Protein 4Z2D (pdb70)

Radius of gyration: 37.4 Å; Cα contacts (8 Å, |Δi|>4): 2654; chains: 4; bounding box: 86×103×108 Å

Organism: Streptococcus pneumoniae (strain ATCC BAA-255 / R6) (NCBI:txid171101)

InterPro domains:
  IPR002205 DNA topoisomerase, type IIA, domain A [PF00521] (30-470)
  IPR002205 DNA topoisomerase, type IIA, domain A [PS52040] (32-497)
  IPR002205 DNA topoisomerase, type IIA, domain A [SM00434] (9-462)
  IPR002205 DNA topoisomerase, type IIA, domain A [cd00187] (28-472)
  IPR005743 DNA gyrase, subunit A [MF_01897] (3-806)
  IPR006691 DNA gyrase/topoisomerase IV, subunit A, C-terminal repeat [PF03989] (502-543)
  IPR006691 DNA gyrase/topoisomerase IV, subunit A, C-terminal repeat [PF03989] (552-601)
  IPR006691 DNA gyrase/topoisomerase IV, subunit A, C-terminal repeat [PF03989] (610-652)
  IPR006691 DNA gyrase/topoisomerase IV, subunit A, C-terminal repeat [PF03989] (658-703)
  IPR006691 DNA gyrase/topoisomerase IV, subunit A, C-terminal repeat [PF03989] (707-754)
  IPR006691 DNA gyrase/topoisomerase IV, subunit A, C-terminal repeat [PF03989] (758-803)
  IPR013757 DNA topoisomerase, type IIA, alpha-helical domain superfamily [G3DSA:1.10.268.10] (367-455)
  IPR013758 DNA topoisomerase, type IIA, domain A, alpha-beta [G3DSA:3.90.199.10] (30-483)
  IPR013760 DNA topoisomerase, type IIA-like domain superfamily [SSF56719] (29-484)
  IPR035516 DNA gyrase/topoisomerase IV, subunit A, C-terminal [G3DSA:2.120.10.90] (493-805)
  IPR035516 DNA gyrase/topoisomerase IV, subunit A, C-terminal [SSF101904] (497-817)
  IPR050220 Type II DNA Topoisomerases [PTHR43493] (2-812)

Nearest PDB structures (foldseek):
  4z3o-assembly1_A  TM=9.849E-01  e=9.330E-54  Streptococcus pneumoniae
  4z3o-assembly1_B  TM=9.817E-01  e=1.195E-53  Streptococcus pneumoniae
  4kpf-assembly1_B  TM=9.805E-01  e=1.319E-53  Streptococcus pneumoniae TIGR4
  4i3h-assembly1_B  TM=9.882E-01  e=3.548E-53  Streptococcus pneumoniae TIGR4
  4i3h-assembly1_A  TM=9.859E-01  e=7.828E-53  Streptococcus pneumoniae TIGR4

Solvent-accessible surface area: 56540 Å² total; per-residue (Å²): 127,42,83,70,69,63,86,25,45,22,35,59,40,7,38,64,18,13,26,50,15,5,52,21,7,18,56,56,85,16,6,8,23,8,77,0,6,5,9,21,21,34,25,52,0,0,18,1,0,27,81,47,34,5,26,35,126,24,105,45,21,24,0,1,63,1,0,1,4,0,7,12,28,5,14,58,62,36,38,75,55,0,22,59,15,0,10,98,0,21,26,104,57,26,16,1,9,58,0,3,56,32,40,11,8,21,14,18,44,39,53,50,86,24,3,42,23,68,72,0,57,0,51,0,8,54,10,0,52,12,0,2,115,29,13,115,69,86,0,3,72,55,48,94,6,92,65,73,99,68,126,17,7,91,5,0,0,0,11,0,5,2,4,4,0,16,10,15,95,8,149,20,28,17,36,38,5,39,6,0,16,8,6,0,2,27,4,0,42,3,0,50,37,11,35,105,50,95,94,27,73,36,65,85,16,35,82,56,6,47,0,3,0,17,7,23,1,4,14,10,69,30,41,86,8,2,84,120,0,2,47,76,0,99,14,74,11,26,18,4,4,70,35,60,72,41,87,12,114,112,65,70,58,61,0,27,1,47,44,7,2,38,116,21,46,5,58,58,4,38,63,67,7,34,59,28,35,80,82,91,52,20,93,23,43,52,15,8,44,16,61,22,66,79,104,45,35,29,0,18,5,34,1,39,79,118,33,47,0,91,105,15,22,98,32,7,33,88,72,8,40,0,68,53,124,31,42,5,36,0,11,4,18,60,130,36,82,56,36,80,8,16,5,78,96,4,4,57,11,6,10,102,7,2,70,82,0,0,50,53,32,4,145,81,32,38,66,53,8,76,59,97,6,71,39,1,69,0,4,14,56,6,42,63,86,27,86,34,4,36,158,35,5,52,92,12,78,84,59,71,55,0,38,56,38,2,61,87,69,31,88,10,40,52,81,11,0,55,23,3,8,73,15,104,20,50,75,36,17,48,63,30,90,104,74,4,50,54,59,41,81,101,21,80,64,76,22,62,62,13,42,39,11,63,70,102,112,76,70,8,31,90,35,3,18,71,57,4,51,70,7,64,171,76,47,43,53,82,75,86,2,81,46,68,173,162,80,65,44,37,24,61,89,97,87,90,42,26,90,42,12,29,59,17,36,27,90,43,65,91,57,2,6,0,1,5,2,23,23,71,21,6,2,11,0,0,21,23,16,14,88,61,46,29,7,0,1,6,17,23,124,52,76,19,42,40,14,52,71,30,70,80,88,54,9,69,68,37,64,59,15,128,25,19,20,65,0,0,37,9,23,84,53,118,66,36,43,38,112,55,10,81,2,28,28,6,0,12,2,5,24,93,73,49,51,2,12,42,23,53,0,8,13,6,1,7,14,43,50,67,5,45,60,2,28,94,48,54,61,5,12,8,4,65,41,128,28,3,70,44,50,56,53,33,1,57,110,46,4,0,26,34,65,144,5,49,12,9,47,11,45,64,105,52,65,82,59,4,84,58,22,12,60,32,6,8,9,86,42,79,76,60,28,28,62,58,5,83,90,54,27,111,114,119,44,87,67,76,59,102,28,39,11,40,62,20,0,36,65,7,10,24,47,35,0,33,25,7,0,40,57,85,10,4,3,18,3,75,0,7,8,25,24,20,19,32,46,0,0,21,1,0,32,97,50,39,3,31,24,130,21,106,57,21,22,0,2,53,0,0,2,15,0,2,13,11,20,14,46,52,18,36,79,56,0,18,55,11,0,11,87,0,19,20,135,50,11,26,4,10,79,2,5,39,32,42,13,7,18,18,21,50,60,57,41,84,28,8,47,31,40,85,1,56,0,57,1,12,76,14,0,55,12,0,3,108,29,18,118,62,93,1,8,68,64,45,80,7,94,65,72,95,75,120,19,6,80,7,0,0,0,7,0,5,3,4,4,0,10,14,12,62,10,155,15,18,14,48,43,1,39,3,0,0,11,6,0,2,27,5,0,30,4,0,51,42,27,42,113,50,118,95,41,86,39,72,39,15,37,84,50,10,44,0,4,0,6,6,28,1,7,16,2,58,31,45,90,18,1,84,46,0,5,46,86,0,51,21,66,15,43,6,27,20,36,84,112,80,66,33,47,63,24,2,27,131,29,42,14,62,56,24,49,62,88,32,38,104,23,41,84,58,115,83,48,88,40,62,96,52,29,49,17,80,28,64,53,104,42,66,29,36,64,149,108,40,84,51,78,67,36,55,64,43,41,36,93,77,34,37,28,37,46,85,14,34,7,50,1,10,1,20,57,148,36,83,28,27,106,6,11,12,68,88,3,8,62,12,6,34,64,7,1,35,75,0,0,50,54,30,4,142,84,36,42,62,53,6,72,48,95,5,48,37,0,72,0,5,14,59,10,33,83,89,33,115,26,12,27,146,48,4,74,90,12,65,78,54,76,52,0,40,62,37,3,64,88,68,34,88,12,31,51,136,12,0,62,23,6,0,53,13,33,27,47,101,25,16,47,69,15,81,66,86,8,54,65,65,40,78,96,22,75,66,72,22,66,61,14,42,70,12,60,77,28,110,77,74,11,42,106,35,3,20,75,57,2,47,80,5,72,166,75,48,42,60,84,71,88,2,48,56,96,170,114,64,67,45,69,92,156,93,97,61,29,37,66,19,37,31,76,78,61,80,49,4,10,16,2,22,2,27,23,81,23,4,6,16,3,3,34,30,6,17,73,58,43,39,2,4,5,26,40,18,62,56,103,11,31,43,8,43,68,32,67,73,78,105,3,105,60,36,70,52,8,118,39,44,18,76,12,6,34,9,30,60,48,108,124,118,63,38,102,46,11,95,7,20,18,15,3,12,15,18,16,94,67,49,25,0,22,29,9,17,1,7,13,26,2,4,14,39,59,70,11,74,46,2,24,87,60,13,67,5,39,35,8,86,56,135,51,1,64,48,49,49,64,34,6,72,77,41,4,2,35,25,74,122,29,47,11,7,100,19,48,60,106,83,64,68,47,3,54,61,26,16,61,42,8,4,8,83,109,80,119,51,30,62,50,57,24,82,82,58,46,106,68,126

B-factor: mean 108.11, std 26.92, range [34.67, 285.2]

Sequence (1348 aa):
QDKNLVNVNLTKEMKASFIDYAMSVIVARALPDVRDGLKPVHRRILYGMNELGVTPDKPHKKSARITGDVMGKYHPHGDSSIYEAMVRMAQWWSYRYMLVDGHGNFGSMDGDSAAAQRYTEARMSKIALEMLRDINKNTVDFVDNYDANEREPLVLPARFPNLLVNGATGIAVGMATNIPPHNLGETIDAVKLVMDNPEVTTKDLMEVLPGPDFPTGALVMGKSGIHKAYETGKGSIVLRSRTEIETTKTGRERIVVTEFPYMVNKTKVHEHIVRLVQEKRIEGITAVRDESNREGVRFVIEVKRDASANVILNNLFKMTQMQTNFGFNMLAIQNGIPKILSLRQILDAYIEHQKEVVVRRTRFDKEKAEARAHILEGLLIALDHIDEVIRIIRASETDAEAQAELMSKFKLSERQSQAILDMRLRRLTGLERDKIQSEYDDLLALIADLADILAKPERVSQIIKDELDEVKRKFSDKRRTELMVKHMKSGLEISNLPGKLADCSSNNPAETELFIVEGDSAGGSAKSGRNREFQAILPIRGKILNVEKASMDKILANEEIRSLFTAMGTGFGAEFDVSKARYQKLVLMTDADVDGAHIRTLLLTLIYRYMKPILEAGYVYIAQPPLGEMDDHQLWETTMDPEHRLMARVSVDDAAEADKIFDMLMGDRVEPRREFIEENAVYQDKNLVNVNLTKEMKASFIDYAMSVIVARALPDVRDGLKPVHRRILYGMNELGVTPDKPHKKSARITGDVMGKYHPHGDSSIYEAMVRMAQWWSYRYMLVDGHGNFGSMDGDSAAAQRYTEARMSKIALEMLRDINKNTVDFVDNYDANEREPLVLPARFPNLLVNGATGIAVGMATNIPPHNLGETIDAVKLVMDNPEVTTKDLMEVLPGPDFPTGALVMGKSGIHKAYETGKGSIVLRSRTEIVVTEFPYMVNKTKVHEHIVRLVQEKRIEGITAVRDESNREGVFVIRDASANVILNNLFKMTQMQTNFGFNMLAIQNGIPKILSLRQILDAYIEHQKEVVVRRTRFDKEKAEARAHILEGLLIALDHIDEVIRIIRASETDAEAQAELMSKFKLSERQSQAILDMRLRRLTGLERDKIQSEYDDLLALIADLADILAKPERVSQIIKDELDEVKRKFSDKRRTELMVMKSGLEIPGKLADCSSNNPAETELFIVEGDSAGGSAKSGRNREFQAILPIRGKILNVEKASMDKILANEEIRSLFTAMGTGFGAEFDVSKARYQKLVLMTDADVDGAHIRTLLLTLIYRYMKPILEAGYVYIAQPPLGEMDDHQLWETTMDPEHRLMARVSVDDAAEADKIFDMLMGDRVEPRREFIEENAVYS

Secondary structure (DSSP, 8-state):
--SSEEEEEHHHHHHHHHHHHHHHHIIIIIS-BTTT---HHHHHHHHHHHHHT--TTSPPEEHHHHHHHHHHHT--S-HHHHHHHHHHTT-TTT-SS-SEEEES----TTSPPPPPTTT-EEEE-TTGGGGTTTTTSS-S-EEE-TTSSSEEESS---SS-HHHHH-EEEE-SS-EEEE----HHHHHHHHHHHHH-TT--HHHHHTT--S---SS--EEE-SHHHHHHHHHSEEEEEEE-EEEEEE-TTS-EEEEEEE--TT--HHHHHHHHHHHHTTTSS--EEEEEE--BTTB--EEEEEPTT--HHHHHHHHHHHSTTEEEEEEE-EEEETTEEEE--HHHHHHHHHHHHHHHHHHHHHHHHHHHHHHHHHHHHHHHHHHSHHHHHHHHHT-SSHHHHHHHHHHHHT--HHHHHHHHT-BGGGGSHHHHHHHHHHHHHHHHHHHHHHHHTT-HHHHHHHHHHHHHHHHHHH-----SEEE-/--SEEEEEEHHHHHHHHHHHHHHHHIIIIIS-BTTT---HHHHHHHHHHHHHT--TTSPPEEHHHHHHHHHHHT--S-HHHHHHHHHHTT-TTT-SS-SEEEES-B--TTSPPB--TTT-EEEE-HHHHTTTTTTTTT-S-EEE-TTSSSEEESS---SS-HHHHH-EEEE-SS-EEEE----HHHHHHHHHHHHH-TT--HHHHHHH--S---TT--EEE-SHHHHHHHHHSEEEEEEE-EE--BEEE--TT--HHHHHHHHHHHHTTTS-S---------BTTB--B-----SHHHHHHHHHHSSSSEEEEEE-EEEETTEEEE--HHHHHHHHHHHHHHHHHHHHHHHHHHHHHHHHHHHHHHHHHHTHHHHHHHHHH-SSHHHHHHHHHHHTT--HHHHHHHHT-BGGGSSHHHHHHHHHHHHHHHHHHHHHHHHHH-HHHHHHHHHHHHHHHHHHH-----SEEE-/--B--S-------SS-B--SB--TTT-EEEEEEHHHHHHHHHSSS-TTTEEEEEEPSPPP-TTSS-HHHHTT-HHHHHHHHHHT---STT--GGG-S-S-EEEE--SSHHHHHHHHHHHHHHHHS-HHHHHTT-EEEE----TT--HHHHIIIII-TTT-EEEEEE-S-HHHHHHHHHHHTSS-SHHHHHHHHHS---/---------S-B--S---TTT-EEEEESHHHHHHHHHTSS-TTTEEE----SPPP-GGGS-HHHHTT-HHHHHHHHHHT--SGGG--GGG-S-S-EEEE--SSHHHHHHHHHHHHHHHHH-HHHHHTT-EEE------SS-HHHHIIIII-TTS--EEEEE-S-HHHHHHHHHHHTSS-HHHHHHHHHHS----

CATH classification: 3.40.50.670

Structure (mmCIF, N/CA/C/O backbone):
data_4Z2D
#
_entry.id   4Z2D
#
_cell.length_a   94.130
_cell.length_b   95.880
_cell.length_c   275.440
_cell.angle_alpha   90.00
_cell.angle_beta   90.00
_cell.angle_gamma   90.00
#
_symmetry.space_group_name_H-M   'P 21 21 21'
#
loop_
_entity.id
_entity.type
_entity.pdbx_description
1 polymer 'DNA gyrase subunit A'
2 polymer 'DNA gyrase subunit B'
3 polymer 'Symmetrized E-site DNA'
4 polymer 'Symmetrized E-site DNA'
5 non-polymer 'MAGNESIUM ION'
6 non-polymer '(3S)-9-fluoro-3-methyl-10-(4-methylpiperazin-1-yl)-7-oxo-2,3-dihydro-7H-[1,4]oxazino[2,3,4-ij]quinoline-6-carboxylic acid'
7 water water
#
loop_
_atom_site.group_PDB
_atom_site.id
_atom_site.type_symbol
_atom_site.label_atom_id
_atom_site.label_alt_id
_atom_site.label_comp_id
_atom_site.label_asym_id
_atom_site.label_entity_id
_atom_site.label_seq_id
_atom_site.pdbx_PDB_ins_code
_atom_site.Cartn_x
_atom_site.Cartn_y
_atom_site.Cartn_z
_atom_site.occupancy
_atom_site.B_iso_or_equiv
_atom_site.auth_seq_id
_atom_site.auth_comp_id
_atom_site.auth_asym_id
_atom_site.auth_atom_id
_atom_site.pdbx_PDB_model_num
ATOM 1 N N . GLN A 1 2 ? 74.286 34.327 24.228 1.00 137.43 2 GLN A N 1
ATOM 2 C CA . GLN A 1 2 ? 73.651 33.113 24.726 1.00 137.27 2 GLN A CA 1
ATOM 3 C C . GLN A 1 2 ? 73.571 32.043 23.643 1.00 143.03 2 GLN A C 1
ATOM 4 O O . GLN A 1 2 ? 74.318 32.074 22.666 1.00 144.71 2 GLN A O 1
ATOM 6 N N . ASP A 1 3 ? 72.655 31.098 23.826 1.00 148.22 3 ASP A N 1
ATOM 7 C CA . ASP A 1 3 ? 72.490 29.995 22.889 1.00 152.89 3 ASP A CA 1
ATOM 8 C C . ASP A 1 3 ? 71.315 30.240 21.949 1.00 156.64 3 ASP A C 1
ATOM 9 O O . ASP A 1 3 ? 70.635 31.261 22.043 1.00 160.56 3 ASP A O 1
ATOM 11 N N . LYS A 1 4 ? 71.083 29.298 21.041 1.00 154.31 4 LYS A N 1
ATOM 12 C CA . LYS A 1 4 ? 69.960 29.385 20.118 1.00 154.76 4 LYS A CA 1
ATOM 13 C C . LYS A 1 4 ? 68.913 28.328 20.455 1.00 155.30 4 LYS A C 1
ATOM 14 O O . LYS A 1 4 ? 67.837 28.643 20.971 1.00 155.41 4 LYS A O 1
ATOM 16 N N . ASN A 1 5 ? 69.238 27.072 20.163 1.00 154.27 5 ASN A N 1
ATOM 17 C CA . ASN A 1 5 ? 68.340 25.959 20.447 1.00 149.45 5 ASN A CA 1
ATOM 18 C C . ASN A 1 5 ? 68.537 25.406 21.855 1.00 146.55 5 ASN A C 1
ATOM 19 O O . ASN A 1 5 ? 69.456 24.622 22.097 1.00 148.62 5 ASN A O 1
ATOM 21 N N . LEU A 1 6 ? 67.673 25.816 22.778 1.00 138.73 6 LEU A N 1
ATOM 22 C CA . LEU A 1 6 ? 67.754 25.351 24.159 1.00 134.25 6 LEU A CA 1
ATOM 23 C C . LEU A 1 6 ? 66.539 24.510 24.533 1.00 127.26 6 LEU A C 1
ATOM 24 O O . LEU A 1 6 ? 65.406 24.872 24.225 1.00 132.92 6 LEU A O 1
ATOM 26 N N . VAL A 1 7 ? 66.780 23.385 25.198 1.00 120.02 7 VAL A N 1
ATOM 27 C CA . VAL A 1 7 ? 65.697 22.520 25.653 1.00 118.95 7 VAL A CA 1
ATOM 28 C C . VAL A 1 7 ? 65.486 22.662 27.159 1.00 120.71 7 VAL A C 1
ATOM 29 O O . VAL A 1 7 ? 66.278 23.305 27.845 1.00 121.77 7 VAL A O 1
ATOM 31 N N . ASN A 1 8 ? 64.412 22.064 27.668 1.00 117.33 8 ASN A N 1
ATOM 32 C CA . ASN A 1 8 ? 64.119 22.111 29.097 1.00 117.54 8 ASN A CA 1
ATOM 33 C C . ASN A 1 8 ? 63.988 20.718 29.703 1.00 127.51 8 ASN A C 1
ATOM 34 O O . ASN A 1 8 ? 63.147 19.921 29.283 1.00 136.00 8 ASN A O 1
ATOM 36 N N . VAL A 1 9 ? 64.827 20.435 30.696 1.00 120.84 9 VAL A N 1
ATOM 37 C CA . VAL A 1 9 ? 64.845 19.130 31.344 1.00 106.67 9 VAL A CA 1
ATOM 38 C C . VAL A 1 9 ? 64.292 19.206 32.762 1.00 103.14 9 VAL A C 1
ATOM 39 O O . VAL A 1 9 ? 64.679 20.081 33.538 1.00 101.05 9 VAL A O 1
ATOM 41 N N . ASN A 1 10 ? 63.386 18.290 33.095 1.00 98.91 10 ASN A N 1
ATOM 42 C CA . ASN A 1 10 ? 62.835 18.224 34.445 1.00 93.96 10 ASN A CA 1
ATOM 43 C C . ASN A 1 10 ? 63.817 17.564 35.403 1.00 109.85 10 ASN A C 1
ATOM 44 O O . ASN A 1 10 ? 64.312 16.470 35.133 1.00 125.40 10 ASN A O 1
ATOM 46 N N . LEU A 1 11 ? 64.101 18.232 36.517 1.00 149.22 11 LEU A N 1
ATOM 47 C CA . LEU A 1 11 ? 65.045 17.708 37.500 1.00 134.06 11 LEU A CA 1
ATOM 48 C C . LEU A 1 11 ? 64.725 16.261 37.860 1.00 121.11 11 LEU A C 1
ATOM 49 O O . LEU A 1 11 ? 65.566 15.376 37.704 1.00 122.53 11 LEU A O 1
ATOM 51 N N . THR A 1 12 ? 63.509 16.020 38.339 1.00 121.49 12 THR A N 1
ATOM 52 C CA . THR A 1 12 ? 63.096 14.668 38.693 1.00 100.81 12 THR A CA 1
ATOM 53 C C . THR A 1 12 ? 63.174 13.741 37.481 1.00 103.08 12 THR A C 1
ATOM 54 O O . THR A 1 12 ? 63.504 12.560 37.610 1.00 97.97 12 THR A O 1
ATOM 56 N N . LYS A 1 13 ? 62.880 14.286 36.304 1.00 110.80 13 LYS A N 1
ATOM 57 C CA . LYS A 1 13 ? 62.908 13.505 35.071 1.00 109.96 13 LYS A CA 1
ATOM 58 C C . LYS A 1 13 ? 64.319 13.032 34.726 1.00 112.52 13 LYS A C 1
ATOM 59 O O . LYS A 1 13 ? 64.556 11.836 34.572 1.00 111.08 13 LYS A O 1
ATOM 61 N N . GLU A 1 14 ? 65.252 13.972 34.605 1.00 119.56 14 GLU A N 1
ATOM 62 C CA . GLU A 1 14 ? 66.641 13.636 34.302 1.00 120.68 14 GLU A CA 1
ATOM 63 C C . GLU A 1 14 ? 67.249 12.751 35.389 1.00 107.47 14 GLU A C 1
ATOM 64 O O . GLU A 1 14 ? 67.903 11.752 35.093 1.00 105.25 14 GLU A O 1
ATOM 67 N N . MET A 1 15 ? 67.029 13.129 36.645 1.00 94.94 15 MET A N 1
ATOM 68 C CA . MET A 1 15 ? 67.542 12.376 37.784 1.00 95.22 15 MET A CA 1
ATOM 69 C C . MET A 1 15 ? 67.230 10.889 37.690 1.00 102.40 15 MET A C 1
ATOM 70 O O . MET A 1 15 ? 68.126 10.051 37.789 1.00 100.88 15 MET A O 1
ATOM 75 N N . LYS A 1 16 ? 65.954 10.566 37.514 1.00 103.98 16 LYS A N 1
ATOM 76 C CA . LYS A 1 16 ? 65.531 9.173 37.464 1.00 99.49 16 LYS A CA 1
ATOM 77 C C . LYS A 1 16 ? 66.153 8.455 36.264 1.00 97.68 16 LYS A C 1
ATOM 78 O O . LYS A 1 16 ? 66.470 7.265 36.333 1.00 86.61 16 LYS A O 1
ATOM 80 N N . ALA A 1 17 ? 66.340 9.191 35.172 1.00 99.80 17 ALA A N 1
ATOM 81 C CA . ALA A 1 17 ? 66.947 8.637 33.967 1.00 97.48 17 ALA A CA 1
ATOM 82 C C . ALA A 1 17 ? 68.435 8.357 34.163 1.00 95.29 17 ALA A C 1
ATOM 83 O O . ALA A 1 17 ? 68.898 7.243 33.927 1.00 94.98 17 ALA A O 1
ATOM 85 N N . SER A 1 18 ? 69.179 9.373 34.590 1.00 99.06 18 SER A N 1
ATOM 86 C CA . SER A 1 18 ? 70.615 9.235 34.819 1.00 97.51 18 SER A CA 1
ATOM 87 C C . SER A 1 18 ? 70.922 8.137 35.832 1.00 99.55 18 SER A C 1
ATOM 88 O O . SER A 1 18 ? 71.860 7.358 35.650 1.00 100.80 18 SER A O 1
ATOM 91 N N . PHE A 1 19 ? 70.132 8.080 36.900 1.00 97.69 19 PHE A N 1
ATOM 92 C CA . PHE A 1 19 ? 70.355 7.095 37.952 1.00 92.33 19 PHE A CA 1
ATOM 93 C C . PHE A 1 19 ? 70.042 5.678 37.479 1.00 99.00 19 PHE A C 1
ATOM 94 O O . PHE A 1 19 ? 70.818 4.751 37.728 1.00 99.26 19 PHE A O 1
ATOM 102 N N . ILE A 1 20 ? 68.910 5.516 36.798 1.00 103.07 20 ILE A N 1
ATOM 103 C CA . ILE A 1 20 ? 68.511 4.210 36.284 1.00 101.78 20 ILE A CA 1
ATOM 104 C C . ILE A 1 20 ? 69.561 3.657 35.324 1.00 99.01 20 ILE A C 1
ATOM 105 O O . ILE A 1 20 ? 69.804 2.452 35.284 1.00 95.55 20 ILE A O 1
ATOM 107 N N . ASP A 1 21 ? 70.183 4.543 34.552 1.00 96.08 21 ASP A N 1
ATOM 108 C CA . ASP A 1 21 ? 71.235 4.135 33.629 1.00 90.57 21 ASP A CA 1
ATOM 109 C C . ASP A 1 21 ? 72.431 3.578 34.392 1.00 90.67 21 ASP A C 1
ATOM 110 O O . ASP A 1 21 ? 72.849 2.446 34.161 1.00 81.97 21 ASP A O 1
ATOM 112 N N . TYR A 1 22 ? 72.975 4.380 35.303 1.00 95.03 22 TYR A N 1
ATOM 113 C CA . TYR A 1 22 ? 74.111 3.956 36.117 1.00 91.14 22 TYR A CA 1
ATOM 114 C C . TYR A 1 22 ? 73.759 2.742 36.976 1.00 87.87 22 TYR A C 1
ATOM 115 O O . TYR A 1 22 ? 74.583 1.848 37.173 1.00 78.15 22 TYR A O 1
ATOM 124 N N . ALA A 1 23 ? 72.527 2.712 37.476 1.00 91.84 23 ALA A N 1
ATOM 125 C CA . ALA A 1 23 ? 72.066 1.616 38.322 1.00 100.23 23 ALA A CA 1
ATOM 126 C C . ALA A 1 23 ? 72.205 0.266 37.627 1.00 98.81 23 ALA A C 1
ATOM 127 O O . ALA A 1 23 ? 72.900 -0.621 38.121 1.00 105.62 23 ALA A O 1
ATOM 129 N N . MET A 1 24 ? 71.538 0.113 36.486 1.00 92.61 24 MET A N 1
ATOM 130 C CA . MET A 1 24 ? 71.603 -1.128 35.714 1.00 84.76 24 MET A CA 1
ATOM 131 C C . MET A 1 24 ? 73.014 -1.392 35.203 1.00 83.88 24 MET A C 1
ATOM 132 O O . MET A 1 24 ? 73.463 -2.537 35.156 1.00 72.88 24 MET A O 1
ATOM 135 N N . SER A 1 25 ? 73.702 -0.325 34.810 1.00 90.93 25 SER A N 1
ATOM 136 C CA . SER A 1 25 ? 75.054 -0.437 34.276 1.00 84.94 25 SER A CA 1
ATOM 137 C C . SER A 1 25 ? 75.930 -1.230 35.228 1.00 79.76 25 SER A C 1
ATOM 138 O O . SER A 1 25 ? 76.662 -2.133 34.812 1.00 72.75 25 SER A O 1
ATOM 140 N N . VAL A 1 26 ? 75.841 -0.884 36.508 1.00 67.85 26 VAL A N 1
ATOM 141 C CA . VAL A 1 26 ? 76.682 -1.482 37.534 1.00 70.25 26 VAL A CA 1
ATOM 142 C C . VAL A 1 26 ? 76.214 -2.885 37.885 1.00 82.67 26 VAL A C 1
ATOM 143 O O . VAL A 1 26 ? 77.024 -3.786 38.103 1.00 86.82 26 VAL A O 1
ATOM 147 N N . ILE A 1 27 ? 74.898 -3.062 37.938 1.00 77.69 27 ILE A N 1
ATOM 148 C CA . ILE A 1 27 ? 74.310 -4.334 38.336 1.00 82.49 27 ILE A CA 1
ATOM 149 C C . ILE A 1 27 ? 74.675 -5.453 37.370 1.00 91.31 27 ILE A C 1
ATOM 150 O O . ILE A 1 27 ? 75.289 -6.451 37.757 1.00 88.99 27 ILE A O 1
ATOM 155 N N . VAL A 1 28 ? 74.302 -5.274 36.107 1.00 101.49 28 VAL A N 1
ATOM 156 C CA . VAL A 1 28 ? 74.464 -6.318 35.106 1.00 95.63 28 VAL A CA 1
ATOM 157 C C . VAL A 1 28 ? 75.800 -6.246 34.366 1.00 83.11 28 VAL A C 1
ATOM 158 O O . VAL A 1 28 ? 76.120 -7.137 33.576 1.00 81.38 28 VAL A O 1
ATOM 160 N N . ALA A 1 29 ? 76.586 -5.204 34.628 1.00 70.10 29 ALA A N 1
ATOM 161 C CA . ALA A 1 29 ? 77.818 -4.996 33.871 1.00 71.38 29 ALA A CA 1
ATOM 162 C C . ALA A 1 29 ? 78.999 -4.469 34.683 1.00 80.79 29 ALA A C 1
ATOM 163 O O . ALA A 1 29 ? 79.774 -3.651 34.185 1.00 76.52 29 ALA A O 1
ATOM 165 N N . ARG A 1 30 ? 79.152 -4.935 35.919 1.00 91.08 30 ARG A N 1
ATOM 166 C CA . ARG A 1 30 ? 80.292 -4.515 36.735 1.00 92.99 30 ARG A CA 1
ATOM 167 C C . ARG A 1 30 ? 80.377 -5.219 38.086 1.00 92.31 30 ARG A C 1
ATOM 168 O O . ARG A 1 30 ? 81.353 -5.909 38.374 1.00 77.53 30 ARG A O 1
ATOM 176 N N . ALA A 1 31 ? 79.347 -5.034 38.904 1.00 90.92 31 ALA A N 1
ATOM 177 C CA . ALA A 1 31 ? 79.359 -5.469 40.298 1.00 81.65 31 ALA A CA 1
ATOM 178 C C . ALA A 1 31 ? 79.104 -6.965 40.471 1.00 118.75 31 ALA A C 1
ATOM 179 O O . ALA A 1 31 ? 80.003 -7.713 40.850 1.00 121.87 31 ALA A O 1
ATOM 181 N N . LEU A 1 32 ? 77.872 -7.389 40.206 1.00 114.73 32 LEU A N 1
ATOM 182 C CA . LEU A 1 32 ? 77.489 -8.793 40.331 1.00 102.88 32 LEU A CA 1
ATOM 183 C C . LEU A 1 32 ? 77.971 -9.599 39.125 1.00 92.16 32 LEU A C 1
ATOM 184 O O . LEU A 1 32 ? 78.116 -9.053 38.034 1.00 77.44 32 LEU A O 1
ATOM 186 N N . PRO A 1 33 ? 78.230 -10.901 39.328 1.00 63.27 33 PRO A N 1
ATOM 187 C CA . PRO A 1 33 ? 78.753 -11.829 38.321 1.00 66.94 33 PRO A CA 1
ATOM 188 C C . PRO A 1 33 ? 77.658 -12.655 37.640 1.00 80.49 33 PRO A C 1
ATOM 189 O O . PRO A 1 33 ? 76.480 -12.535 37.978 1.00 87.60 33 PRO A O 1
ATOM 193 N N . ASP A 1 34 ? 78.055 -13.491 36.686 1.00 81.34 34 ASP A N 1
ATOM 194 C CA . ASP A 1 34 ? 77.111 -14.334 35.962 1.00 83.88 34 ASP A CA 1
ATOM 195 C C . ASP A 1 34 ? 77.018 -15.697 36.627 1.00 74.98 34 ASP A C 1
ATOM 196 O O . ASP A 1 34 ? 78.035 -16.322 36.924 1.00 80.80 34 ASP A O 1
ATOM 201 N N . VAL A 1 35 ? 75.795 -16.163 36.853 1.00 63.54 35 VAL A N 1
ATOM 202 C CA . VAL A 1 35 ? 75.589 -17.416 37.570 1.00 77.59 35 VAL A CA 1
ATOM 203 C C . VAL A 1 35 ? 76.270 -18.611 36.900 1.00 79.55 35 VAL A C 1
ATOM 204 O O . VAL A 1 35 ? 76.597 -19.595 37.561 1.00 93.02 35 VAL A O 1
ATOM 208 N N . ARG A 1 36 ? 76.502 -18.516 35.595 1.00 69.01 36 ARG A N 1
ATOM 209 C CA . ARG A 1 36 ? 77.027 -19.647 34.829 1.00 71.05 36 ARG A CA 1
ATOM 210 C C . ARG A 1 36 ? 78.539 -19.824 34.962 1.00 74.72 36 ARG A C 1
ATOM 211 O O . ARG A 1 36 ? 79.009 -20.903 35.306 1.00 79.73 36 ARG A O 1
ATOM 219 N N . ASP A 1 37 ? 79.299 -18.770 34.687 1.00 54.84 37 ASP A N 1
ATOM 220 C CA . ASP A 1 37 ? 80.754 -18.851 34.766 1.00 80.14 37 ASP A CA 1
ATOM 221 C C . ASP A 1 37 ? 81.250 -18.160 36.028 1.00 85.86 37 ASP A C 1
ATOM 222 O O . ASP A 1 37 ? 82.450 -18.164 36.326 1.00 52.32 37 ASP A O 1
ATOM 227 N N . GLY A 1 38 ? 80.311 -17.569 36.765 1.00 78.63 38 GLY A N 1
ATOM 228 C CA . GLY A 1 38 ? 80.621 -16.892 38.011 1.00 73.28 38 GLY A CA 1
ATOM 229 C C . GLY A 1 38 ? 81.690 -15.834 37.842 1.00 70.80 38 GLY A C 1
ATOM 230 O O . GLY A 1 38 ? 82.541 -15.654 38.711 1.00 89.09 38 GLY A O 1
ATOM 231 N N . LEU A 1 39 ? 81.653 -15.134 36.716 1.00 58.25 39 LEU A N 1
ATOM 232 C CA . LEU A 1 39 ? 82.642 -14.105 36.442 1.00 64.66 39 LEU A CA 1
ATOM 233 C C . LEU A 1 39 ? 81.993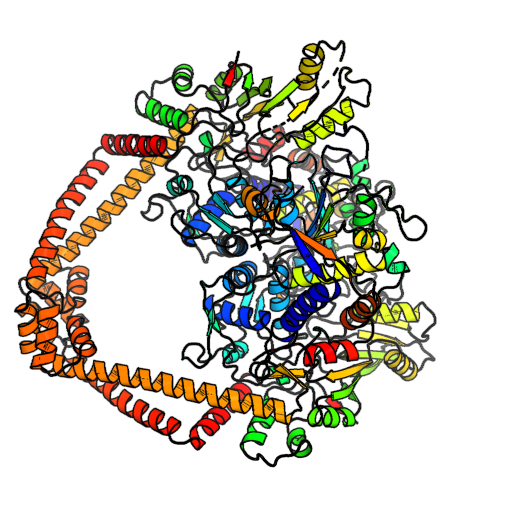 -12.744 36.260 1.00 74.53 39 LEU A C 1
ATOM 234 O O . LEU A 1 39 ? 80.814 -12.639 35.946 1.00 87.70 39 LEU A O 1
ATOM 239 N N . LYS A 1 40 ? 82.778 -11.700 36.478 1.00 75.37 40 LYS A N 1
ATOM 240 C CA . LYS A 1 40 ? 82.325 -10.342 36.234 1.00 73.18 40 LYS A CA 1
ATOM 241 C C . LYS A 1 40 ? 83.098 -9.799 35.037 1.00 70.24 40 LYS A C 1
ATOM 242 O O . LYS A 1 40 ? 84.216 -10.239 34.767 1.00 53.54 40 LYS A O 1
ATOM 244 N N . PRO A 1 41 ? 82.500 -8.846 34.309 1.00 64.98 41 PRO A N 1
ATOM 245 C CA . PRO A 1 41 ? 83.069 -8.332 33.063 1.00 70.44 41 PRO A CA 1
ATOM 246 C C . PRO A 1 41 ? 84.596 -8.291 33.055 1.00 75.07 41 PRO A C 1
ATOM 247 O O . PRO A 1 41 ? 85.211 -8.904 32.177 1.00 76.79 41 PRO A O 1
ATOM 251 N N . VAL A 1 42 ? 85.199 -7.598 34.015 1.00 67.49 42 VAL A N 1
ATOM 252 C CA . VAL A 1 42 ? 86.644 -7.410 33.993 1.00 71.75 42 VAL A CA 1
ATOM 253 C C . VAL A 1 42 ? 87.422 -8.710 34.166 1.00 77.29 42 VAL A C 1
ATOM 254 O O . VAL A 1 42 ? 88.503 -8.867 33.607 1.00 89.80 42 VAL A O 1
ATOM 258 N N . HIS A 1 43 ? 86.884 -9.639 34.945 1.00 52.64 43 HIS A N 1
ATOM 259 C CA . HIS A 1 43 ? 87.567 -10.912 35.144 1.00 81.16 43 HIS A CA 1
ATOM 260 C C . HIS A 1 43 ? 87.450 -11.760 33.893 1.00 87.85 43 HIS A C 1
ATOM 261 O O . HIS A 1 43 ? 88.382 -12.472 33.522 1.00 88.45 43 HIS A O 1
ATOM 268 N N . ARG A 1 44 ? 86.299 -11.668 33.238 1.00 84.48 44 ARG A N 1
ATOM 269 C CA . ARG A 1 44 ? 86.064 -12.434 32.027 1.00 74.44 44 ARG A CA 1
ATOM 270 C C . ARG A 1 44 ? 86.890 -11.870 30.875 1.00 71.78 44 ARG A C 1
ATOM 271 O O . ARG A 1 44 ? 87.417 -12.620 30.053 1.00 68.52 44 ARG A O 1
ATOM 279 N N . ARG A 1 45 ? 87.010 -10.547 30.825 1.00 68.30 45 ARG A N 1
ATOM 280 C CA . ARG A 1 45 ? 87.798 -9.894 29.785 1.00 67.22 45 ARG A CA 1
ATOM 281 C C . ARG A 1 45 ? 89.289 -10.157 29.949 1.00 72.10 45 ARG A C 1
ATOM 282 O O . ARG A 1 45 ? 90.022 -10.239 28.969 1.00 82.90 45 ARG A O 1
ATOM 290 N N . ILE A 1 46 ? 89.732 -10.301 31.192 1.00 66.08 46 ILE A N 1
ATOM 291 C CA . ILE A 1 46 ? 91.128 -10.604 31.465 1.00 62.99 46 ILE A CA 1
ATOM 292 C C . ILE A 1 46 ? 91.462 -12.032 31.055 1.00 68.47 46 ILE A C 1
ATOM 293 O O . ILE A 1 46 ? 92.503 -12.281 30.449 1.00 73.06 46 ILE A O 1
ATOM 298 N N . LEU A 1 47 ? 90.569 -12.963 31.378 1.00 72.56 47 LEU A N 1
ATOM 299 C CA . LEU A 1 47 ? 90.759 -14.370 31.027 1.00 70.14 47 LEU A CA 1
ATOM 300 C C . LEU A 1 47 ? 90.783 -14.574 29.518 1.00 74.28 47 LEU A C 1
ATOM 301 O O . LEU A 1 47 ? 91.722 -15.156 28.975 1.00 68.99 47 LEU A O 1
ATOM 306 N N . TYR A 1 48 ? 89.741 -14.092 28.849 1.00 78.75 48 TYR A N 1
ATOM 307 C CA . TYR A 1 48 ? 89.643 -14.193 27.399 1.00 67.40 48 TYR A CA 1
ATOM 308 C C . TYR A 1 48 ? 90.815 -13.480 26.735 1.00 68.91 48 TYR A C 1
ATOM 309 O O . TYR A 1 48 ? 91.462 -14.028 25.842 1.00 68.80 48 TYR A O 1
ATOM 318 N N . GLY A 1 49 ? 91.085 -12.257 27.182 1.00 67.26 49 GLY A N 1
ATOM 319 C CA . GLY A 1 49 ? 92.217 -11.495 26.691 1.00 65.83 49 GLY A CA 1
ATOM 320 C C . GLY A 1 49 ? 93.518 -12.263 26.819 1.00 64.51 49 GLY A C 1
ATOM 321 O O . GLY A 1 49 ? 94.329 -12.291 25.897 1.00 73.87 49 GLY A O 1
ATOM 322 N N . MET A 1 50 ? 93.722 -12.892 27.969 1.00 59.47 50 MET A N 1
ATOM 323 C CA . MET A 1 50 ? 94.915 -13.697 28.182 1.00 68.04 50 MET A CA 1
ATOM 324 C C . MET A 1 50 ? 94.954 -14.864 27.209 1.00 73.74 50 MET A C 1
ATOM 325 O O . MET A 1 50 ? 96.023 -15.272 26.760 1.00 77.67 50 MET A O 1
ATOM 330 N N . ASN A 1 51 ? 93.781 -15.403 26.895 1.00 74.32 51 ASN A N 1
ATOM 331 C CA . ASN A 1 51 ? 93.683 -16.527 25.976 1.00 68.31 51 ASN A CA 1
ATOM 332 C C . ASN A 1 51 ? 94.158 -16.130 24.590 1.00 68.05 51 ASN A C 1
ATOM 333 O O . ASN A 1 51 ? 94.866 -16.884 23.922 1.00 69.02 51 ASN A O 1
ATOM 338 N N . GLU A 1 52 ? 93.758 -14.937 24.166 1.00 69.52 52 GLU A N 1
ATOM 339 C CA . GLU A 1 52 ? 94.133 -14.425 22.858 1.00 75.05 52 GLU A CA 1
ATOM 340 C C . GLU A 1 52 ? 95.619 -14.089 22.806 1.00 78.61 52 GLU A C 1
ATOM 341 O O . GLU A 1 52 ? 96.302 -14.412 21.836 1.00 85.48 52 GLU A O 1
ATOM 347 N N . LEU A 1 53 ? 96.120 -13.450 23.857 1.00 83.35 53 LEU A N 1
ATOM 348 C CA . LEU A 1 53 ? 97.542 -13.137 23.945 1.00 83.09 53 LEU A CA 1
ATOM 349 C C . LEU A 1 53 ? 98.389 -14.403 23.894 1.00 80.99 53 LEU A C 1
ATOM 350 O O . LEU A 1 53 ? 99.591 -14.344 23.657 1.00 84.65 53 LEU A O 1
ATOM 355 N N . GLY A 1 54 ? 97.753 -15.546 24.123 1.00 82.22 54 GLY A N 1
ATOM 356 C CA . GLY A 1 54 ? 98.428 -16.827 24.044 1.00 87.48 54 GLY A CA 1
ATOM 357 C C . GLY A 1 54 ? 99.262 -17.158 25.266 1.00 84.97 54 GLY A C 1
ATOM 358 O O . GLY A 1 54 ? 100.153 -18.006 25.210 1.00 93.99 54 GLY A O 1
ATOM 359 N N . VAL A 1 55 ? 98.975 -16.488 26.376 1.00 74.77 55 VAL A N 1
ATOM 360 C CA . VAL A 1 55 ? 99.700 -16.720 27.620 1.00 68.88 55 VAL A CA 1
ATOM 361 C C . VAL A 1 55 ? 99.114 -17.904 28.375 1.00 74.32 55 VAL A C 1
ATOM 362 O O . VAL A 1 55 ? 98.683 -17.774 29.519 1.00 62.35 55 VAL A O 1
ATOM 366 N N . THR A 1 56 ? 99.100 -19.062 27.726 1.00 86.92 56 THR A N 1
ATOM 367 C CA . THR A 1 56 ? 98.565 -20.270 28.339 1.00 90.14 56 THR A CA 1
ATOM 368 C C . THR A 1 56 ? 99.583 -20.916 29.280 1.00 86.88 56 THR A C 1
ATOM 369 O O . THR A 1 56 ? 100.763 -20.565 29.263 1.00 78.39 56 THR A O 1
ATOM 373 N N . PRO A 1 57 ? 99.121 -21.860 30.113 1.00 89.78 57 PRO A N 1
ATOM 374 C CA . PRO A 1 57 ? 99.963 -22.544 31.099 1.00 87.70 57 PRO A CA 1
ATOM 375 C C . PRO A 1 57 ? 101.231 -23.098 30.468 1.00 96.27 57 PRO A C 1
ATOM 376 O O . PRO A 1 57 ? 102.271 -23.161 31.128 1.00 101.00 57 PRO A O 1
ATOM 380 N N . ASP A 1 58 ? 101.140 -23.492 29.202 1.00 100.69 58 ASP A N 1
ATOM 381 C CA . ASP A 1 58 ? 102.273 -24.081 28.498 1.00 111.43 58 ASP A CA 1
ATOM 382 C C . ASP A 1 58 ? 103.262 -23.016 28.033 1.00 108.94 58 ASP A C 1
ATOM 383 O O . ASP A 1 58 ? 104.474 -23.233 28.052 1.00 116.20 58 ASP A O 1
ATOM 388 N N . LYS A 1 59 ? 102.740 -21.865 27.623 1.00 98.22 59 LYS A N 1
ATOM 389 C CA . LYS A 1 59 ? 103.582 -20.770 27.158 1.00 94.56 59 LYS A CA 1
ATOM 390 C C . LYS A 1 59 ? 10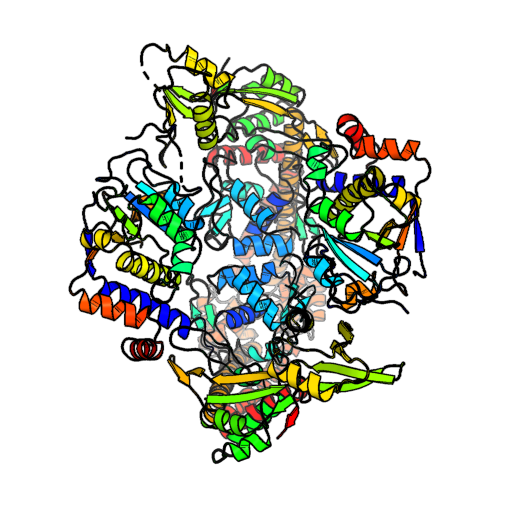4.091 -19.932 28.326 1.00 95.95 59 LYS A C 1
ATOM 391 O O . LYS A 1 59 ? 103.498 -19.938 29.406 1.00 96.55 59 LYS A O 1
ATOM 393 N N . PRO A 1 60 ? 105.194 -19.203 28.106 1.00 94.50 60 PRO A N 1
ATOM 394 C CA . PRO A 1 60 ? 105.853 -18.386 29.129 1.00 95.45 60 PRO A CA 1
ATOM 395 C C . PRO A 1 60 ? 105.045 -17.145 29.489 1.00 100.65 60 PRO A C 1
ATOM 396 O O . PRO A 1 60 ? 104.144 -16.753 28.747 1.00 100.42 60 PRO A O 1
ATOM 400 N N . HIS A 1 61 ? 105.379 -16.535 30.622 1.00 105.09 61 HIS A N 1
ATOM 401 C CA . HIS A 1 61 ? 104.681 -15.349 31.104 1.00 100.52 61 HIS A CA 1
ATOM 402 C C . HIS A 1 61 ? 104.916 -14.146 30.198 1.00 99.74 61 HIS A C 1
ATOM 403 O O . HIS A 1 61 ? 105.873 -14.118 29.423 1.00 109.05 61 HIS A O 1
ATOM 410 N N . LYS A 1 62 ? 104.039 -13.154 30.305 1.00 86.86 62 LYS A N 1
ATOM 411 C CA . LYS A 1 62 ? 104.150 -11.941 29.503 1.00 88.16 62 LYS A CA 1
ATOM 412 C C . LYS A 1 62 ? 103.925 -10.713 30.382 1.00 77.49 62 LYS A C 1
ATOM 413 O O . LYS A 1 62 ? 103.050 -10.723 31.248 1.00 64.91 62 LYS A O 1
ATOM 415 N N . LYS A 1 63 ? 104.716 -9.665 30.158 1.00 64.52 63 LYS A N 1
ATOM 416 C CA . LYS A 1 63 ? 104.676 -8.475 31.004 1.00 64.09 63 LYS A CA 1
ATOM 417 C C . LYS A 1 63 ? 103.247 -8.086 31.357 1.00 76.31 63 LYS A C 1
ATOM 418 O O . LYS A 1 63 ? 102.355 -8.151 30.521 1.00 72.12 63 LYS A O 1
ATOM 422 N N . SER A 1 64 ? 103.028 -7.685 32.603 1.00 84.38 64 SER A N 1
ATOM 423 C CA . SER A 1 64 ? 101.687 -7.336 33.056 1.00 86.11 64 SER A CA 1
ATOM 424 C C . SER A 1 64 ? 101.115 -6.182 32.236 1.00 92.66 64 SER A C 1
ATOM 425 O O . SER A 1 64 ? 99.974 -6.244 31.780 1.00 91.63 64 SER A O 1
ATOM 427 N N . ALA A 1 65 ? 101.915 -5.137 32.040 1.00 92.77 65 ALA A N 1
ATOM 428 C CA . ALA A 1 65 ? 101.479 -3.981 31.262 1.00 84.78 65 ALA A CA 1
ATOM 429 C C . ALA A 1 65 ? 100.949 -4.403 29.893 1.00 88.20 65 ALA A C 1
ATOM 430 O O . ALA A 1 65 ? 99.982 -3.830 29.390 1.00 94.94 65 ALA A O 1
ATOM 432 N N . ARG A 1 66 ? 101.583 -5.407 29.295 1.00 82.53 66 ARG A N 1
ATOM 433 C CA . ARG A 1 66 ? 101.119 -5.958 28.027 1.00 80.88 66 ARG A CA 1
ATOM 434 C C . ARG A 1 66 ? 99.707 -6.516 28.143 1.00 91.36 66 ARG A C 1
ATOM 435 O O . ARG A 1 66 ? 98.838 -6.213 27.325 1.00 97.70 66 ARG A O 1
ATOM 443 N N . ILE A 1 67 ? 99.487 -7.339 29.163 1.00 90.13 67 ILE A N 1
ATOM 444 C CA . ILE A 1 67 ? 98.205 -8.003 29.347 1.00 85.40 67 ILE A CA 1
ATOM 445 C C . ILE A 1 67 ? 97.088 -6.982 29.506 1.00 83.15 67 ILE A C 1
ATOM 446 O O . ILE A 1 67 ? 96.097 -7.009 28.776 1.00 83.66 67 ILE A O 1
ATOM 451 N N . THR A 1 68 ? 97.263 -6.077 30.461 1.00 83.82 68 THR A N 1
ATOM 452 C CA . THR A 1 68 ? 96.291 -5.022 30.707 1.00 86.85 68 THR A CA 1
ATOM 453 C C . THR A 1 68 ? 96.177 -4.095 29.503 1.00 88.90 68 THR A C 1
ATOM 454 O O . THR A 1 68 ? 95.125 -3.512 29.254 1.00 94.74 68 THR A O 1
ATOM 458 N N . GLY A 1 69 ? 97.269 -3.965 28.757 1.00 96.11 69 GLY A N 1
ATOM 459 C CA . GLY A 1 69 ? 97.317 -3.083 27.603 1.00 95.46 69 GLY A CA 1
ATOM 460 C C . GLY A 1 69 ? 96.365 -3.477 26.490 1.00 83.59 69 GLY A C 1
ATOM 461 O O . GLY A 1 69 ? 95.727 -2.623 25.878 1.00 76.80 69 GLY A O 1
ATOM 462 N N . ASP A 1 70 ? 96.272 -4.776 26.225 1.00 78.33 70 ASP A N 1
ATOM 463 C CA . ASP A 1 70 ? 95.375 -5.278 25.191 1.00 78.13 70 ASP A CA 1
ATOM 464 C C . ASP A 1 70 ? 93.958 -5.449 25.727 1.00 75.59 70 ASP A C 1
ATOM 465 O O . ASP A 1 70 ? 92.987 -5.245 24.999 1.00 85.78 70 ASP A O 1
ATOM 467 N N . VAL A 1 71 ? 93.840 -5.816 27.001 1.00 73.77 71 VAL A N 1
ATOM 468 C CA . VAL A 1 71 ? 92.531 -5.989 27.626 1.00 58.84 71 VAL A CA 1
ATOM 469 C C . VAL A 1 71 ? 91.795 -4.660 27.758 1.00 93.40 71 VAL A C 1
ATOM 470 O O . VAL A 1 71 ? 90.579 -4.599 27.604 1.00 92.53 71 VAL A O 1
ATOM 474 N N . MET A 1 72 ? 92.537 -3.598 28.049 1.00 60.60 72 MET A N 1
ATOM 475 C CA . MET A 1 72 ? 91.956 -2.264 28.151 1.00 87.96 72 MET A CA 1
ATOM 476 C C . MET A 1 72 ? 91.738 -1.649 26.774 1.00 92.84 72 MET A C 1
ATOM 477 O O . MET A 1 72 ? 90.874 -0.789 26.594 1.00 93.73 72 MET A O 1
ATOM 482 N N . GLY A 1 73 ? 92.528 -2.098 25.805 1.00 92.63 73 GLY A N 1
ATOM 483 C CA . GLY A 1 73 ? 92.468 -1.550 24.465 1.00 82.80 73 GLY A CA 1
ATOM 484 C C . GLY A 1 73 ? 91.545 -2.312 23.541 1.00 80.71 73 GLY A C 1
ATOM 485 O O . GLY A 1 73 ? 91.227 -1.838 22.456 1.00 98.73 73 GLY A O 1
ATOM 486 N N . LYS A 1 74 ? 91.107 -3.491 23.967 1.00 76.75 74 LYS A N 1
ATOM 487 C CA . LYS A 1 74 ? 90.291 -4.347 23.112 1.00 76.77 74 LYS A CA 1
ATOM 488 C C . LYS A 1 74 ? 88.958 -4.754 23.734 1.00 77.81 74 LYS A C 1
ATOM 489 O O . LYS A 1 74 ? 88.021 -5.101 23.014 1.00 70.95 74 LYS A O 1
ATOM 495 N N . TYR A 1 75 ? 88.870 -4.711 25.063 1.00 86.12 75 TYR A N 1
ATOM 496 C CA . TYR A 1 75 ? 87.685 -5.216 25.755 1.00 84.67 75 TYR A CA 1
ATOM 497 C C . TYR A 1 75 ? 87.187 -4.329 26.898 1.00 84.01 75 TYR A C 1
ATOM 498 O O . TYR A 1 75 ? 86.040 -3.889 26.890 1.00 94.02 75 TYR A O 1
ATOM 507 N N . HIS A 1 76 ? 88.050 -4.079 27.880 1.00 75.04 76 HIS A N 1
ATOM 508 C CA . HIS A 1 76 ? 87.665 -3.367 29.102 1.00 62.68 76 HIS A CA 1
ATOM 509 C C . HIS A 1 76 ? 87.943 -1.868 29.009 1.00 71.24 76 HIS A C 1
ATOM 510 O O . HIS A 1 76 ? 89.062 -1.425 29.255 1.00 77.69 76 HIS A O 1
ATOM 517 N N . PRO A 1 77 ? 86.911 -1.080 28.675 1.00 82.17 77 PRO A N 1
ATOM 518 C CA . PRO A 1 77 ? 87.042 0.355 28.412 1.00 81.07 77 PRO A CA 1
ATOM 519 C C . PRO A 1 77 ? 87.147 1.174 29.694 1.00 83.27 77 PRO A C 1
ATOM 520 O O . PRO A 1 77 ? 86.373 2.115 29.887 1.00 84.18 77 PRO A O 1
ATOM 524 N N . HIS A 1 78 ? 88.094 0.823 30.558 1.00 83.07 78 HIS A N 1
ATOM 525 C CA . HIS A 1 78 ? 88.280 1.549 31.808 1.00 91.35 78 HIS A CA 1
ATOM 526 C C . HIS A 1 78 ? 89.753 1.800 32.092 1.00 96.42 78 HIS A C 1
ATOM 527 O O . HIS A 1 78 ? 90.602 1.605 31.226 1.00 95.26 78 HIS A O 1
ATOM 534 N N . GLY A 1 79 ? 90.048 2.238 33.310 1.00 105.32 79 GLY A N 1
ATOM 535 C CA . GLY A 1 79 ? 91.409 2.552 33.697 1.00 110.66 79 GLY A CA 1
ATOM 536 C C . GLY A 1 79 ? 92.320 1.342 33.669 1.00 109.18 79 GLY A C 1
ATOM 537 O O . GLY A 1 79 ? 91.869 0.206 33.814 1.00 104.41 79 GLY A O 1
ATOM 538 N N . ASP A 1 80 ? 93.611 1.593 33.479 1.00 115.13 80 ASP A N 1
ATOM 539 C CA . ASP A 1 80 ? 94.607 0.530 33.449 1.00 118.99 80 ASP A CA 1
ATOM 540 C C . ASP A 1 80 ? 94.704 -0.124 34.818 1.00 107.19 80 ASP A C 1
ATOM 541 O O . ASP A 1 80 ? 94.713 -1.351 34.937 1.00 97.98 80 ASP A O 1
ATOM 546 N N . SER A 1 81 ? 94.774 0.711 35.849 1.00 101.46 81 SER A N 1
ATOM 547 C CA . SER A 1 81 ? 94.891 0.240 37.221 1.00 88.02 81 SER A CA 1
ATOM 548 C C . SER A 1 81 ? 93.784 -0.746 37.575 1.00 82.72 81 SER A C 1
ATOM 549 O O . SER A 1 81 ? 94.043 -1.789 38.174 1.00 85.23 81 SER A O 1
ATOM 551 N N . SER A 1 82 ? 92.552 -0.417 37.204 1.00 79.77 82 SER A N 1
ATOM 552 C CA . SER A 1 82 ? 91.410 -1.260 37.546 1.00 78.58 82 SER A CA 1
ATOM 553 C C . SER A 1 82 ? 91.558 -2.684 37.002 1.00 77.62 82 SER A C 1
ATOM 554 O O . SER A 1 82 ? 91.110 -3.646 37.628 1.00 74.98 82 SER A O 1
ATOM 556 N N . ILE A 1 83 ? 92.193 -2.819 35.842 1.00 77.33 83 ILE A N 1
ATOM 557 C CA . ILE A 1 83 ? 92.398 -4.136 35.241 1.00 79.64 83 ILE A CA 1
ATOM 558 C C . ILE A 1 83 ? 93.549 -4.881 35.918 1.00 81.62 83 ILE A C 1
ATOM 559 O O . ILE A 1 83 ? 93.397 -6.028 36.338 1.00 86.11 83 ILE A O 1
ATOM 564 N N . TYR A 1 84 ? 94.698 -4.220 36.026 1.00 81.12 84 TYR A N 1
ATOM 565 C CA . TYR A 1 84 ? 95.865 -4.810 36.675 1.00 83.71 84 TYR A CA 1
ATOM 566 C C . TYR A 1 84 ? 95.573 -5.202 38.115 1.00 84.14 84 TYR A C 1
ATOM 567 O O . TYR A 1 84 ? 96.070 -6.211 38.608 1.00 87.48 84 TYR A O 1
ATOM 576 N N . GLU A 1 85 ? 94.774 -4.384 38.790 1.00 81.78 85 GLU A N 1
ATOM 577 C CA . GLU A 1 85 ? 94.364 -4.676 40.154 1.00 72.83 85 GLU A CA 1
ATOM 578 C C . GLU A 1 85 ? 93.568 -5.974 40.180 1.00 68.23 85 GLU A C 1
ATOM 579 O O . GLU A 1 85 ? 93.876 -6.888 40.943 1.00 67.16 85 GLU A O 1
ATOM 581 N N . ALA A 1 86 ? 92.551 -6.051 39.328 1.00 67.95 86 ALA A N 1
ATOM 582 C CA . ALA A 1 86 ? 91.697 -7.230 39.256 1.00 69.28 86 ALA A CA 1
ATOM 583 C C . ALA A 1 86 ? 92.475 -8.479 38.845 1.00 71.24 86 ALA A C 1
ATOM 584 O O . ALA A 1 86 ? 92.125 -9.589 39.241 1.00 73.41 86 ALA A O 1
ATOM 586 N N . MET A 1 87 ? 93.525 -8.295 38.048 1.00 72.31 87 MET A N 1
ATOM 587 C CA . MET A 1 87 ? 94.339 -9.417 37.588 1.00 72.15 87 MET A CA 1
ATOM 588 C C . MET A 1 87 ? 95.183 -9.982 38.713 1.00 80.49 87 MET A C 1
ATOM 589 O O . MET A 1 87 ? 95.258 -11.197 38.901 1.00 88.25 87 MET A O 1
ATOM 594 N N . VAL A 1 88 ? 95.834 -9.084 39.445 1.00 80.77 88 VAL A N 1
ATOM 595 C CA . VAL A 1 88 ? 96.696 -9.462 40.554 1.00 78.24 88 VAL A CA 1
ATOM 596 C C . VAL A 1 88 ? 95.913 -10.249 41.594 1.00 81.93 88 VAL A C 1
ATOM 597 O O . VAL A 1 88 ? 96.369 -11.284 42.082 1.00 89.06 88 VAL A O 1
ATOM 601 N N . ARG A 1 89 ? 94.724 -9.757 41.918 1.00 79.79 89 ARG A N 1
ATOM 602 C CA . ARG A 1 89 ? 93.877 -10.406 42.908 1.00 75.53 89 ARG A CA 1
ATOM 603 C C . ARG A 1 89 ? 93.646 -11.884 42.593 1.00 73.04 89 ARG A C 1
ATOM 604 O O . ARG A 1 89 ? 93.805 -12.737 43.464 1.00 83.19 89 ARG A O 1
ATOM 612 N N . MET A 1 90 ? 93.275 -12.191 41.354 1.00 69.64 90 MET A N 1
ATOM 613 C CA . MET A 1 90 ? 93.008 -13.580 40.988 1.00 80.86 90 MET A CA 1
ATOM 614 C C . MET A 1 90 ? 94.298 -14.366 40.769 1.00 88.16 90 MET A C 1
ATOM 615 O O . MET A 1 90 ? 94.331 -15.341 40.020 1.00 95.53 90 MET A O 1
ATOM 620 N N . ALA A 1 91 ? 95.355 -13.931 41.447 1.00 86.36 91 ALA A N 1
ATOM 621 C CA . ALA A 1 91 ? 96.638 -14.622 41.423 1.00 87.66 91 ALA A CA 1
ATOM 622 C C . ALA A 1 91 ? 97.129 -14.855 42.850 1.00 80.75 91 ALA A C 1
ATOM 623 O O . ALA A 1 91 ? 98.192 -15.432 43.073 1.00 78.84 91 ALA A O 1
ATOM 625 N N . GLN A 1 92 ? 96.334 -14.405 43.815 1.00 78.92 92 GLN A N 1
ATOM 626 C CA . GLN A 1 92 ? 96.692 -14.504 45.226 1.00 72.73 92 GLN A CA 1
ATOM 627 C C . GLN A 1 92 ? 96.022 -15.706 45.892 1.00 76.43 92 GLN A C 1
ATOM 628 O O . GLN A 1 92 ? 94.798 -15.847 45.860 1.00 54.65 92 GLN A O 1
ATOM 634 N N . TRP A 1 93 ? 96.833 -16.571 46.495 1.00 74.66 93 TRP A N 1
ATOM 635 C CA . TRP A 1 93 ? 96.330 -17.808 47.090 1.00 79.53 93 TRP A CA 1
ATOM 636 C C . TRP A 1 93 ? 95.319 -17.545 48.202 1.00 77.28 93 TRP A C 1
ATOM 637 O O . TRP A 1 93 ? 94.518 -18.417 48.543 1.00 79.23 93 TRP A O 1
ATOM 648 N N . TRP A 1 94 ? 95.360 -16.341 48.762 1.00 70.83 94 TRP A N 1
ATOM 649 C CA . TRP A 1 94 ? 94.483 -15.984 49.871 1.00 72.37 94 TRP A CA 1
ATOM 650 C C . TRP A 1 94 ? 93.236 -15.232 49.423 1.00 78.09 94 TRP A C 1
ATOM 651 O O . TRP A 1 94 ? 92.238 -15.195 50.138 1.00 81.41 94 TRP A O 1
ATOM 662 N N . SER A 1 95 ? 93.296 -14.631 48.239 1.00 86.64 95 SER A N 1
ATOM 663 C CA . SER A 1 95 ? 92.156 -13.899 47.700 1.00 77.34 95 SER A CA 1
ATOM 664 C C . SER A 1 95 ? 91.281 -14.805 46.834 1.00 83.73 95 SER A C 1
ATOM 665 O O . SER A 1 95 ? 90.054 -14.699 46.856 1.00 89.19 95 SER A O 1
ATOM 667 N N . TYR A 1 96 ? 91.916 -15.700 46.081 1.00 81.07 96 TYR A N 1
ATOM 668 C CA . TYR A 1 96 ? 91.189 -16.644 45.235 1.00 81.72 96 TYR A CA 1
ATOM 669 C C . TYR A 1 96 ? 91.368 -18.086 45.701 1.00 72.98 96 TYR A C 1
ATOM 670 O O . TYR A 1 96 ? 92.490 -18.596 45.745 1.00 69.31 96 TYR A O 1
ATOM 679 N N . ARG A 1 97 ? 90.259 -18.741 46.037 1.00 63.41 97 ARG A N 1
ATOM 680 C CA . ARG A 1 97 ? 90.306 -20.117 46.526 1.00 67.19 97 ARG A CA 1
ATOM 681 C C . ARG A 1 97 ? 91.044 -21.032 45.553 1.00 68.21 97 ARG A C 1
ATOM 682 O O . ARG A 1 97 ? 91.745 -21.959 45.960 1.00 64.28 97 ARG A O 1
ATOM 690 N N . TYR A 1 98 ? 90.873 -20.764 44.264 1.00 71.50 98 TYR A N 1
ATOM 691 C CA . TYR A 1 98 ? 91.628 -21.437 43.217 1.00 68.31 98 TYR A CA 1
ATOM 692 C C . TYR A 1 98 ? 92.055 -20.377 42.216 1.00 64.22 98 TYR A C 1
ATOM 693 O O . TYR A 1 98 ? 91.235 -19.880 41.443 1.00 73.25 98 TYR A O 1
ATOM 702 N N . MET A 1 99 ? 93.333 -20.014 42.246 1.00 57.76 99 MET A N 1
ATOM 703 C CA . MET A 1 99 ? 93.807 -18.894 41.444 1.00 67.77 99 MET A CA 1
ATOM 704 C C . MET A 1 99 ? 93.586 -19.135 39.959 1.00 72.66 99 MET A C 1
ATOM 705 O O . MET A 1 99 ? 93.622 -20.269 39.489 1.00 82.23 99 MET A O 1
ATOM 710 N N . LEU A 1 100 ? 93.350 -18.052 39.228 1.00 69.05 100 LEU A N 1
ATOM 711 C CA . LEU A 1 100 ? 93.111 -18.130 37.796 1.00 64.76 100 LEU A CA 1
ATOM 712 C C . LEU A 1 100 ? 94.279 -17.519 37.033 1.00 70.52 100 LEU A C 1
ATOM 713 O O . LEU A 1 100 ? 94.295 -17.521 35.806 1.00 83.17 100 LEU A O 1
ATOM 718 N N . VAL A 1 101 ? 95.260 -17.006 37.769 1.00 66.52 101 VAL A N 1
ATOM 719 C CA . VAL A 1 101 ? 96.426 -16.375 37.156 1.00 62.52 101 VAL A CA 1
ATOM 720 C C . VAL A 1 101 ? 97.735 -16.781 37.832 1.00 68.99 101 VAL A C 1
ATOM 721 O O . VAL A 1 101 ? 97.802 -16.888 39.055 1.00 81.95 101 VAL A O 1
ATOM 725 N N . ASP A 1 102 ? 98.770 -17.004 37.026 1.00 66.92 102 ASP A N 1
ATOM 726 C CA . ASP A 1 102 ? 100.113 -17.263 37.534 1.00 76.45 102 ASP A CA 1
ATOM 727 C C . ASP A 1 102 ? 101.008 -16.060 37.276 1.00 91.30 102 ASP A C 1
ATOM 728 O O . ASP A 1 102 ? 101.329 -15.751 36.130 1.00 101.17 102 ASP A O 1
ATOM 733 N N . GLY A 1 103 ? 101.406 -15.380 38.345 1.00 92.59 103 GLY A N 1
ATOM 734 C CA . GLY A 1 103 ? 102.265 -14.218 38.222 1.00 87.54 103 GLY A CA 1
ATOM 735 C C . GLY A 1 103 ? 103.719 -14.524 38.529 1.00 76.53 103 GLY A C 1
ATOM 736 O O . GLY A 1 103 ? 104.040 -15.593 39.053 1.00 77.14 103 GLY A O 1
ATOM 737 N N . HIS A 1 104 ? 104.598 -13.582 38.194 1.00 68.24 104 HIS A N 1
ATOM 738 C CA . HIS A 1 104 ? 106.018 -13.703 38.503 1.00 72.43 104 HIS A CA 1
ATOM 739 C C . HIS A 1 104 ? 106.532 -12.387 39.072 1.00 81.82 104 HIS A C 1
ATOM 740 O O . HIS A 1 104 ? 106.735 -11.423 38.333 1.00 91.78 104 HIS A O 1
ATOM 743 N N . GLY A 1 105 ? 106.734 -12.348 40.387 1.00 83.96 105 GLY A N 1
ATOM 744 C CA . GLY A 1 105 ? 107.212 -11.146 41.053 1.00 85.83 105 GLY A CA 1
ATOM 745 C C . GLY A 1 105 ? 106.292 -10.687 42.170 1.00 72.43 105 GLY A C 1
ATOM 746 O O . GLY A 1 105 ? 105.327 -11.374 42.504 1.00 64.95 105 GLY A O 1
ATOM 747 N N . ASN A 1 106 ? 106.582 -9.520 42.742 1.00 67.75 106 ASN A N 1
ATOM 748 C CA . ASN A 1 106 ? 105.795 -8.998 43.860 1.00 71.17 106 ASN A CA 1
ATOM 749 C C . ASN A 1 106 ? 104.316 -8.800 43.521 1.00 69.07 106 ASN A C 1
ATOM 750 O O . ASN A 1 106 ? 103.924 -7.749 43.011 1.00 72.04 106 ASN A O 1
ATOM 755 N N . PHE A 1 107 ? 103.504 -9.814 43.809 1.00 65.23 107 PHE A N 1
ATOM 756 C CA . PHE A 1 107 ? 102.061 -9.734 43.599 1.00 70.90 107 PHE A CA 1
ATOM 757 C C . PHE A 1 107 ? 101.316 -9.459 44.907 1.00 78.96 107 PHE A C 1
ATOM 758 O O . PHE A 1 107 ? 100.164 -9.865 45.073 1.00 64.32 107 PHE A O 1
ATOM 766 N N . GLY A 1 108 ? 101.981 -8.771 45.831 1.00 97.16 108 GLY A N 1
ATOM 767 C CA . GLY A 1 108 ? 101.377 -8.411 47.102 1.00 98.70 108 GLY A CA 1
ATOM 768 C C . GLY A 1 108 ? 101.488 -9.498 48.155 1.00 98.71 108 GLY A C 1
ATOM 769 O O . GLY A 1 108 ? 101.799 -10.649 47.842 1.00 101.92 108 GLY A O 1
ATOM 770 N N . SER A 1 109 ? 101.232 -9.130 49.407 1.00 96.64 109 SER A N 1
ATOM 771 C CA . SER A 1 109 ? 101.275 -10.077 50.516 1.00 104.89 109 SER A CA 1
ATOM 772 C C . SER A 1 109 ? 99.986 -10.024 51.328 1.00 100.19 109 SER A C 1
ATOM 773 O O . SER A 1 109 ? 99.168 -9.124 51.145 1.00 91.66 109 SER A O 1
ATOM 775 N N . MET A 1 110 ? 99.812 -10.990 52.227 1.00 104.73 110 MET A N 1
ATOM 776 C CA . MET A 1 110 ? 98.623 -11.044 53.072 1.00 102.94 110 MET A CA 1
ATOM 777 C C . MET A 1 110 ? 98.514 -9.797 53.933 1.00 119.00 110 MET A C 1
ATOM 778 O O . MET A 1 110 ? 97.414 -9.325 54.223 1.00 123.02 110 MET A O 1
ATOM 783 N N . ASP A 1 111 ? 99.665 -9.275 54.345 1.00 125.16 111 ASP A N 1
ATOM 784 C CA . ASP A 1 111 ? 99.719 -8.134 55.251 1.00 125.58 111 ASP A CA 1
ATOM 785 C C . ASP A 1 111 ? 99.216 -6.857 54.587 1.00 121.05 111 ASP A C 1
ATOM 786 O O . ASP A 1 111 ? 99.360 -5.764 55.133 1.00 122.47 111 ASP A O 1
ATOM 791 N N . GLY A 1 112 ? 98.627 -7.001 53.405 1.00 118.09 112 GLY A N 1
ATOM 792 C CA . GLY A 1 112 ? 98.065 -5.870 52.694 1.00 122.55 112 GLY A CA 1
ATOM 793 C C . GLY A 1 112 ? 99.009 -5.262 51.673 1.00 132.97 112 GLY A C 1
ATOM 794 O O . GLY A 1 112 ? 98.643 -4.316 50.975 1.00 139.44 112 GLY A O 1
ATOM 795 N N . ASP A 1 113 ? 100.222 -5.801 51.584 1.00 134.14 113 ASP A N 1
ATOM 796 C CA . ASP A 1 113 ? 101.212 -5.304 50.633 1.00 131.00 113 ASP A CA 1
ATOM 797 C C . ASP A 1 113 ? 100.647 -5.254 49.216 1.00 121.69 113 ASP A C 1
ATOM 798 O O . ASP A 1 113 ? 100.006 -6.200 48.763 1.00 123.71 113 ASP A O 1
ATOM 803 N N . SER A 1 114 ? 100.891 -4.150 48.519 1.00 115.86 114 SER A N 1
ATOM 804 C CA . SER A 1 114 ? 100.433 -4.006 47.139 1.00 104.14 114 SER A CA 1
ATOM 805 C C . SER A 1 114 ? 101.454 -4.571 46.154 1.00 92.22 114 SER A C 1
ATOM 806 O O . SER A 1 114 ? 102.655 -4.327 46.279 1.00 92.24 114 SER A O 1
ATOM 808 N N . ALA A 1 115 ? 100.968 -5.330 45.177 1.00 86.60 115 ALA A N 1
ATOM 809 C CA . ALA A 1 115 ? 101.831 -5.924 44.160 1.00 85.55 115 ALA A CA 1
ATOM 810 C C . ALA A 1 115 ? 102.706 -4.861 43.508 1.00 81.80 115 ALA A C 1
ATOM 811 O O . ALA A 1 115 ? 102.367 -3.677 43.512 1.00 88.49 115 ALA A O 1
ATOM 813 N N . ALA A 1 116 ? 103.833 -5.285 42.949 1.00 69.36 116 ALA A N 1
ATOM 814 C CA . ALA A 1 116 ? 104.754 -4.348 42.325 1.00 74.26 116 ALA A CA 1
ATOM 815 C C . ALA A 1 116 ? 104.125 -3.718 41.086 1.00 88.48 116 ALA A C 1
ATOM 816 O O . ALA A 1 116 ? 103.067 -4.151 40.621 1.00 84.60 116 ALA A O 1
ATOM 818 N N . ALA A 1 117 ? 104.781 -2.688 40.561 1.00 96.40 117 ALA A N 1
ATOM 819 C CA . ALA A 1 117 ? 104.309 -2.014 39.362 1.00 95.27 117 ALA A CA 1
ATOM 820 C C . ALA A 1 117 ? 104.244 -2.988 38.189 1.00 100.34 117 ALA A C 1
ATOM 821 O O . ALA A 1 117 ? 104.985 -3.973 38.140 1.00 96.11 117 ALA A O 1
ATOM 823 N N . GLN A 1 118 ? 103.353 -2.702 37.245 1.00 104.03 118 GLN A N 1
ATOM 824 C CA . GLN A 1 118 ? 103.168 -3.553 36.077 1.00 98.08 118 GLN A CA 1
ATOM 825 C C . GLN A 1 118 ? 104.469 -3.743 35.309 1.00 97.80 118 GLN A C 1
ATOM 826 O O . GLN A 1 118 ? 104.654 -4.752 34.632 1.00 101.81 118 GLN A O 1
ATOM 832 N N . ARG A 1 119 ? 105.366 -2.768 35.412 1.00 96.80 119 ARG A N 1
ATOM 833 C CA . ARG A 1 119 ? 106.632 -2.833 34.692 1.00 98.99 119 ARG A CA 1
ATOM 834 C C . ARG A 1 119 ? 107.603 -3.827 35.318 1.00 99.15 119 ARG A C 1
ATOM 835 O O . ARG A 1 119 ? 108.745 -3.945 34.876 1.00 109.68 119 ARG A O 1
ATOM 843 N N . TYR A 1 120 ? 107.147 -4.545 36.340 1.00 84.30 120 TYR A N 1
ATOM 844 C CA . TYR A 1 120 ? 107.997 -5.526 37.008 1.00 83.73 120 TYR A CA 1
ATOM 845 C C . TYR A 1 120 ? 107.389 -6.922 36.983 1.00 90.13 120 TYR A C 1
ATOM 846 O O . TYR A 1 120 ? 108.094 -7.915 36.804 1.00 98.72 120 TYR A O 1
ATOM 855 N N . THR A 1 121 ? 106.077 -6.993 37.164 1.00 63.94 121 THR A N 1
ATOM 856 C CA . THR A 1 121 ? 105.394 -8.275 37.255 1.00 94.54 121 THR A CA 1
ATOM 857 C C . THR A 1 121 ? 104.938 -8.780 35.893 1.00 92.43 121 THR A C 1
ATOM 858 O O . THR A 1 121 ? 104.538 -8.003 35.032 1.00 94.43 121 THR A O 1
ATOM 862 N N . GLU A 1 122 ? 105.004 -10.093 35.709 1.00 91.34 122 GLU A N 1
ATOM 863 C CA . GLU A 1 122 ? 104.511 -10.733 34.497 1.00 90.69 122 GLU A CA 1
ATOM 864 C C . GLU A 1 122 ? 103.599 -11.888 34.890 1.00 86.70 122 GLU A C 1
ATOM 865 O O . GLU A 1 122 ? 103.817 -12.535 35.912 1.00 80.90 122 GLU A O 1
ATOM 871 N N . ALA A 1 123 ? 102.577 -12.144 34.081 1.00 59.12 123 ALA A N 1
ATOM 872 C CA . ALA A 1 123 ? 101.567 -13.133 34.437 1.00 78.37 123 ALA A CA 1
ATOM 873 C C . ALA A 1 123 ? 101.139 -14.020 33.270 1.00 57.92 123 ALA A C 1
ATOM 874 O O . ALA A 1 123 ? 101.579 -13.838 32.142 1.00 73.65 123 ALA A O 1
ATOM 876 N N . ARG A 1 124 ? 100.281 -14.987 33.570 1.00 80.18 124 ARG A N 1
ATOM 877 C CA . ARG A 1 124 ? 99.688 -15.858 32.564 1.00 76.15 124 ARG A CA 1
ATOM 878 C C . ARG A 1 124 ? 98.526 -16.632 33.182 1.00 72.87 124 ARG A C 1
ATOM 879 O O . ARG A 1 124 ? 98.229 -16.478 34.364 1.00 79.97 124 ARG A O 1
ATOM 887 N N . MET A 1 125 ? 97.861 -17.458 32.386 1.00 74.09 125 MET A N 1
ATOM 888 C CA . MET A 1 125 ? 96.739 -18.237 32.889 1.00 74.29 125 MET A CA 1
ATOM 889 C C . MET A 1 125 ? 97.218 -19.320 33.846 1.00 77.83 125 MET A C 1
ATOM 890 O O . MET A 1 125 ? 98.353 -19.794 33.753 1.00 80.22 125 MET A O 1
ATOM 895 N N . SER A 1 126 ? 96.345 -19.707 34.767 1.00 74.83 126 SER A N 1
ATOM 896 C CA . SER A 1 126 ? 96.621 -20.830 35.647 1.00 72.47 126 SER A CA 1
ATOM 897 C C . SER A 1 126 ? 96.068 -22.098 35.009 1.00 70.12 126 SER A C 1
ATOM 898 O O . SER A 1 126 ? 95.040 -22.061 34.332 1.00 68.16 126 SER A O 1
ATOM 901 N N . LYS A 1 127 ? 96.751 -23.217 35.218 1.00 71.41 127 LYS A N 1
ATOM 902 C CA . LYS A 1 127 ? 96.337 -24.477 34.615 1.00 73.08 127 LYS A CA 1
ATOM 903 C C . LYS A 1 127 ? 94.832 -24.704 34.753 1.00 71.96 127 LYS A C 1
ATOM 904 O O . LYS A 1 127 ? 94.192 -25.239 33.849 1.00 71.37 127 LYS A O 1
ATOM 906 N N . ILE A 1 128 ? 94.266 -24.286 35.879 1.00 56.24 128 ILE A N 1
ATOM 907 C CA . ILE A 1 128 ? 92.850 -24.519 36.129 1.00 70.25 128 ILE A CA 1
ATOM 908 C C . ILE A 1 128 ? 91.986 -23.549 35.341 1.00 72.38 128 ILE A C 1
ATOM 909 O O . ILE A 1 128 ? 90.897 -23.902 34.891 1.00 77.43 128 ILE A O 1
ATOM 914 N N . ALA A 1 129 ? 92.472 -22.323 35.184 1.00 71.63 129 ALA A N 1
ATOM 915 C CA . ALA A 1 129 ? 91.738 -21.309 34.439 1.00 69.13 129 ALA A CA 1
ATOM 916 C C . ALA A 1 129 ? 91.509 -21.781 33.006 1.00 78.87 129 ALA A C 1
ATOM 917 O O . ALA A 1 129 ? 90.528 -21.408 32.357 1.00 81.52 129 ALA A O 1
ATOM 919 N N . LEU A 1 130 ? 92.419 -22.617 32.520 1.00 80.39 130 LEU A N 1
ATOM 920 C CA . LEU A 1 130 ? 92.303 -23.164 31.177 1.00 80.63 130 LEU A CA 1
ATOM 921 C C . LEU A 1 130 ? 91.000 -23.940 31.010 1.00 84.43 130 LEU A C 1
ATOM 922 O O . LEU A 1 130 ? 90.524 -24.125 29.897 1.00 94.38 130 LEU A O 1
ATOM 927 N N . GLU A 1 131 ? 90.429 -24.392 32.122 1.00 85.40 131 GLU A N 1
ATOM 928 C CA . GLU A 1 131 ? 89.151 -25.097 32.098 1.00 83.53 131 GLU A CA 1
ATOM 929 C C . GLU A 1 131 ? 88.013 -24.113 31.857 1.00 82.77 131 GLU A C 1
ATOM 930 O O . GLU A 1 131 ? 86.956 -24.482 31.347 1.00 80.28 131 GLU A O 1
ATOM 936 N N . MET A 1 132 ? 88.239 -22.860 32.235 1.00 83.04 132 MET A N 1
ATOM 937 C CA . MET A 1 132 ? 87.237 -21.815 32.077 1.00 84.87 132 MET A CA 1
ATOM 938 C C . MET A 1 132 ? 87.074 -21.425 30.615 1.00 90.66 132 MET A C 1
ATOM 939 O O . MET A 1 132 ? 86.125 -20.725 30.251 1.00 97.27 132 MET A O 1
ATOM 944 N N . LEU A 1 133 ? 88.001 -21.887 29.781 1.00 86.53 133 LEU A N 1
ATOM 945 C CA . LEU A 1 133 ? 88.020 -21.508 28.372 1.00 73.23 133 LEU A CA 1
ATOM 946 C C . LEU A 1 133 ? 87.933 -22.703 27.420 1.00 64.99 133 LEU A C 1
ATOM 947 O O . LEU A 1 133 ? 87.645 -22.539 26.244 1.00 78.17 133 LEU A O 1
ATOM 952 N N . ARG A 1 134 ? 88.169 -23.904 27.933 1.00 68.74 134 ARG A N 1
ATOM 953 C CA . ARG A 1 134 ? 88.149 -25.112 27.110 1.00 59.61 134 ARG A CA 1
ATOM 954 C C . ARG A 1 134 ? 87.000 -25.124 26.110 1.00 88.60 134 ARG A C 1
ATOM 955 O O . ARG A 1 134 ? 85.836 -24.976 26.488 1.00 82.21 134 ARG A O 1
ATOM 963 N N . ASP A 1 135 ? 87.341 -25.306 24.834 1.00 93.73 135 ASP A N 1
ATOM 964 C CA . ASP A 1 135 ? 86.357 -25.354 23.760 1.00 86.62 135 ASP A CA 1
ATOM 965 C C . ASP A 1 135 ? 85.716 -23.988 23.553 1.00 78.39 135 ASP A C 1
ATOM 966 O O . ASP A 1 135 ? 84.558 -23.883 23.157 1.00 76.09 135 ASP A O 1
ATOM 971 N N . ILE A 1 136 ? 86.483 -22.944 23.841 1.00 72.87 136 ILE A N 1
ATOM 972 C CA . ILE A 1 136 ? 86.035 -21.579 23.634 1.00 60.93 136 ILE A CA 1
ATOM 973 C C . ILE A 1 136 ? 85.887 -21.332 22.140 1.00 83.23 136 ILE A C 1
ATOM 974 O O . ILE A 1 136 ? 85.034 -20.552 21.705 1.00 63.22 136 ILE A O 1
ATOM 979 N N . ASN A 1 137 ? 86.711 -22.031 21.362 1.00 64.38 137 ASN A N 1
ATOM 980 C CA . ASN A 1 137 ? 86.767 -21.847 19.917 1.00 94.49 137 ASN A CA 1
ATOM 981 C C . ASN A 1 137 ? 85.918 -22.840 19.119 1.00 87.94 137 ASN A C 1
ATOM 982 O O . ASN A 1 137 ? 86.059 -22.953 17.900 1.00 99.67 137 ASN A O 1
ATOM 987 N N . LYS A 1 138 ? 85.031 -23.548 19.809 1.00 70.93 138 LYS A N 1
ATOM 988 C CA . LYS A 1 138 ? 84.135 -24.494 19.156 1.00 77.31 138 LYS A CA 1
ATOM 989 C C . LYS A 1 138 ? 82.680 -24.042 19.251 1.00 82.68 138 LYS A C 1
ATOM 990 O O . LYS A 1 138 ? 81.765 -24.860 19.355 1.00 75.93 138 LYS A O 1
ATOM 996 N N . ASN A 1 139 ? 82.476 -22.730 19.207 1.00 92.58 139 ASN A N 1
ATOM 997 C CA . ASN A 1 139 ? 81.138 -22.156 19.276 1.00 96.22 139 ASN A CA 1
ATOM 998 C C . ASN A 1 139 ? 80.280 -22.786 20.367 1.00 95.90 139 ASN A C 1
ATOM 999 O O . ASN A 1 139 ? 79.235 -23.382 20.090 1.00 95.22 139 ASN A O 1
ATOM 1004 N N . THR A 1 140 ? 80.739 -22.651 21.606 1.00 92.46 140 THR A N 1
ATOM 1005 C CA . THR A 1 140 ? 79.994 -23.118 22.766 1.00 83.41 140 THR A CA 1
ATOM 1006 C C . THR A 1 140 ? 79.511 -21.909 23.551 1.00 63.57 140 THR A C 1
ATOM 1007 O O . THR A 1 140 ? 78.742 -22.034 24.501 1.00 76.53 140 THR A O 1
ATOM 1011 N N . VAL A 1 141 ? 79.972 -20.733 23.137 1.00 84.97 141 VAL A N 1
ATOM 1012 C CA . VAL A 1 141 ? 79.640 -19.485 23.811 1.00 76.22 141 VAL A CA 1
ATOM 1013 C C . VAL A 1 141 ? 79.380 -18.354 22.820 1.00 85.81 141 VAL A C 1
ATOM 1014 O O . VAL A 1 141 ? 80.163 -18.141 21.893 1.00 92.72 141 VAL A O 1
ATOM 1018 N N . ASP A 1 142 ? 78.284 -17.627 23.025 1.00 64.34 142 ASP A N 1
ATOM 1019 C CA . ASP A 1 142 ? 77.943 -16.501 22.164 1.00 77.55 142 ASP A CA 1
ATOM 1020 C C . ASP A 1 142 ? 78.939 -15.354 22.323 1.00 72.11 142 ASP A C 1
ATOM 1021 O O . ASP A 1 142 ? 79.478 -15.136 23.404 1.00 77.24 142 ASP A O 1
ATOM 1026 N N . PHE A 1 143 ? 79.192 -14.633 21.234 1.00 71.07 143 PHE A N 1
ATOM 1027 C CA . PHE A 1 143 ? 80.054 -13.454 21.271 1.00 68.30 143 PHE A CA 1
ATOM 1028 C C . PHE A 1 143 ? 79.277 -12.206 20.909 1.00 79.64 143 PHE A C 1
ATOM 1029 O O . PHE A 1 143 ? 78.173 -12.279 20.377 1.00 90.55 143 PHE A O 1
ATOM 1037 N N . VAL A 1 144 ? 79.886 -11.059 21.177 1.00 82.35 144 VAL A N 1
ATOM 1038 C CA . VAL A 1 144 ? 79.272 -9.776 20.885 1.00 83.80 144 VAL A CA 1
ATOM 1039 C C . VAL A 1 144 ? 80.335 -8.730 20.587 1.00 81.67 144 VAL A C 1
ATOM 1040 O O . VAL A 1 144 ? 81.504 -8.900 20.937 1.00 86.14 144 VAL A O 1
ATOM 1044 N N . ASP A 1 145 ? 79.927 -7.648 19.936 1.00 77.73 145 ASP A N 1
ATOM 1045 C CA . ASP A 1 145 ? 80.852 -6.569 19.623 1.00 88.74 145 ASP A CA 1
ATOM 1046 C C . ASP A 1 145 ? 81.366 -5.898 20.894 1.00 84.71 145 ASP A C 1
ATOM 1047 O O . ASP A 1 145 ? 80.623 -5.725 21.866 1.00 77.41 145 ASP A O 1
ATOM 1052 N N . ASN A 1 146 ? 82.644 -5.533 20.882 1.00 80.99 146 ASN A N 1
ATOM 1053 C CA . ASN A 1 146 ? 83.241 -4.827 22.003 1.00 81.65 146 ASN A CA 1
ATOM 1054 C C . ASN A 1 146 ? 82.805 -3.366 22.007 1.00 93.04 146 ASN A C 1
ATOM 1055 O O . ASN A 1 146 ? 82.101 -2.917 21.104 1.00 90.87 146 ASN A O 1
ATOM 1060 N N . TYR A 1 147 ? 83.227 -2.629 23.026 1.00 90.28 147 TYR A N 1
ATOM 1061 C CA . TYR A 1 147 ? 82.818 -1.240 23.184 1.00 78.91 147 TYR A CA 1
ATOM 1062 C C . TYR A 1 147 ? 83.131 -0.413 21.940 1.00 76.06 147 TYR A C 1
ATOM 1063 O O . TYR A 1 147 ? 82.419 0.537 21.618 1.00 77.29 147 TYR A O 1
ATOM 1072 N N . ASP A 1 148 ? 84.198 -0.794 21.245 1.00 81.10 148 ASP A N 1
ATOM 1073 C CA . ASP A 1 148 ? 84.679 -0.065 20.077 1.00 80.70 148 ASP A CA 1
ATOM 1074 C C . ASP A 1 148 ? 84.006 -0.548 18.807 1.00 78.66 148 ASP A C 1
ATOM 1075 O O . ASP A 1 148 ? 84.079 0.110 17.771 1.00 91.42 148 ASP A O 1
ATOM 1080 N N . ALA A 1 149 ? 83.354 -1.703 18.891 1.00 77.35 149 ALA A N 1
ATOM 1081 C CA . ALA A 1 149 ? 82.672 -2.288 17.740 1.00 79.05 149 ALA A CA 1
ATOM 1082 C C . ALA A 1 149 ? 83.667 -2.641 16.642 1.00 82.74 149 ALA A C 1
ATOM 1083 O O . ALA A 1 149 ? 83.391 -2.458 15.459 1.00 82.59 149 ALA A O 1
ATOM 1085 N N . ASN A 1 150 ? 84.833 -3.128 17.047 1.00 77.82 150 ASN A N 1
ATOM 1086 C CA . ASN A 1 150 ? 85.846 -3.589 16.107 1.00 104.68 150 ASN A CA 1
ATOM 1087 C C . ASN A 1 150 ? 86.650 -4.734 16.704 1.00 94.15 150 ASN A C 1
ATOM 1088 O O . ASN A 1 150 ? 87.790 -4.990 16.313 1.00 76.08 150 ASN A O 1
ATOM 1093 N N . GLU A 1 151 ? 86.030 -5.411 17.664 1.00 81.72 151 GLU A N 1
ATOM 1094 C CA . GLU A 1 151 ? 86.589 -6.596 18.295 1.00 79.05 151 GLU A CA 1
ATOM 1095 C C . GLU A 1 151 ? 85.424 -7.414 18.826 1.00 90.68 151 GLU A C 1
ATOM 1096 O O . GLU A 1 151 ? 84.414 -6.858 19.257 1.00 97.50 151 GLU A O 1
ATOM 1102 N N . ARG A 1 152 ? 85.559 -8.732 18.792 1.00 94.90 152 ARG A N 1
ATOM 1103 C CA . ARG A 1 152 ? 84.469 -9.600 19.207 1.00 97.84 152 ARG A CA 1
ATOM 1104 C C . ARG A 1 152 ? 84.823 -10.368 20.486 1.00 94.27 152 ARG A C 1
ATOM 1105 O O . ARG A 1 152 ? 85.889 -10.979 20.576 1.00 100.16 152 ARG A O 1
ATOM 1113 N N . GLU A 1 153 ? 83.933 -10.318 21.475 1.00 85.11 153 GLU A N 1
ATOM 1114 C CA . GLU A 1 153 ? 84.173 -10.957 22.770 1.00 86.20 153 GLU A CA 1
ATOM 1115 C C . GLU A 1 153 ? 83.018 -11.867 23.187 1.00 86.91 153 GLU A C 1
ATOM 1116 O O . GLU A 1 153 ? 81.898 -11.711 22.706 1.00 95.72 153 GLU A O 1
ATOM 1122 N N . PRO A 1 154 ? 83.292 -12.819 24.097 1.00 82.47 154 PRO A N 1
ATOM 1123 C CA . PRO A 1 154 ? 82.309 -13.803 24.568 1.00 73.16 154 PRO A CA 1
ATOM 1124 C C . PRO A 1 154 ? 81.450 -13.296 25.722 1.00 73.46 154 PRO A C 1
ATOM 1125 O O . PRO A 1 154 ? 81.986 -12.786 26.703 1.00 83.97 154 PRO A O 1
ATOM 1129 N N . LEU A 1 155 ? 80.134 -13.448 25.610 1.00 69.96 155 LEU A N 1
ATOM 1130 C CA . LEU A 1 155 ? 79.221 -13.047 26.680 1.00 70.46 155 LEU A CA 1
ATOM 1131 C C . LEU A 1 155 ? 79.483 -13.816 27.972 1.00 75.42 155 LEU A C 1
ATOM 1132 O O . LEU A 1 155 ? 79.416 -13.258 29.070 1.00 79.38 155 LEU A O 1
ATOM 1137 N N . VAL A 1 156 ? 79.767 -15.105 27.827 1.00 72.09 156 VAL A N 1
ATOM 1138 C CA . VAL A 1 156 ? 80.072 -15.964 28.960 1.00 75.26 156 VAL A CA 1
ATOM 1139 C C . VAL A 1 156 ? 81.209 -16.886 28.544 1.00 74.61 156 VAL A C 1
ATOM 1140 O O . VAL A 1 156 ? 81.577 -16.928 27.377 1.00 76.92 156 VAL A O 1
ATOM 1144 N N . LEU A 1 157 ? 81.772 -17.619 29.494 1.00 65.31 157 LEU A N 1
ATOM 1145 C CA . LEU A 1 157 ? 82.806 -18.593 29.171 1.00 67.24 157 LEU A CA 1
ATOM 1146 C C . LEU A 1 157 ? 82.266 -20.011 29.311 1.00 74.53 157 LEU A C 1
ATOM 1147 O O . LEU A 1 157 ? 81.191 -20.218 29.877 1.00 77.20 157 LEU A O 1
ATOM 1152 N N . PRO A 1 158 ? 83.004 -20.996 28.781 1.00 71.72 158 PRO A N 1
ATOM 1153 C CA . PRO A 1 158 ? 82.594 -22.396 28.908 1.00 70.65 158 PRO A CA 1
ATOM 1154 C C . PRO A 1 158 ? 82.566 -22.816 30.375 1.00 78.28 158 PRO A C 1
ATOM 1155 O O . PRO A 1 158 ? 81.616 -23.472 30.809 1.00 82.31 158 PRO A O 1
ATOM 1159 N N . ALA A 1 159 ? 83.595 -22.431 31.126 1.00 78.42 159 ALA A N 1
ATOM 1160 C CA . ALA A 1 159 ? 83.645 -22.698 32.562 1.00 85.93 159 ALA A CA 1
ATOM 1161 C C . ALA A 1 159 ? 83.365 -24.163 32.876 1.00 92.41 159 ALA A C 1
ATOM 1162 O O . ALA A 1 159 ? 82.236 -24.538 33.185 1.00 92.06 159 ALA A O 1
ATOM 1164 N N . ARG A 1 160 ? 84.403 -24.988 32.804 1.00 93.52 160 ARG A N 1
ATOM 1165 C CA . ARG A 1 160 ? 84.253 -26.418 33.036 1.00 87.28 160 ARG A CA 1
ATOM 1166 C C . ARG A 1 160 ? 84.409 -26.774 34.511 1.00 83.76 160 ARG A C 1
ATOM 1167 O O . ARG A 1 160 ? 84.744 -27.904 34.856 1.00 90.99 160 ARG A O 1
ATOM 1175 N N . PHE A 1 161 ? 84.168 -25.794 35.376 1.00 76.86 161 PHE A N 1
ATOM 1176 C CA . PHE A 1 161 ? 84.088 -26.035 36.812 1.00 74.45 161 PHE A CA 1
ATOM 1177 C C . PHE A 1 161 ? 83.342 -24.886 37.491 1.00 78.26 161 PHE A C 1
ATOM 1178 O O . PHE A 1 161 ? 83.561 -23.721 37.165 1.00 80.85 161 PHE A O 1
ATOM 1186 N N . PRO A 1 162 ? 82.447 -25.217 38.435 1.00 78.73 162 PRO A N 1
ATOM 1187 C CA . PRO A 1 162 ? 81.558 -24.239 39.076 1.00 80.84 162 PRO A CA 1
ATOM 1188 C C . PRO A 1 162 ? 82.339 -23.131 39.770 1.00 91.58 162 PRO A C 1
ATOM 1189 O O . PRO A 1 162 ? 82.571 -23.202 40.976 1.00 106.44 162 PRO A O 1
ATOM 1193 N N . ASN A 1 163 ? 82.730 -22.113 39.010 1.00 85.76 163 ASN A N 1
ATOM 1194 C CA . ASN A 1 163 ? 83.605 -21.064 39.524 1.00 83.35 163 ASN A CA 1
ATOM 1195 C C . ASN A 1 163 ? 82.908 -20.073 40.450 1.00 88.85 163 ASN A C 1
ATOM 1196 O O . ASN A 1 163 ? 83.567 -19.292 41.141 1.00 90.83 163 ASN A O 1
ATOM 1201 N N . LEU A 1 164 ? 81.579 -20.100 40.461 1.00 84.51 164 LEU A N 1
ATOM 1202 C CA . LEU A 1 164 ? 80.823 -19.232 41.352 1.00 78.05 164 LEU A CA 1
ATOM 1203 C C . LEU A 1 164 ? 80.953 -19.730 42.787 1.00 83.14 164 LEU A C 1
ATOM 1204 O O . LEU A 1 164 ? 81.448 -19.018 43.659 1.00 84.17 164 LEU A O 1
ATOM 1209 N N . LEU A 1 165 ? 80.507 -20.960 43.025 1.00 87.87 165 LEU A N 1
ATOM 1210 C CA . LEU A 1 165 ? 80.588 -21.557 44.353 1.00 88.57 165 LEU A CA 1
ATOM 1211 C C . LEU A 1 165 ? 82.033 -21.744 44.788 1.00 91.15 165 LEU A C 1
ATOM 1212 O O . LEU A 1 165 ? 82.386 -21.458 45.933 1.00 104.84 165 LEU A O 1
ATOM 1217 N N . VAL A 1 166 ? 82.867 -22.223 43.872 1.00 72.58 166 VAL A N 1
ATOM 1218 C CA . VAL A 1 166 ? 84.246 -22.546 44.209 1.00 70.51 166 VAL A CA 1
ATOM 1219 C C . VAL A 1 166 ? 85.069 -21.327 44.617 1.00 74.95 166 VAL A C 1
ATOM 1220 O O . VAL A 1 166 ? 85.823 -21.384 45.590 1.00 86.87 166 VAL A O 1
ATOM 1224 N N . ASN A 1 167 ? 84.921 -20.226 43.886 1.00 61.46 167 ASN A N 1
ATOM 1225 C CA . ASN A 1 167 ? 85.687 -19.019 44.191 1.00 66.31 167 ASN A CA 1
ATOM 1226 C C . ASN A 1 167 ? 84.872 -17.904 44.851 1.00 70.50 167 ASN A C 1
ATOM 1227 O O . ASN A 1 167 ? 85.434 -16.910 45.319 1.00 72.70 167 ASN A O 1
ATOM 1232 N N . GLY A 1 168 ? 83.553 -18.075 44.894 1.00 71.98 168 GLY A N 1
ATOM 1233 C CA . GLY A 1 168 ? 82.679 -17.102 45.530 1.00 78.23 168 GLY A CA 1
ATOM 1234 C C . GLY A 1 168 ? 82.546 -15.805 44.751 1.00 88.43 168 GLY A C 1
ATOM 1235 O O . GLY A 1 168 ? 82.977 -15.716 43.599 1.00 99.21 168 GLY A O 1
ATOM 1236 N N . ALA A 1 169 ? 81.951 -14.795 45.383 1.00 80.95 169 ALA A N 1
ATOM 1237 C CA . ALA A 1 169 ? 81.736 -13.507 44.731 1.00 83.23 169 ALA A CA 1
ATOM 1238 C C . ALA A 1 169 ? 81.550 -12.360 45.726 1.00 87.78 169 ALA A C 1
ATOM 1239 O O . ALA A 1 169 ? 81.239 -12.579 46.895 1.00 91.15 169 ALA A O 1
ATOM 1241 N N . THR A 1 170 ? 81.739 -11.136 45.241 1.00 90.02 170 THR A N 1
ATOM 1242 C CA . THR A 1 170 ? 81.570 -9.930 46.047 1.00 84.09 170 THR A CA 1
ATOM 1243 C C . THR A 1 170 ? 81.971 -8.690 45.252 1.00 85.96 170 THR A C 1
ATOM 1244 O O . THR A 1 170 ? 83.095 -8.605 44.757 1.00 99.43 170 THR A O 1
ATOM 1248 N N . GLY A 1 171 ? 81.049 -7.741 45.111 1.00 75.16 171 GLY A N 1
ATOM 1249 C CA . GLY A 1 171 ? 79.702 -7.906 45.619 1.00 79.25 171 GLY A CA 1
ATOM 1250 C C . GLY A 1 171 ? 78.894 -6.623 45.695 1.00 90.07 171 GLY A C 1
ATOM 1251 O O . GLY A 1 171 ? 77.665 -6.667 45.701 1.00 97.90 171 GLY A O 1
ATOM 1252 N N . ILE A 1 172 ? 79.570 -5.478 45.756 1.00 84.83 172 ILE A N 1
ATOM 1253 C CA . ILE A 1 172 ? 78.867 -4.208 45.941 1.00 87.49 172 ILE A CA 1
ATOM 1254 C C . ILE A 1 172 ? 78.449 -3.577 44.622 1.00 94.62 172 ILE A C 1
ATOM 1255 O O . ILE A 1 172 ? 79.279 -3.328 43.751 1.00 96.47 172 ILE A O 1
ATOM 1260 N N . ALA A 1 173 ? 77.156 -3.304 44.497 1.00 70.82 173 ALA A N 1
ATOM 1261 C CA . ALA A 1 173 ? 76.598 -2.715 43.287 1.00 86.57 173 ALA A CA 1
ATOM 1262 C C . ALA A 1 173 ? 75.805 -1.470 43.637 1.00 94.08 173 ALA A C 1
ATOM 1263 O O . ALA A 1 173 ? 76.302 -0.590 44.338 1.00 90.55 173 ALA A O 1
ATOM 1265 N N . VAL A 1 174 ? 74.573 -1.399 43.142 1.00 77.01 174 VAL A N 1
ATOM 1266 C CA . VAL A 1 174 ? 73.644 -0.350 43.546 1.00 95.39 174 VAL A CA 1
ATOM 1267 C C . VAL A 1 174 ? 72.281 -0.962 43.874 1.00 90.59 174 VAL A C 1
ATOM 1268 O O . VAL A 1 174 ? 71.738 -1.742 43.092 1.00 81.79 174 VAL A O 1
ATOM 1272 N N . GLY A 1 175 ? 71.747 -0.615 45.044 1.00 88.69 175 GLY A N 1
ATOM 1273 C CA . GLY A 1 175 ? 70.492 -1.169 45.521 1.00 99.77 175 GLY A CA 1
ATOM 1274 C C . GLY A 1 175 ? 70.625 -2.623 45.944 1.00 103.81 175 GLY A C 1
ATOM 1275 O O . GLY A 1 175 ? 69.687 -3.217 46.485 1.00 86.65 175 GLY A O 1
ATOM 1276 N N . MET A 1 176 ? 71.801 -3.195 45.702 1.00 81.43 176 MET A N 1
ATOM 1277 C CA . MET A 1 176 ? 72.026 -4.620 45.907 1.00 90.50 176 MET A CA 1
ATOM 1278 C C . MET A 1 176 ? 73.497 -4.885 46.181 1.00 94.13 176 MET A C 1
ATOM 1279 O O . MET A 1 176 ? 74.336 -4.004 46.003 1.00 93.82 176 MET A O 1
ATOM 1281 N N . ALA A 1 177 ? 73.805 -6.103 46.616 1.00 93.02 177 ALA A N 1
ATOM 1282 C CA . ALA A 1 177 ? 75.189 -6.516 46.825 1.00 87.04 177 ALA A CA 1
ATOM 1283 C C . ALA A 1 177 ? 75.273 -8.013 47.098 1.00 89.81 177 ALA A C 1
ATOM 1284 O O . ALA A 1 177 ? 74.505 -8.548 47.895 1.00 105.40 177 ALA A O 1
ATOM 1286 N N . THR A 1 178 ? 76.205 -8.683 46.429 1.00 85.60 178 THR A N 1
ATOM 1287 C CA . THR A 1 178 ? 76.357 -10.128 46.565 1.00 87.51 178 THR A CA 1
ATOM 1288 C C . THR A 1 178 ? 77.515 -10.493 47.476 1.00 92.45 178 THR A C 1
ATOM 1289 O O . THR A 1 178 ? 78.479 -9.739 47.616 1.00 95.42 178 THR A O 1
ATOM 1293 N N . ASN A 1 179 ? 77.415 -11.669 48.080 1.00 89.95 179 ASN A N 1
ATOM 1294 C CA . ASN A 1 179 ? 78.470 -12.181 48.935 1.00 85.42 179 ASN A CA 1
ATOM 1295 C C . ASN A 1 179 ? 78.402 -13.697 48.994 1.00 78.59 179 ASN A C 1
ATOM 1296 O O . ASN A 1 179 ? 77.523 -14.266 49.639 1.00 65.25 179 ASN A O 1
ATOM 1301 N N . ILE A 1 180 ? 79.330 -14.348 48.306 1.00 80.71 180 ILE A N 1
ATOM 1302 C CA . ILE A 1 180 ? 79.355 -15.801 48.249 1.00 82.27 180 ILE A CA 1
ATOM 1303 C C . ILE A 1 180 ? 80.719 -16.325 48.679 1.00 83.82 180 ILE A C 1
ATOM 1304 O O . ILE A 1 180 ? 81.751 -15.812 48.250 1.00 93.74 180 ILE A O 1
ATOM 1309 N N . PRO A 1 181 ? 80.725 -17.342 49.550 1.00 78.67 181 PRO A N 1
ATOM 1310 C CA . PRO A 1 181 ? 81.966 -17.903 50.085 1.00 84.80 181 PRO A CA 1
ATOM 1311 C C . PRO A 1 181 ? 82.540 -18.954 49.148 1.00 86.00 181 PRO A C 1
ATOM 1312 O O . PRO A 1 181 ? 81.784 -19.644 48.465 1.00 90.86 181 PRO A O 1
ATOM 1316 N N . PRO A 1 182 ? 83.873 -19.069 49.111 1.00 77.61 182 PRO A N 1
ATOM 1317 C CA . PRO A 1 182 ? 84.572 -20.089 48.324 1.00 78.57 182 PRO A CA 1
ATOM 1318 C C . PRO A 1 182 ? 84.301 -21.475 48.896 1.00 80.87 182 PRO A C 1
ATOM 1319 O O . PRO A 1 182 ? 84.098 -21.600 50.103 1.00 94.89 182 PRO A O 1
ATOM 1323 N N . HIS A 1 183 ? 84.295 -22.496 48.046 1.00 71.77 183 HIS A N 1
ATOM 1324 C CA . HIS A 1 183 ? 84.098 -23.867 48.505 1.00 79.50 183 HIS A CA 1
ATOM 1325 C C . HIS A 1 183 ? 85.224 -24.762 48.005 1.00 95.79 183 HIS A C 1
ATOM 1326 O O . HIS A 1 183 ? 86.117 -24.309 47.288 1.00 103.67 183 HIS A O 1
ATOM 1333 N N . ASN A 1 184 ? 85.177 -26.035 48.381 1.00 97.93 184 ASN A N 1
ATOM 1334 C CA . ASN A 1 184 ? 86.161 -26.996 47.901 1.00 96.80 184 ASN A CA 1
ATOM 1335 C C . ASN A 1 184 ? 85.802 -27.508 46.509 1.00 93.52 184 ASN A C 1
ATOM 1336 O O . ASN A 1 184 ? 84.652 -27.862 46.246 1.00 90.84 184 ASN A O 1
ATOM 1341 N N . LEU A 1 185 ? 86.789 -27.538 45.618 1.00 86.83 185 LEU A N 1
ATOM 1342 C CA . LEU A 1 185 ? 86.558 -27.965 44.243 1.00 81.47 185 LEU A CA 1
ATOM 1343 C C . LEU A 1 185 ? 85.853 -29.313 44.220 1.00 74.61 185 LEU A C 1
ATOM 1344 O O . LEU A 1 185 ? 84.670 -29.394 43.898 1.00 76.57 185 LEU A O 1
ATOM 1349 N N . GLY A 1 186 ? 86.586 -30.365 44.566 1.00 78.34 186 GLY A N 1
ATOM 1350 C CA . GLY A 1 186 ? 86.033 -31.707 44.622 1.00 90.67 186 GLY A CA 1
ATOM 1351 C C . GLY A 1 186 ? 84.629 -31.779 45.200 1.00 90.74 186 GLY A C 1
ATOM 1352 O O . GLY A 1 186 ? 83.750 -32.428 44.632 1.00 97.67 186 GLY A O 1
ATOM 1353 N N . GLU A 1 187 ? 84.413 -31.115 46.331 1.00 77.69 187 GLU A N 1
ATOM 1354 C CA . GLU A 1 187 ? 83.095 -31.105 46.954 1.00 83.26 187 GLU A CA 1
ATOM 1355 C C . GLU A 1 187 ? 82.046 -30.502 46.021 1.00 83.67 187 GLU A C 1
ATOM 1356 O O . GLU A 1 187 ? 81.038 -31.140 45.712 1.00 81.93 187 GLU A O 1
ATOM 1362 N N . THR A 1 188 ? 82.287 -29.273 45.574 1.00 81.74 188 THR A N 1
ATOM 1363 C CA . THR A 1 188 ? 81.358 -28.592 44.677 1.00 82.02 188 THR A CA 1
ATOM 1364 C C . THR A 1 188 ? 80.974 -29.496 43.512 1.00 89.74 188 THR A C 1
ATOM 1365 O O . THR A 1 188 ? 79.806 -29.579 43.136 1.00 93.09 188 THR A O 1
ATOM 1369 N N . ILE A 1 189 ? 81.966 -30.171 42.943 1.00 91.51 189 ILE A N 1
ATOM 1370 C CA . ILE A 1 189 ? 81.728 -31.100 41.845 1.00 88.67 189 ILE A CA 1
ATOM 1371 C C . ILE A 1 189 ? 80.827 -32.251 42.285 1.00 83.21 189 ILE A C 1
ATOM 1372 O O . ILE A 1 189 ? 79.877 -32.607 41.587 1.00 75.83 189 ILE A O 1
ATOM 1377 N N . ASP A 1 190 ? 81.124 -32.824 43.447 1.00 85.27 190 ASP A N 1
ATOM 1378 C CA . ASP A 1 190 ? 80.307 -33.901 43.998 1.00 93.27 190 ASP A CA 1
ATOM 1379 C C . ASP A 1 190 ? 78.858 -33.460 44.166 1.00 89.28 190 ASP A C 1
ATOM 1380 O O . ASP A 1 190 ? 77.933 -34.263 44.037 1.00 84.47 190 ASP A O 1
ATOM 1385 N N . ALA A 1 191 ? 78.671 -32.176 44.457 1.00 81.96 191 ALA A N 1
ATOM 1386 C CA . ALA A 1 191 ? 77.339 -31.604 44.581 1.00 79.93 191 ALA A CA 1
ATOM 1387 C C . ALA A 1 191 ? 76.678 -31.512 43.212 1.00 88.99 191 ALA A C 1
ATOM 1388 O O . ALA A 1 191 ? 75.520 -31.892 43.041 1.00 90.83 191 ALA A O 1
ATOM 1390 N N . VAL A 1 192 ? 77.422 -31.004 42.235 1.00 93.49 192 VAL A N 1
ATOM 1391 C CA . VAL A 1 192 ? 76.904 -30.878 40.878 1.00 89.66 192 VAL A CA 1
ATOM 1392 C C . VAL A 1 192 ? 76.496 -32.243 40.339 1.00 91.00 192 VAL A C 1
ATOM 1393 O O . VAL A 1 192 ? 75.415 -32.398 39.776 1.00 99.42 192 VAL A O 1
ATOM 1395 N N . LYS A 1 193 ? 77.363 -33.234 40.521 1.00 81.76 193 LYS A N 1
ATOM 1396 C CA . LYS A 1 193 ? 77.081 -34.582 40.045 1.00 83.15 193 LYS A CA 1
ATOM 1397 C C . LYS A 1 193 ? 75.872 -35.171 40.758 1.00 88.79 193 LYS A C 1
ATOM 1398 O O . LYS A 1 193 ? 75.060 -35.864 40.148 1.00 95.40 193 LYS A O 1
ATOM 1404 N N . LEU A 1 194 ? 75.756 -34.894 42.051 1.00 89.78 194 LEU A N 1
ATOM 1405 C CA . LEU A 1 194 ? 74.654 -35.431 42.838 1.00 96.82 194 LEU A CA 1
ATOM 1406 C C . LEU A 1 194 ? 73.315 -34.931 42.305 1.00 92.77 194 LEU A C 1
ATOM 1407 O O . LEU A 1 194 ? 72.415 -35.725 42.028 1.00 94.02 194 LEU A O 1
ATOM 1409 N N . VAL A 1 195 ? 73.188 -33.616 42.151 1.00 90.66 195 VAL A N 1
ATOM 1410 C CA . VAL A 1 195 ? 71.938 -33.035 41.672 1.00 104.14 195 VAL A CA 1
ATOM 1411 C C . VAL A 1 195 ? 71.576 -33.532 40.267 1.00 109.43 195 VAL A C 1
ATOM 1412 O O . VAL A 1 195 ? 70.403 -33.541 39.891 1.00 111.39 195 VAL A O 1
ATOM 1414 N N . MET A 1 196 ? 72.580 -33.954 39.501 1.00 105.35 196 MET A N 1
ATOM 1415 C CA . MET A 1 196 ? 72.343 -34.518 38.174 1.00 97.84 196 MET A CA 1
ATOM 1416 C C . MET A 1 196 ? 71.725 -35.914 38.251 1.00 97.99 196 MET A C 1
ATOM 1417 O O . MET A 1 196 ? 70.785 -36.224 37.519 1.00 100.61 196 MET A O 1
ATOM 1422 N N . ASP A 1 197 ? 72.257 -36.751 39.137 1.00 98.18 197 ASP A N 1
ATOM 1423 C CA . ASP A 1 197 ? 71.801 -38.135 39.252 1.00 109.34 197 ASP A CA 1
ATOM 1424 C C . ASP A 1 197 ? 70.510 -38.281 40.061 1.00 115.34 197 ASP A C 1
ATOM 1425 O O . ASP A 1 197 ? 69.710 -39.181 39.804 1.00 120.38 197 ASP A O 1
ATOM 1430 N N . ASN A 1 198 ? 70.314 -37.402 41.039 1.00 116.86 198 ASN A N 1
ATOM 1431 C CA . ASN A 1 198 ? 69.095 -37.422 41.844 1.00 123.73 198 ASN A CA 1
ATOM 1432 C C . ASN A 1 198 ? 68.480 -36.034 41.998 1.00 131.10 198 ASN A C 1
ATOM 1433 O O . ASN A 1 198 ? 68.835 -35.289 42.910 1.00 137.38 198 ASN A O 1
ATOM 1435 N N . PRO A 1 199 ? 67.550 -35.686 41.097 1.00 128.39 199 PRO A N 1
ATOM 1436 C CA . PRO A 1 199 ? 66.877 -34.383 41.076 1.00 126.72 199 PRO A CA 1
ATOM 1437 C C . PRO A 1 199 ? 66.040 -34.146 42.329 1.00 130.41 199 PRO A C 1
ATOM 1438 O O . PRO A 1 199 ? 65.733 -32.997 42.654 1.00 129.13 199 PRO A O 1
ATOM 1442 N N . GLU A 1 200 ? 65.672 -35.222 43.017 1.00 134.12 200 GLU A N 1
ATOM 1443 C CA . GLU A 1 200 ? 64.839 -35.117 44.210 1.00 135.40 200 GLU A CA 1
ATOM 1444 C C . GLU A 1 200 ? 65.679 -34.868 45.462 1.00 136.68 200 GLU A C 1
ATOM 1445 O O . GLU A 1 200 ? 65.179 -34.956 46.585 1.00 145.23 200 GLU A O 1
ATOM 1447 N N . VAL A 1 201 ? 66.955 -34.553 45.259 1.00 123.75 201 VAL A N 1
ATOM 1448 C CA . VAL A 1 201 ? 67.867 -34.272 46.361 1.00 114.23 201 VAL A CA 1
ATOM 1449 C C . VAL A 1 201 ? 67.435 -33.033 47.144 1.00 107.88 201 VAL A C 1
ATOM 1450 O O . VAL A 1 201 ? 66.910 -32.079 46.570 1.00 100.28 201 VAL A O 1
ATOM 1452 N N . THR A 1 202 ? 67.659 -33.058 48.456 1.00 108.75 202 THR A N 1
ATOM 1453 C CA . THR A 1 202 ? 67.327 -31.932 49.329 1.00 101.10 202 THR A CA 1
ATOM 1454 C C . THR A 1 202 ? 68.586 -31.292 49.895 1.00 97.22 202 THR A C 1
ATOM 1455 O O . THR A 1 202 ? 69.623 -31.948 50.008 1.00 98.11 202 THR A O 1
ATOM 1459 N N . THR A 1 203 ? 68.487 -30.017 50.265 1.00 96.64 203 THR A N 1
ATOM 1460 C CA . THR A 1 203 ? 69.620 -29.284 50.828 1.00 102.86 203 THR A CA 1
ATOM 1461 C C . THR A 1 203 ? 70.435 -30.162 51.776 1.00 107.87 203 THR A C 1
ATOM 1462 O O . THR A 1 203 ? 71.668 -30.149 51.745 1.00 79.78 203 THR A O 1
ATOM 1466 N N . LYS A 1 204 ? 69.741 -30.922 52.618 1.00 111.01 204 LYS A N 1
ATOM 1467 C CA . LYS A 1 204 ? 70.402 -31.840 53.535 1.00 108.39 204 LYS A CA 1
ATOM 1468 C C . LYS A 1 204 ? 71.244 -32.850 52.765 1.00 106.51 204 LYS A C 1
ATOM 1469 O O . LYS A 1 204 ? 72.438 -33.006 53.030 1.00 106.92 204 LYS A O 1
ATOM 1471 N N . ASP A 1 205 ? 70.617 -33.530 51.809 1.00 103.24 205 ASP A N 1
ATOM 1472 C CA . ASP A 1 205 ? 71.314 -34.524 51.003 1.00 103.06 205 ASP A CA 1
ATOM 1473 C C . ASP A 1 205 ? 72.542 -33.918 50.343 1.00 93.86 205 ASP A C 1
ATOM 1474 O O . ASP A 1 205 ? 73.604 -34.539 50.296 1.00 86.62 205 ASP A O 1
ATOM 1479 N N . LEU A 1 206 ? 72.393 -32.700 49.837 1.00 91.32 206 LEU A N 1
ATOM 1480 C CA . LEU A 1 206 ? 73.499 -32.016 49.186 1.00 93.49 206 LEU A CA 1
ATOM 1481 C C . LEU A 1 206 ? 74.607 -31.687 50.183 1.00 93.43 206 LEU A C 1
ATOM 1482 O O . LEU A 1 206 ? 75.786 -31.899 49.899 1.00 86.25 206 LEU A O 1
ATOM 1484 N N . MET A 1 207 ? 74.228 -31.180 51.354 1.00 98.59 207 MET A N 1
ATOM 1485 C CA . MET A 1 207 ? 75.214 -30.791 52.360 1.00 99.19 207 MET A CA 1
ATOM 1486 C C . MET A 1 207 ? 76.027 -31.985 52.850 1.00 97.54 207 MET A C 1
ATOM 1487 O O . MET A 1 207 ? 77.052 -31.816 53.512 1.00 92.20 207 MET A O 1
ATOM 1492 N N . GLU A 1 208 ? 75.569 -33.188 52.516 1.00 96.77 208 GLU A N 1
ATOM 1493 C CA . GLU A 1 208 ? 76.280 -34.408 52.882 1.00 98.63 208 GLU A CA 1
ATOM 1494 C C . GLU A 1 208 ? 77.603 -34.522 52.126 1.00 97.65 208 GLU A C 1
ATOM 1495 O O . GLU A 1 208 ? 78.554 -35.140 52.605 1.00 96.26 208 GLU A O 1
ATOM 1497 N N . VAL A 1 209 ? 77.656 -33.921 50.941 1.00 96.95 209 VAL A N 1
ATOM 1498 C CA . VAL A 1 209 ? 78.876 -33.901 50.141 1.00 92.36 209 VAL A CA 1
ATOM 1499 C C . VAL A 1 209 ? 79.453 -32.495 50.087 1.00 91.64 209 VAL A C 1
ATOM 1500 O O . VAL A 1 209 ? 80.654 -32.315 49.894 1.00 98.09 209 VAL A O 1
ATOM 1504 N N . LEU A 1 210 ? 78.588 -31.499 50.250 1.00 80.89 210 LEU A N 1
ATOM 1505 C CA . LEU A 1 210 ? 79.032 -30.116 50.361 1.00 85.44 210 LEU A CA 1
ATOM 1506 C C . LEU A 1 210 ? 78.712 -29.584 51.756 1.00 102.55 210 LEU A C 1
ATOM 1507 O O . LEU A 1 210 ? 77.712 -28.894 51.952 1.00 108.46 210 LEU A O 1
ATOM 1509 N N . PRO A 1 211 ? 79.567 -29.918 52.733 1.00 99.80 211 PRO A N 1
ATOM 1510 C CA . PRO A 1 211 ? 79.423 -29.496 54.128 1.00 97.69 211 PRO A CA 1
ATOM 1511 C C . PRO A 1 211 ? 79.214 -27.993 54.240 1.00 96.19 211 PRO A C 1
ATOM 1512 O O . PRO A 1 211 ? 78.265 -27.549 54.885 1.00 109.32 211 PRO A O 1
ATOM 1516 N N . GLY A 1 212 ? 80.094 -27.220 53.616 1.00 83.00 212 GLY A N 1
ATOM 1517 C CA . GLY A 1 212 ? 79.972 -25.774 53.626 1.00 80.86 212 GLY A CA 1
ATOM 1518 C C . GLY A 1 212 ? 81.187 -25.067 53.054 1.00 80.05 212 GLY A C 1
ATOM 1519 O O . GLY A 1 212 ? 82.008 -25.678 52.369 1.00 74.36 212 GLY A O 1
ATOM 1520 N N . PRO A 1 213 ? 81.306 -23.762 53.335 1.00 81.82 213 PRO A N 1
ATOM 1521 C CA . PRO A 1 213 ? 82.417 -22.921 52.881 1.00 77.61 213 PRO A CA 1
ATOM 1522 C C . PRO A 1 213 ? 83.778 -23.572 53.112 1.00 78.92 213 PRO A C 1
ATOM 1523 O O . PRO A 1 213 ? 83.970 -24.278 54.100 1.00 85.20 213 PRO A O 1
ATOM 1527 N N . ASP A 1 214 ? 84.709 -23.330 52.195 1.00 76.96 214 ASP A N 1
ATOM 1528 C CA . ASP A 1 214 ? 86.082 -23.793 52.342 1.00 76.70 214 ASP A CA 1
ATOM 1529 C C . ASP A 1 214 ? 87.031 -22.679 51.924 1.00 80.49 214 ASP A C 1
ATOM 1530 O O . ASP A 1 214 ? 87.552 -22.678 50.812 1.00 87.56 214 ASP A O 1
ATOM 1535 N N . PHE A 1 215 ? 87.245 -21.730 52.828 1.00 84.18 215 PHE A N 1
ATOM 1536 C CA . PHE A 1 215 ? 88.043 -20.545 52.536 1.00 83.12 215 PHE A CA 1
ATOM 1537 C C . PHE A 1 215 ? 89.522 -20.869 52.339 1.00 84.64 215 PHE A C 1
ATOM 1538 O O . PHE A 1 215 ? 90.034 -21.837 52.899 1.00 88.34 215 PHE A O 1
ATOM 1546 N N . PRO A 1 216 ? 90.211 -20.056 51.528 1.00 79.20 216 PRO A N 1
ATOM 1547 C CA . PRO A 1 216 ? 91.614 -20.312 51.183 1.00 84.08 216 PRO A CA 1
ATOM 1548 C C . PRO A 1 216 ? 92.547 -20.355 52.393 1.00 79.20 216 PRO A C 1
ATOM 1549 O O . PRO A 1 216 ? 93.494 -21.142 52.391 1.00 71.07 216 PRO A O 1
ATOM 1553 N N . THR A 1 217 ? 92.288 -19.530 53.403 1.00 85.60 217 THR A N 1
ATOM 1554 C CA . THR A 1 217 ? 93.168 -19.460 54.569 1.00 95.95 217 THR A CA 1
ATOM 1555 C C . THR A 1 217 ? 92.898 -20.573 55.580 1.00 95.13 217 THR A C 1
ATOM 1556 O O . THR A 1 217 ? 93.784 -20.961 56.338 1.00 91.15 217 THR A O 1
ATOM 1560 N N . GLY A 1 218 ? 91.672 -21.082 55.585 1.00 92.60 218 GLY A N 1
ATOM 1561 C CA . GLY A 1 218 ? 91.296 -22.156 56.484 1.00 95.34 218 GLY A CA 1
ATOM 1562 C C . GLY A 1 218 ? 90.398 -21.676 57.606 1.00 105.46 218 GLY A C 1
ATOM 1563 O O . GLY A 1 218 ? 89.214 -21.406 57.395 1.00 109.10 218 GLY A O 1
ATOM 1564 N N . ALA A 1 219 ? 90.963 -21.571 58.806 1.00 103.87 219 ALA A N 1
ATOM 1565 C CA . ALA A 1 219 ? 90.213 -21.118 59.971 1.00 97.84 219 ALA A CA 1
ATOM 1566 C C . ALA A 1 219 ? 89.051 -22.049 60.306 1.00 102.09 219 ALA A C 1
ATOM 1567 O O . ALA A 1 219 ? 88.940 -23.147 59.764 1.00 100.58 219 ALA A O 1
ATOM 1569 N N . LEU A 1 220 ? 88.188 -21.592 61.207 1.00 110.35 220 LEU A N 1
ATOM 1570 C CA . LEU A 1 220 ? 87.098 -22.407 61.728 1.00 115.24 220 LEU A CA 1
ATOM 1571 C C . LEU A 1 220 ? 85.751 -21.752 61.449 1.00 103.75 220 LEU A C 1
ATOM 1572 O O . LEU A 1 220 ? 85.665 -20.534 61.314 1.00 90.99 220 LEU A O 1
ATOM 1575 N N . VAL A 1 221 ? 84.704 -22.564 61.356 1.00 109.66 221 VAL A N 1
ATOM 1576 C CA . VAL A 1 221 ? 83.349 -22.040 61.248 1.00 115.98 221 VAL A CA 1
ATOM 1577 C C . VAL A 1 221 ? 82.541 -22.433 62.483 1.00 114.12 221 VAL A C 1
ATOM 1578 O O . VAL A 1 221 ? 82.589 -23.580 62.928 1.00 106.91 221 VAL A O 1
ATOM 1580 N N . MET A 1 222 ? 81.807 -21.474 63.037 1.00 112.74 222 MET A N 1
ATOM 1581 C CA . MET A 1 222 ? 81.024 -21.708 64.245 1.00 110.56 222 MET A CA 1
ATOM 1582 C C . MET A 1 222 ? 79.531 -21.675 63.950 1.00 120.86 222 MET A C 1
ATOM 1583 O O . MET A 1 222 ? 78.985 -20.635 63.576 1.00 124.32 222 MET A O 1
ATOM 1588 N N . GLY A 1 223 ? 78.876 -22.820 64.117 1.00 125.92 223 GLY A N 1
ATOM 1589 C CA . GLY A 1 223 ? 77.447 -22.926 63.886 1.00 124.64 223 GLY A CA 1
ATOM 1590 C C . GLY A 1 223 ? 77.093 -23.173 62.434 1.00 110.67 223 GLY A C 1
ATOM 1591 O O . GLY A 1 223 ? 77.242 -22.291 61.591 1.00 103.95 223 GLY A O 1
ATOM 1592 N N . LYS A 1 224 ? 76.616 -24.379 62.145 1.00 110.43 224 LYS A N 1
ATOM 1593 C CA . LYS A 1 224 ? 76.224 -24.749 60.789 1.00 103.94 224 LYS A CA 1
ATOM 1594 C C . LYS A 1 224 ? 74.779 -24.360 60.483 1.00 109.61 224 LYS A C 1
ATOM 1595 O O . LYS A 1 224 ? 74.331 -24.463 59.342 1.00 112.97 224 LYS A O 1
ATOM 1597 N N . SER A 1 225 ? 74.055 -23.914 61.505 1.00 119.09 225 SER A N 1
ATOM 1598 C CA . SER A 1 225 ? 72.662 -23.510 61.341 1.00 124.28 225 SER A CA 1
ATOM 1599 C C . SER A 1 225 ? 72.501 -22.522 60.190 1.00 128.61 225 SER A C 1
ATOM 1600 O O . SER A 1 225 ? 71.598 -22.655 59.365 1.00 132.24 225 SER A O 1
ATOM 1602 N N . GLY A 1 226 ? 73.383 -21.531 60.144 1.00 127.83 226 GLY A N 1
ATOM 1603 C CA . GLY A 1 226 ? 73.346 -20.525 59.099 1.00 118.24 226 GLY A CA 1
ATOM 1604 C C . GLY A 1 226 ? 73.702 -21.094 57.741 1.00 106.70 226 GLY A C 1
ATOM 1605 O O . GLY A 1 226 ? 73.186 -20.647 56.716 1.00 109.53 226 GLY A O 1
ATOM 1606 N N . ILE A 1 227 ? 74.587 -22.085 57.733 1.00 92.89 227 ILE A N 1
ATOM 1607 C CA . ILE A 1 227 ? 75.027 -22.702 56.487 1.00 94.94 227 ILE A CA 1
ATOM 1608 C C . ILE A 1 227 ? 73.869 -23.337 55.728 1.00 97.84 227 ILE A C 1
ATOM 1609 O O . ILE A 1 227 ? 73.775 -23.217 54.508 1.00 102.92 227 ILE A O 1
ATOM 1614 N N . HIS A 1 228 ? 72.992 -24.017 56.455 1.00 94.27 228 HIS A N 1
ATOM 1615 C CA . HIS A 1 228 ? 71.828 -24.639 55.842 1.00 96.91 228 HIS A CA 1
ATOM 1616 C C . HIS A 1 228 ? 70.806 -23.578 55.452 1.00 102.69 228 HIS A C 1
ATOM 1617 O O . HIS A 1 228 ? 70.062 -23.746 54.486 1.00 107.93 228 HIS A O 1
ATOM 1624 N N . LYS A 1 229 ? 70.780 -22.482 56.204 1.00 104.02 229 LYS A N 1
ATOM 1625 C CA . LYS A 1 229 ? 69.869 -21.379 55.919 1.00 107.58 229 LYS A CA 1
ATOM 1626 C C . LYS A 1 229 ? 70.281 -20.661 54.636 1.00 109.65 229 LYS A C 1
ATOM 1627 O O . LYS A 1 229 ? 69.433 -20.243 53.846 1.00 113.09 229 LYS A O 1
ATOM 1633 N N . ALA A 1 230 ? 71.589 -20.527 54.432 1.00 104.73 230 ALA A N 1
ATOM 1634 C CA . ALA A 1 230 ? 72.118 -19.882 53.234 1.00 99.92 230 ALA A CA 1
ATOM 1635 C C . ALA A 1 230 ? 71.862 -20.726 51.989 1.00 91.54 230 ALA A C 1
ATOM 1636 O O . ALA A 1 230 ? 71.417 -20.214 50.962 1.00 90.59 230 ALA A O 1
ATOM 1638 N N . TYR A 1 231 ? 72.144 -22.021 52.088 1.00 89.41 231 TYR A N 1
ATOM 1639 C CA . TYR A 1 231 ? 71.953 -22.929 50.964 1.00 100.57 231 TYR A CA 1
ATOM 1640 C C . TYR A 1 231 ? 70.492 -23.066 50.544 1.00 108.10 231 TYR A C 1
ATOM 1641 O O . TYR A 1 231 ? 70.201 -23.332 49.378 1.00 115.53 231 TYR A O 1
ATOM 1650 N N . GLU A 1 232 ? 69.574 -22.883 51.486 1.00 102.51 232 GLU A N 1
ATOM 1651 C CA . GLU A 1 232 ? 68.159 -23.076 51.192 1.00 101.58 232 GLU A CA 1
ATOM 1652 C C . GLU A 1 232 ? 67.447 -21.778 50.816 1.00 103.99 232 GLU A C 1
ATOM 1653 O O . GLU A 1 232 ? 66.387 -21.806 50.188 1.00 108.36 232 GLU A O 1
ATOM 1655 N N . THR A 1 233 ? 68.032 -20.645 51.193 1.00 100.10 233 THR A N 1
ATOM 1656 C CA . THR A 1 233 ? 67.395 -19.351 50.963 1.00 98.64 233 THR A CA 1
ATOM 1657 C C . THR A 1 233 ? 68.321 -18.357 50.268 1.00 85.97 233 THR A C 1
ATOM 1658 O O . THR A 1 233 ? 67.872 -17.324 49.773 1.00 81.26 233 THR A O 1
ATOM 1662 N N . GLY A 1 234 ? 69.613 -18.669 50.237 1.00 81.60 234 GLY A N 1
ATOM 1663 C CA . GLY A 1 234 ? 70.589 -17.787 49.623 1.00 85.31 234 GLY A CA 1
ATOM 1664 C C . GLY A 1 234 ? 71.028 -16.681 50.562 1.00 88.08 234 GLY A C 1
ATOM 1665 O O . GLY A 1 234 ? 71.976 -15.947 50.275 1.00 90.60 234 GLY A O 1
ATOM 1666 N N . LYS A 1 235 ? 70.326 -16.560 51.685 1.00 86.42 235 LYS A N 1
ATOM 1667 C CA . LYS A 1 235 ? 70.671 -15.596 52.724 1.00 87.82 235 LYS A CA 1
ATOM 1668 C C . LYS A 1 235 ? 70.934 -16.324 54.037 1.00 101.30 235 LYS A C 1
ATOM 1669 O O . LYS A 1 235 ? 70.202 -17.243 54.400 1.00 106.86 235 LYS A O 1
ATOM 1675 N N . GLY A 1 236 ? 71.985 -15.916 54.743 1.00 80.55 236 GLY A N 1
ATOM 1676 C CA . GLY A 1 236 ? 72.365 -16.571 55.982 1.00 99.88 236 GLY A CA 1
ATOM 1677 C C . GLY A 1 236 ? 73.543 -15.924 56.688 1.00 104.11 236 GLY A C 1
ATOM 1678 O O . GLY A 1 236 ? 74.320 -15.189 56.081 1.00 96.64 236 GLY A O 1
ATOM 1679 N N . SER A 1 237 ? 73.671 -16.199 57.983 1.00 112.62 237 SER A N 1
ATOM 1680 C CA . SER A 1 237 ? 74.778 -15.677 58.778 1.00 106.42 237 SER A CA 1
ATOM 1681 C C . SER A 1 237 ? 75.651 -16.810 59.307 1.00 102.66 237 SER A C 1
ATOM 1682 O O . SER A 1 237 ? 75.147 -17.806 59.821 1.00 98.77 237 SER A O 1
ATOM 1684 N N . ILE A 1 238 ? 76.963 -16.649 59.170 1.00 110.04 238 ILE A N 1
ATOM 1685 C CA . ILE A 1 238 ? 77.920 -17.652 59.621 1.00 114.52 238 ILE A CA 1
ATOM 1686 C C . ILE A 1 238 ? 78.979 -16.995 60.502 1.00 109.20 238 ILE A C 1
ATOM 1687 O O . ILE A 1 238 ? 79.356 -15.846 60.267 1.00 114.31 238 ILE A O 1
ATOM 1689 N N . VAL A 1 239 ? 79.451 -17.715 61.518 1.00 96.67 239 VAL A N 1
ATOM 1690 C CA . VAL A 1 239 ? 80.477 -17.183 62.410 1.00 103.23 239 VAL A CA 1
ATOM 1691 C C . VAL A 1 239 ? 81.849 -17.774 62.098 1.00 104.22 239 VAL A C 1
ATOM 1692 O O . VAL A 1 239 ? 82.033 -18.988 62.132 1.00 107.06 239 VAL A O 1
ATOM 1694 N N . LEU A 1 240 ? 82.809 -16.906 61.798 1.00 107.75 240 LEU A N 1
ATOM 1695 C CA . LEU A 1 240 ? 84.161 -17.337 61.451 1.00 102.55 240 LEU A CA 1
ATOM 1696 C C . LEU A 1 240 ? 85.155 -16.993 62.560 1.00 102.51 240 LEU A C 1
ATOM 1697 O O . LEU A 1 240 ? 85.139 -15.889 63.101 1.00 100.80 240 LEU A O 1
ATOM 1699 N N . ARG A 1 241 ? 86.021 -17.944 62.895 1.00 99.59 241 ARG A N 1
ATOM 1700 C CA . ARG A 1 241 ? 86.979 -17.751 63.979 1.00 103.01 241 ARG A CA 1
ATOM 1701 C C . ARG A 1 241 ? 88.374 -18.232 63.602 1.00 105.30 241 ARG A C 1
ATOM 1702 O O . ARG A 1 241 ? 88.526 -19.261 62.946 1.00 118.44 241 ARG A O 1
ATOM 1704 N N . SER A 1 242 ? 89.390 -17.488 64.025 1.00 92.95 242 SER A N 1
ATOM 1705 C CA . SER A 1 242 ? 90.764 -17.845 63.712 1.00 76.60 242 SER A CA 1
ATOM 1706 C C . SER A 1 242 ? 91.145 -19.151 64.389 1.00 95.83 242 SER A C 1
ATOM 1707 O O . SER A 1 242 ? 90.892 -19.343 65.574 1.00 104.48 242 SER A O 1
ATOM 1710 N N . ARG A 1 243 ? 91.741 -20.059 63.629 1.00 97.96 243 ARG A N 1
ATOM 1711 C CA . ARG A 1 243 ? 92.306 -21.257 64.223 1.00 77.86 243 ARG A CA 1
ATOM 1712 C C . ARG A 1 243 ? 93.466 -20.850 65.115 1.00 109.39 243 ARG A C 1
ATOM 1713 O O . ARG A 1 243 ? 94.403 -20.184 64.670 1.00 105.01 243 ARG A O 1
ATOM 1721 N N . THR A 1 244 ? 93.385 -21.245 66.381 1.00 109.22 244 THR A N 1
ATOM 1722 C CA . THR A 1 244 ? 94.377 -20.869 67.375 1.00 101.06 244 THR A CA 1
ATOM 1723 C C . THR A 1 244 ? 94.836 -22.094 68.155 1.00 102.85 244 THR A C 1
ATOM 1724 O O . THR A 1 244 ? 94.432 -23.217 67.855 1.00 101.91 244 THR A O 1
ATOM 1728 N N . GLU A 1 245 ? 95.684 -21.866 69.154 1.00 113.60 245 GLU A N 1
ATOM 1729 C CA . GLU A 1 245 ? 96.192 -22.927 70.020 1.00 114.16 245 GLU A CA 1
ATOM 1730 C C . GLU A 1 245 ? 97.082 -22.311 71.089 1.00 113.26 245 GLU A C 1
ATOM 1731 O O . GLU A 1 245 ? 97.891 -21.433 70.794 1.00 109.12 245 GLU A O 1
ATOM 1733 N N . ILE A 1 246 ? 96.935 -22.762 72.331 1.00 117.94 246 ILE A N 1
ATOM 1734 C CA . ILE A 1 246 ? 97.763 -22.238 73.416 1.00 121.02 246 ILE A CA 1
ATOM 1735 C C . ILE A 1 246 ? 99.067 -23.023 73.558 1.00 130.83 246 ILE A C 1
ATOM 1736 O O . ILE A 1 246 ? 99.080 -24.255 73.473 1.00 94.07 246 ILE A O 1
ATOM 1741 N N . GLU A 1 247 ? 100.159 -22.294 73.763 1.00 91.73 247 GLU A N 1
ATOM 1742 C CA . GLU A 1 247 ? 101.473 -22.898 73.928 1.00 94.29 247 GLU A CA 1
ATOM 1743 C C . GLU A 1 247 ? 102.114 -22.402 75.221 1.00 99.89 247 GLU A C 1
ATOM 1744 O O . GLU A 1 247 ? 101.755 -21.338 75.732 1.00 96.03 247 GLU A O 1
ATOM 1746 N N . THR A 1 248 ? 103.057 -23.177 75.749 1.00 105.42 248 THR A N 1
ATOM 1747 C CA . THR A 1 248 ? 103.771 -22.789 76.960 1.00 125.16 248 THR A CA 1
ATOM 1748 C C . THR A 1 248 ? 105.188 -22.333 76.629 1.00 132.59 248 THR A C 1
ATOM 1749 O O . THR A 1 248 ? 105.990 -23.108 76.104 1.00 105.68 248 THR A O 1
ATOM 1751 N N . THR A 1 249 ? 105.488 -21.073 76.935 1.00 103.25 249 THR A N 1
ATOM 1752 C CA . THR A 1 249 ? 106.800 -20.510 76.645 1.00 103.66 249 THR A CA 1
ATOM 1753 C C . THR A 1 249 ? 107.885 -21.291 77.375 1.00 108.84 249 THR A C 1
ATOM 1754 O O . THR A 1 249 ? 107.588 -22.116 78.236 1.00 140.49 249 THR A O 1
ATOM 1758 N N . LYS A 1 250 ? 109.142 -21.031 77.034 1.00 109.96 250 LYS A N 1
ATOM 1759 C CA . LYS A 1 250 ? 110.248 -21.759 77.644 1.00 115.76 250 LYS A CA 1
ATOM 1760 C C . LYS A 1 250 ? 110.457 -21.367 79.111 1.00 120.52 250 LYS A C 1
ATOM 1761 O O . LYS A 1 250 ? 111.251 -21.987 79.821 1.00 124.54 250 LYS A O 1
ATOM 1763 N N . THR A 1 251 ? 109.737 -20.341 79.558 1.00 122.00 251 THR A N 1
ATOM 1764 C CA . THR A 1 251 ? 109.830 -19.885 80.939 1.00 125.28 251 THR A CA 1
ATOM 1765 C C . THR A 1 251 ? 108.685 -20.447 81.770 1.00 131.81 251 THR A C 1
ATOM 1766 O O . THR A 1 251 ? 108.778 -20.528 82.990 1.00 137.55 251 THR A O 1
ATOM 1770 N N . GLY A 1 252 ? 107.600 -20.827 81.104 1.00 132.90 252 GLY A N 1
ATOM 1771 C CA . GLY A 1 252 ? 106.498 -21.491 81.774 1.00 121.28 252 GLY A CA 1
ATOM 1772 C C . GLY A 1 252 ? 105.204 -20.700 81.863 1.00 134.32 252 GLY A C 1
ATOM 1773 O O . GLY A 1 252 ? 104.419 -20.903 82.792 1.00 121.31 252 GLY A O 1
ATOM 1774 N N . ARG A 1 253 ? 104.970 -19.802 80.909 1.00 112.65 253 ARG A N 1
ATOM 1775 C CA . ARG A 1 253 ? 103.698 -19.080 80.860 1.00 109.73 253 ARG A CA 1
ATOM 1776 C C . ARG A 1 253 ? 102.992 -19.214 79.515 1.00 113.70 253 ARG A C 1
ATOM 1777 O O . ARG A 1 253 ? 103.622 -19.478 78.493 1.00 112.22 253 ARG A O 1
ATOM 1785 N N . GLU A 1 254 ? 101.676 -19.026 79.534 1.00 103.22 254 GLU A N 1
ATOM 1786 C CA . GLU A 1 254 ? 100.839 -19.249 78.360 1.00 113.61 254 GLU A CA 1
ATOM 1787 C C . GLU A 1 254 ? 101.215 -18.369 77.174 1.00 110.62 254 GLU A C 1
ATOM 1788 O O . GLU A 1 254 ? 101.699 -17.251 77.340 1.00 112.96 254 GLU A O 1
ATOM 1794 N N . ARG A 1 255 ? 100.979 -18.893 75.976 1.00 111.75 255 ARG A N 1
ATOM 1795 C CA . ARG A 1 255 ? 101.291 -18.188 74.737 1.00 105.51 255 ARG A CA 1
ATOM 1796 C C . ARG A 1 255 ? 100.214 -18.461 73.696 1.00 94.32 255 ARG A C 1
ATOM 1797 O O . ARG A 1 255 ? 100.094 -19.581 73.196 1.00 86.59 255 ARG A O 1
ATOM 1805 N N . ILE A 1 256 ? 99.426 -17.440 73.376 1.00 86.86 256 ILE A N 1
ATOM 1806 C CA . ILE A 1 256 ? 98.356 -17.591 72.396 1.00 91.10 256 ILE A CA 1
ATOM 1807 C C . ILE A 1 256 ? 98.908 -17.532 70.973 1.00 94.60 256 ILE A C 1
ATOM 1808 O O . ILE A 1 256 ? 99.553 -16.554 70.590 1.00 99.40 256 ILE A O 1
ATOM 1813 N N . VAL A 1 257 ? 98.655 -18.577 70.191 1.00 89.29 257 VAL A N 1
ATOM 1814 C CA . VAL A 1 257 ? 99.172 -18.645 68.826 1.00 89.66 257 VAL A CA 1
ATOM 1815 C C . VAL A 1 257 ? 98.064 -18.717 67.780 1.00 94.95 257 VAL A C 1
ATOM 1816 O O . VAL A 1 257 ? 97.211 -19.605 67.822 1.00 99.98 257 VAL A O 1
ATOM 1820 N N . VAL A 1 258 ? 98.089 -17.775 66.841 1.00 91.57 258 VAL A N 1
ATOM 1821 C CA . VAL A 1 258 ? 97.133 -17.749 65.744 1.00 89.28 258 VAL A CA 1
ATOM 1822 C C . VAL A 1 258 ? 97.792 -18.288 64.483 1.00 87.62 258 VAL A C 1
ATOM 1823 O O . VAL A 1 258 ? 98.888 -17.868 64.121 1.00 89.11 258 VAL A O 1
ATOM 1827 N N . THR A 1 259 ? 97.123 -19.220 63.817 1.00 90.10 259 THR A N 1
ATOM 1828 C CA . THR A 1 259 ? 97.701 -19.869 62.647 1.00 95.36 259 THR A CA 1
ATOM 1829 C C . THR A 1 259 ? 96.862 -19.666 61.387 1.00 92.20 259 THR A C 1
ATOM 1830 O O . THR A 1 259 ? 97.353 -19.848 60.274 1.00 85.10 259 THR A O 1
ATOM 1834 N N . GLU A 1 260 ? 95.601 -19.282 61.568 1.00 78.09 260 GLU A N 1
ATOM 1835 C CA . GLU A 1 260 ? 94.687 -19.122 60.446 1.00 78.83 260 GLU A CA 1
ATOM 1836 C C . GLU A 1 260 ? 93.591 -18.102 60.722 1.00 78.18 260 GLU A C 1
ATOM 1837 O O . GLU A 1 260 ? 92.530 -18.451 61.229 1.00 77.71 260 GLU A O 1
ATOM 1843 N N . PHE A 1 261 ? 93.840 -16.846 60.370 1.00 78.70 261 PHE A N 1
ATOM 1844 C CA . PHE A 1 261 ? 92.829 -15.803 60.501 1.00 78.77 261 PHE A CA 1
ATOM 1845 C C . PHE A 1 261 ? 91.655 -16.044 59.555 1.00 132.54 261 PHE A C 1
ATOM 1846 O O . PHE A 1 261 ? 91.765 -16.810 58.600 1.00 81.23 261 PHE A O 1
ATOM 1854 N N . PRO A 1 262 ? 90.524 -15.378 59.820 1.00 80.30 262 PRO A N 1
ATOM 1855 C CA . PRO A 1 262 ? 89.311 -15.526 59.013 1.00 93.70 262 PRO A CA 1
ATOM 1856 C C . PRO A 1 262 ? 89.552 -15.107 57.569 1.00 87.78 262 PRO A C 1
ATOM 1857 O O . PRO A 1 262 ? 90.644 -14.651 57.238 1.00 85.18 262 PRO A O 1
ATOM 1861 N N . TYR A 1 263 ? 88.541 -15.260 56.722 1.00 88.81 263 TYR A N 1
ATOM 1862 C CA . TYR A 1 263 ? 88.641 -14.817 55.338 1.00 100.64 263 TYR A CA 1
ATOM 1863 C C . TYR A 1 263 ? 88.585 -13.296 55.259 1.00 110.49 263 TYR A C 1
ATOM 1864 O O . TYR A 1 263 ? 87.796 -12.658 55.957 1.00 91.47 263 TYR A O 1
ATOM 1866 N N . MET A 1 264 ? 89.429 -12.727 54.404 1.00 117.23 264 MET A N 1
ATOM 1867 C CA . MET A 1 264 ? 89.492 -11.281 54.209 1.00 119.01 264 MET A CA 1
ATOM 1868 C C . MET A 1 264 ? 89.869 -10.547 55.495 1.00 119.31 264 MET A C 1
ATOM 1869 O O . MET A 1 264 ? 89.397 -9.438 55.749 1.00 121.80 264 MET A O 1
ATOM 1871 N N . VAL A 1 265 ? 90.721 -11.174 56.302 1.00 117.50 265 VAL A N 1
ATOM 1872 C CA . VAL A 1 265 ? 91.215 -10.555 57.529 1.00 120.36 265 VAL A CA 1
ATOM 1873 C C . VAL A 1 265 ? 92.720 -10.320 57.436 1.00 116.57 265 VAL A C 1
ATOM 1874 O O . VAL A 1 265 ? 93.493 -11.249 57.190 1.00 113.11 265 VAL A O 1
ATOM 1876 N N . ASN A 1 266 ? 93.126 -9.069 57.624 1.00 106.85 266 ASN A N 1
ATOM 1877 C CA . ASN A 1 266 ? 94.530 -8.693 57.528 1.00 102.67 266 ASN A CA 1
ATOM 1878 C C . ASN A 1 266 ? 95.257 -8.891 58.853 1.00 110.77 266 ASN A C 1
ATOM 1879 O O . ASN A 1 266 ? 94.890 -8.299 59.866 1.00 119.41 266 ASN A O 1
ATOM 1884 N N . LYS A 1 267 ? 96.286 -9.731 58.842 1.00 110.74 267 LYS A N 1
ATOM 1885 C CA . LYS A 1 267 ? 97.067 -9.993 60.046 1.00 103.16 267 LYS A CA 1
ATOM 1886 C C . LYS A 1 267 ? 97.545 -8.693 60.674 1.00 105.35 267 LYS A C 1
ATOM 1887 O O . LYS A 1 267 ? 97.263 -8.412 61.840 1.00 107.81 267 LYS A O 1
ATOM 1893 N N . THR A 1 268 ? 98.266 -7.900 59.886 1.00 107.27 268 THR A N 1
ATOM 1894 C CA . THR A 1 268 ? 98.835 -6.648 60.364 1.00 104.79 268 THR A CA 1
ATOM 1895 C C . THR A 1 268 ? 97.767 -5.709 60.912 1.00 103.55 268 THR A C 1
ATOM 1896 O O . THR A 1 268 ? 97.968 -5.065 61.939 1.00 103.15 268 THR A O 1
ATOM 1900 N N . LYS A 1 269 ? 96.633 -5.633 60.225 1.00 108.95 269 LYS A N 1
ATOM 1901 C CA . LYS A 1 269 ? 95.534 -4.789 60.677 1.00 114.34 269 LYS A CA 1
ATOM 1902 C C . LYS A 1 269 ? 95.075 -5.210 62.070 1.00 111.44 269 LYS A C 1
ATOM 1903 O O . LYS A 1 269 ? 94.715 -4.370 62.895 1.00 114.98 269 LYS A O 1
ATOM 1905 N N . VAL A 1 270 ? 95.094 -6.514 62.328 1.00 105.42 270 VAL A N 1
ATOM 1906 C CA . VAL A 1 270 ? 94.705 -7.040 63.631 1.00 104.67 270 VAL A CA 1
ATOM 1907 C C . VAL A 1 270 ? 95.827 -6.852 64.645 1.00 111.62 270 VAL A C 1
ATOM 1908 O O . VAL A 1 270 ? 95.578 -6.675 65.838 1.00 118.65 270 VAL A O 1
ATOM 1912 N N . HIS A 1 271 ? 97.065 -6.891 64.162 1.00 106.24 271 HIS A N 1
ATOM 1913 C CA . HIS A 1 271 ? 98.222 -6.668 65.018 1.00 103.27 271 HIS A CA 1
ATOM 1914 C C . HIS A 1 271 ? 98.219 -5.240 65.556 1.00 104.07 271 HIS A C 1
ATOM 1915 O O . HIS A 1 271 ? 98.511 -5.005 66.728 1.00 101.34 271 HIS A O 1
ATOM 1922 N N . GLU A 1 272 ? 97.884 -4.291 64.690 1.00 109.42 272 GLU A N 1
ATOM 1923 C CA . GLU A 1 272 ? 97.799 -2.890 65.084 1.00 110.88 272 GLU A CA 1
ATOM 1924 C C . GLU A 1 272 ? 96.588 -2.660 65.978 1.00 109.88 272 GLU A C 1
ATOM 1925 O O . GLU A 1 272 ? 96.595 -1.777 66.833 1.00 118.50 272 GLU A O 1
ATOM 1927 N N . HIS A 1 273 ? 95.550 -3.462 65.771 1.00 101.31 273 HIS A N 1
ATOM 1928 C CA . HIS A 1 273 ? 94.323 -3.347 66.549 1.00 99.31 273 HIS A CA 1
ATOM 1929 C C . HIS A 1 273 ? 94.560 -3.807 67.978 1.00 101.59 273 HIS A C 1
ATOM 1930 O O . HIS A 1 273 ? 94.098 -3.176 68.929 1.00 102.74 273 HIS A O 1
ATOM 1937 N N . ILE A 1 274 ? 95.285 -4.910 68.126 1.00 102.86 274 ILE A N 1
ATOM 1938 C CA . ILE A 1 274 ? 95.600 -5.437 69.449 1.00 103.53 274 ILE A CA 1
ATOM 1939 C C . ILE A 1 274 ? 96.440 -4.455 70.260 1.00 96.24 274 ILE A C 1
ATOM 1940 O O . ILE A 1 274 ? 96.200 -4.259 71.450 1.00 98.71 274 ILE A O 1
ATOM 1945 N N . VAL A 1 275 ? 97.421 -3.833 69.613 1.00 91.20 275 VAL A N 1
ATOM 1946 C CA . VAL A 1 275 ? 98.278 -2.868 70.294 1.00 99.40 275 VAL A CA 1
ATOM 1947 C C . VAL A 1 275 ? 97.490 -1.647 70.760 1.00 108.88 275 VAL A C 1
ATOM 1948 O O . VAL A 1 275 ? 97.735 -1.117 71.843 1.00 118.29 275 VAL A O 1
ATOM 1952 N N . ARG A 1 276 ? 96.541 -1.206 69.941 1.00 105.61 276 ARG A N 1
ATOM 1953 C CA . ARG A 1 276 ? 95.710 -0.061 70.295 1.00 104.97 276 ARG A CA 1
ATOM 1954 C C . ARG A 1 276 ? 94.826 -0.387 71.494 1.00 107.55 276 ARG A C 1
ATOM 1955 O O . ARG A 1 276 ? 94.431 0.502 72.247 1.00 115.86 276 ARG A O 1
ATOM 1957 N N . LEU A 1 277 ? 94.522 -1.668 71.670 1.00 103.23 277 LEU A N 1
ATOM 1958 C CA . LEU A 1 277 ? 93.686 -2.103 72.781 1.00 111.70 277 LEU A CA 1
ATOM 1959 C C . LEU A 1 277 ? 94.517 -2.415 74.021 1.00 118.20 277 LEU A C 1
ATOM 1960 O O . LEU A 1 277 ? 94.066 -2.200 75.145 1.00 124.52 277 LEU A O 1
ATOM 1965 N N . VAL A 1 278 ? 95.727 -2.922 73.815 1.00 124.64 278 VAL A N 1
ATOM 1966 C CA . VAL A 1 278 ? 96.611 -3.241 74.930 1.00 131.52 278 VAL A CA 1
ATOM 1967 C C . VAL A 1 278 ? 97.191 -1.971 75.550 1.00 137.16 278 VAL A C 1
ATOM 1968 O O . VAL A 1 278 ? 97.369 -1.891 76.765 1.00 140.35 278 VAL A O 1
ATOM 1970 N N . GLN A 1 279 ? 97.477 -0.978 74.712 1.00 133.89 279 GLN A N 1
ATOM 1971 C CA . GLN A 1 279 ? 98.007 0.292 75.195 1.00 134.56 279 GLN A CA 1
ATOM 1972 C C . GLN A 1 279 ? 96.883 1.218 75.649 1.00 136.27 279 GLN A C 1
ATOM 1973 O O . GLN A 1 279 ? 97.129 2.337 76.100 1.00 141.99 279 GLN A O 1
ATOM 1975 N N . GLU A 1 280 ? 95.649 0.739 75.530 1.00 131.67 280 GLU A N 1
ATOM 1976 C CA . GLU A 1 280 ? 94.475 1.535 75.869 1.00 132.77 280 GLU A CA 1
ATOM 1977 C C . GLU A 1 280 ? 93.772 0.981 77.104 1.00 133.24 280 GLU A C 1
ATOM 1978 O O . GLU A 1 280 ? 92.712 1.467 77.499 1.00 135.41 280 GLU A O 1
ATOM 1981 N N . LYS A 1 281 ? 94.369 -0.042 77.706 1.00 132.45 281 LYS A N 1
ATOM 1982 C CA . LYS A 1 281 ? 93.819 -0.661 78.909 1.00 137.21 281 LYS A CA 1
ATOM 1983 C C . LYS A 1 281 ? 92.465 -1.318 78.650 1.00 131.37 281 LYS A C 1
ATOM 1984 O O . LYS A 1 281 ? 91.779 -1.732 79.585 1.00 137.51 281 LYS A O 1
ATOM 1986 N N . ARG A 1 282 ? 92.084 -1.410 77.379 1.00 123.99 282 ARG A N 1
ATOM 1987 C CA . ARG A 1 282 ? 90.832 -2.057 77.004 1.00 124.79 282 ARG A CA 1
ATOM 1988 C C . ARG A 1 282 ? 90.977 -3.571 77.084 1.00 123.04 282 ARG A C 1
ATOM 1989 O O . ARG A 1 282 ? 90.001 -4.310 76.963 1.00 123.15 282 ARG A O 1
ATOM 1991 N N . ILE A 1 283 ? 92.208 -4.023 77.291 1.00 123.36 283 ILE A N 1
ATOM 1992 C CA . ILE A 1 283 ? 92.506 -5.446 77.371 1.00 121.65 283 ILE A CA 1
ATOM 1993 C C . ILE A 1 283 ? 93.857 -5.650 78.041 1.00 127.28 283 ILE A C 1
ATOM 1994 O O . ILE A 1 283 ? 94.900 -5.365 77.455 1.00 139.78 283 ILE A O 1
ATOM 1996 N N . GLU A 1 284 ? 93.834 -6.140 79.274 1.00 121.22 284 GLU A N 1
ATOM 1997 C CA . GLU A 1 284 ? 95.060 -6.342 80.035 1.00 121.47 284 GLU A CA 1
ATOM 1998 C C . GLU A 1 284 ? 95.417 -7.819 80.135 1.00 112.60 284 GLU A C 1
ATOM 1999 O O . GLU A 1 284 ? 94.544 -8.686 80.063 1.00 105.74 284 GLU A O 1
ATOM 2001 N N . GLY A 1 285 ? 96.705 -8.098 80.302 1.00 109.07 285 GLY A N 1
ATOM 2002 C CA . GLY A 1 285 ? 97.176 -9.459 80.469 1.00 106.93 285 GLY A CA 1
ATOM 2003 C C . GLY A 1 285 ? 98.138 -9.880 79.378 1.00 112.68 285 GLY A C 1
ATOM 2004 O O . GLY A 1 285 ? 98.685 -10.981 79.413 1.00 120.10 285 GLY A O 1
ATOM 2005 N N . ILE A 1 286 ? 98.347 -9.001 78.403 1.00 109.76 286 ILE A N 1
ATOM 2006 C CA . ILE A 1 286 ? 99.226 -9.313 77.282 1.00 107.00 286 ILE A CA 1
ATOM 2007 C C . ILE A 1 286 ? 100.665 -8.890 77.565 1.00 107.06 286 ILE A C 1
ATOM 2008 O O . ILE A 1 286 ? 100.936 -7.725 77.867 1.00 93.06 286 ILE A O 1
ATOM 2010 N N . THR A 1 287 ? 101.576 -9.855 77.476 1.00 102.68 287 THR A N 1
ATOM 2011 C CA . THR A 1 287 ? 102.999 -9.617 77.692 1.00 100.19 287 THR A CA 1
ATOM 2012 C C . THR A 1 287 ? 103.645 -9.017 76.451 1.00 103.31 287 THR A C 1
ATOM 2013 O O . THR A 1 287 ? 104.500 -8.135 76.544 1.00 97.61 287 THR A O 1
ATOM 2017 N N . ALA A 1 288 ? 103.235 -9.512 75.288 1.00 108.42 288 ALA A N 1
ATOM 2018 C CA . ALA A 1 288 ? 103.782 -9.048 74.022 1.00 110.66 288 ALA A CA 1
ATOM 2019 C C . ALA A 1 288 ? 102.981 -9.592 72.847 1.00 113.97 288 ALA A C 1
ATOM 2020 O O . ALA A 1 288 ? 102.264 -10.584 72.979 1.00 115.88 288 ALA A O 1
ATOM 2022 N N . VAL A 1 289 ? 103.110 -8.931 71.702 1.00 117.34 289 VAL A N 1
ATOM 2023 C CA . VAL A 1 289 ? 102.462 -9.367 70.475 1.00 84.00 289 VAL A CA 1
ATOM 2024 C C . VAL A 1 289 ? 103.496 -9.412 69.359 1.00 104.23 289 VAL A C 1
ATOM 2025 O O . VAL A 1 289 ? 103.822 -8.385 68.770 1.00 113.27 289 VAL A O 1
ATOM 2029 N N . ARG A 1 290 ? 104.024 -10.597 69.075 1.00 100.38 290 ARG A N 1
ATOM 2030 C CA . ARG A 1 290 ? 105.027 -10.735 68.022 1.00 110.19 290 ARG A CA 1
ATOM 2031 C C . ARG A 1 290 ? 104.494 -11.512 66.821 1.00 110.05 290 ARG A C 1
ATOM 2032 O O . ARG A 1 290 ? 103.804 -12.521 66.973 1.00 100.90 290 ARG A O 1
ATOM 2034 N N . ASP A 1 291 ? 104.814 -11.026 65.627 1.00 111.85 291 ASP A N 1
ATOM 2035 C CA . ASP A 1 291 ? 104.437 -11.702 64.395 1.00 106.32 291 ASP A CA 1
ATOM 2036 C C . ASP A 1 291 ? 105.622 -12.512 63.885 1.00 109.06 291 ASP A C 1
ATOM 2037 O O . ASP A 1 291 ? 106.613 -11.951 63.418 1.00 109.43 291 ASP A O 1
ATOM 2042 N N . GLU A 1 292 ? 105.521 -13.832 63.984 1.00 87.58 292 GLU A N 1
ATOM 2043 C CA . GLU A 1 292 ? 106.619 -14.706 63.591 1.00 89.79 292 GLU A CA 1
ATOM 2044 C C . GLU A 1 292 ? 106.286 -15.498 62.328 1.00 111.60 292 GLU A C 1
ATOM 2045 O O . GLU A 1 292 ? 106.830 -16.583 62.103 1.00 91.52 292 GLU A O 1
ATOM 2047 N N . SER A 1 293 ? 105.394 -14.944 61.508 1.00 105.03 293 SER A N 1
ATOM 2048 C CA . SER A 1 293 ? 105.015 -15.558 60.239 1.00 90.84 293 SER A CA 1
ATOM 2049 C C . SER A 1 293 ? 106.197 -15.635 59.284 1.00 94.97 293 SER A C 1
ATOM 2050 O O . SER A 1 293 ? 106.923 -14.660 59.103 1.00 97.47 293 SER A O 1
ATOM 2053 N N . ASN A 1 294 ? 106.377 -16.805 58.677 1.00 188.65 294 ASN A N 1
ATOM 2054 C CA . ASN A 1 294 ? 107.453 -17.043 57.721 1.00 100.61 294 ASN A CA 1
ATOM 2055 C C . ASN A 1 294 ? 106.904 -17.357 56.336 1.00 115.44 294 ASN A C 1
ATOM 2056 O O . ASN A 1 294 ? 105.768 -17.808 56.200 1.00 123.80 294 ASN A O 1
ATOM 2058 N N . ARG A 1 295 ? 107.716 -17.122 55.310 1.00 124.33 295 ARG A N 1
ATOM 2059 C CA . ARG A 1 295 ? 107.337 -17.452 53.938 1.00 123.65 295 ARG A CA 1
ATOM 2060 C C . ARG A 1 295 ? 107.060 -18.943 53.799 1.00 126.03 295 ARG A C 1
ATOM 2061 O O . ARG A 1 295 ? 107.453 -19.568 52.817 1.00 132.48 295 ARG A O 1
ATOM 2063 N N . GLU A 1 296 ? 106.385 -19.508 54.792 1.00 105.10 296 GLU A N 1
ATOM 2064 C CA . GLU A 1 296 ? 106.075 -20.929 54.797 1.00 104.47 296 GLU A CA 1
ATOM 2065 C C . GLU A 1 296 ? 105.048 -21.234 55.880 1.00 152.57 296 GLU A C 1
ATOM 2066 O O . GLU A 1 296 ? 104.835 -22.391 56.238 1.00 150.99 296 GLU A O 1
ATOM 2068 N N . GLY A 1 297 ? 104.415 -20.186 56.402 1.00 96.82 297 GLY A N 1
ATOM 2069 C CA . GLY A 1 297 ? 103.361 -20.354 57.387 1.00 104.46 297 GLY A CA 1
ATOM 2070 C C . GLY A 1 297 ? 103.022 -19.109 58.191 1.00 104.29 297 GLY A C 1
ATOM 2071 O O . GLY A 1 297 ? 103.817 -18.173 58.279 1.00 102.68 297 GLY A O 1
ATOM 2072 N N . VAL A 1 298 ? 101.832 -19.105 58.784 1.00 87.45 298 VAL A N 1
ATOM 2073 C CA . VAL A 1 298 ? 101.393 -17.998 59.623 1.00 105.20 298 VAL A CA 1
ATOM 2074 C C . VAL A 1 298 ? 101.608 -18.303 61.107 1.00 111.34 298 VAL A C 1
ATOM 2075 O O . VAL A 1 298 ? 101.179 -19.345 61.608 1.00 109.94 298 VAL A O 1
ATOM 2079 N N . ARG A 1 299 ? 102.277 -17.388 61.802 1.00 116.85 299 ARG A N 1
ATOM 2080 C CA . ARG A 1 299 ? 102.493 -17.508 63.240 1.00 110.38 299 ARG A CA 1
ATOM 2081 C C . ARG A 1 299 ? 102.384 -16.146 63.917 1.00 103.67 299 ARG A C 1
ATOM 2082 O O . ARG A 1 299 ? 103.341 -15.375 63.946 1.00 83.37 299 ARG A O 1
ATOM 2084 N N . PHE A 1 300 ? 101.204 -15.859 64.456 1.00 100.00 300 PHE A N 1
ATOM 2085 C CA . PHE A 1 300 ? 100.945 -14.606 65.153 1.00 97.90 300 PHE A CA 1
ATOM 2086 C C . PHE A 1 300 ? 100.803 -14.885 66.645 1.00 100.00 300 PHE A C 1
ATOM 2087 O O . PHE A 1 300 ? 99.767 -15.368 67.093 1.00 103.32 300 PHE A O 1
ATOM 2095 N N . VAL A 1 301 ? 101.847 -14.578 67.409 1.00 101.91 301 VAL A N 1
ATOM 2096 C CA . VAL A 1 301 ? 101.914 -14.970 68.815 1.00 104.31 301 VAL A CA 1
ATOM 2097 C C . VAL A 1 301 ? 101.573 -13.854 69.796 1.00 105.49 301 VAL A C 1
ATOM 2098 O O . VAL A 1 301 ? 102.192 -12.793 69.788 1.00 81.51 301 VAL A O 1
ATOM 2102 N N . ILE A 1 302 ? 100.593 -14.116 70.655 1.00 102.07 302 ILE A N 1
ATOM 2103 C CA . ILE A 1 302 ? 100.225 -13.186 71.716 1.00 102.40 302 ILE A CA 1
ATOM 2104 C C . ILE A 1 302 ? 100.509 -13.801 73.088 1.00 99.88 302 ILE A C 1
ATOM 2105 O O . ILE A 1 302 ? 99.643 -14.442 73.688 1.00 91.29 302 ILE A O 1
ATOM 2107 N N . GLU A 1 303 ? 101.731 -13.604 73.573 1.00 101.90 303 GLU A N 1
ATOM 2108 C CA . GLU A 1 303 ? 102.157 -14.164 74.851 1.00 108.11 303 GLU A CA 1
ATOM 2109 C C . GLU A 1 303 ? 101.490 -13.472 76.039 1.00 116.01 303 GLU A C 1
ATOM 2110 O O . GLU A 1 303 ? 101.443 -12.243 76.110 1.00 88.60 303 GLU A O 1
ATOM 2116 N N . VAL A 1 304 ? 100.983 -14.274 76.971 1.00 90.67 304 VAL A N 1
ATOM 2117 C CA . VAL A 1 304 ? 100.298 -13.754 78.146 1.00 107.57 304 VAL A CA 1
ATOM 2118 C C . VAL A 1 304 ? 101.239 -13.681 79.346 1.00 123.94 304 VAL A C 1
ATOM 2119 O O . VAL A 1 304 ? 102.224 -14.418 79.425 1.00 129.98 304 VAL A O 1
ATOM 2123 N N . LYS A 1 305 ? 100.928 -12.789 80.280 1.00 129.10 305 LYS A N 1
ATOM 2124 C CA . LYS A 1 305 ? 101.730 -12.625 81.485 1.00 130.23 305 LYS A CA 1
ATOM 2125 C C . LYS A 1 305 ? 101.313 -13.619 82.562 1.00 137.27 305 LYS A C 1
ATOM 2126 O O . LYS A 1 305 ? 100.209 -14.165 82.524 1.00 132.48 305 LYS A O 1
ATOM 2128 N N . ARG A 1 306 ? 102.204 -13.853 83.520 1.00 147.47 306 ARG A N 1
ATOM 2129 C CA . ARG A 1 306 ? 101.906 -14.735 84.641 1.00 146.81 306 ARG A CA 1
ATOM 2130 C C . ARG A 1 306 ? 100.739 -14.172 85.442 1.00 150.81 306 ARG A C 1
ATOM 2131 O O . ARG A 1 306 ? 100.584 -12.956 85.553 1.00 153.40 306 ARG A O 1
ATOM 2133 N N . ASP A 1 307 ? 99.919 -15.059 85.995 1.00 153.05 307 ASP A N 1
ATOM 2134 C CA . ASP A 1 307 ? 98.734 -14.639 86.732 1.00 158.02 307 ASP A CA 1
ATOM 2135 C C . ASP A 1 307 ? 97.701 -14.053 85.777 1.00 149.27 307 ASP A C 1
ATOM 2136 O O . ASP A 1 307 ? 97.003 -13.095 86.114 1.00 155.63 307 ASP A O 1
ATOM 2138 N N . ALA A 1 308 ? 97.616 -14.633 84.583 1.00 132.94 308 ALA A N 1
ATOM 2139 C CA . ALA A 1 308 ? 96.661 -14.194 83.572 1.00 121.24 308 ALA A CA 1
ATOM 2140 C C . ALA A 1 308 ? 96.175 -15.383 82.754 1.00 118.83 308 ALA A C 1
ATOM 2141 O O . ALA A 1 308 ? 96.977 -16.193 82.287 1.00 120.32 308 ALA A O 1
ATOM 2143 N N . SER A 1 309 ? 94.861 -15.486 82.583 1.00 120.62 309 SER A N 1
ATOM 2144 C CA . SER A 1 309 ? 94.278 -16.589 81.823 1.00 123.92 309 SER A CA 1
ATOM 2145 C C . SER A 1 309 ? 94.295 -16.303 80.325 1.00 127.33 309 SER A C 1
ATOM 2146 O O . SER A 1 309 ? 93.596 -15.411 79.844 1.00 130.79 309 SER A O 1
ATOM 2148 N N . ALA A 1 310 ? 95.102 -17.062 79.592 1.00 121.72 310 ALA A N 1
ATOM 2149 C CA . ALA A 1 310 ? 95.148 -16.938 78.144 1.00 110.86 310 ALA A CA 1
ATOM 2150 C C . ALA A 1 310 ? 93.736 -16.989 77.574 1.00 115.42 310 ALA A C 1
ATOM 2151 O O . ALA A 1 310 ? 93.369 -16.170 76.730 1.00 123.24 310 ALA A O 1
ATOM 2153 N N . ASN A 1 311 ? 92.947 -17.952 78.043 1.00 115.33 311 ASN A N 1
ATOM 2154 C CA . ASN A 1 311 ? 91.580 -18.115 77.565 1.00 117.59 311 ASN A CA 1
ATOM 2155 C C . ASN A 1 311 ? 90.776 -16.825 77.683 1.00 127.74 311 ASN A C 1
ATOM 2156 O O . ASN A 1 311 ? 90.119 -16.399 76.732 1.00 136.48 311 ASN A O 1
ATOM 2161 N N . VAL A 1 312 ? 90.842 -16.208 78.857 1.00 125.48 312 VAL A N 1
ATOM 2162 C CA . VAL A 1 312 ? 90.166 -14.943 79.113 1.00 118.91 312 VAL A CA 1
ATOM 2163 C C . VAL A 1 312 ? 90.560 -13.886 78.083 1.00 111.03 312 VAL A C 1
ATOM 2164 O O . VAL A 1 312 ? 89.703 -13.179 77.544 1.00 107.79 312 VAL A O 1
ATOM 2168 N N . ILE A 1 313 ? 91.858 -13.780 77.813 1.00 103.59 313 ILE A N 1
ATOM 2169 C CA . ILE A 1 313 ? 92.357 -12.837 76.819 1.00 102.75 313 ILE A CA 1
ATOM 2170 C C . ILE A 1 313 ? 91.940 -13.267 75.423 1.00 105.11 313 ILE A C 1
ATOM 2171 O O . ILE A 1 313 ? 91.598 -12.434 74.583 1.00 104.14 313 ILE A O 1
ATOM 2176 N N . LEU A 1 314 ? 91.975 -14.572 75.176 1.00 105.56 314 LEU A N 1
ATOM 2177 C CA . LEU A 1 314 ? 91.613 -15.099 73.868 1.00 97.72 314 LEU A CA 1
ATOM 2178 C C . LEU A 1 314 ? 90.200 -14.672 73.488 1.00 100.98 314 LEU A C 1
ATOM 2179 O O . LEU A 1 314 ? 89.998 -14.043 72.449 1.00 111.03 314 LEU A O 1
ATOM 2184 N N . ASN A 1 315 ? 89.225 -15.003 74.331 1.00 93.74 315 ASN A N 1
ATOM 2185 C CA . ASN A 1 315 ? 87.840 -14.636 74.054 1.00 104.73 315 ASN A CA 1
ATOM 2186 C C . ASN A 1 315 ? 87.660 -13.133 73.890 1.00 113.22 315 ASN A C 1
ATOM 2187 O O . ASN A 1 315 ? 86.844 -12.679 73.089 1.00 114.11 315 ASN A O 1
ATOM 2192 N N . ASN A 1 316 ? 88.428 -12.362 74.653 1.00 118.27 316 ASN A N 1
ATOM 2193 C CA . ASN A 1 316 ? 88.381 -10.911 74.546 1.00 112.43 316 ASN A CA 1
ATOM 2194 C C . ASN A 1 316 ? 88.837 -10.463 73.164 1.00 110.27 316 ASN A C 1
ATOM 2195 O O . ASN A 1 316 ? 88.305 -9.507 72.601 1.00 119.49 316 ASN A O 1
ATOM 2197 N N . LEU A 1 317 ? 89.823 -11.168 72.622 1.00 98.50 317 LEU A N 1
ATOM 2198 C CA . LEU A 1 317 ? 90.325 -10.878 71.287 1.00 90.98 317 LEU A CA 1
ATOM 2199 C C . LEU A 1 317 ? 89.304 -11.297 70.237 1.00 96.32 317 LEU A C 1
ATOM 2200 O O . LEU A 1 317 ? 89.093 -10.599 69.244 1.00 106.79 317 LEU A O 1
ATOM 2205 N N . PHE A 1 318 ? 88.669 -12.442 70.465 1.00 90.75 318 PHE A N 1
ATOM 2206 C CA . PHE A 1 318 ? 87.640 -12.942 69.566 1.00 98.42 318 PHE A CA 1
ATOM 2207 C C . PHE A 1 318 ? 86.431 -12.013 69.520 1.00 108.90 318 PHE A C 1
ATOM 2208 O O . PHE A 1 318 ? 85.703 -11.979 68.530 1.00 121.05 318 PHE A O 1
ATOM 2216 N N . LYS A 1 319 ? 86.222 -11.259 70.593 1.00 104.91 319 LYS A N 1
ATOM 2217 C CA . LYS A 1 319 ? 85.045 -10.407 70.701 1.00 111.81 319 LYS A CA 1
ATOM 2218 C C . LYS A 1 319 ? 85.312 -8.966 70.274 1.00 112.81 319 LYS A C 1
ATOM 2219 O O . LYS A 1 319 ? 84.383 -8.235 69.923 1.00 114.73 319 LYS A O 1
ATOM 2221 N N . MET A 1 320 ? 86.578 -8.562 70.302 1.00 110.99 320 MET A N 1
ATOM 2222 C CA . MET A 1 320 ? 86.931 -7.162 70.085 1.00 117.75 320 MET A CA 1
ATOM 2223 C C . MET A 1 320 ? 87.697 -6.925 68.790 1.00 129.31 320 MET A C 1
ATOM 2224 O O . MET A 1 320 ? 87.523 -5.896 68.139 1.00 142.83 320 MET A O 1
ATOM 2229 N N . THR A 1 321 ? 88.550 -7.873 68.419 1.00 122.93 321 THR A N 1
ATOM 2230 C CA . THR A 1 321 ? 89.302 -7.754 67.177 1.00 117.20 321 THR A CA 1
ATOM 2231 C C . THR A 1 321 ? 88.605 -8.514 66.055 1.00 116.42 321 THR A C 1
ATOM 2232 O O . THR A 1 321 ? 87.605 -9.197 66.281 1.00 116.93 321 THR A O 1
ATOM 2236 N N . GLN A 1 322 ? 89.136 -8.383 64.844 1.00 112.37 322 GLN A N 1
ATOM 2237 C CA . GLN A 1 322 ? 88.581 -9.068 63.686 1.00 105.44 322 GLN A CA 1
ATOM 2238 C C . GLN A 1 322 ? 89.038 -10.520 63.665 1.00 102.39 322 GLN A C 1
ATOM 2239 O O . GLN A 1 322 ? 88.841 -11.230 62.682 1.00 113.65 322 GLN A O 1
ATOM 2241 N N . MET A 1 323 ? 89.653 -10.955 64.758 1.00 92.05 323 MET A N 1
ATOM 2242 C CA . MET A 1 323 ? 90.130 -12.326 64.876 1.00 87.11 323 MET A CA 1
ATOM 2243 C C . MET A 1 323 ? 88.948 -13.295 64.876 1.00 93.25 323 MET A C 1
ATOM 2244 O O . MET A 1 323 ? 89.120 -14.511 64.764 1.00 77.50 323 MET A O 1
ATOM 2249 N N . GLN A 1 324 ? 87.746 -12.741 65.011 1.00 96.22 324 GLN A N 1
ATOM 2250 C CA . GLN A 1 324 ? 86.511 -13.505 64.870 1.00 80.38 324 GLN A CA 1
ATOM 2251 C C . GLN A 1 324 ? 85.435 -12.617 64.257 1.00 106.20 324 GLN A C 1
ATOM 2252 O O . GLN A 1 324 ? 85.110 -11.561 64.800 1.00 108.24 324 GLN A O 1
ATOM 2258 N N . THR A 1 325 ? 84.884 -13.052 63.127 1.00 101.31 325 THR A N 1
ATOM 2259 C CA . THR A 1 325 ? 83.941 -12.236 62.365 1.00 92.78 325 THR A CA 1
ATOM 2260 C C . THR A 1 325 ? 82.786 -13.054 61.789 1.00 89.01 325 THR A C 1
ATOM 2261 O O . THR A 1 325 ? 82.800 -14.282 61.826 1.00 89.49 325 THR A O 1
ATOM 2265 N N . ASN A 1 326 ? 81.788 -12.362 61.251 1.00 92.22 326 ASN A N 1
ATOM 2266 C CA . ASN A 1 326 ? 80.629 -13.022 60.654 1.00 100.68 326 ASN A CA 1
ATOM 2267 C C . ASN A 1 326 ? 80.606 -12.898 59.137 1.00 108.21 326 ASN A C 1
ATOM 2268 O O . ASN A 1 326 ? 81.025 -11.884 58.581 1.00 111.53 326 ASN A O 1
ATOM 2273 N N . PHE A 1 327 ? 80.103 -13.933 58.472 1.00 109.83 327 PHE A N 1
ATOM 2274 C CA . PHE A 1 327 ? 80.042 -13.944 57.017 1.00 105.25 327 PHE A CA 1
ATOM 2275 C C . PHE A 1 327 ? 78.601 -13.875 56.521 1.00 109.88 327 PHE A C 1
ATOM 2276 O O . PHE A 1 327 ? 77.821 -14.811 56.707 1.00 109.64 327 PHE A O 1
ATOM 2284 N N . GLY A 1 328 ? 78.257 -12.762 55.883 1.00 111.68 328 GLY A N 1
ATOM 2285 C CA . GLY A 1 328 ? 76.894 -12.518 55.453 1.00 108.33 328 GLY A CA 1
ATOM 2286 C C . GLY A 1 328 ? 76.540 -13.156 54.128 1.00 95.21 328 GLY A C 1
ATOM 2287 O O . GLY A 1 328 ? 76.678 -12.535 53.078 1.00 85.11 328 GLY A O 1
ATOM 2288 N N . PHE A 1 329 ? 76.080 -14.401 54.177 1.00 95.30 329 PHE A N 1
ATOM 2289 C CA . PHE A 1 329 ? 75.621 -15.090 52.978 1.00 95.94 329 PHE A CA 1
ATOM 2290 C C . PHE A 1 329 ? 74.577 -14.269 52.243 1.00 98.67 329 PHE A C 1
ATOM 2291 O O . PHE A 1 329 ? 73.454 -14.105 52.720 1.00 106.90 329 PHE A O 1
ATOM 2299 N N . ASN A 1 330 ? 74.955 -13.750 51.083 1.00 91.18 330 ASN A N 1
ATOM 2300 C CA . ASN A 1 330 ? 74.012 -13.067 50.214 1.00 83.68 330 ASN A CA 1
ATOM 2301 C C . ASN A 1 330 ? 74.218 -13.529 48.785 1.00 81.54 330 ASN A C 1
ATOM 2302 O O . ASN A 1 330 ? 74.691 -12.767 47.941 1.00 89.58 330 ASN A O 1
ATOM 2307 N N . MET A 1 331 ? 73.870 -14.785 48.523 1.00 78.31 331 MET A N 1
ATOM 2308 C CA . MET A 1 331 ? 74.142 -15.398 47.226 1.00 88.88 331 MET A CA 1
ATOM 2309 C C . MET A 1 331 ? 73.303 -14.792 46.103 1.00 95.88 331 MET A C 1
ATOM 2310 O O . MET A 1 331 ? 72.263 -15.334 45.722 1.00 97.00 331 MET A O 1
ATOM 2315 N N . LEU A 1 332 ? 73.778 -13.667 45.576 1.00 94.93 332 LEU A N 1
ATOM 2316 C CA . LEU A 1 332 ? 73.084 -12.939 44.523 1.00 84.47 332 LEU A CA 1
ATOM 2317 C C . LEU A 1 332 ? 73.900 -12.920 43.236 1.00 81.73 332 LEU A C 1
ATOM 2318 O O . LEU A 1 332 ? 75.049 -12.483 43.223 1.00 80.48 332 LEU A O 1
ATOM 2323 N N . ALA A 1 333 ? 73.299 -13.391 42.150 1.00 80.83 333 ALA A N 1
ATOM 2324 C CA . ALA A 1 333 ? 73.989 -13.455 40.867 1.00 79.09 333 ALA A CA 1
ATOM 2325 C C . ALA A 1 333 ? 73.061 -13.090 39.712 1.00 91.18 333 ALA A C 1
ATOM 2326 O O . ALA A 1 333 ? 71.837 -13.103 39.855 1.00 102.07 333 ALA A O 1
ATOM 2328 N N . ILE A 1 334 ? 73.648 -12.753 38.569 1.00 86.92 334 ILE A N 1
ATOM 2329 C CA . ILE A 1 334 ? 72.862 -12.441 37.385 1.00 85.61 334 ILE A CA 1
ATOM 2330 C C . ILE A 1 334 ? 72.416 -13.728 36.692 1.00 90.47 334 ILE A C 1
ATOM 2331 O O . ILE A 1 334 ? 73.230 -14.613 36.414 1.00 84.61 334 ILE A O 1
ATOM 2336 N N . GLN A 1 335 ? 71.117 -13.829 36.432 1.00 94.76 335 GLN A N 1
ATOM 2337 C CA . GLN A 1 335 ? 70.554 -14.985 35.749 1.00 91.56 335 GLN A CA 1
ATOM 2338 C C . GLN A 1 335 ? 69.459 -14.531 34.795 1.00 104.64 335 GLN A C 1
ATOM 2339 O O . GLN A 1 335 ? 68.537 -13.818 35.191 1.00 119.51 335 GLN A O 1
ATOM 2345 N N . ASN A 1 336 ? 69.562 -14.945 33.537 1.00 98.30 336 ASN A N 1
ATOM 2346 C CA . ASN A 1 336 ? 68.599 -14.532 32.522 1.00 97.52 336 ASN A CA 1
ATOM 2347 C C . ASN A 1 336 ? 68.545 -13.019 32.372 1.00 100.31 336 ASN A C 1
ATOM 2348 O O . ASN A 1 336 ? 67.481 -12.446 32.146 1.00 111.92 336 ASN A O 1
ATOM 2353 N N . GLY A 1 337 ? 69.698 -12.376 32.510 1.00 94.48 337 GLY A N 1
ATOM 2354 C CA . GLY A 1 337 ? 69.801 -10.944 32.302 1.00 91.50 337 GLY A CA 1
ATOM 2355 C C . GLY A 1 337 ? 69.469 -10.121 33.527 1.00 87.14 337 GLY A C 1
ATOM 2356 O O . GLY A 1 337 ? 69.814 -8.944 33.595 1.00 88.53 337 GLY A O 1
ATOM 2357 N N . ILE A 1 338 ? 68.801 -10.739 34.496 1.00 88.82 338 ILE A N 1
ATOM 2358 C CA . ILE A 1 338 ? 68.397 -10.041 35.715 1.00 89.82 338 ILE A CA 1
ATOM 2359 C C . ILE A 1 338 ? 69.073 -10.612 36.955 1.00 91.81 338 ILE A C 1
ATOM 2360 O O . ILE A 1 338 ? 69.383 -11.801 37.008 1.00 92.35 338 ILE A O 1
ATOM 2365 N N . PRO A 1 339 ? 69.299 -9.755 37.963 1.00 96.82 339 PRO A N 1
ATOM 2366 C CA . PRO A 1 339 ? 69.908 -10.143 39.239 1.00 92.69 339 PRO A CA 1
ATOM 2367 C C . PRO A 1 339 ? 68.918 -10.909 40.113 1.00 93.87 339 PRO A C 1
ATOM 2368 O O . PRO A 1 339 ? 67.754 -10.514 40.223 1.00 76.78 339 PRO A O 1
ATOM 2372 N N . LYS A 1 340 ? 69.380 -11.993 40.725 1.00 82.48 340 LYS A N 1
ATOM 2373 C CA . LYS A 1 340 ? 68.501 -12.858 41.499 1.00 84.42 340 LYS A CA 1
ATOM 2374 C C . LYS A 1 340 ? 69.199 -13.408 42.741 1.00 91.76 340 LYS A C 1
ATOM 2375 O O . LYS A 1 340 ? 70.396 -13.692 42.722 1.00 87.26 340 LYS A O 1
ATOM 2378 N N . ILE A 1 341 ? 68.441 -13.550 43.823 1.00 99.34 341 ILE A N 1
ATOM 2379 C CA . ILE A 1 341 ? 68.952 -14.180 45.033 1.00 101.22 341 ILE A CA 1
ATOM 2380 C C . ILE A 1 341 ? 68.648 -15.670 44.965 1.00 103.24 341 ILE A C 1
ATOM 2381 O O . ILE A 1 341 ? 67.527 -16.099 45.224 1.00 107.45 341 ILE A O 1
ATOM 2386 N N . LEU A 1 342 ? 69.655 -16.453 44.601 1.00 101.55 342 LEU A N 1
ATOM 2387 C CA . LEU A 1 342 ? 69.460 -17.875 44.359 1.00 102.33 342 LEU A CA 1
ATOM 2388 C C . LEU A 1 342 ? 69.905 -18.728 45.538 1.00 93.22 342 LEU A C 1
ATOM 2389 O O . LEU A 1 342 ? 70.772 -18.330 46.316 1.00 77.21 342 LEU A O 1
ATOM 2391 N N . SER A 1 343 ? 69.294 -19.901 45.661 1.00 72.35 343 SER A N 1
ATOM 2392 C CA . SER A 1 343 ? 69.694 -20.880 46.657 1.00 72.53 343 SER A CA 1
ATOM 2393 C C . SER A 1 343 ? 70.841 -21.702 46.099 1.00 81.80 343 SER A C 1
ATOM 2394 O O . SER A 1 343 ? 71.309 -21.450 44.991 1.00 68.26 343 SER A O 1
ATOM 2397 N N . LEU A 1 344 ? 71.283 -22.694 46.864 1.00 105.68 344 LEU A N 1
ATOM 2398 C CA . LEU A 1 344 ? 72.362 -23.566 46.426 1.00 112.26 344 LEU A CA 1
ATOM 2399 C C . LEU A 1 344 ? 71.936 -24.390 45.217 1.00 110.81 344 LEU A C 1
ATOM 2400 O O . LEU A 1 344 ? 72.643 -24.451 44.209 1.00 100.00 344 LEU A O 1
ATOM 2405 N N . ARG A 1 345 ? 70.770 -25.019 45.324 1.00 111.69 345 ARG A N 1
ATOM 2406 C CA . ARG A 1 345 ? 70.249 -25.846 44.246 1.00 106.99 345 ARG A CA 1
ATOM 2407 C C . ARG A 1 345 ? 70.098 -25.038 42.969 1.00 110.78 345 ARG A C 1
ATOM 2408 O O . ARG A 1 345 ? 70.449 -25.502 41.886 1.00 113.48 345 ARG A O 1
ATOM 2416 N N . GLN A 1 346 ? 69.573 -23.826 43.098 1.00 84.46 346 GLN A N 1
ATOM 2417 C CA . GLN A 1 346 ? 69.338 -22.983 41.935 1.00 87.43 346 GLN A CA 1
ATOM 2418 C C . GLN A 1 346 ? 70.641 -22.626 41.224 1.00 80.33 346 GLN A C 1
ATOM 2419 O O . GLN A 1 346 ? 70.682 -22.527 40.000 1.00 86.11 346 GLN A O 1
ATOM 2425 N N . ILE A 1 347 ? 71.706 -22.444 41.994 1.00 79.77 347 ILE A N 1
ATOM 2426 C CA . ILE A 1 347 ? 73.003 -22.114 41.418 1.00 85.22 347 ILE A CA 1
ATOM 2427 C C . ILE A 1 347 ? 73.622 -23.328 40.737 1.00 85.67 347 ILE A C 1
ATOM 2428 O O . ILE A 1 347 ? 74.368 -23.193 39.768 1.00 80.02 347 ILE A O 1
ATOM 2433 N N . LEU A 1 348 ? 73.309 -24.513 41.251 1.00 90.22 348 LEU A N 1
ATOM 2434 C CA . LEU A 1 348 ? 73.787 -25.756 40.658 1.00 87.68 348 LEU A CA 1
ATOM 2435 C C . LEU A 1 348 ? 73.028 -26.049 39.375 1.00 76.06 348 LEU A C 1
ATOM 2436 O O . LEU A 1 348 ? 73.628 -26.258 38.321 1.00 74.11 348 LEU A O 1
ATOM 2441 N N . ASP A 1 349 ? 71.702 -26.063 39.474 1.00 77.96 349 ASP A N 1
ATOM 2442 C CA . ASP A 1 349 ? 70.847 -26.229 38.306 1.00 82.79 349 ASP A CA 1
ATOM 2443 C C . ASP A 1 349 ? 71.289 -25.289 37.189 1.00 83.35 349 ASP A C 1
ATOM 2444 O O . ASP A 1 349 ? 71.293 -25.660 36.018 1.00 82.82 349 ASP A O 1
ATOM 2449 N N . ALA A 1 350 ? 71.669 -24.073 37.560 1.00 75.17 350 ALA A N 1
ATOM 2450 C CA . ALA A 1 350 ? 72.169 -23.107 36.594 1.00 96.25 350 ALA A CA 1
ATOM 2451 C C . ALA A 1 350 ? 73.457 -23.594 35.939 1.00 71.21 350 ALA A C 1
ATOM 2452 O O . ALA A 1 350 ? 73.632 -23.471 34.728 1.00 104.47 350 ALA A O 1
ATOM 2454 N N . TYR A 1 351 ? 74.358 -24.154 36.736 1.00 70.81 351 TYR A N 1
ATOM 2455 C CA . TYR A 1 351 ? 75.630 -24.622 36.200 1.00 100.91 351 TYR A CA 1
ATOM 2456 C C . TYR A 1 351 ? 75.445 -25.849 35.312 1.00 95.13 351 TYR A C 1
ATOM 2457 O O . TYR A 1 351 ? 75.950 -25.894 34.191 1.00 98.17 351 TYR A O 1
ATOM 2466 N N . ILE A 1 352 ? 74.718 -26.840 35.814 1.00 91.36 352 ILE A N 1
ATOM 2467 C CA . ILE A 1 352 ? 74.457 -28.057 35.052 1.00 91.26 352 ILE A CA 1
ATOM 2468 C C . ILE A 1 352 ? 73.888 -27.737 33.669 1.00 96.62 352 ILE A C 1
ATOM 2469 O O . ILE A 1 352 ? 74.274 -28.351 32.673 1.00 92.11 352 ILE A O 1
ATOM 2474 N N . GLU A 1 353 ? 72.975 -26.772 33.612 1.00 99.35 353 GLU A N 1
ATOM 2475 C CA . GLU A 1 353 ? 72.372 -26.377 32.345 1.00 101.18 353 GLU A CA 1
ATOM 2476 C C . GLU A 1 353 ? 73.408 -25.792 31.398 1.00 105.11 353 GLU A C 1
ATOM 2477 O O . GLU A 1 353 ? 73.644 -26.325 30.313 1.00 113.16 353 GLU A O 1
ATOM 2483 N N . HIS A 1 354 ? 74.025 -24.691 31.814 1.00 99.00 354 HIS A N 1
ATOM 2484 C CA . HIS A 1 354 ? 75.095 -24.072 31.039 1.00 91.76 354 HIS A CA 1
ATOM 2485 C C . HIS A 1 354 ? 76.119 -25.117 30.622 1.00 88.88 354 HIS A C 1
ATOM 2486 O O . HIS A 1 354 ? 76.795 -24.970 29.609 1.00 94.10 354 HIS A O 1
ATOM 2493 N N . GLN A 1 355 ? 76.226 -26.175 31.417 1.00 91.35 355 GLN A N 1
ATOM 2494 C CA . GLN A 1 355 ? 77.162 -27.253 31.137 1.00 87.15 355 GLN A CA 1
ATOM 2495 C C . GLN A 1 355 ? 76.649 -28.124 29.994 1.00 87.25 355 GLN A C 1
ATOM 2496 O O . GLN A 1 355 ? 77.405 -28.502 29.101 1.00 87.15 355 GLN A O 1
ATOM 2502 N N . LYS A 1 356 ? 75.358 -28.432 30.023 1.00 89.58 356 LYS A N 1
ATOM 2503 C CA . LYS A 1 356 ? 74.743 -29.213 28.958 1.00 92.51 356 LYS A CA 1
ATOM 2504 C C . LYS A 1 356 ? 74.824 -28.474 27.620 1.00 87.96 356 LYS A C 1
ATOM 2505 O O . LYS A 1 356 ? 75.164 -29.066 26.594 1.00 80.37 356 LYS A O 1
ATOM 2511 N N . GLU A 1 357 ? 74.512 -27.181 27.638 1.00 81.99 357 GLU A N 1
ATOM 2512 C CA . GLU A 1 357 ? 74.547 -26.374 26.425 1.00 76.52 357 GLU A CA 1
ATOM 2513 C C . GLU A 1 357 ? 75.929 -26.403 25.786 1.00 79.19 357 GLU A C 1
ATOM 2514 O O . GLU A 1 357 ? 76.070 -26.707 24.603 1.00 90.77 357 GLU A O 1
ATOM 2520 N N . VAL A 1 358 ? 76.947 -26.083 26.574 1.00 72.31 358 VAL A N 1
ATOM 2521 C CA . VAL A 1 358 ? 78.313 -26.045 26.069 1.00 73.79 358 VAL A CA 1
ATOM 2522 C C . VAL A 1 358 ? 78.721 -27.356 25.408 1.00 75.56 358 VAL A C 1
ATOM 2523 O O . VAL A 1 358 ? 79.316 -27.356 24.335 1.00 78.86 358 VAL A O 1
ATOM 2527 N N . VAL A 1 359 ? 78.404 -28.475 26.047 1.00 75.72 359 VAL A N 1
ATOM 2528 C CA . VAL A 1 359 ? 78.777 -29.772 25.500 1.00 81.57 359 VAL A CA 1
ATOM 2529 C C . VAL A 1 359 ? 78.122 -30.008 24.145 1.00 88.34 359 VAL A C 1
ATOM 2530 O O . VAL A 1 359 ? 78.801 -30.320 23.167 1.00 98.79 359 VAL A O 1
ATOM 2534 N N . VAL A 1 360 ? 76.802 -29.856 24.091 1.00 86.52 360 VAL A N 1
ATOM 2535 C CA . VAL A 1 360 ? 76.064 -30.062 22.848 1.00 80.81 360 VAL A CA 1
ATOM 2536 C C . VAL A 1 360 ? 76.634 -29.226 21.710 1.00 80.99 360 VAL A C 1
ATOM 2537 O O . VAL A 1 360 ? 77.012 -29.765 20.671 1.00 88.61 360 VAL A O 1
ATOM 2541 N N . ARG A 1 361 ? 76.695 -27.912 21.911 1.00 75.99 361 ARG A N 1
ATOM 2542 C CA . ARG A 1 361 ? 77.278 -27.008 20.922 1.00 84.21 361 ARG A CA 1
ATOM 2543 C C . ARG A 1 361 ? 78.610 -27.532 20.398 1.00 89.78 361 ARG A C 1
ATOM 2544 O O . ARG A 1 361 ? 78.833 -27.599 19.189 1.00 97.08 361 ARG A O 1
ATOM 2552 N N . ARG A 1 362 ? 79.501 -27.890 21.314 1.00 58.99 362 ARG A N 1
ATOM 2553 C CA . ARG A 1 362 ? 80.781 -28.462 20.931 1.00 80.27 362 ARG A CA 1
ATOM 2554 C C . ARG A 1 362 ? 80.551 -29.684 20.045 1.00 85.61 362 ARG A C 1
ATOM 2555 O O . ARG A 1 362 ? 81.036 -29.733 18.916 1.00 90.20 362 ARG A O 1
ATOM 2563 N N . THR A 1 363 ? 79.804 -30.660 20.556 1.00 81.72 363 THR A N 1
ATOM 2564 C CA . THR A 1 363 ? 79.500 -31.871 19.797 1.00 81.97 363 THR A CA 1
ATOM 2565 C C . THR A 1 363 ? 79.034 -31.537 18.384 1.00 89.52 363 THR A C 1
ATOM 2566 O O . THR A 1 363 ? 79.550 -32.080 17.406 1.00 99.43 363 THR A O 1
ATOM 2570 N N . ARG A 1 364 ? 78.055 -30.643 18.286 1.00 80.90 364 ARG A N 1
ATOM 2571 C CA . ARG A 1 364 ? 77.565 -30.170 16.998 1.00 80.38 364 ARG A CA 1
ATOM 2572 C C . ARG A 1 364 ? 78.706 -29.591 16.173 1.00 77.97 364 ARG A C 1
ATOM 2573 O O . ARG A 1 364 ? 78.979 -30.036 15.055 1.00 78.45 364 ARG A O 1
ATOM 2581 N N . PHE A 1 365 ? 79.366 -28.586 16.737 1.00 72.78 365 PHE A N 1
ATOM 2582 C CA . PHE A 1 365 ? 80.512 -27.965 16.094 1.00 75.96 365 PHE A CA 1
ATOM 2583 C C . PHE A 1 365 ? 81.513 -29.014 15.611 1.00 80.80 365 PHE A C 1
ATOM 2584 O O . PHE A 1 365 ? 82.026 -28.922 14.497 1.00 78.23 365 PHE A O 1
ATOM 2592 N N . ASP A 1 366 ? 81.787 -30.006 16.453 1.00 77.80 366 ASP A N 1
ATOM 2593 C CA . ASP A 1 366 ? 82.706 -31.079 16.094 1.00 80.63 366 ASP A CA 1
ATOM 2594 C C . ASP A 1 366 ? 82.161 -31.896 14.936 1.00 87.04 366 ASP A C 1
ATOM 2595 O O . ASP A 1 366 ? 82.906 -32.292 14.040 1.00 93.35 366 ASP A O 1
ATOM 2600 N N . LYS A 1 367 ? 80.858 -32.155 14.960 1.00 87.76 367 LYS A N 1
ATOM 2601 C CA . LYS A 1 367 ? 80.233 -32.928 13.894 1.00 90.43 367 LYS A CA 1
ATOM 2602 C C . LYS A 1 367 ? 80.285 -32.168 12.574 1.00 92.64 367 LYS A C 1
ATOM 2603 O O . LYS A 1 367 ? 80.837 -32.658 11.590 1.00 99.20 367 LYS A O 1
ATOM 2608 N N . GLU A 1 368 ? 79.724 -30.963 12.561 1.00 94.30 368 GLU A N 1
ATOM 2609 C CA . GLU A 1 368 ? 79.681 -30.160 11.344 1.00 105.04 368 GLU A CA 1
ATOM 2610 C C . GLU A 1 368 ? 81.053 -30.074 10.682 1.00 118.48 368 GLU A C 1
ATOM 2611 O O . GLU A 1 368 ? 81.156 -30.064 9.458 1.00 115.14 368 GLU A O 1
ATOM 2613 N N . LYS A 1 369 ? 82.105 -30.022 11.492 1.00 62.23 369 LYS A N 1
ATOM 2614 C CA . LYS A 1 369 ? 83.463 -29.977 10.965 1.00 63.13 369 LYS A CA 1
ATOM 2615 C C . LYS A 1 369 ? 83.874 -31.332 10.406 1.00 78.35 369 LYS A C 1
ATOM 2616 O O . LYS A 1 369 ? 84.358 -31.430 9.279 1.00 85.48 369 LYS A O 1
ATOM 2618 N N . ALA A 1 370 ? 83.679 -32.376 11.205 1.00 75.08 370 ALA A N 1
ATOM 2619 C CA . ALA A 1 370 ? 84.083 -33.722 10.818 1.00 86.77 370 ALA A CA 1
ATOM 2620 C C . ALA A 1 370 ? 83.463 -34.089 9.481 1.00 90.68 370 ALA A C 1
ATOM 2621 O O . ALA A 1 370 ? 84.131 -34.614 8.592 1.00 89.59 370 ALA A O 1
ATOM 2623 N N . GLU A 1 371 ? 82.174 -33.805 9.351 1.00 92.69 371 GLU A N 1
ATOM 2624 C CA . GLU A 1 371 ? 81.447 -34.077 8.124 1.00 93.29 371 GLU A CA 1
ATOM 2625 C C . GLU A 1 371 ? 81.979 -33.242 6.970 1.00 95.12 371 GLU A C 1
ATOM 2626 O O . GLU A 1 371 ? 82.299 -33.774 5.906 1.00 99.37 371 GLU A O 1
ATOM 2632 N N . ALA A 1 372 ? 82.070 -31.934 7.181 1.00 92.26 372 ALA A N 1
ATOM 2633 C CA . ALA A 1 372 ? 82.566 -31.038 6.145 1.00 95.65 372 ALA A CA 1
ATOM 2634 C C . ALA A 1 372 ? 83.884 -31.552 5.569 1.00 89.94 372 ALA A C 1
ATOM 2635 O O . ALA A 1 372 ? 84.122 -31.470 4.365 1.00 87.88 372 ALA A O 1
ATOM 2637 N N . ARG A 1 373 ? 84.734 -32.086 6.436 1.00 85.71 373 ARG A N 1
ATOM 2638 C CA . ARG A 1 373 ? 86.013 -32.635 6.010 1.00 82.22 373 ARG A CA 1
ATOM 2639 C C . ARG A 1 373 ? 85.835 -33.875 5.143 1.00 87.62 373 ARG A C 1
ATOM 2640 O O . ARG A 1 373 ? 86.324 -33.929 4.015 1.00 91.70 373 ARG A O 1
ATOM 2648 N N . ALA A 1 374 ? 85.142 -34.875 5.681 1.00 90.52 374 ALA A N 1
ATOM 2649 C CA . ALA A 1 374 ? 84.933 -36.133 4.970 1.00 88.42 374 ALA A CA 1
ATOM 2650 C C . ALA A 1 374 ? 84.377 -35.889 3.567 1.00 89.23 374 ALA A C 1
ATOM 2651 O O . ALA A 1 374 ? 84.720 -36.599 2.620 1.00 93.94 374 ALA A O 1
ATOM 2653 N N . HIS A 1 375 ? 83.522 -34.878 3.447 1.00 85.80 375 HIS A N 1
ATOM 2654 C CA . HIS A 1 375 ? 82.981 -34.458 2.162 1.00 86.22 375 HIS A CA 1
ATOM 2655 C C . HIS A 1 375 ? 84.104 -34.126 1.192 1.00 85.76 375 HIS A C 1
ATOM 2656 O O . HIS A 1 375 ? 84.088 -34.552 0.040 1.00 103.04 375 HIS A O 1
ATOM 2663 N N . ILE A 1 376 ? 85.073 -33.349 1.663 1.00 77.43 376 ILE A N 1
ATOM 2664 C CA . ILE A 1 376 ? 86.229 -32.995 0.857 1.00 80.97 376 ILE A CA 1
ATOM 2665 C C . ILE A 1 376 ? 87.081 -34.230 0.600 1.00 86.33 376 ILE A C 1
ATOM 2666 O O . ILE A 1 376 ? 87.596 -34.421 -0.502 1.00 99.46 376 ILE A O 1
ATOM 2671 N N . LEU A 1 377 ? 87.213 -35.073 1.617 1.00 76.18 377 LEU A N 1
ATOM 2672 C CA . LEU A 1 377 ? 87.947 -36.324 1.471 1.00 84.13 377 LEU A CA 1
ATOM 2673 C C . LEU A 1 377 ? 87.333 -37.230 0.400 1.00 88.13 377 LEU A C 1
ATOM 2674 O O . LEU A 1 377 ? 88.053 -37.896 -0.341 1.00 67.77 377 LEU A O 1
ATOM 2679 N N . GLU A 1 378 ? 86.005 -37.251 0.319 1.00 82.66 378 GLU A N 1
ATOM 2680 C CA . GLU A 1 378 ? 85.321 -38.036 -0.704 1.00 81.32 378 GLU A CA 1
ATOM 2681 C C . GLU A 1 378 ? 85.679 -37.520 -2.088 1.00 84.81 378 GLU A C 1
ATOM 2682 O O . GLU A 1 378 ? 85.868 -38.300 -3.022 1.00 79.80 378 GLU A O 1
ATOM 2688 N N . GLY A 1 379 ? 85.763 -36.199 -2.211 1.00 84.54 379 GLY A N 1
ATOM 2689 C CA . GLY A 1 379 ? 86.140 -35.571 -3.461 1.00 94.68 379 GLY A CA 1
ATOM 2690 C C . GLY A 1 379 ? 87.565 -35.906 -3.852 1.00 92.85 379 GLY A C 1
ATOM 2691 O O . GLY A 1 379 ? 87.822 -36.350 -4.972 1.00 90.35 379 GLY A O 1
ATOM 2692 N N . LEU A 1 380 ? 88.492 -35.698 -2.922 1.00 88.73 380 LEU A N 1
ATOM 2693 C CA . LEU A 1 380 ? 89.905 -35.961 -3.175 1.00 88.30 380 LEU A CA 1
ATOM 2694 C C . LEU A 1 380 ? 90.140 -37.403 -3.604 1.00 93.76 380 LEU A C 1
ATOM 2695 O O . LEU A 1 380 ? 90.961 -37.670 -4.481 1.00 96.20 380 LEU A O 1
ATOM 2700 N N . LEU A 1 381 ? 89.417 -38.328 -2.981 1.00 70.25 381 LEU A N 1
ATOM 2701 C CA . LEU A 1 381 ? 89.518 -39.736 -3.334 1.00 70.85 381 LEU A CA 1
ATOM 2702 C C . LEU A 1 381 ? 89.138 -39.958 -4.796 1.00 105.83 381 LEU A C 1
ATOM 2703 O O . LEU A 1 381 ? 89.941 -40.454 -5.586 1.00 98.08 381 LEU A O 1
ATOM 2708 N N . ILE A 1 382 ? 87.912 -39.585 -5.151 1.00 105.90 382 ILE A N 1
ATOM 2709 C CA . ILE A 1 382 ? 87.455 -39.696 -6.530 1.00 96.31 382 ILE A CA 1
ATOM 2710 C C . ILE A 1 382 ? 88.505 -39.122 -7.464 1.00 89.33 382 ILE A C 1
ATOM 2711 O O . ILE A 1 382 ? 88.811 -39.701 -8.505 1.00 95.13 382 ILE A O 1
ATOM 2716 N N . ALA A 1 383 ? 89.053 -37.975 -7.080 1.00 88.58 383 ALA A N 1
ATOM 2717 C CA . ALA A 1 383 ? 90.067 -37.297 -7.875 1.00 89.48 383 ALA A CA 1
ATOM 2718 C C . ALA A 1 383 ? 91.346 -38.119 -7.980 1.00 86.56 383 ALA A C 1
ATOM 2719 O O . ALA A 1 383 ? 91.949 -38.205 -9.046 1.00 91.85 383 ALA A O 1
ATOM 2721 N N . LEU A 1 384 ? 91.758 -38.725 -6.872 1.00 85.95 384 LEU A N 1
ATOM 2722 C CA . LEU A 1 384 ? 92.973 -39.530 -6.868 1.00 87.44 384 LEU A CA 1
ATOM 2723 C C . LEU A 1 384 ? 92.737 -40.876 -7.553 1.00 92.02 384 LEU A C 1
ATOM 2724 O O . LEU A 1 384 ? 93.679 -41.596 -7.878 1.00 90.93 384 LEU A O 1
ATOM 2726 N N . ASP A 1 385 ? 91.470 -41.205 -7.775 1.00 96.61 385 ASP A N 1
ATOM 2727 C CA . ASP A 1 385 ? 91.117 -42.429 -8.482 1.00 106.57 385 ASP A CA 1
ATOM 2728 C C . ASP A 1 385 ? 91.051 -42.173 -9.982 1.00 108.40 385 ASP A C 1
ATOM 2729 O O . ASP A 1 385 ? 91.228 -43.085 -10.789 1.00 112.89 385 ASP A O 1
ATOM 2734 N N . HIS A 1 386 ? 90.795 -40.920 -10.343 1.00 104.26 386 HIS A N 1
ATOM 2735 C CA . HIS A 1 386 ? 90.626 -40.532 -11.735 1.00 108.62 386 HIS A CA 1
ATOM 2736 C C . HIS A 1 386 ? 91.573 -39.391 -12.078 1.00 107.91 386 HIS A C 1
ATOM 2737 O O . HIS A 1 386 ? 91.184 -38.429 -12.744 1.00 101.51 386 HIS A O 1
ATOM 2744 N N . ILE A 1 387 ? 92.816 -39.502 -11.618 1.00 99.87 387 ILE A N 1
ATOM 2745 C CA . ILE A 1 387 ? 93.788 -38.422 -11.774 1.00 100.37 387 ILE A CA 1
ATOM 2746 C C . ILE A 1 387 ? 94.026 -38.072 -13.239 1.00 108.57 387 ILE A C 1
ATOM 2747 O O . ILE A 1 387 ? 94.036 -36.899 -13.614 1.00 112.11 387 ILE A O 1
ATOM 2749 N N . ASP A 1 388 ? 94.217 -39.094 -14.065 1.00 107.99 388 ASP A N 1
ATOM 2750 C CA . ASP A 1 388 ? 94.434 -38.885 -15.487 1.00 111.24 388 ASP A CA 1
ATOM 2751 C C . ASP A 1 388 ? 93.336 -38.002 -16.083 1.00 115.40 388 ASP A C 1
ATOM 2752 O O . ASP A 1 388 ? 93.607 -36.884 -16.523 1.00 118.72 388 ASP A O 1
ATOM 2755 N N . GLU A 1 389 ? 92.100 -38.496 -16.086 1.00 113.12 389 GLU A N 1
ATOM 2756 C CA . GLU A 1 389 ? 90.983 -37.725 -16.628 1.00 106.98 389 GLU A CA 1
ATOM 2757 C C . GLU A 1 389 ? 90.880 -36.360 -15.953 1.00 105.29 389 GLU A C 1
ATOM 2758 O O . GLU A 1 389 ? 90.574 -35.358 -16.602 1.00 99.81 389 GLU A O 1
ATOM 2760 N N . VAL A 1 390 ? 91.137 -36.322 -14.649 1.00 102.17 390 VAL A N 1
ATOM 2761 C CA . VAL A 1 390 ? 91.071 -35.069 -13.912 1.00 93.94 390 VAL A CA 1
ATOM 2762 C C . VAL A 1 390 ? 92.091 -34.075 -14.467 1.00 98.34 390 VAL A C 1
ATOM 2763 O O . VAL A 1 390 ? 91.727 -32.983 -14.905 1.00 105.65 390 VAL A O 1
ATOM 2765 N N . ILE A 1 391 ? 93.364 -34.461 -14.457 1.00 89.49 391 ILE A N 1
ATOM 2766 C CA . ILE A 1 391 ? 94.422 -33.616 -15.003 1.00 85.04 391 ILE A CA 1
ATOM 2767 C C . ILE A 1 391 ? 94.136 -33.228 -16.450 1.00 89.20 391 ILE A C 1
ATOM 2768 O O . ILE A 1 391 ? 94.473 -32.125 -16.890 1.00 85.01 391 ILE A O 1
ATOM 2773 N N . ARG A 1 392 ? 93.524 -34.148 -17.188 1.00 95.40 392 ARG A N 1
ATOM 2774 C CA . ARG A 1 392 ? 93.150 -33.891 -18.571 1.00 100.87 392 ARG A CA 1
ATOM 2775 C C . ARG A 1 392 ? 92.177 -32.718 -18.628 1.00 100.72 392 ARG A C 1
ATOM 2776 O O . ARG A 1 392 ? 92.371 -31.773 -19.393 1.00 103.54 392 ARG A O 1
ATOM 2784 N N . ILE A 1 393 ? 91.137 -32.785 -17.802 1.00 96.75 393 ILE A N 1
ATOM 2785 C CA . ILE A 1 393 ? 90.122 -31.741 -17.750 1.00 93.53 393 ILE A CA 1
ATOM 2786 C C . ILE A 1 393 ? 90.741 -30.400 -17.382 1.00 98.68 393 ILE A C 1
ATOM 2787 O O . ILE A 1 393 ? 90.434 -29.374 -17.988 1.00 98.14 393 ILE A O 1
ATOM 2792 N N . ILE A 1 394 ? 91.611 -30.415 -16.379 1.00 104.51 394 ILE A N 1
ATOM 2793 C CA . ILE A 1 394 ? 92.269 -29.194 -15.932 1.00 101.31 394 ILE A CA 1
ATOM 2794 C C . ILE A 1 394 ? 93.107 -28.583 -17.053 1.00 107.70 394 ILE A C 1
ATOM 2795 O O . ILE A 1 394 ? 92.883 -27.440 -17.449 1.00 114.93 394 ILE A O 1
ATOM 2797 N N . ARG A 1 395 ? 94.060 -29.350 -17.573 1.00 100.15 395 ARG A N 1
ATOM 2798 C CA . ARG A 1 395 ? 94.975 -28.832 -18.587 1.00 95.46 395 ARG A CA 1
ATOM 2799 C C . ARG A 1 395 ? 94.241 -28.363 -19.848 1.00 101.13 395 ARG A C 1
ATOM 2800 O O . ARG A 1 395 ? 94.629 -27.370 -20.467 1.00 90.99 395 ARG A O 1
ATOM 2802 N N . ALA A 1 396 ? 93.179 -29.075 -20.214 1.00 110.15 396 ALA A N 1
ATOM 2803 C CA . ALA A 1 396 ? 92.391 -28.736 -21.395 1.00 114.48 396 ALA A CA 1
ATOM 2804 C C . ALA A 1 396 ? 91.436 -27.574 -21.128 1.00 116.76 396 ALA A C 1
ATOM 2805 O O . ALA A 1 396 ? 90.629 -27.211 -21.985 1.00 124.57 396 ALA A O 1
ATOM 2807 N N . SER A 1 397 ? 91.525 -26.998 -19.936 1.00 111.60 397 SER A N 1
ATOM 2808 C CA . SER A 1 397 ? 90.678 -25.869 -19.579 1.00 114.07 397 SER A CA 1
ATOM 2809 C C . SER A 1 397 ? 91.493 -24.583 -19.571 1.00 118.29 397 SER A C 1
ATOM 2810 O O . SER A 1 397 ? 92.640 -24.568 -19.126 1.00 115.85 397 SER A O 1
ATOM 2812 N N . GLU A 1 398 ? 90.901 -23.505 -20.074 1.00 122.11 398 GLU A N 1
ATOM 2813 C CA . GLU A 1 398 ? 91.568 -22.209 -20.069 1.00 122.31 398 GLU A CA 1
ATOM 2814 C C . GLU A 1 398 ? 91.404 -21.531 -18.711 1.00 123.76 398 GLU A C 1
ATOM 2815 O O . GLU A 1 398 ? 92.385 -21.255 -18.023 1.00 122.54 398 GLU A O 1
ATOM 2817 N N . THR A 1 399 ? 90.158 -21.274 -18.329 1.00 126.31 399 THR A N 1
ATOM 2818 C CA . THR A 1 399 ? 89.859 -20.644 -17.048 1.00 128.29 399 THR A CA 1
ATOM 2819 C C . THR A 1 399 ? 89.541 -21.696 -15.989 1.00 133.07 399 THR A C 1
ATOM 2820 O O . THR A 1 399 ? 89.005 -22.759 -16.302 1.00 138.33 399 THR A O 1
ATOM 2824 N N . ASP A 1 400 ? 89.875 -21.400 -14.737 1.00 127.31 400 ASP A N 1
ATOM 2825 C CA . ASP A 1 400 ? 89.579 -22.314 -13.640 1.00 115.12 400 ASP A CA 1
ATOM 2826 C C . ASP A 1 400 ? 88.075 -22.504 -13.489 1.00 108.86 400 ASP A C 1
ATOM 2827 O O . ASP A 1 400 ? 87.607 -23.589 -13.144 1.00 108.03 400 ASP A O 1
ATOM 2832 N N . ALA A 1 401 ? 87.321 -21.442 -13.752 1.00 103.36 401 ALA A N 1
ATOM 2833 C CA . ALA A 1 401 ? 85.868 -21.503 -13.681 1.00 106.87 401 ALA A CA 1
ATOM 2834 C C . ALA A 1 401 ? 85.334 -22.607 -14.587 1.00 111.54 401 ALA A C 1
ATOM 2835 O O . ALA A 1 401 ? 84.357 -23.277 -14.255 1.00 114.83 401 ALA A O 1
ATOM 2837 N N . GLU A 1 402 ? 85.984 -22.790 -15.731 1.00 113.25 402 GLU A N 1
ATOM 2838 C CA . GLU A 1 402 ? 85.580 -23.812 -16.688 1.00 114.26 402 GLU A CA 1
ATOM 2839 C C . GLU A 1 402 ? 86.118 -25.171 -16.266 1.00 108.46 402 GLU A C 1
ATOM 2840 O O . GLU A 1 402 ? 85.460 -26.195 -16.448 1.00 108.37 402 GLU A O 1
ATOM 2842 N N . ALA A 1 403 ? 87.321 -25.170 -15.701 1.00 107.88 403 ALA A N 1
ATOM 2843 C CA . ALA A 1 403 ? 87.935 -26.395 -15.202 1.00 111.61 403 ALA A CA 1
ATOM 2844 C C . ALA A 1 403 ? 87.113 -26.974 -14.055 1.00 112.83 403 ALA A C 1
ATOM 2845 O O . ALA A 1 403 ? 86.770 -28.157 -14.056 1.00 117.29 403 ALA A O 1
ATOM 2847 N N . GLN A 1 404 ? 86.797 -26.131 -13.077 1.00 105.15 404 GLN A N 1
ATOM 2848 C CA . GLN A 1 404 ? 85.971 -26.547 -11.953 1.00 102.48 404 GLN A CA 1
ATOM 2849 C C . GLN A 1 404 ? 84.605 -27.016 -12.443 1.00 97.24 404 GLN A C 1
ATOM 2850 O O . GLN A 1 404 ? 84.125 -28.075 -12.042 1.00 97.94 404 GLN A O 1
ATOM 2856 N N . ALA A 1 405 ? 83.991 -26.226 -13.318 1.00 90.76 405 ALA A N 1
ATOM 2857 C CA . ALA A 1 405 ? 82.662 -26.536 -13.833 1.00 102.54 405 ALA A CA 1
ATOM 2858 C C . ALA A 1 405 ? 82.604 -27.915 -14.491 1.00 110.49 405 ALA A C 1
ATOM 2859 O O . ALA A 1 405 ? 81.588 -28.609 -14.406 1.00 91.99 405 ALA A O 1
ATOM 2861 N N . GLU A 1 406 ? 83.695 -28.308 -15.144 1.00 107.39 406 GLU A N 1
ATOM 2862 C CA . GLU A 1 406 ? 83.758 -29.609 -15.801 1.00 108.47 406 GLU A CA 1
ATOM 2863 C C . GLU A 1 406 ? 83.910 -30.733 -14.780 1.00 109.89 406 GLU A C 1
ATOM 2864 O O . GLU A 1 406 ? 83.186 -31.731 -14.833 1.00 110.94 406 GLU A O 1
ATOM 2866 N N . LEU A 1 407 ? 84.849 -30.565 -13.851 1.00 108.52 407 LEU A N 1
ATOM 2867 C CA . LEU A 1 407 ? 85.070 -31.547 -12.792 1.00 78.03 407 LEU A CA 1
ATOM 2868 C C . LEU A 1 407 ? 83.790 -31.833 -12.023 1.00 107.19 407 LEU A C 1
ATOM 2869 O O . LEU A 1 407 ? 83.457 -32.985 -11.755 1.00 110.55 407 LEU A O 1
ATOM 2874 N N . MET A 1 408 ? 83.077 -30.773 -11.664 1.00 109.06 408 MET A N 1
ATOM 2875 C CA . MET A 1 408 ? 81.818 -30.912 -10.955 1.00 87.54 408 MET A CA 1
ATOM 2876 C C . MET A 1 408 ? 80.838 -31.699 -11.807 1.00 101.79 408 MET A C 1
ATOM 2877 O O . MET A 1 408 ? 80.097 -32.537 -11.296 1.00 105.12 408 MET A O 1
ATOM 2882 N N . SER A 1 409 ? 80.842 -31.425 -13.109 1.00 106.86 409 SER A N 1
ATOM 2883 C CA . SER A 1 409 ? 79.873 -32.025 -14.021 1.00 110.74 409 SER A CA 1
ATOM 2884 C C . SER A 1 409 ? 80.249 -33.453 -14.405 1.00 110.16 409 SER A C 1
ATOM 2885 O O . SER A 1 409 ? 79.376 -34.312 -14.565 1.00 113.28 409 SER A O 1
ATOM 2887 N N . LYS A 1 410 ? 81.547 -33.702 -14.549 1.00 102.35 410 LYS A N 1
ATOM 2888 C CA . LYS A 1 410 ? 82.038 -35.025 -14.923 1.00 102.59 410 LYS A CA 1
ATOM 2889 C C . LYS A 1 410 ? 82.006 -36.009 -13.752 1.00 94.33 410 LYS A C 1
ATOM 2890 O O . LYS A 1 410 ? 81.487 -37.118 -13.880 1.00 98.53 410 LYS A O 1
ATOM 2892 N N . PHE A 1 411 ? 82.554 -35.597 -12.613 1.00 89.99 411 PHE A N 1
ATOM 2893 C CA . PHE A 1 411 ? 82.656 -36.476 -11.451 1.00 117.56 411 PHE A CA 1
ATOM 2894 C C . PHE A 1 411 ? 81.526 -36.272 -10.445 1.00 118.67 411 PHE A C 1
ATOM 2895 O O . PHE A 1 411 ? 81.512 -36.902 -9.389 1.00 112.63 411 PHE A O 1
ATOM 2903 N N . LYS A 1 412 ? 80.581 -35.398 -10.780 1.00 126.80 412 LYS A N 1
ATOM 2904 C CA . LYS A 1 412 ? 79.474 -35.077 -9.883 1.00 134.91 412 LYS A CA 1
ATOM 2905 C C . LYS A 1 412 ? 79.995 -34.600 -8.526 1.00 130.44 412 LYS A C 1
ATOM 2906 O O . LYS A 1 412 ? 79.772 -35.240 -7.493 1.00 97.83 412 LYS A O 1
ATOM 2908 N N . LEU A 1 413 ? 80.690 -33.466 -8.544 1.00 118.70 413 LEU A N 1
ATOM 2909 C CA . LEU A 1 413 ? 81.283 -32.896 -7.342 1.00 89.27 413 LEU A CA 1
ATOM 2910 C C . LEU A 1 413 ? 80.744 -31.500 -7.057 1.00 113.83 413 LEU A C 1
ATOM 2911 O O . LEU A 1 413 ? 80.350 -30.774 -7.967 1.00 113.66 413 LEU A O 1
ATOM 2916 N N . SER A 1 414 ? 80.744 -31.133 -5.782 1.00 118.18 414 SER A N 1
ATOM 2917 C CA . SER A 1 414 ? 80.277 -29.826 -5.339 1.00 118.93 414 SER A CA 1
ATOM 2918 C C . SER A 1 414 ? 81.338 -28.768 -5.605 1.00 88.82 414 SER A C 1
ATOM 2919 O O . SER A 1 414 ? 82.477 -29.092 -5.939 1.00 108.63 414 SER A O 1
ATOM 2922 N N . GLU A 1 415 ? 80.965 -27.502 -5.457 1.00 90.79 415 GLU A N 1
ATOM 2923 C CA . GLU A 1 415 ? 81.917 -26.416 -5.652 1.00 102.41 415 GLU A CA 1
ATOM 2924 C C . GLU A 1 415 ? 83.075 -26.565 -4.673 1.00 94.21 415 GLU A C 1
ATOM 2925 O O . GLU A 1 415 ? 84.232 -26.364 -5.030 1.00 81.66 415 GLU A O 1
ATOM 2927 N N . ARG A 1 416 ? 82.753 -26.927 -3.436 1.00 91.83 416 ARG A N 1
ATOM 2928 C CA . ARG A 1 416 ? 83.767 -27.146 -2.412 1.00 94.81 416 ARG A CA 1
ATOM 2929 C C . ARG A 1 416 ? 84.710 -28.265 -2.826 1.00 98.65 416 ARG A C 1
ATOM 2930 O O . ARG A 1 416 ? 85.929 -28.122 -2.755 1.00 103.79 416 ARG A O 1
ATOM 2933 N N . GLN A 1 417 ? 84.134 -29.380 -3.258 1.00 81.57 417 GLN A N 1
ATOM 2934 C CA . GLN A 1 417 ? 84.918 -30.541 -3.646 1.00 97.12 417 GLN A CA 1
ATOM 2935 C C . GLN A 1 417 ? 85.817 -30.245 -4.839 1.00 84.43 417 GLN A C 1
ATOM 2936 O O . GLN A 1 417 ? 86.984 -30.640 -4.863 1.00 72.18 417 GLN A O 1
ATOM 2942 N N . SER A 1 418 ? 85.268 -29.546 -5.826 1.00 90.01 418 SER A N 1
ATOM 2943 C CA . SER A 1 418 ? 86.015 -29.222 -7.032 1.00 96.20 418 SER A CA 1
ATOM 2944 C C . SER A 1 418 ? 87.239 -28.370 -6.716 1.00 93.16 418 SER A C 1
ATOM 2945 O O . SER A 1 418 ? 88.339 -28.660 -7.182 1.00 96.82 418 SER A O 1
ATOM 2948 N N . GLN A 1 419 ? 87.048 -27.320 -5.923 1.00 83.29 419 GLN A N 1
ATOM 2949 C CA . GLN A 1 419 ? 88.155 -26.441 -5.567 1.00 83.49 419 GLN A CA 1
ATOM 2950 C C . GLN A 1 419 ? 89.250 -27.232 -4.863 1.00 82.39 419 GLN A C 1
ATOM 2951 O O . GLN A 1 419 ? 90.437 -27.030 -5.119 1.00 83.71 419 GLN A O 1
ATOM 2954 N N . ALA A 1 420 ? 88.837 -28.135 -3.979 1.00 76.03 420 ALA A N 1
ATOM 2955 C CA . ALA A 1 420 ? 89.770 -28.973 -3.235 1.00 74.77 420 ALA A CA 1
ATOM 2956 C C . ALA A 1 420 ? 90.683 -29.741 -4.181 1.00 82.59 420 ALA A C 1
ATOM 2957 O O . ALA A 1 420 ? 91.896 -29.824 -3.967 1.00 89.22 420 ALA A O 1
ATOM 2959 N N . ILE A 1 421 ? 90.092 -30.308 -5.227 1.00 77.17 421 ILE A N 1
ATOM 2960 C CA . ILE A 1 421 ? 90.853 -31.060 -6.214 1.00 73.87 421 ILE A CA 1
ATOM 2961 C C . ILE A 1 421 ? 91.809 -30.143 -6.972 1.00 76.07 421 ILE A C 1
ATOM 2962 O O . ILE A 1 421 ? 92.944 -30.520 -7.265 1.00 72.88 421 ILE A O 1
ATOM 2967 N N . LEU A 1 422 ? 91.349 -28.933 -7.275 1.00 79.36 422 LEU A N 1
ATOM 2968 C CA . LEU A 1 422 ? 92.162 -27.969 -8.008 1.00 81.86 422 LEU A CA 1
ATOM 2969 C C . LEU A 1 422 ? 93.356 -27.482 -7.197 1.00 84.16 422 LEU A C 1
ATOM 2970 O O . LEU A 1 422 ? 94.363 -27.054 -7.765 1.00 86.26 422 LEU A O 1
ATOM 2975 N N . ASP A 1 423 ? 93.241 -27.547 -5.872 1.00 75.67 423 ASP A N 1
ATOM 2976 C CA . ASP A 1 423 ? 94.289 -27.036 -4.993 1.00 78.42 423 ASP A CA 1
ATOM 2977 C C . ASP A 1 423 ? 95.258 -28.118 -4.532 1.00 81.36 423 ASP A C 1
ATOM 2978 O O . ASP A 1 423 ? 96.235 -27.829 -3.839 1.00 81.25 423 ASP A O 1
ATOM 2983 N N . MET A 1 424 ? 94.995 -29.360 -4.929 1.00 82.33 424 MET A N 1
ATOM 2984 C CA . MET A 1 424 ? 95.863 -30.475 -4.557 1.00 85.33 424 MET A CA 1
ATOM 2985 C C . MET A 1 424 ? 97.290 -30.289 -5.050 1.00 90.40 424 MET A C 1
ATOM 2986 O O . MET A 1 424 ? 97.520 -30.016 -6.229 1.00 98.59 424 MET A O 1
ATOM 2991 N N . ARG A 1 425 ? 98.244 -30.443 -4.139 1.00 85.24 425 ARG A N 1
ATOM 2992 C CA . ARG A 1 425 ? 99.655 -30.387 -4.488 1.00 85.91 425 ARG A CA 1
ATOM 2993 C C . ARG A 1 425 ? 100.060 -31.655 -5.234 1.00 89.26 425 ARG A C 1
ATOM 2994 O O . ARG A 1 425 ? 99.554 -32.738 -4.942 1.00 90.94 425 ARG A O 1
ATOM 3002 N N . LEU A 1 426 ? 100.967 -31.517 -6.199 1.00 87.62 426 LEU A N 1
ATOM 3003 C CA . LEU A 1 426 ? 101.457 -32.662 -6.962 1.00 97.60 426 LEU A CA 1
ATOM 3004 C C . LEU A 1 426 ? 101.984 -33.757 -6.036 1.00 96.94 426 LEU A C 1
ATOM 3005 O O . LEU A 1 426 ? 101.898 -34.943 -6.353 1.00 93.05 426 LEU A O 1
ATOM 3008 N N . ARG A 1 427 ? 102.532 -33.353 -4.894 1.00 97.42 427 ARG A N 1
ATOM 3009 C CA . ARG A 1 427 ? 103.064 -34.310 -3.928 1.00 93.16 427 ARG A CA 1
ATOM 3010 C C . ARG A 1 427 ? 101.968 -35.221 -3.377 1.00 92.83 427 ARG A C 1
ATOM 3011 O O . ARG A 1 427 ? 102.246 -36.334 -2.927 1.00 104.44 427 ARG A O 1
ATOM 3019 N N . ARG A 1 428 ? 100.725 -34.745 -3.419 1.00 81.05 428 ARG A N 1
ATOM 3020 C CA . ARG A 1 428 ? 99.584 -35.514 -2.923 1.00 80.75 428 ARG A CA 1
ATOM 3021 C C . ARG A 1 428 ? 99.199 -36.620 -3.895 1.00 83.56 428 ARG A C 1
ATOM 3022 O O . ARG A 1 428 ? 98.303 -37.415 -3.622 1.00 91.43 428 ARG A O 1
ATOM 3030 N N . LEU A 1 429 ? 99.880 -36.667 -5.034 1.00 84.34 429 LEU A N 1
ATOM 3031 C CA . LEU A 1 429 ? 99.552 -37.632 -6.075 1.00 85.97 429 LEU A CA 1
ATOM 3032 C C . LEU A 1 429 ? 100.535 -38.800 -6.079 1.00 98.56 429 LEU A C 1
ATOM 3033 O O . LEU A 1 429 ? 100.878 -39.332 -7.137 1.00 100.52 429 LEU A O 1
ATOM 3035 N N . THR A 1 430 ? 100.989 -39.192 -4.891 1.00 100.58 430 THR A N 1
ATOM 3036 C CA . THR A 1 430 ? 101.863 -40.355 -4.758 1.00 106.36 430 THR A CA 1
ATOM 3037 C C . THR A 1 430 ? 101.054 -41.598 -4.409 1.00 118.06 430 THR A C 1
ATOM 3038 O O . THR A 1 430 ? 99.846 -41.518 -4.158 1.00 117.89 430 THR A O 1
ATOM 3042 N N . GLY A 1 431 ? 101.725 -42.745 -4.394 1.00 122.22 431 GLY A N 1
ATOM 3043 C CA . GLY A 1 431 ? 101.064 -44.005 -4.118 1.00 123.67 431 GLY A CA 1
ATOM 3044 C C . GLY A 1 431 ? 100.533 -44.084 -2.701 1.00 120.16 431 GLY A C 1
ATOM 3045 O O . GLY A 1 431 ? 99.370 -44.433 -2.485 1.00 124.40 431 GLY A O 1
ATOM 3046 N N . LEU A 1 432 ? 101.385 -43.751 -1.736 1.00 109.53 432 LEU A N 1
ATOM 3047 C CA . LEU A 1 432 ? 101.028 -43.871 -0.326 1.00 103.24 432 LEU A CA 1
ATOM 3048 C C . LEU A 1 432 ? 99.994 -42.837 0.112 1.00 94.27 432 LEU A C 1
ATOM 3049 O O . LEU A 1 432 ? 99.395 -42.963 1.180 1.00 95.52 432 LEU A O 1
ATOM 3051 N N . GLU A 1 433 ? 99.778 -41.823 -0.720 1.00 137.10 433 GLU A N 1
ATOM 3052 C CA . GLU A 1 433 ? 98.882 -40.726 -0.366 1.00 135.60 433 GLU A CA 1
ATOM 3053 C C . GLU A 1 433 ? 97.428 -41.151 -0.181 1.00 134.68 433 GLU A C 1
ATOM 3054 O O . GLU A 1 433 ? 96.770 -40.714 0.759 1.00 134.45 433 GLU A O 1
ATOM 3060 N N . ARG A 1 434 ? 96.919 -41.984 -1.082 1.00 135.63 434 ARG A N 1
ATOM 3061 C CA . ARG A 1 434 ? 95.526 -42.407 -0.989 1.00 131.10 434 ARG A CA 1
ATOM 3062 C C . ARG A 1 434 ? 95.246 -43.178 0.291 1.00 135.21 434 ARG A C 1
ATOM 3063 O O . ARG A 1 434 ? 94.388 -42.792 1.082 1.00 137.03 434 ARG A O 1
ATOM 3071 N N . ASP A 1 435 ? 95.964 -44.279 0.481 1.00 137.46 435 ASP A N 1
ATOM 3072 C CA . ASP A 1 435 ? 95.774 -45.123 1.655 1.00 136.92 435 ASP A CA 1
ATOM 3073 C C . ASP A 1 435 ? 95.754 -44.285 2.931 1.00 124.90 435 ASP A C 1
ATOM 3074 O O . ASP A 1 435 ? 95.169 -44.681 3.941 1.00 126.06 435 ASP A O 1
ATOM 3079 N N . LYS A 1 436 ? 96.395 -43.122 2.874 1.00 117.28 436 LYS A N 1
ATOM 3080 C CA . LYS A 1 436 ? 96.387 -42.188 3.992 1.00 120.01 436 LYS A CA 1
ATOM 3081 C C . LYS A 1 436 ? 95.038 -41.479 4.079 1.00 111.80 436 LYS A C 1
ATOM 3082 O O . LYS A 1 436 ? 94.372 -41.515 5.110 1.00 112.00 436 LYS A O 1
ATOM 3085 N N . ILE A 1 437 ? 94.642 -40.839 2.984 1.00 95.09 437 ILE A N 1
ATOM 3086 C CA . ILE A 1 437 ? 93.359 -40.148 2.907 1.00 89.38 437 ILE A CA 1
ATOM 3087 C C . ILE A 1 437 ? 92.198 -41.088 3.216 1.00 94.48 437 ILE A C 1
ATOM 3088 O O . ILE A 1 437 ? 91.160 -40.662 3.717 1.00 84.72 437 ILE A O 1
ATOM 3093 N N . GLN A 1 438 ? 92.374 -42.369 2.909 1.00 104.79 438 GLN A N 1
ATOM 3094 C CA . GLN A 1 438 ? 91.358 -43.367 3.217 1.00 105.80 438 GLN A CA 1
ATOM 3095 C C . GLN A 1 438 ? 91.235 -43.557 4.720 1.00 110.20 438 GLN A C 1
ATOM 3096 O O . GLN A 1 438 ? 90.141 -43.450 5.275 1.00 114.35 438 GLN A O 1
ATOM 3102 N N . SER A 1 439 ? 92.360 -43.841 5.373 1.00 111.01 439 SER A N 1
ATOM 3103 C CA . SER A 1 439 ? 92.380 -44.033 6.821 1.00 109.18 439 SER A CA 1
ATOM 3104 C C . SER A 1 439 ? 91.675 -42.880 7.526 1.00 104.63 439 SER A C 1
ATOM 3105 O O . SER A 1 439 ? 90.772 -43.091 8.338 1.00 102.78 439 SER A O 1
ATOM 3107 N N . GLU A 1 440 ? 92.091 -41.661 7.202 1.00 104.44 440 GLU A N 1
ATOM 3108 C CA . GLU A 1 440 ? 91.475 -40.465 7.757 1.00 85.83 440 GLU A CA 1
ATOM 3109 C C . GLU A 1 440 ? 89.965 -40.476 7.556 1.00 97.12 440 GLU A C 1
ATOM 3110 O O . GLU A 1 440 ? 89.204 -40.319 8.508 1.00 93.61 440 GLU A O 1
ATOM 3116 N N . TYR A 1 441 ? 89.540 -40.660 6.310 1.00 100.64 441 TYR A N 1
ATOM 3117 C CA . TYR A 1 441 ? 88.120 -40.695 5.974 1.00 98.70 441 TYR A CA 1
ATOM 3118 C C . TYR A 1 441 ? 87.378 -41.720 6.818 1.00 93.57 441 TYR A C 1
ATOM 3119 O O . TYR A 1 441 ? 86.350 -41.416 7.418 1.00 93.21 441 TYR A O 1
ATOM 3128 N N . ASP A 1 442 ? 87.902 -42.939 6.858 1.00 96.11 442 ASP A N 1
ATOM 3129 C CA . ASP A 1 442 ? 87.297 -43.990 7.660 1.00 102.48 442 ASP A CA 1
ATOM 3130 C C . ASP A 1 442 ? 87.131 -43.524 9.104 1.00 103.02 442 ASP A C 1
ATOM 3131 O O . ASP A 1 442 ? 86.050 -43.649 9.684 1.00 100.72 442 ASP A O 1
ATOM 3136 N N . ASP A 1 443 ? 88.201 -42.969 9.669 1.00 99.01 443 ASP A N 1
ATOM 3137 C CA . ASP A 1 443 ? 88.176 -42.465 11.041 1.00 95.36 443 ASP A CA 1
ATOM 3138 C C . ASP A 1 443 ? 87.088 -41.416 11.258 1.00 90.09 443 ASP A C 1
ATOM 3139 O O . ASP A 1 443 ? 86.488 -41.345 12.330 1.00 97.68 443 ASP A O 1
ATOM 3144 N N . LEU A 1 444 ? 86.844 -40.601 10.238 1.00 81.15 444 LEU A N 1
ATOM 3145 C CA . LEU A 1 444 ? 85.822 -39.562 10.305 1.00 76.31 444 LEU A CA 1
ATOM 3146 C C . LEU A 1 444 ? 84.419 -40.153 10.384 1.00 81.81 444 LEU A C 1
ATOM 3147 O O . LEU A 1 444 ? 83.563 -39.643 11.102 1.00 87.99 444 LEU A O 1
ATOM 3152 N N . LEU A 1 445 ? 84.183 -41.224 9.637 1.00 84.04 445 LEU A N 1
ATOM 3153 C CA . LEU A 1 445 ? 82.874 -41.863 9.636 1.00 89.88 445 LEU A CA 1
ATOM 3154 C C . LEU A 1 445 ? 82.503 -42.338 11.035 1.00 91.16 445 LEU A C 1
ATOM 3155 O O . LEU A 1 445 ? 81.339 -42.286 11.429 1.00 98.32 445 LEU A O 1
ATOM 3160 N N . ALA A 1 446 ? 83.505 -42.797 11.778 1.00 86.26 446 ALA A N 1
ATOM 3161 C CA . ALA A 1 446 ? 83.305 -43.261 13.146 1.00 86.47 446 ALA A CA 1
ATOM 3162 C C . ALA A 1 446 ? 82.960 -42.096 14.066 1.00 84.54 446 ALA A C 1
ATOM 3163 O O . ALA A 1 446 ? 81.934 -42.108 14.748 1.00 85.65 446 ALA A O 1
ATOM 3165 N N . LEU A 1 447 ? 83.833 -41.094 14.077 1.00 78.83 447 LEU A N 1
ATOM 3166 C CA . LEU A 1 447 ? 83.620 -39.880 14.851 1.00 74.81 447 LEU A CA 1
ATOM 3167 C C . LEU A 1 447 ? 82.249 -39.282 14.573 1.00 77.77 447 LEU A C 1
ATOM 3168 O O . LEU A 1 447 ? 81.518 -38.920 15.492 1.00 86.82 447 LEU A O 1
ATOM 3173 N N . ILE A 1 448 ? 81.901 -39.177 13.297 1.00 83.72 448 ILE A N 1
ATOM 3174 C CA . ILE A 1 448 ? 80.603 -38.636 12.917 1.00 90.29 448 ILE A CA 1
ATOM 3175 C C . ILE A 1 448 ? 79.477 -39.524 13.429 1.00 89.42 448 ILE A C 1
ATOM 3176 O O . ILE A 1 448 ? 78.393 -39.045 13.751 1.00 93.90 448 ILE A O 1
ATOM 3181 N N . ALA A 1 449 ? 79.740 -40.823 13.501 1.00 85.09 449 ALA A N 1
ATOM 3182 C CA . ALA A 1 449 ? 78.771 -41.758 14.051 1.00 83.96 449 ALA A CA 1
ATOM 3183 C C . ALA A 1 449 ? 78.592 -41.490 15.536 1.00 90.12 449 ALA A C 1
ATOM 3184 O O . ALA A 1 449 ? 77.471 -41.320 16.015 1.00 94.23 449 ALA A O 1
ATOM 3186 N N . ASP A 1 450 ? 79.711 -41.446 16.254 1.00 88.75 450 ASP A N 1
ATOM 3187 C CA . ASP A 1 450 ? 79.707 -41.200 17.691 1.00 80.80 450 ASP A CA 1
ATOM 3188 C C . ASP A 1 450 ? 79.033 -39.868 17.994 1.00 78.00 450 ASP A C 1
ATOM 3189 O O . ASP A 1 450 ? 78.042 -39.815 18.722 1.00 74.60 450 ASP A O 1
ATOM 3194 N N . LEU A 1 451 ? 79.574 -38.799 17.417 1.00 81.65 451 LEU A N 1
ATOM 3195 C CA . LEU A 1 451 ? 79.036 -37.453 17.597 1.00 83.39 451 LEU A CA 1
ATOM 3196 C C . LEU A 1 451 ? 77.554 -37.361 17.245 1.00 86.25 451 LEU A C 1
ATOM 3197 O O . LEU A 1 451 ? 76.807 -36.596 17.854 1.00 91.94 451 LEU A O 1
ATOM 3202 N N . ALA A 1 452 ? 77.134 -38.134 16.251 1.00 79.50 452 ALA A N 1
ATOM 3203 C CA . ALA A 1 452 ? 75.735 -38.149 15.854 1.00 88.26 452 ALA A CA 1
ATOM 3204 C C . ALA A 1 452 ? 74.892 -38.763 16.961 1.00 95.82 452 ALA A C 1
ATOM 3205 O O . ALA A 1 452 ? 73.724 -38.415 17.130 1.00 103.06 452 ALA A O 1
ATOM 3207 N N . ASP A 1 453 ? 75.500 -39.675 17.716 1.00 93.49 453 ASP A N 1
ATOM 3208 C CA . ASP A 1 453 ? 74.811 -40.374 18.795 1.00 86.73 453 ASP A CA 1
ATOM 3209 C C . ASP A 1 453 ? 74.669 -39.490 20.031 1.00 87.08 453 ASP A C 1
ATOM 3210 O O . ASP A 1 453 ? 73.592 -39.382 20.614 1.00 92.78 453 ASP A O 1
ATOM 3215 N N . ILE A 1 454 ? 75.767 -38.863 20.429 1.00 74.39 454 ILE A N 1
ATOM 3216 C CA . ILE A 1 454 ? 75.762 -37.966 21.575 1.00 76.12 454 ILE A CA 1
ATOM 3217 C C . ILE A 1 454 ? 74.660 -36.919 21.444 1.00 82.57 454 ILE A C 1
ATOM 3218 O O . ILE A 1 454 ? 74.026 -36.548 22.430 1.00 98.27 454 ILE A O 1
ATOM 3223 N N . LEU A 1 455 ? 74.431 -36.447 20.225 1.00 83.43 455 LEU A N 1
ATOM 3224 C CA . LEU A 1 455 ? 73.395 -35.446 19.991 1.00 88.48 455 LEU A CA 1
ATOM 3225 C C . LEU A 1 455 ? 72.006 -36.087 19.912 1.00 94.70 455 LEU A C 1
ATOM 3226 O O . LEU A 1 455 ? 70.989 -35.395 19.892 1.00 103.97 455 LEU A O 1
ATOM 3231 N N . ALA A 1 456 ? 71.973 -37.414 19.880 1.00 87.52 456 ALA A N 1
ATOM 3232 C CA . ALA A 1 456 ? 70.717 -38.152 19.830 1.00 91.50 456 ALA A CA 1
ATOM 3233 C C . ALA A 1 456 ? 70.315 -38.644 21.214 1.00 106.66 456 ALA A C 1
ATOM 3234 O O . ALA A 1 456 ? 69.133 -38.843 21.491 1.00 115.53 456 ALA A O 1
ATOM 3236 N N . LYS A 1 457 ? 71.306 -38.843 22.078 1.00 109.13 457 LYS A N 1
ATOM 3237 C CA . LYS A 1 457 ? 71.065 -39.365 23.418 1.00 103.38 457 LYS A CA 1
ATOM 3238 C C . LYS A 1 457 ? 71.497 -38.367 24.490 1.00 106.71 457 LYS A C 1
ATOM 3239 O O . LYS A 1 457 ? 72.690 -38.173 24.719 1.00 110.97 457 LYS A O 1
ATOM 3245 N N . PRO A 1 458 ? 70.521 -37.723 25.145 1.00 84.59 458 PRO A N 1
ATOM 3246 C CA . PRO A 1 458 ? 70.794 -36.792 26.244 1.00 88.15 458 PRO A CA 1
ATOM 3247 C C . PRO A 1 458 ? 71.488 -37.499 27.406 1.00 86.16 458 PRO A C 1
ATOM 3248 O O . PRO A 1 458 ? 72.147 -36.858 28.227 1.00 81.44 458 PRO A O 1
ATOM 3252 N N . GLU A 1 459 ? 71.337 -38.818 27.464 1.00 84.73 459 GLU A N 1
ATOM 3253 C CA . GLU A 1 459 ? 71.974 -39.614 28.503 1.00 87.07 459 GLU A CA 1
ATOM 3254 C C . GLU A 1 459 ? 73.493 -39.571 28.375 1.00 90.38 459 GLU A C 1
ATOM 3255 O O . GLU A 1 459 ? 74.212 -39.729 29.357 1.00 91.36 459 GLU A O 1
ATOM 3257 N N . ARG A 1 460 ? 73.976 -39.359 27.156 1.00 98.18 460 ARG A N 1
ATOM 3258 C CA . ARG A 1 460 ? 75.410 -39.354 26.895 1.00 98.32 460 ARG A CA 1
ATOM 3259 C C . ARG A 1 460 ? 76.027 -37.997 27.189 1.00 98.32 460 ARG A C 1
ATOM 3260 O O . ARG A 1 460 ? 77.183 -37.909 27.602 1.00 104.93 460 ARG A O 1
ATOM 3268 N N . VAL A 1 461 ? 75.255 -36.939 26.973 1.00 91.36 461 VAL A N 1
ATOM 3269 C CA . VAL A 1 461 ? 75.738 -35.592 27.233 1.00 89.72 461 VAL A CA 1
ATOM 3270 C C . VAL A 1 461 ? 76.030 -35.401 28.719 1.00 92.40 461 VAL A C 1
ATOM 3271 O O . VAL A 1 461 ? 77.095 -34.905 29.092 1.00 90.91 461 VAL A O 1
ATOM 3275 N N . SER A 1 462 ? 75.086 -35.803 29.566 1.00 95.22 462 SER A N 1
ATOM 3276 C CA . SER A 1 462 ? 75.269 -35.686 31.009 1.00 97.29 462 SER A CA 1
ATOM 3277 C C . SER A 1 462 ? 76.432 -36.555 31.477 1.00 96.62 462 SER A C 1
ATOM 3278 O O . SER A 1 462 ? 77.223 -36.147 32.325 1.00 100.06 462 SER A O 1
ATOM 3281 N N . GLN A 1 463 ? 76.533 -37.753 30.911 1.00 94.59 463 GLN A N 1
ATOM 3282 C CA . GLN A 1 463 ? 77.615 -38.672 31.243 1.00 90.65 463 GLN A CA 1
ATOM 3283 C C . GLN A 1 463 ? 78.957 -38.105 30.815 1.00 90.60 463 GLN A C 1
ATOM 3284 O O . GLN A 1 463 ? 79.970 -38.321 31.471 1.00 89.90 463 GLN A O 1
ATOM 3290 N N . ILE A 1 464 ? 78.962 -37.393 29.696 1.00 93.73 464 ILE A N 1
ATOM 3291 C CA . ILE A 1 464 ? 80.174 -36.740 29.227 1.00 93.53 464 ILE A CA 1
ATOM 3292 C C . ILE A 1 464 ? 80.553 -35.635 30.198 1.00 91.96 464 ILE A C 1
ATOM 3293 O O . ILE A 1 464 ? 81.727 -35.439 30.511 1.00 94.82 464 ILE A O 1
ATOM 3298 N N . ILE A 1 465 ? 79.547 -34.919 30.684 1.00 86.37 465 ILE A N 1
ATOM 3299 C CA . ILE A 1 465 ? 79.777 -33.873 31.667 1.00 77.45 465 ILE A CA 1
ATOM 3300 C C . ILE A 1 465 ? 80.368 -34.458 32.947 1.00 71.28 465 ILE A C 1
ATOM 3301 O O . ILE A 1 465 ? 81.458 -34.077 33.368 1.00 73.96 465 ILE A O 1
ATOM 3306 N N . LYS A 1 466 ? 79.652 -35.396 33.555 1.00 71.17 466 LYS A N 1
ATOM 3307 C CA . LYS A 1 466 ? 80.116 -36.018 34.789 1.00 73.85 466 LYS A CA 1
ATOM 3308 C C . LYS A 1 466 ? 81.552 -36.498 34.658 1.00 77.80 466 LYS A C 1
ATOM 3309 O O . LYS A 1 466 ? 82.390 -36.203 35.504 1.00 96.07 466 LYS A O 1
ATOM 3313 N N . ASP A 1 467 ? 81.832 -37.236 33.591 1.00 73.84 467 ASP A N 1
ATOM 3314 C CA . ASP A 1 467 ? 83.165 -37.786 33.375 1.00 80.93 467 ASP A CA 1
ATOM 3315 C C . ASP A 1 467 ? 84.219 -36.687 33.337 1.00 76.19 467 ASP A C 1
ATOM 3316 O O . ASP A 1 467 ? 85.309 -36.845 33.884 1.00 85.09 467 ASP A O 1
ATOM 3321 N N . GLU A 1 468 ? 83.886 -35.573 32.693 1.00 78.18 468 GLU A N 1
ATOM 3322 C CA . GLU A 1 468 ? 84.833 -34.474 32.530 1.00 85.60 468 GLU A CA 1
ATOM 3323 C C . GLU A 1 468 ? 85.026 -33.688 33.825 1.00 93.76 468 GLU A C 1
ATOM 3324 O O . GLU A 1 468 ? 86.090 -33.111 34.055 1.00 101.71 468 GLU A O 1
ATOM 3330 N N . LEU A 1 469 ? 83.999 -33.670 34.669 1.00 90.50 469 LEU A N 1
ATOM 3331 C CA . LEU A 1 469 ? 84.117 -33.055 35.987 1.00 85.61 469 LEU A CA 1
ATOM 3332 C C . LEU A 1 469 ? 85.090 -33.854 36.846 1.00 91.81 469 LEU A C 1
ATOM 3333 O O . LEU A 1 469 ? 86.005 -33.294 37.448 1.00 98.57 469 LEU A O 1
ATOM 3338 N N . ASP A 1 470 ? 84.887 -35.167 36.894 1.00 88.54 470 ASP A N 1
ATOM 3339 C CA . ASP A 1 470 ? 85.746 -36.045 37.679 1.00 90.08 470 ASP A CA 1
ATOM 3340 C C . ASP A 1 470 ? 87.206 -35.789 37.343 1.00 97.42 470 ASP A C 1
ATOM 3341 O O . ASP A 1 470 ? 88.086 -35.926 38.196 1.00 104.64 470 ASP A O 1
ATOM 3346 N N . GLU A 1 471 ? 87.453 -35.411 36.092 1.00 89.11 471 GLU A N 1
ATOM 3347 C CA . GLU A 1 471 ? 88.806 -35.143 35.624 1.00 87.09 471 GLU A CA 1
ATOM 3348 C C . GLU A 1 471 ? 89.331 -33.811 36.151 1.00 82.09 471 GLU A C 1
ATOM 3349 O O . GLU A 1 471 ? 90.473 -33.713 36.593 1.00 73.49 471 GLU A O 1
ATOM 3355 N N . VAL A 1 472 ? 88.495 -32.781 36.086 1.00 87.00 472 VAL A N 1
ATOM 3356 C CA . VAL A 1 472 ? 88.848 -31.482 36.636 1.00 86.35 472 VAL A CA 1
ATOM 3357 C C . VAL A 1 472 ? 89.160 -31.662 38.111 1.00 93.34 472 VAL A C 1
ATOM 3358 O O . VAL A 1 472 ? 90.187 -31.201 38.609 1.00 96.31 472 VAL A O 1
ATOM 3362 N N . LYS A 1 473 ? 88.250 -32.345 38.797 1.00 92.71 473 LYS A N 1
ATOM 3363 C CA . LYS A 1 473 ? 88.411 -32.675 40.203 1.00 84.84 473 LYS A CA 1
ATOM 3364 C C . LYS A 1 473 ? 89.705 -33.449 40.412 1.00 83.87 473 LYS A C 1
ATOM 3365 O O . LYS A 1 473 ? 90.547 -33.073 41.228 1.00 84.53 473 LYS A O 1
ATOM 3371 N N . ARG A 1 474 ? 89.867 -34.523 39.648 1.00 88.19 474 ARG A N 1
ATOM 3372 C CA . ARG A 1 474 ? 91.033 -35.389 39.771 1.00 102.84 474 ARG A CA 1
ATOM 3373 C C . ARG A 1 474 ? 92.347 -34.640 39.557 1.00 69.80 474 ARG A C 1
ATOM 3374 O O . ARG A 1 474 ? 93.400 -35.089 39.995 1.00 99.84 474 ARG A O 1
ATOM 3382 N N . LYS A 1 475 ? 92.282 -33.491 38.895 1.00 97.19 475 LYS A N 1
ATOM 3383 C CA . LYS A 1 475 ? 93.493 -32.774 38.505 1.00 95.56 475 LYS A CA 1
ATOM 3384 C C . LYS A 1 475 ? 93.771 -31.520 39.329 1.00 62.47 475 LYS A C 1
ATOM 3385 O O . LYS A 1 475 ? 94.925 -31.133 39.492 1.00 105.24 475 LYS A O 1
ATOM 3389 N N . PHE A 1 476 ? 92.722 -30.889 39.846 1.00 76.24 476 PHE A N 1
ATOM 3390 C CA . PHE A 1 476 ? 92.885 -29.609 40.532 1.00 74.61 476 PHE A CA 1
ATOM 3391 C C . PHE A 1 476 ? 92.323 -29.585 41.955 1.00 85.43 476 PHE A C 1
ATOM 3392 O O . PHE A 1 476 ? 92.604 -28.661 42.722 1.00 84.75 476 PHE A O 1
ATOM 3400 N N . SER A 1 477 ? 91.539 -30.599 42.309 1.00 89.78 477 SER A N 1
ATOM 3401 C CA . SER A 1 477 ? 90.905 -30.643 43.625 1.00 94.40 477 SER A CA 1
ATOM 3402 C C . SER A 1 477 ? 91.912 -30.560 44.771 1.00 94.32 477 SER A C 1
ATOM 3403 O O . SER A 1 477 ? 93.036 -31.055 44.669 1.00 90.63 477 SER A O 1
ATOM 3406 N N . ASP A 1 478 ? 91.481 -29.927 45.861 1.00 96.57 478 ASP A N 1
ATOM 3407 C CA . ASP A 1 478 ? 92.299 -29.728 47.052 1.00 89.60 478 ASP A CA 1
ATOM 3408 C C . ASP A 1 478 ? 91.770 -30.548 48.217 1.00 105.05 478 ASP A C 1
ATOM 3409 O O . ASP A 1 478 ? 90.741 -31.221 48.100 1.00 105.67 478 ASP A O 1
ATOM 3414 N N . LYS A 1 479 ? 92.479 -30.476 49.342 1.00 111.57 479 LYS A N 1
ATOM 3415 C CA . LYS A 1 479 ? 91.982 -31.009 50.604 1.00 108.34 479 LYS A CA 1
ATOM 3416 C C . LYS A 1 479 ? 91.329 -29.872 51.383 1.00 96.70 479 LYS A C 1
ATOM 3417 O O . LYS A 1 479 ? 91.825 -28.742 51.372 1.00 92.06 479 LYS A O 1
ATOM 3419 N N . ARG A 1 480 ? 90.217 -30.163 52.050 1.00 91.52 480 ARG A N 1
ATOM 3420 C CA . ARG A 1 480 ? 89.483 -29.129 52.770 1.00 91.25 480 ARG A CA 1
ATOM 3421 C C . ARG A 1 480 ? 90.377 -28.372 53.751 1.00 101.28 480 ARG A C 1
ATOM 3422 O O . ARG A 1 480 ? 91.210 -28.966 54.435 1.00 104.77 480 ARG A O 1
ATOM 3430 N N . ARG A 1 481 ? 90.198 -27.057 53.814 1.00 97.63 481 ARG A N 1
ATOM 3431 C CA . ARG A 1 481 ? 91.056 -26.213 54.634 1.00 97.28 481 ARG A CA 1
ATOM 3432 C C . ARG A 1 481 ? 90.314 -25.614 55.819 1.00 107.93 481 ARG A C 1
ATOM 3433 O O . ARG A 1 481 ? 90.886 -25.434 56.895 1.00 118.50 481 ARG A O 1
ATOM 3441 N N . THR A 1 482 ? 89.041 -25.296 55.614 1.00 102.84 482 THR A N 1
ATOM 3442 C CA . THR A 1 482 ? 88.230 -24.701 56.666 1.00 97.29 482 THR A CA 1
ATOM 3443 C C . THR A 1 482 ? 87.438 -25.760 57.419 1.00 103.34 482 THR A C 1
ATOM 3444 O O . THR A 1 482 ? 86.575 -26.423 56.841 1.00 105.73 482 THR A O 1
ATOM 3448 N N . GLU A 1 483 ? 87.735 -25.910 58.709 1.00 107.70 483 GLU A N 1
ATOM 3449 C CA . GLU A 1 483 ? 87.060 -26.897 59.547 1.00 105.64 483 GLU A CA 1
ATOM 3450 C C . GLU A 1 483 ? 85.724 -26.384 60.081 1.00 98.03 483 GLU A C 1
ATOM 3451 O O . GLU A 1 483 ? 85.678 -25.396 60.811 1.00 101.06 483 GLU A O 1
ATOM 3457 N N . LEU A 1 484 ? 84.642 -27.067 59.720 1.00 87.75 484 LEU A N 1
ATOM 3458 C CA . LEU A 1 484 ? 83.312 -26.702 60.192 1.00 92.16 484 LEU A CA 1
ATOM 3459 C C . LEU A 1 484 ? 83.026 -27.382 61.524 1.00 111.27 484 LEU A C 1
ATOM 3460 O O . LEU A 1 484 ? 83.330 -28.560 61.700 1.00 123.01 484 LEU A O 1
ATOM 3465 N N . MET A 1 485 ? 82.437 -26.646 62.461 1.00 119.09 485 MET A N 1
ATOM 3466 C CA . MET A 1 485 ? 82.187 -27.194 63.793 1.00 124.70 485 MET A CA 1
ATOM 3467 C C . MET A 1 485 ? 80.998 -26.555 64.509 1.00 119.10 485 MET A C 1
ATOM 3468 O O . MET A 1 485 ? 80.670 -25.388 64.278 1.00 121.09 485 MET A O 1
ATOM 3473 N N . VAL A 1 486 ? 80.364 -27.333 65.382 1.00 113.02 486 VAL A N 1
ATOM 3474 C CA . VAL A 1 486 ? 79.215 -26.860 66.147 1.00 117.98 486 VAL A CA 1
ATOM 3475 C C . VAL A 1 486 ? 79.633 -26.276 67.493 1.00 101.13 486 VAL A C 1
ATOM 3476 O O . VAL A 1 486 ? 79.109 -25.249 67.922 1.00 129.51 486 VAL A O 1
ATOM 3480 N N . LYS B 2 22 ? 117.271 -14.288 75.433 1.00 152.13 401 LYS C N 1
ATOM 3481 C CA . LYS B 2 22 ? 117.700 -13.233 74.521 1.00 153.10 401 LYS C CA 1
ATOM 3482 C C . LYS B 2 22 ? 116.756 -12.034 74.559 1.00 153.66 401 LYS C C 1
ATOM 3483 O O . LYS B 2 22 ? 115.590 -12.158 74.941 1.00 148.35 401 LYS C O 1
ATOM 3485 N N . HIS B 2 23 ? 117.271 -10.875 74.158 1.00 156.96 402 HIS C N 1
ATOM 3486 C CA . HIS B 2 23 ? 116.499 -9.637 74.170 1.00 154.76 402 HIS C CA 1
ATOM 3487 C C . HIS B 2 23 ? 115.820 -9.381 72.826 1.00 150.14 402 HIS C C 1
ATOM 3488 O O . HIS B 2 23 ? 116.442 -9.499 71.770 1.00 151.87 402 HIS C O 1
ATOM 3490 N N . MET B 2 24 ? 114.540 -9.027 72.876 1.00 141.16 403 MET C N 1
ATOM 3491 C CA . MET B 2 24 ? 113.766 -8.763 71.670 1.00 131.91 403 MET C CA 1
ATOM 3492 C C . MET B 2 24 ? 112.607 -7.819 71.972 1.00 130.26 403 MET C C 1
ATOM 3493 O O . MET B 2 24 ? 112.250 -7.611 73.130 1.00 130.57 403 MET C O 1
ATOM 3495 N N . LYS B 2 25 ? 112.026 -7.246 70.924 1.00 124.31 404 LYS C N 1
ATOM 3496 C CA . LYS B 2 25 ? 110.905 -6.329 71.084 1.00 114.99 404 LYS C CA 1
ATOM 3497 C C . LYS B 2 25 ? 109.660 -7.083 71.538 1.00 109.58 404 LYS C C 1
ATOM 3498 O O . LYS B 2 25 ? 109.673 -8.309 71.648 1.00 109.18 404 LYS C O 1
ATOM 3500 N N . SER B 2 26 ? 108.585 -6.348 71.801 1.00 104.48 405 SER C N 1
ATOM 3501 C CA . SER B 2 26 ? 107.351 -6.962 72.271 1.00 105.99 405 SER C CA 1
ATOM 3502 C C . SER B 2 26 ? 106.133 -6.148 71.862 1.00 113.66 405 SER C C 1
ATOM 3503 O O . SER B 2 26 ? 105.162 -6.050 72.608 1.00 119.39 405 SER C O 1
ATOM 3505 N N . GLY B 2 27 ? 106.186 -5.565 70.671 1.00 121.14 406 GLY C N 1
ATOM 3506 C CA . GLY B 2 27 ? 105.112 -4.711 70.202 1.00 123.04 406 GLY C CA 1
ATOM 3507 C C . GLY B 2 27 ? 104.795 -3.644 71.229 1.00 118.42 406 GLY C C 1
ATOM 3508 O O . GLY B 2 27 ? 105.648 -3.281 72.039 1.00 121.77 406 GLY C O 1
ATOM 3509 N N . LEU B 2 28 ? 103.567 -3.138 71.196 1.00 110.33 407 LEU C N 1
ATOM 3510 C CA . LEU B 2 28 ? 103.124 -2.124 72.150 1.00 99.18 407 LEU C CA 1
ATOM 3511 C C . LEU B 2 28 ? 104.041 -0.900 72.182 1.00 84.07 407 LEU C C 1
ATOM 3512 O O . LEU B 2 28 ? 103.622 0.186 72.584 1.00 82.14 407 LEU C O 1
ATOM 3514 N N . GLU B 2 29 ? 105.288 -1.079 71.755 1.00 76.95 408 GLU C N 1
ATOM 3515 C CA . GLU B 2 29 ? 106.269 0.002 71.749 1.00 83.02 408 GLU C CA 1
ATOM 3516 C C . GLU B 2 29 ? 105.840 1.151 70.842 1.00 108.85 408 GLU C C 1
ATOM 3517 O O . GLU B 2 29 ? 105.194 0.935 69.816 1.00 115.56 408 GLU C O 1
ATOM 3520 N N . ILE B 2 30 ? 106.207 2.372 71.220 1.00 122.16 409 ILE C N 1
ATOM 3521 C CA . ILE B 2 30 ? 105.908 3.545 70.407 1.00 134.86 409 ILE C CA 1
ATOM 3522 C C . ILE B 2 30 ? 106.880 3.651 69.236 1.00 150.13 409 ILE C C 1
ATOM 3523 O O . ILE B 2 30 ? 106.470 3.844 68.089 1.00 148.17 409 ILE C O 1
ATOM 3525 N N . SER B 2 31 ? 108.171 3.526 69.534 1.00 161.13 410 SER C N 1
ATOM 3526 C CA . SER B 2 31 ? 109.210 3.578 68.511 1.00 169.90 410 SER C CA 1
ATOM 3527 C C . SER B 2 31 ? 109.289 4.948 67.837 1.00 174.83 410 SER C C 1
ATOM 3528 O O . SER B 2 31 ? 110.324 5.616 67.891 1.00 174.04 410 SER C O 1
ATOM 3530 N N . ASN B 2 32 ? 108.193 5.356 67.203 1.00 175.18 411 ASN C N 1
ATOM 3531 C CA . ASN B 2 32 ? 108.145 6.623 66.478 1.00 170.87 411 ASN C CA 1
ATOM 3532 C C . ASN B 2 32 ? 109.048 6.616 65.247 1.00 165.79 411 ASN C C 1
ATOM 3533 O O . ASN B 2 32 ? 109.475 7.669 64.770 1.00 163.14 411 ASN C O 1
ATOM 3535 N N . LEU B 2 33 ? 109.330 5.421 64.738 1.00 161.35 412 LEU C N 1
ATOM 3536 C CA . LEU B 2 33 ? 110.166 5.265 63.553 1.00 153.33 412 LEU C CA 1
ATOM 3537 C C . LEU B 2 33 ? 109.386 5.608 62.285 1.00 155.06 412 LEU C C 1
ATOM 3538 O O . LEU B 2 33 ? 108.167 5.784 62.330 1.00 157.13 412 LEU C O 1
ATOM 3540 N N . PRO B 2 34 ? 110.092 5.707 61.147 1.00 149.87 413 PRO C N 1
ATOM 3541 C CA . PRO B 2 34 ? 109.476 6.042 59.859 1.00 140.78 413 PRO C CA 1
ATOM 3542 C C . PRO B 2 34 ? 108.266 5.163 59.553 1.00 133.72 413 PRO C C 1
ATOM 3543 O O . PRO B 2 34 ? 108.219 4.014 59.991 1.00 129.32 413 PRO C O 1
ATOM 3547 N N . GLY B 2 35 ? 107.306 5.706 58.809 1.00 131.88 414 GLY C N 1
ATOM 3548 C CA . GLY B 2 35 ? 106.109 4.970 58.441 1.00 125.10 414 GLY C CA 1
ATOM 3549 C C . GLY B 2 35 ? 106.421 3.669 57.724 1.00 111.21 414 GLY C C 1
ATOM 3550 O O . GLY B 2 35 ? 105.810 2.633 57.999 1.00 113.40 414 GLY C O 1
ATOM 3551 N N . LYS B 2 36 ? 107.372 3.725 56.795 1.00 163.51 415 LYS C N 1
ATOM 3552 C CA . LYS B 2 36 ? 107.848 2.527 56.116 1.00 140.28 415 LYS C CA 1
ATOM 3553 C C . LYS B 2 36 ? 108.684 1.696 57.084 1.00 131.16 415 LYS C C 1
ATOM 3554 O O . LYS B 2 36 ? 108.312 1.524 58.243 1.00 142.13 415 LYS C O 1
ATOM 3556 N N . LEU B 2 37 ? 109.814 1.183 56.608 1.00 115.35 416 LEU C N 1
ATOM 3557 C CA . LEU B 2 37 ? 110.750 0.461 57.468 1.00 111.35 416 LEU C CA 1
ATOM 3558 C C . LEU B 2 37 ? 110.121 -0.746 58.168 1.00 105.91 416 LEU C C 1
ATOM 3559 O O . LEU B 2 37 ? 109.584 -0.625 59.269 1.00 115.66 416 LEU C O 1
ATOM 3564 N N . ALA B 2 38 ? 110.201 -1.909 57.529 1.00 92.05 417 ALA C N 1
ATOM 3565 C CA . ALA B 2 38 ? 109.707 -3.142 58.129 1.00 102.99 417 ALA C CA 1
ATOM 3566 C C . ALA B 2 38 ? 110.679 -3.619 59.196 1.00 122.90 417 ALA C C 1
ATOM 3567 O O . ALA B 2 38 ? 111.353 -4.636 59.027 1.00 135.73 417 ALA C O 1
ATOM 3569 N N . ASP B 2 39 ? 110.744 -2.874 60.294 1.00 122.83 418 ASP C N 1
ATOM 3570 C CA . ASP B 2 39 ? 111.681 -3.161 61.372 1.00 110.70 418 ASP C CA 1
ATOM 3571 C C . ASP B 2 39 ? 111.544 -4.602 61.845 1.00 100.52 418 ASP C C 1
ATOM 3572 O O . ASP B 2 39 ? 110.456 -5.176 61.804 1.00 97.18 418 ASP C O 1
ATOM 3577 N N . CYS B 2 40 ? 112.657 -5.181 62.288 1.00 103.55 419 CYS C N 1
ATOM 3578 C CA . CYS B 2 40 ? 112.680 -6.576 62.720 1.00 113.55 419 CYS C CA 1
ATOM 3579 C C . CYS B 2 40 ? 112.127 -6.760 64.130 1.00 98.11 419 CYS C C 1
ATOM 3580 O O . CYS B 2 40 ? 111.392 -5.913 64.634 1.00 98.35 419 CYS C O 1
ATOM 3583 N N . SER B 2 41 ? 112.482 -7.879 64.754 1.00 118.40 420 SER C N 1
ATOM 3584 C CA . SER B 2 41 ? 111.986 -8.211 66.086 1.00 103.04 420 SER C CA 1
ATOM 3585 C C . SER B 2 41 ? 113.076 -8.056 67.137 1.00 112.74 420 SER C C 1
ATOM 3586 O O . SER B 2 41 ? 112.804 -7.672 68.274 1.00 114.77 420 SER C O 1
ATOM 3588 N N . SER B 2 42 ? 114.311 -8.357 66.750 1.00 117.25 421 SER C N 1
ATOM 3589 C CA . SER B 2 42 ? 115.440 -8.299 67.671 1.00 116.43 421 SER C CA 1
ATOM 3590 C C . SER B 2 42 ? 115.839 -6.865 67.983 1.00 117.50 421 SER C C 1
ATOM 3591 O O . SER B 2 42 ? 115.499 -5.938 67.244 1.00 119.38 421 SER C O 1
ATOM 3593 N N . ASN B 2 43 ? 116.562 -6.691 69.083 1.00 115.06 422 ASN C N 1
ATOM 3594 C CA . ASN B 2 43 ? 117.068 -5.381 69.463 1.00 116.86 422 ASN C CA 1
ATOM 3595 C C . ASN B 2 43 ? 118.578 -5.396 69.672 1.00 125.87 422 ASN C C 1
ATOM 3596 O O . ASN B 2 43 ? 119.117 -4.575 70.413 1.00 139.84 422 ASN C O 1
ATOM 3601 N N . ASN B 2 44 ? 119.259 -6.333 69.018 1.00 119.91 423 ASN C N 1
ATOM 3602 C CA . ASN B 2 44 ? 120.712 -6.432 69.128 1.00 119.41 423 ASN C CA 1
ATOM 3603 C C . ASN B 2 44 ? 121.431 -5.832 67.921 1.00 127.21 423 ASN C C 1
ATOM 3604 O O . ASN B 2 44 ? 121.617 -6.503 66.905 1.00 134.02 423 ASN C O 1
ATOM 3606 N N . PRO B 2 45 ? 121.840 -4.560 68.032 1.00 125.25 424 PRO C N 1
ATOM 3607 C CA . PRO B 2 45 ? 122.543 -3.845 66.959 1.00 128.08 424 PRO C CA 1
ATOM 3608 C C . PRO B 2 45 ? 123.850 -4.528 66.560 1.00 129.08 424 PRO C C 1
ATOM 3609 O O . PRO B 2 45 ? 124.803 -3.850 66.171 1.00 127.32 424 PRO C O 1
ATOM 3613 N N . ALA B 2 46 ? 123.892 -5.852 66.661 1.00 129.87 425 ALA C N 1
ATOM 3614 C CA . ALA B 2 46 ? 125.103 -6.609 66.368 1.00 132.96 425 ALA C CA 1
ATOM 3615 C C . ALA B 2 46 ? 124.750 -7.884 65.620 1.00 138.56 425 ALA C C 1
ATOM 3616 O O . ALA B 2 46 ? 125.619 -8.702 65.313 1.00 138.80 425 ALA C O 1
ATOM 3618 N N . GLU B 2 47 ? 123.463 -8.044 65.339 1.00 140.60 426 GLU C N 1
ATOM 3619 C CA . GLU B 2 47 ? 122.968 -9.198 64.606 1.00 137.71 426 GLU C CA 1
ATOM 3620 C C . GLU B 2 47 ? 121.955 -8.755 63.551 1.00 130.24 426 GLU C C 1
ATOM 3621 O O . GLU B 2 47 ? 121.987 -9.223 62.411 1.00 125.08 426 GLU C O 1
ATOM 3623 N N . THR B 2 48 ? 121.067 -7.843 63.935 1.00 128.63 427 THR C N 1
ATOM 3624 C CA . THR B 2 48 ? 120.039 -7.343 63.027 1.00 126.42 427 THR C CA 1
ATOM 3625 C C . THR B 2 48 ? 120.644 -6.692 61.787 1.00 121.66 427 THR C C 1
ATOM 3626 O O . THR B 2 48 ? 121.820 -6.324 61.777 1.00 129.43 427 THR C O 1
ATOM 3630 N N . GLU B 2 49 ? 119.830 -6.551 60.746 1.00 107.07 428 GLU C N 1
ATOM 3631 C CA . GLU B 2 49 ? 120.288 -5.989 59.482 1.00 100.88 428 GLU C CA 1
ATOM 3632 C C . GLU B 2 49 ? 119.271 -5.002 58.913 1.00 97.40 428 GLU C C 1
ATOM 3633 O O . GLU B 2 49 ? 118.061 -5.222 59.002 1.00 90.78 428 GLU C O 1
ATOM 3639 N N . LEU B 2 50 ? 119.771 -3.916 58.328 1.00 97.17 429 LEU C N 1
ATOM 3640 C CA . LEU B 2 50 ? 118.915 -2.907 57.711 1.00 95.59 429 LEU C CA 1
ATOM 3641 C C . LEU B 2 50 ? 119.126 -2.889 56.201 1.00 100.55 429 LEU C C 1
ATOM 3642 O O . LEU B 2 50 ? 120.196 -2.510 55.723 1.00 108.15 429 LEU C O 1
ATOM 3647 N N . PHE B 2 51 ? 118.104 -3.304 55.456 1.00 93.42 430 PHE C N 1
ATOM 3648 C CA . PHE B 2 51 ? 118.181 -3.352 54.000 1.00 88.54 430 PHE C CA 1
ATOM 3649 C C . PHE B 2 51 ? 117.592 -2.105 53.350 1.00 88.79 430 PHE C C 1
ATOM 3650 O O . PHE B 2 51 ? 116.392 -1.848 53.456 1.00 85.66 430 PHE C O 1
ATOM 3658 N N . ILE B 2 52 ? 118.441 -1.336 52.675 1.00 90.04 431 ILE C N 1
ATOM 3659 C CA . ILE B 2 52 ? 117.989 -0.147 51.963 1.00 94.53 431 ILE C CA 1
ATOM 3660 C C . ILE B 2 52 ? 117.659 -0.490 50.511 1.00 96.65 431 ILE C C 1
ATOM 3661 O O . ILE B 2 52 ? 118.543 -0.552 49.657 1.00 93.94 431 ILE C O 1
ATOM 3663 N N . VAL B 2 53 ? 116.375 -0.711 50.243 1.00 96.42 432 VAL C N 1
ATOM 3664 C CA . VAL B 2 53 ? 115.908 -1.120 48.923 1.00 90.27 432 VAL C CA 1
ATOM 3665 C C . VAL B 2 53 ? 115.418 0.079 48.113 1.00 87.46 432 VAL C C 1
ATOM 3666 O O . VAL B 2 53 ? 115.182 1.154 48.662 1.00 85.56 432 VAL C O 1
ATOM 3670 N N . GLU B 2 54 ? 115.268 -0.110 46.805 1.00 89.33 433 GLU C N 1
ATOM 3671 C CA . GLU B 2 54 ? 114.693 0.919 45.943 1.00 88.15 433 GLU C CA 1
ATOM 3672 C C . GLU B 2 54 ? 113.240 0.596 45.608 1.00 82.72 433 GLU C C 1
ATOM 3673 O O . GLU B 2 54 ? 112.937 -0.475 45.087 1.00 83.90 433 GLU C O 1
ATOM 3675 N N . GLY B 2 55 ? 112.345 1.527 45.921 1.00 82.80 434 GLY C N 1
ATOM 3676 C CA . GLY B 2 55 ? 110.935 1.370 45.610 1.00 88.13 434 GLY C CA 1
ATOM 3677 C C . GLY B 2 55 ? 110.259 0.235 46.355 1.00 92.44 434 GLY C C 1
ATOM 3678 O O . GLY B 2 55 ? 110.899 -0.746 46.731 1.00 95.39 434 GLY C O 1
ATOM 3679 N N . ASP B 2 56 ? 108.955 0.370 46.561 1.00 98.65 435 ASP C N 1
ATOM 3680 C CA . ASP B 2 56 ? 108.179 -0.642 47.267 1.00 110.99 435 ASP C CA 1
ATOM 3681 C C . ASP B 2 56 ? 107.954 -1.893 46.426 1.00 115.70 435 ASP C C 1
ATOM 3682 O O . ASP B 2 56 ? 107.457 -2.902 46.919 1.00 119.28 435 ASP C O 1
ATOM 3687 N N . SER B 2 57 ? 108.319 -1.826 45.153 1.00 118.13 436 SER C N 1
ATOM 3688 C CA . SER B 2 57 ? 108.202 -2.988 44.286 1.00 114.21 436 SER C CA 1
ATOM 3689 C C . SER B 2 57 ? 109.145 -4.082 44.781 1.00 105.86 436 SER C C 1
ATOM 3690 O O . SER B 2 57 ? 108.808 -5.266 44.761 1.00 97.35 436 SER C O 1
ATOM 3693 N N . ALA B 2 58 ? 110.324 -3.668 45.238 1.00 104.63 437 ALA C N 1
ATOM 3694 C CA . ALA B 2 58 ? 111.303 -4.588 45.809 1.00 98.24 437 ALA C CA 1
ATOM 3695 C C . ALA B 2 58 ? 111.112 -4.685 47.318 1.00 100.42 437 ALA C C 1
ATOM 3696 O O . ALA B 2 58 ? 111.144 -5.776 47.893 1.00 99.99 437 ALA C O 1
ATOM 3698 N N . GLY B 2 59 ? 110.917 -3.534 47.953 1.00 97.20 438 GLY C N 1
ATOM 3699 C CA . GLY B 2 59 ? 110.646 -3.484 49.375 1.00 94.52 438 GLY C CA 1
ATOM 3700 C C . GLY B 2 59 ? 109.623 -4.526 49.780 1.00 94.23 438 GLY C C 1
ATOM 3701 O O . GLY B 2 59 ? 109.770 -5.187 50.802 1.00 110.53 438 GLY C O 1
ATOM 3702 N N . GLY B 2 60 ? 108.586 -4.678 48.966 1.00 82.27 439 GLY C N 1
ATOM 3703 C CA . GLY B 2 60 ? 107.538 -5.645 49.229 1.00 86.62 439 GLY C CA 1
ATOM 3704 C C . GLY B 2 60 ? 108.037 -7.075 49.163 1.00 93.02 439 GLY C C 1
ATOM 3705 O O . GLY B 2 60 ? 107.593 -7.937 49.921 1.00 76.10 439 GLY C O 1
ATOM 3706 N N . SER B 2 61 ? 108.959 -7.333 48.244 1.00 96.13 440 SER C N 1
ATOM 3707 C CA . SER B 2 61 ? 109.540 -8.661 48.111 1.00 107.15 440 SER C CA 1
ATOM 3708 C C . SER B 2 61 ? 110.447 -8.935 49.299 1.00 109.10 440 SER C C 1
ATOM 3709 O O . SER B 2 61 ? 110.472 -10.041 49.837 1.00 112.76 440 SER C O 1
ATOM 3712 N N . ALA B 2 62 ? 111.195 -7.916 49.703 1.00 108.96 441 ALA C N 1
ATOM 3713 C CA . ALA B 2 62 ? 112.062 -8.027 50.865 1.00 111.33 441 ALA C CA 1
ATOM 3714 C C . ALA B 2 62 ? 111.223 -8.110 52.134 1.00 110.24 441 ALA C C 1
ATOM 3715 O O . ALA B 2 62 ? 111.332 -9.071 52.893 1.00 116.44 441 ALA C O 1
ATOM 3717 N N . LYS B 2 63 ? 110.376 -7.109 52.353 1.00 105.48 442 LYS C N 1
ATOM 3718 C CA . LYS B 2 63 ? 109.522 -7.079 53.535 1.00 104.23 442 LYS C CA 1
ATOM 3719 C C . LYS B 2 63 ? 108.898 -8.450 53.816 1.00 100.44 442 LYS C C 1
ATOM 3720 O O . LYS B 2 63 ? 108.935 -8.930 54.944 1.00 102.53 442 LYS C O 1
ATOM 3722 N N . SER B 2 64 ? 108.339 -9.086 52.792 1.00 98.81 443 SER C N 1
ATOM 3723 C CA . SER B 2 64 ? 107.792 -10.433 52.951 1.00 102.32 443 SER C CA 1
ATOM 3724 C C . SER B 2 64 ? 108.782 -11.496 52.475 1.00 112.98 443 SER C C 1
ATOM 3725 O O . SER B 2 64 ? 108.959 -11.708 51.280 1.00 122.90 443 SER C O 1
ATOM 3727 N N . GLY B 2 65 ? 109.422 -12.167 53.424 1.00 118.06 444 GLY C N 1
ATOM 3728 C CA . GLY B 2 65 ? 110.463 -13.130 53.113 1.00 125.58 444 GLY C CA 1
ATOM 3729 C C . GLY B 2 65 ? 111.822 -12.565 53.478 1.00 130.81 444 GLY C C 1
ATOM 3730 O O . GLY B 2 65 ? 112.736 -12.535 52.653 1.00 129.55 444 GLY C O 1
ATOM 3731 N N . ARG B 2 66 ? 111.953 -12.118 54.724 1.00 130.29 445 ARG C N 1
ATOM 3732 C CA . ARG B 2 66 ? 113.153 -11.424 55.170 1.00 123.51 445 ARG C CA 1
ATOM 3733 C C . ARG B 2 66 ? 113.603 -11.902 56.544 1.00 130.69 445 ARG C C 1
ATOM 3734 O O . ARG B 2 66 ? 114.539 -11.350 57.125 1.00 137.53 445 ARG C O 1
ATOM 3742 N N . ASN B 2 67 ? 112.935 -12.922 57.071 1.00 124.90 446 ASN C N 1
ATOM 3743 C CA . ASN B 2 67 ? 113.229 -13.377 58.423 1.00 119.60 446 ASN C CA 1
ATOM 3744 C C . ASN B 2 67 ? 113.015 -12.223 59.395 1.00 114.37 446 ASN C C 1
ATOM 3745 O O . ASN B 2 67 ? 113.965 -11.706 59.982 1.00 115.30 446 ASN C O 1
ATOM 3750 N N . ARG B 2 68 ? 111.757 -11.822 59.551 1.00 109.44 447 ARG C N 1
ATOM 3751 C CA . ARG B 2 68 ? 111.401 -10.634 60.320 1.00 110.59 447 ARG C CA 1
ATOM 3752 C C . ARG B 2 68 ? 111.824 -10.729 61.781 1.00 118.03 447 ARG C C 1
ATOM 3753 O O . ARG B 2 68 ? 111.034 -10.461 62.686 1.00 125.72 447 ARG C O 1
ATOM 3761 N N . GLU B 2 69 ? 113.077 -11.106 62.006 1.00 114.36 448 GLU C N 1
ATOM 3762 C CA . GLU B 2 69 ? 113.599 -11.244 63.357 1.00 110.98 448 GLU C CA 1
ATOM 3763 C C . GLU B 2 69 ? 114.884 -10.445 63.516 1.00 106.34 448 GLU C C 1
ATOM 3764 O O . GLU B 2 69 ? 115.170 -9.922 64.590 1.00 107.70 448 GLU C O 1
ATOM 3766 N N . PHE B 2 70 ? 115.654 -10.348 62.438 1.00 108.80 449 PHE C N 1
ATOM 3767 C CA . PHE B 2 70 ? 116.925 -9.636 62.472 1.00 109.94 449 PHE C CA 1
ATOM 3768 C C . PHE B 2 70 ? 117.170 -8.836 61.194 1.00 106.18 449 PHE C C 1
ATOM 3769 O O . PHE B 2 70 ? 118.240 -8.256 61.015 1.00 105.39 449 PHE C O 1
ATOM 3771 N N . GLN B 2 71 ? 116.176 -8.806 60.310 1.00 104.10 450 GLN C N 1
ATOM 3772 C CA . GLN B 2 71 ? 116.297 -8.078 59.049 1.00 102.78 450 GLN C CA 1
ATOM 3773 C C . GLN B 2 71 ? 115.158 -7.086 58.844 1.00 101.73 450 GLN C C 1
ATOM 3774 O O . GLN B 2 71 ? 113.993 -7.471 58.756 1.00 103.28 450 GLN C O 1
ATOM 3780 N N . ALA B 2 72 ? 115.507 -5.805 58.775 1.00 100.10 451 ALA C N 1
ATOM 3781 C CA . ALA B 2 72 ? 114.521 -4.746 58.591 1.00 104.39 451 ALA C CA 1
ATOM 3782 C C . ALA B 2 72 ? 114.614 -4.162 57.184 1.00 108.57 451 ALA C C 1
ATOM 3783 O O . ALA B 2 72 ? 115.705 -4.068 56.618 1.00 117.37 451 ALA C O 1
ATOM 3785 N N . ILE B 2 73 ? 113.473 -3.775 56.622 1.00 98.93 452 ILE C N 1
ATOM 3786 C CA . ILE B 2 73 ? 113.446 -3.243 55.263 1.00 98.16 452 ILE C CA 1
ATOM 3787 C C . ILE B 2 73 ? 113.060 -1.767 55.233 1.00 96.14 452 ILE C C 1
ATOM 3788 O O . ILE B 2 73 ? 112.003 -1.382 55.727 1.00 102.57 452 ILE C O 1
ATOM 3793 N N . LEU B 2 74 ? 113.925 -0.945 54.650 1.00 90.70 453 LEU C N 1
ATOM 3794 C CA . LEU B 2 74 ? 113.689 0.492 54.587 1.00 93.36 453 LEU C CA 1
ATOM 3795 C C . LEU B 2 74 ? 113.735 0.969 53.144 1.00 101.61 453 LEU C C 1
ATOM 3796 O O . LEU B 2 74 ? 114.809 1.245 52.610 1.00 109.01 453 LEU C O 1
ATOM 3801 N N . PRO B 2 75 ? 112.559 1.058 52.507 1.00 104.49 454 PRO C N 1
ATOM 3802 C CA . PRO B 2 75 ? 112.411 1.459 51.104 1.00 100.40 454 PRO C CA 1
ATOM 3803 C C . PRO B 2 75 ? 112.809 2.910 50.877 1.00 102.44 454 PRO C C 1
ATOM 3804 O O . PRO B 2 75 ? 112.253 3.804 51.515 1.00 106.38 454 PRO C O 1
ATOM 3808 N N . ILE B 2 76 ? 113.765 3.133 49.980 1.00 101.45 455 ILE C N 1
ATOM 3809 C CA . ILE B 2 76 ? 114.131 4.482 49.565 1.00 95.47 455 ILE C CA 1
ATOM 3810 C C . ILE B 2 76 ? 113.488 4.777 48.217 1.00 107.27 455 ILE C C 1
ATOM 3811 O O . ILE B 2 76 ? 113.695 4.043 47.250 1.00 115.65 455 ILE C O 1
ATOM 3813 N N . ARG B 2 77 ? 112.703 5.847 48.155 1.00 106.99 456 ARG C N 1
ATOM 3814 C CA . ARG B 2 77 ? 111.957 6.167 46.941 1.00 106.20 456 ARG C CA 1
ATOM 3815 C C . ARG B 2 77 ? 112.665 7.158 46.017 1.00 105.21 456 ARG C C 1
ATOM 3816 O O . ARG B 2 77 ? 113.017 8.271 46.424 1.00 97.10 456 ARG C O 1
ATOM 3824 N N . GLY B 2 78 ? 112.870 6.735 44.772 1.00 105.72 457 GLY C N 1
ATOM 3825 C CA . GLY B 2 78 ? 113.463 7.586 43.757 1.00 107.72 457 GLY C CA 1
ATOM 3826 C C . GLY B 2 78 ? 114.973 7.684 43.843 1.00 104.91 457 GLY C C 1
ATOM 3827 O O . GLY B 2 78 ? 115.641 6.765 44.323 1.00 104.76 457 GLY C O 1
ATOM 3828 N N . LYS B 2 79 ? 115.510 8.804 43.370 1.00 101.63 458 LYS C N 1
ATOM 3829 C CA . LYS B 2 79 ? 116.944 9.056 43.427 1.00 103.60 458 LYS C CA 1
ATOM 3830 C C . LYS B 2 79 ? 117.294 9.947 44.618 1.00 119.72 458 LYS C C 1
ATOM 3831 O O . LYS B 2 79 ? 116.808 11.074 44.723 1.00 130.61 458 LYS C O 1
ATOM 3833 N N . ILE B 2 80 ? 118.139 9.433 45.509 1.00 117.77 459 ILE C N 1
ATOM 3834 C CA . ILE B 2 80 ? 118.551 10.162 46.706 1.00 110.11 459 ILE C CA 1
ATOM 3835 C C . ILE B 2 80 ? 119.352 11.416 46.354 1.00 112.41 459 ILE C C 1
ATOM 3836 O O . ILE B 2 80 ? 120.166 11.403 45.430 1.00 114.99 459 ILE C O 1
ATOM 3838 N N . LEU B 2 81 ? 119.122 12.495 47.097 1.00 110.43 460 LEU C N 1
ATOM 3839 C CA . LEU B 2 81 ? 119.782 13.769 46.823 1.00 108.30 460 LEU C CA 1
ATOM 3840 C C . LEU B 2 81 ? 121.304 13.641 46.826 1.00 104.41 460 LEU C C 1
ATOM 3841 O O . LEU B 2 81 ? 121.883 12.991 47.699 1.00 96.20 460 LEU C O 1
ATOM 3843 N N . ASN B 2 82 ? 121.948 14.259 45.840 1.00 106.49 461 ASN C N 1
ATOM 3844 C CA . ASN B 2 82 ? 123.403 14.278 45.782 1.00 108.07 461 ASN C CA 1
ATOM 3845 C C . ASN B 2 82 ? 123.966 15.296 46.765 1.00 119.05 461 ASN C C 1
ATOM 3846 O O . ASN B 2 82 ? 124.024 16.488 46.467 1.00 131.93 461 ASN C O 1
ATOM 3851 N N . VAL B 2 83 ? 124.379 14.820 47.936 1.00 112.38 462 VAL C N 1
ATOM 3852 C CA . VAL B 2 83 ? 124.857 15.708 48.994 1.00 103.61 462 VAL C CA 1
ATOM 3853 C C . VAL B 2 83 ? 126.033 16.585 48.564 1.00 107.41 462 VAL C C 1
ATOM 3854 O O . VAL B 2 83 ? 126.265 17.644 49.149 1.00 114.55 462 VAL C O 1
ATOM 3858 N N . GLU B 2 84 ? 126.771 16.147 47.548 1.00 103.90 463 GLU C N 1
ATOM 3859 C CA . GLU B 2 84 ? 127.941 16.889 47.086 1.00 103.93 463 GLU C CA 1
ATOM 3860 C C . GLU B 2 84 ? 127.552 18.168 46.355 1.00 104.12 463 GLU C C 1
ATOM 3861 O O . GLU B 2 84 ? 128.348 19.102 46.258 1.00 104.12 463 GLU C O 1
ATOM 3864 N N . LYS B 2 85 ? 126.324 18.205 45.848 1.00 108.89 464 LYS C N 1
ATOM 3865 C CA . LYS B 2 85 ? 125.846 19.346 45.077 1.00 118.23 464 LYS C CA 1
ATOM 3866 C C . LYS B 2 85 ? 124.606 19.959 45.716 1.00 122.54 464 LYS C C 1
ATOM 3867 O O . LYS B 2 85 ? 123.942 20.806 45.118 1.00 126.73 464 LYS C O 1
ATOM 3869 N N . ALA B 2 86 ? 124.300 19.528 46.935 1.00 123.02 465 ALA C N 1
ATOM 3870 C CA . ALA B 2 86 ? 123.108 19.995 47.634 1.00 122.52 465 ALA C CA 1
ATOM 3871 C C . ALA B 2 86 ? 123.461 20.858 48.840 1.00 121.72 465 ALA C C 1
ATOM 3872 O O . ALA B 2 86 ? 124.324 20.501 49.641 1.00 121.26 465 ALA C O 1
ATOM 3874 N N . SER B 2 87 ? 122.787 21.997 48.962 1.00 124.16 466 SER C N 1
ATOM 3875 C CA . SER B 2 87 ? 122.991 22.890 50.095 1.00 128.93 466 SER C CA 1
ATOM 3876 C C . SER B 2 87 ? 122.559 22.201 51.382 1.00 128.89 466 SER C C 1
ATOM 3877 O O . SER B 2 87 ? 121.552 21.494 51.404 1.00 128.22 466 SER C O 1
ATOM 3879 N N . MET B 2 88 ? 123.319 22.406 52.453 1.00 126.12 467 MET C N 1
ATOM 3880 C CA . MET B 2 88 ? 123.001 21.770 53.725 1.00 123.75 467 MET C CA 1
ATOM 3881 C C . MET B 2 88 ? 121.547 22.034 54.106 1.00 130.83 467 MET C C 1
ATOM 3882 O O . MET B 2 88 ? 120.869 21.156 54.635 1.00 136.56 467 MET C O 1
ATOM 3885 N N . ASP B 2 89 ? 121.069 23.242 53.824 1.00 132.55 468 ASP C N 1
ATOM 3886 C CA . ASP B 2 89 ? 119.680 23.589 54.103 1.00 133.71 468 ASP C CA 1
ATOM 3887 C C . ASP B 2 89 ? 118.716 22.671 53.350 1.00 133.17 468 ASP C C 1
ATOM 3888 O O . ASP B 2 89 ? 117.581 22.462 53.781 1.00 133.53 468 ASP C O 1
ATOM 3890 N N . LYS B 2 90 ? 119.174 22.125 52.228 1.00 130.41 469 LYS C N 1
ATOM 3891 C CA . LYS B 2 90 ? 118.361 21.209 51.433 1.00 129.55 469 LYS C CA 1
ATOM 3892 C C . LYS B 2 90 ? 118.482 19.777 51.949 1.00 122.84 469 LYS C C 1
ATOM 3893 O O . LYS B 2 90 ? 117.555 18.976 51.819 1.00 122.98 469 LYS C O 1
ATOM 3895 N N . ILE B 2 91 ? 119.634 19.465 52.532 1.00 109.58 470 ILE C N 1
ATOM 3896 C CA . ILE B 2 91 ? 119.878 18.147 53.102 1.00 96.03 470 ILE C CA 1
ATOM 3897 C C . ILE B 2 91 ? 119.039 17.930 54.356 1.00 97.66 470 ILE C C 1
ATOM 3898 O O . ILE B 2 91 ? 118.578 16.821 54.621 1.00 86.62 470 ILE C O 1
ATOM 3903 N N . LEU B 2 92 ? 118.846 18.999 55.123 1.00 111.25 471 LEU C N 1
ATOM 3904 C CA . LEU B 2 92 ? 118.077 18.926 56.361 1.00 120.82 471 LEU C CA 1
ATOM 3905 C C . LEU B 2 92 ? 116.580 18.961 56.080 1.00 119.79 471 LEU C C 1
ATOM 3906 O O . LEU B 2 92 ? 115.765 18.800 56.987 1.00 116.61 471 LEU C O 1
ATOM 3908 N N . ALA B 2 93 ? 116.227 19.171 54.817 1.00 121.28 472 ALA C N 1
ATOM 3909 C CA . ALA B 2 93 ? 114.828 19.231 54.415 1.00 124.65 472 ALA C CA 1
ATOM 3910 C C . ALA B 2 93 ? 114.390 17.953 53.708 1.00 115.15 472 ALA C C 1
ATOM 3911 O O . ALA B 2 93 ? 113.197 17.668 53.609 1.00 111.46 472 ALA C O 1
ATOM 3913 N N . ASN B 2 94 ? 115.359 17.187 53.216 1.00 110.21 473 ASN C N 1
ATOM 3914 C CA . ASN B 2 94 ? 115.067 15.945 52.506 1.00 106.97 473 ASN C CA 1
ATOM 3915 C C . ASN B 2 94 ? 114.533 14.861 53.440 1.00 105.00 473 ASN C C 1
ATOM 3916 O O . ASN B 2 94 ? 115.208 14.459 54.389 1.00 107.95 473 ASN C O 1
ATOM 3921 N N . GLU B 2 95 ? 113.319 14.393 53.163 1.00 102.11 474 GLU C N 1
ATOM 3922 C CA . GLU B 2 95 ? 112.666 13.399 54.009 1.00 104.71 474 GLU C CA 1
ATOM 3923 C C . GLU B 2 95 ? 113.209 11.995 53.759 1.00 109.91 474 GLU C C 1
ATOM 3924 O O . GLU B 2 95 ? 113.152 11.132 54.637 1.00 110.34 474 GLU C O 1
ATOM 3926 N N . GLU B 2 96 ? 113.738 11.772 52.561 1.00 112.71 475 GLU C N 1
ATOM 3927 C CA . GLU B 2 96 ? 114.322 10.482 52.213 1.00 109.78 475 GLU C CA 1
ATOM 3928 C C . GLU B 2 96 ? 115.572 10.196 53.037 1.00 102.31 475 GLU C C 1
ATOM 3929 O O . GLU B 2 96 ? 115.702 9.124 53.623 1.00 99.63 475 GLU C O 1
ATOM 3935 N N . ILE B 2 97 ? 116.492 11.155 53.081 1.00 102.93 476 ILE C N 1
ATOM 3936 C CA . ILE B 2 97 ? 117.685 11.018 53.909 1.00 94.04 476 ILE C CA 1
ATOM 3937 C C . ILE B 2 97 ? 117.300 11.100 55.380 1.00 92.23 476 ILE C C 1
ATOM 3938 O O . ILE B 2 97 ? 117.932 10.477 56.234 1.00 101.82 476 ILE C O 1
ATOM 3940 N N . ARG B 2 98 ? 116.249 11.862 55.668 1.00 84.79 477 ARG C N 1
ATOM 3941 C CA . ARG B 2 98 ? 115.779 12.019 57.039 1.00 97.51 477 ARG C CA 1
ATOM 3942 C C . ARG B 2 98 ? 115.327 10.687 57.629 1.00 97.90 477 ARG C C 1
ATOM 3943 O O . ARG B 2 98 ? 115.740 10.311 58.725 1.00 95.27 477 ARG C O 1
ATOM 3951 N N . SER B 2 99 ? 114.481 9.975 56.894 1.00 102.92 478 SER C N 1
ATOM 3952 C CA . SER B 2 99 ? 113.977 8.686 57.347 1.00 107.17 478 SER C CA 1
ATOM 3953 C C . SER B 2 99 ? 115.120 7.711 57.603 1.00 110.97 478 SER C C 1
ATOM 3954 O O . SER B 2 99 ? 115.038 6.868 58.497 1.00 118.55 478 SER C O 1
ATOM 3957 N N . LEU B 2 100 ? 116.184 7.829 56.815 1.00 105.61 479 LEU C N 1
ATOM 3958 C CA . LEU B 2 100 ? 117.338 6.947 56.947 1.00 106.52 479 LEU C CA 1
ATOM 3959 C C . LEU B 2 100 ? 118.034 7.153 58.286 1.00 110.70 479 LEU C C 1
ATOM 3960 O O . LEU B 2 100 ? 118.206 6.211 59.060 1.00 119.15 479 LEU C O 1
ATOM 3965 N N . PHE B 2 101 ? 118.434 8.391 58.556 1.00 104.93 480 PHE C N 1
ATOM 3966 C CA . PHE B 2 101 ? 119.062 8.722 59.829 1.00 108.64 480 PHE C CA 1
ATOM 3967 C C . PHE B 2 101 ? 118.153 8.383 61.009 1.00 112.62 480 PHE C C 1
ATOM 3968 O O . PHE B 2 101 ? 118.628 8.066 62.101 1.00 117.34 480 PHE C O 1
ATOM 3976 N N . THR B 2 102 ? 116.846 8.444 60.779 1.00 108.36 481 THR C N 1
ATOM 3977 C CA . THR B 2 102 ? 115.869 8.112 61.807 1.00 102.63 481 THR C CA 1
ATOM 3978 C C . THR B 2 102 ? 115.810 6.609 62.036 1.00 102.46 481 THR C C 1
ATOM 3979 O O . THR B 2 102 ? 115.479 6.149 63.129 1.00 107.02 481 THR C O 1
ATOM 3983 N N . ALA B 2 103 ? 116.127 5.847 60.994 1.00 99.35 482 ALA C N 1
ATOM 3984 C CA . ALA B 2 103 ? 116.091 4.392 61.072 1.00 98.09 482 ALA C CA 1
ATOM 3985 C C . ALA B 2 103 ? 117.318 3.858 61.800 1.00 101.68 482 ALA C C 1
ATOM 3986 O O . ALA B 2 103 ? 117.232 2.890 62.554 1.00 103.83 482 ALA C O 1
ATOM 3988 N N . MET B 2 104 ? 118.460 4.495 61.569 1.00 97.77 483 MET C N 1
ATOM 3989 C CA . MET B 2 104 ? 119.699 4.098 62.224 1.00 108.53 483 MET C CA 1
ATOM 3990 C C . MET B 2 104 ? 119.690 4.501 63.693 1.00 119.40 483 MET C C 1
ATOM 3991 O O . MET B 2 104 ? 120.172 3.762 64.553 1.00 115.78 483 MET C O 1
ATOM 3996 N N . GLY B 2 105 ? 119.144 5.680 63.973 1.00 127.72 484 GLY C N 1
ATOM 3997 C CA . GLY B 2 105 ? 119.147 6.220 65.319 1.00 125.03 484 GLY C CA 1
ATOM 3998 C C . GLY B 2 105 ? 120.541 6.656 65.729 1.00 126.55 484 GLY C C 1
ATOM 3999 O O . GLY B 2 105 ? 120.856 6.733 66.917 1.00 132.13 484 GLY C O 1
ATOM 4000 N N . THR B 2 106 ? 121.377 6.941 64.736 1.00 123.17 485 THR C N 1
ATOM 4001 C CA . THR B 2 106 ? 122.757 7.342 64.982 1.00 130.26 485 THR C CA 1
ATOM 4002 C C . THR B 2 106 ? 122.855 8.808 65.387 1.00 138.82 485 THR C C 1
ATOM 4003 O O . THR B 2 106 ? 123.423 9.137 66.431 1.00 147.94 485 THR C O 1
ATOM 4007 N N . GLY B 2 107 ? 122.297 9.684 64.558 1.00 132.51 486 GLY C N 1
ATOM 4008 C CA . GLY B 2 107 ? 122.376 11.112 64.797 1.00 136.10 486 GLY C CA 1
ATOM 4009 C C . GLY B 2 107 ? 123.017 11.815 63.621 1.00 138.90 486 GLY C C 1
ATOM 4010 O O . GLY B 2 107 ? 123.588 11.171 62.742 1.00 139.08 486 GLY C O 1
ATOM 4011 N N . PHE B 2 108 ? 122.933 13.141 63.604 1.00 143.49 487 PHE C N 1
ATOM 4012 C CA . PHE B 2 108 ? 123.414 13.912 62.465 1.00 146.29 487 PHE C CA 1
ATOM 4013 C C . PHE B 2 108 ? 124.525 14.883 62.852 1.00 146.13 487 PHE C C 1
ATOM 4014 O O . PHE B 2 108 ? 124.381 15.670 63.785 1.00 148.26 487 PHE C O 1
ATOM 4022 N N . GLY B 2 109 ? 125.635 14.818 62.125 1.00 146.62 488 GLY C N 1
ATOM 4023 C CA . GLY B 2 109 ? 126.735 15.744 62.319 1.00 150.06 488 GLY C CA 1
ATOM 4024 C C . GLY B 2 109 ? 127.271 15.787 63.736 1.00 153.70 488 GLY C C 1
ATOM 4025 O O . GLY B 2 109 ? 127.993 14.890 64.165 1.00 159.63 488 GLY C O 1
ATOM 4026 N N . ALA B 2 110 ? 126.917 16.841 64.464 1.00 151.63 489 ALA C N 1
ATOM 4027 C CA . ALA B 2 110 ? 127.414 17.037 65.821 1.00 150.80 489 ALA C CA 1
ATOM 4028 C C . ALA B 2 110 ? 126.672 16.169 66.833 1.00 153.01 489 ALA C C 1
ATOM 4029 O O . ALA B 2 110 ? 126.516 16.548 67.994 1.00 164.11 489 ALA C O 1
ATOM 4031 N N . GLU B 2 111 ? 126.219 15.003 66.390 1.00 142.24 490 GLU C N 1
ATOM 4032 C CA . GLU B 2 111 ? 125.492 14.091 67.262 1.00 133.27 490 GLU C CA 1
ATOM 4033 C C . GLU B 2 111 ? 125.661 12.649 66.804 1.00 131.10 490 GLU C C 1
ATOM 4034 O O . GLU B 2 111 ? 125.191 11.720 67.460 1.00 130.89 490 GLU C O 1
ATOM 4036 N N . PHE B 2 112 ? 126.334 12.465 65.673 1.00 129.68 491 PHE C N 1
ATOM 4037 C CA . PHE B 2 112 ? 126.512 11.132 65.110 1.00 124.36 491 PHE C CA 1
ATOM 4038 C C . PHE B 2 112 ? 127.267 10.231 66.079 1.00 120.38 491 PHE C C 1
ATOM 4039 O O . PHE B 2 112 ? 128.485 10.343 66.231 1.00 120.25 491 PHE C O 1
ATOM 4041 N N . ASP B 2 113 ? 126.528 9.346 66.740 1.00 117.81 492 ASP C N 1
ATOM 4042 C CA . ASP B 2 113 ? 127.117 8.390 67.666 1.00 124.98 492 ASP C CA 1
ATOM 4043 C C . ASP B 2 113 ? 127.063 6.986 67.076 1.00 128.26 492 ASP C C 1
ATOM 4044 O O . ASP B 2 113 ? 126.012 6.345 67.073 1.00 131.62 492 ASP C O 1
ATOM 4046 N N . VAL B 2 114 ? 128.199 6.519 66.570 1.00 123.76 493 VAL C N 1
ATOM 4047 C CA . VAL B 2 114 ? 128.286 5.183 65.994 1.00 116.43 493 VAL C CA 1
ATOM 4048 C C . VAL B 2 114 ? 128.005 4.122 67.052 1.00 121.34 493 VAL C C 1
ATOM 4049 O O . VAL B 2 114 ? 127.644 2.989 66.729 1.00 119.50 493 VAL C O 1
ATOM 4051 N N . SER B 2 115 ? 128.169 4.499 68.317 1.00 125.48 494 SER C N 1
ATOM 4052 C CA . SER B 2 115 ? 127.942 3.581 69.427 1.00 124.69 494 SER C CA 1
ATOM 4053 C C . SER B 2 115 ? 126.467 3.526 69.812 1.00 131.27 494 SER C C 1
ATOM 4054 O O . SER B 2 115 ? 126.102 2.908 70.813 1.00 129.95 494 SER C O 1
ATOM 4056 N N . LYS B 2 116 ? 125.623 4.170 69.011 1.00 134.72 495 LYS C N 1
ATOM 4057 C CA . LYS B 2 116 ? 124.190 4.218 69.283 1.00 137.00 495 LYS C CA 1
ATOM 4058 C C . LYS B 2 116 ? 123.360 3.847 68.055 1.00 126.55 495 LYS C C 1
ATOM 4059 O O . LYS B 2 116 ? 122.163 4.127 68.000 1.00 125.69 495 LYS C O 1
ATOM 4061 N N . ALA B 2 117 ? 124.000 3.213 67.075 1.00 120.20 496 ALA C N 1
ATOM 4062 C CA . ALA B 2 117 ? 123.320 2.787 65.854 1.00 99.45 496 ALA C CA 1
ATOM 4063 C C . ALA B 2 117 ? 122.450 1.557 66.102 1.00 99.69 496 ALA C C 1
ATOM 4064 O O . ALA B 2 117 ? 122.831 0.662 66.855 1.00 122.74 496 ALA C O 1
ATOM 4066 N N . ARG B 2 118 ? 121.286 1.512 65.458 1.00 121.54 497 ARG C N 1
ATOM 4067 C CA . ARG B 2 118 ? 120.340 0.417 65.659 1.00 98.28 497 ARG C CA 1
ATOM 4068 C C . ARG B 2 118 ? 120.711 -0.829 64.858 1.00 111.58 497 ARG C C 1
ATOM 4069 O O . ARG B 2 118 ? 120.146 -1.900 65.073 1.00 98.23 497 ARG C O 1
ATOM 4077 N N . TYR B 2 119 ? 121.668 -0.686 63.945 1.00 110.28 498 TYR C N 1
ATOM 4078 C CA . TYR B 2 119 ? 122.064 -1.786 63.070 1.00 111.59 498 TYR C CA 1
ATOM 4079 C C . TYR B 2 119 ? 123.571 -1.799 62.838 1.00 121.12 498 TYR C C 1
ATOM 4080 O O . TYR B 2 119 ? 124.174 -0.758 62.578 1.00 122.90 498 TYR C O 1
ATOM 4089 N N . GLN B 2 120 ? 124.171 -2.982 62.922 1.00 128.23 499 GLN C N 1
ATOM 4090 C CA . GLN B 2 120 ? 125.603 -3.134 62.689 1.00 132.31 499 GLN C CA 1
ATOM 4091 C C . GLN B 2 120 ? 125.860 -3.722 61.308 1.00 126.67 499 GLN C C 1
ATOM 4092 O O . GLN B 2 120 ? 126.973 -4.143 60.992 1.00 125.76 499 GLN C O 1
ATOM 4094 N N . LYS B 2 121 ? 124.813 -3.740 60.491 1.00 123.66 500 LYS C N 1
ATOM 4095 C CA . LYS B 2 121 ? 124.877 -4.295 59.145 1.00 121.43 500 LYS C CA 1
ATOM 4096 C C . LYS B 2 121 ? 123.924 -3.523 58.244 1.00 115.88 500 LYS C C 1
ATOM 4097 O O . LYS B 2 121 ? 122.724 -3.799 58.224 1.00 113.79 500 LYS C O 1
ATOM 4100 N N . LEU B 2 122 ? 124.456 -2.547 57.512 1.00 111.55 501 LEU C N 1
ATOM 4101 C CA . LEU B 2 122 ? 123.648 -1.761 56.583 1.00 105.89 501 LEU C CA 1
ATOM 4102 C C . LEU B 2 122 ? 123.848 -2.260 55.155 1.00 109.15 501 LEU C C 1
ATOM 4103 O O . LEU B 2 122 ? 124.833 -1.920 54.503 1.00 110.70 501 LEU C O 1
ATOM 4108 N N . VAL B 2 123 ? 122.910 -3.070 54.677 1.00 83.46 502 VAL C N 1
ATOM 4109 C CA . VAL B 2 123 ? 123.038 -3.699 53.367 1.00 86.04 502 VAL C CA 1
ATOM 4110 C C . VAL B 2 123 ? 122.348 -2.913 52.251 1.00 92.79 502 VAL C C 1
ATOM 4111 O O . VAL B 2 123 ? 121.119 -2.841 52.199 1.00 98.10 502 VAL C O 1
ATOM 4115 N N . LEU B 2 124 ? 123.147 -2.339 51.353 1.00 93.57 503 LEU C N 1
ATOM 4116 C CA . LEU B 2 124 ? 122.616 -1.628 50.196 1.00 91.31 503 LEU C CA 1
ATOM 4117 C C . LEU B 2 124 ? 122.173 -2.611 49.115 1.00 92.18 503 LEU C C 1
ATOM 4118 O O . LEU B 2 124 ? 122.993 -3.318 48.522 1.00 86.79 503 LEU C O 1
ATOM 4123 N N . MET B 2 125 ? 120.870 -2.644 48.860 1.00 94.80 504 MET C N 1
ATOM 4124 C CA . MET B 2 125 ? 120.309 -3.582 47.903 1.00 98.71 504 MET C CA 1
ATOM 4125 C C . MET B 2 125 ? 119.480 -2.852 46.857 1.00 105.31 504 MET C C 1
ATOM 4126 O O . MET B 2 125 ? 118.256 -2.753 46.974 1.00 103.94 504 MET C O 1
ATOM 4131 N N . THR B 2 126 ? 120.162 -2.339 45.839 1.00 107.27 505 THR C N 1
ATOM 4132 C CA . THR B 2 126 ? 119.514 -1.621 44.755 1.00 109.37 505 THR C CA 1
ATOM 4133 C C . THR B 2 126 ? 119.268 -2.559 43.583 1.00 124.15 505 THR C C 1
ATOM 4134 O O . THR B 2 126 ? 119.790 -3.677 43.556 1.00 132.43 505 THR C O 1
ATOM 4138 N N . ASP B 2 127 ? 118.476 -2.099 42.616 1.00 121.55 506 ASP C N 1
ATOM 4139 C CA . ASP B 2 127 ? 118.118 -2.918 41.462 1.00 108.09 506 ASP C CA 1
ATOM 4140 C C . ASP B 2 127 ? 119.348 -3.295 40.639 1.00 94.37 506 ASP C C 1
ATOM 4141 O O . ASP B 2 127 ? 120.371 -2.609 40.677 1.00 89.97 506 ASP C O 1
ATOM 4143 N N . ALA B 2 128 ? 119.245 -4.392 39.900 1.00 91.85 507 ALA C N 1
ATOM 4144 C CA . ALA B 2 128 ? 120.374 -4.899 39.132 1.00 109.87 507 ALA C CA 1
ATOM 4145 C C . ALA B 2 128 ? 120.526 -4.176 37.795 1.00 126.43 507 ALA C C 1
ATOM 4146 O O . ALA B 2 128 ? 121.221 -4.651 36.895 1.00 137.54 507 ALA C O 1
ATOM 4148 N N . ASP B 2 129 ? 119.875 -3.024 37.670 1.00 123.82 508 ASP C N 1
ATOM 4149 C CA . ASP B 2 129 ? 119.977 -2.221 36.459 1.00 118.52 508 ASP C CA 1
ATOM 4150 C C . ASP B 2 129 ? 120.971 -1.074 36.640 1.00 116.27 508 ASP C C 1
ATOM 4151 O O . ASP B 2 129 ? 121.471 -0.838 37.738 1.00 109.60 508 ASP C O 1
ATOM 4156 N N . VAL B 2 130 ? 121.259 -0.369 35.552 1.00 119.12 509 VAL C N 1
ATOM 4157 C CA . VAL B 2 130 ? 122.170 0.769 35.594 1.00 110.50 509 VAL C CA 1
ATOM 4158 C C . VAL B 2 130 ? 121.668 1.834 36.561 1.00 108.11 509 VAL C C 1
ATOM 4159 O O . VAL B 2 130 ? 122.455 2.474 37.254 1.00 109.00 509 VAL C O 1
ATOM 4163 N N . ASP B 2 131 ? 120.352 2.020 36.599 1.00 110.07 510 ASP C N 1
ATOM 4164 C CA . ASP B 2 131 ? 119.740 2.991 37.499 1.00 109.25 510 ASP C CA 1
ATOM 4165 C C . ASP B 2 131 ? 119.978 2.594 38.948 1.00 105.62 510 ASP C C 1
ATOM 4166 O O . ASP B 2 131 ? 120.124 3.450 39.821 1.00 104.96 510 ASP C O 1
ATOM 4171 N N . GLY B 2 132 ? 120.013 1.290 39.196 1.00 101.00 511 GLY C N 1
ATOM 4172 C CA . GLY B 2 132 ? 120.330 0.782 40.516 1.00 102.47 511 GLY C CA 1
ATOM 4173 C C . GLY B 2 132 ? 121.747 1.159 40.897 1.00 103.01 511 GLY C C 1
ATOM 4174 O O . GLY B 2 132 ? 122.026 1.499 42.047 1.00 100.11 511 GLY C O 1
ATOM 4175 N N . ALA B 2 133 ? 122.645 1.107 39.918 1.00 104.84 512 ALA C N 1
ATOM 4176 C CA . ALA B 2 133 ? 124.045 1.448 40.139 1.00 98.91 512 ALA C CA 1
ATOM 4177 C C . ALA B 2 133 ? 124.218 2.937 40.409 1.00 88.01 512 ALA C C 1
ATOM 4178 O O . ALA B 2 133 ? 125.246 3.366 40.931 1.00 91.98 512 ALA C O 1
ATOM 4180 N N . HIS B 2 134 ? 123.210 3.723 40.049 1.00 75.52 513 HIS C N 1
ATOM 4181 C CA . HIS B 2 134 ? 123.257 5.158 40.290 1.00 83.83 513 HIS C CA 1
ATOM 4182 C C . HIS B 2 134 ? 122.822 5.464 41.716 1.00 93.61 513 HIS C C 1
ATOM 4183 O O . HIS B 2 134 ? 123.514 6.174 42.448 1.00 94.27 513 HIS C O 1
ATOM 4190 N N . ILE B 2 135 ? 121.673 4.924 42.109 1.00 94.15 514 ILE C N 1
ATOM 4191 C CA . ILE B 2 135 ? 121.210 5.068 43.481 1.00 89.05 514 ILE C CA 1
ATOM 4192 C C . ILE B 2 135 ? 122.290 4.566 44.427 1.00 92.19 514 ILE C C 1
ATOM 4193 O O . ILE B 2 135 ? 122.550 5.168 45.468 1.00 100.24 514 ILE C O 1
ATOM 4198 N N . ARG B 2 136 ? 122.924 3.461 44.051 1.00 88.46 515 ARG C N 1
ATOM 4199 C CA . ARG B 2 136 ? 124.042 2.925 44.812 1.00 89.70 515 ARG C CA 1
ATOM 4200 C C . ARG B 2 136 ? 125.150 3.966 44.964 1.00 91.92 515 ARG C C 1
ATOM 4201 O O . ARG B 2 136 ? 125.826 4.022 45.991 1.00 94.70 515 ARG C O 1
ATOM 4209 N N . THR B 2 137 ? 125.329 4.788 43.936 1.00 89.24 516 THR C N 1
ATOM 4210 C CA . THR B 2 137 ? 126.340 5.839 43.953 1.00 88.91 516 THR C CA 1
ATOM 4211 C C . THR B 2 137 ? 125.928 6.982 44.869 1.00 97.29 516 THR C C 1
ATOM 4212 O O . THR B 2 137 ? 126.736 7.493 45.645 1.00 103.33 516 THR C O 1
ATOM 4216 N N . LEU B 2 138 ? 124.664 7.379 44.770 1.00 100.93 517 LEU C N 1
ATOM 4217 C CA . LEU B 2 138 ? 124.128 8.459 45.588 1.00 104.89 517 LEU C CA 1
ATOM 4218 C C . LEU B 2 138 ? 124.161 8.102 47.072 1.00 106.68 517 LEU C C 1
ATOM 4219 O O . LEU B 2 138 ? 124.441 8.951 47.919 1.00 114.52 517 LEU C O 1
ATOM 4224 N N . LEU B 2 139 ? 123.875 6.842 47.380 1.00 96.30 518 LEU C N 1
ATOM 4225 C CA . LEU B 2 139 ? 123.884 6.380 48.760 1.00 92.46 518 LEU C CA 1
ATOM 4226 C C . LEU B 2 139 ? 125.277 6.482 49.367 1.00 97.23 518 LEU C C 1
ATOM 4227 O O . LEU B 2 139 ? 125.486 7.214 50.336 1.00 102.53 518 LEU C O 1
ATOM 4232 N N . LEU B 2 140 ? 126.228 5.751 48.793 1.00 93.38 519 LEU C N 1
ATOM 4233 C CA . LEU B 2 140 ? 127.595 5.738 49.306 1.00 104.80 519 LEU C CA 1
ATOM 4234 C C . LEU B 2 140 ? 128.148 7.139 49.588 1.00 113.35 519 LEU C C 1
ATOM 4235 O O . LEU B 2 140 ? 128.886 7.334 50.553 1.00 122.57 519 LEU C O 1
ATOM 4240 N N . THR B 2 141 ? 127.791 8.112 48.754 1.00 107.60 520 THR C N 1
ATOM 4241 C CA . THR B 2 141 ? 128.227 9.486 48.987 1.00 107.19 520 THR C CA 1
ATOM 4242 C C . THR B 2 141 ? 127.612 10.026 50.273 1.00 105.76 520 THR C C 1
ATOM 4243 O O . THR B 2 141 ? 128.266 10.731 51.038 1.00 114.82 520 THR C O 1
ATOM 4247 N N . LEU B 2 142 ? 126.348 9.689 50.503 1.00 99.85 521 LEU C N 1
ATOM 4248 C CA . LEU B 2 142 ? 125.662 10.084 51.725 1.00 104.21 521 LEU C CA 1
ATOM 4249 C C . LEU B 2 142 ? 126.301 9.404 52.930 1.00 110.96 521 LEU C C 1
ATOM 4250 O O . LEU B 2 142 ? 126.554 10.037 53.958 1.00 109.57 521 LEU C O 1
ATOM 4255 N N . ILE B 2 143 ? 126.559 8.107 52.789 1.00 110.82 522 ILE C N 1
ATOM 4256 C CA . ILE B 2 143 ? 127.139 7.308 53.860 1.00 100.00 522 ILE C CA 1
ATOM 4257 C C . ILE B 2 143 ? 128.589 7.693 54.140 1.00 104.83 522 ILE C C 1
ATOM 4258 O O . ILE B 2 143 ? 129.088 7.490 55.245 1.00 113.79 522 ILE C O 1
ATOM 4260 N N . TYR B 2 144 ? 129.261 8.247 53.135 1.00 106.99 523 TYR C N 1
ATOM 4261 C CA . TYR B 2 144 ? 130.660 8.641 53.277 1.00 113.36 523 TYR C CA 1
ATOM 4262 C C . TYR B 2 144 ? 130.806 10.130 53.576 1.00 112.18 523 TYR C C 1
ATOM 4263 O O . TYR B 2 144 ? 131.875 10.591 53.972 1.00 120.69 523 TYR C O 1
ATOM 4272 N N . ARG B 2 145 ? 129.729 10.883 53.387 1.00 103.49 524 ARG C N 1
ATOM 4273 C CA . ARG B 2 145 ? 129.769 12.321 53.616 1.00 100.97 524 ARG C CA 1
ATOM 4274 C C . ARG B 2 145 ? 129.076 12.710 54.917 1.00 112.58 524 ARG C C 1
ATOM 4275 O O . ARG B 2 145 ? 129.435 13.710 55.538 1.00 118.84 524 ARG C O 1
ATOM 4277 N N . TYR B 2 146 ? 128.089 11.922 55.330 1.00 116.51 525 TYR C N 1
ATOM 4278 C CA . TYR B 2 146 ? 127.321 12.248 56.529 1.00 122.17 525 TYR C CA 1
ATOM 4279 C C . TYR B 2 146 ? 127.083 11.046 57.444 1.00 116.46 525 TYR C C 1
ATOM 4280 O O . TYR B 2 146 ? 126.174 11.057 58.276 1.00 108.11 525 TYR C O 1
ATOM 4289 N N . MET B 2 147 ? 127.913 10.020 57.287 1.00 115.72 526 MET C N 1
ATOM 4290 C CA . MET B 2 147 ? 127.864 8.836 58.139 1.00 114.05 526 MET C CA 1
ATOM 4291 C C . MET B 2 147 ? 129.194 8.093 58.079 1.00 109.00 526 MET C C 1
ATOM 4292 O O . MET B 2 147 ? 129.235 6.870 58.210 1.00 106.82 526 MET C O 1
ATOM 4297 N N . LYS B 2 148 ? 130.277 8.838 57.877 1.00 108.18 527 LYS C N 1
ATOM 4298 C CA . LYS B 2 148 ? 131.602 8.240 57.726 1.00 115.88 527 LYS C CA 1
ATOM 4299 C C . LYS B 2 148 ? 131.894 7.208 58.813 1.00 122.50 527 LYS C C 1
ATOM 4300 O O . LYS B 2 148 ? 132.341 6.101 58.515 1.00 127.32 527 LYS C O 1
ATOM 4302 N N . PRO B 2 149 ? 131.635 7.567 60.080 1.00 121.67 528 PRO C N 1
ATOM 4303 C CA . PRO B 2 149 ? 131.867 6.657 61.206 1.00 123.02 528 PRO C CA 1
ATOM 4304 C C . PRO B 2 149 ? 131.304 5.261 60.949 1.00 129.00 528 PRO C C 1
ATOM 4305 O O . PRO B 2 149 ? 131.934 4.269 61.314 1.00 133.85 528 PRO C O 1
ATOM 4309 N N . ILE B 2 150 ? 130.133 5.189 60.326 1.00 126.83 529 ILE C N 1
ATOM 4310 C CA . ILE B 2 150 ? 129.498 3.907 60.041 1.00 122.05 529 ILE C CA 1
ATOM 4311 C C . ILE B 2 150 ? 130.336 3.080 59.072 1.00 114.52 529 ILE C C 1
ATOM 4312 O O . ILE B 2 150 ? 130.524 1.881 59.270 1.00 103.44 529 ILE C O 1
ATOM 4317 N N . LEU B 2 151 ? 130.833 3.728 58.023 1.00 122.10 530 LEU C N 1
ATOM 4318 C CA . LEU B 2 151 ? 131.657 3.051 57.027 1.00 123.37 530 LEU C CA 1
ATOM 4319 C C . LEU B 2 151 ? 133.029 2.712 57.600 1.00 125.81 530 LEU C C 1
ATOM 4320 O O . LEU B 2 151 ? 133.599 1.664 57.296 1.00 125.47 530 LEU C O 1
ATOM 4322 N N . GLU B 2 152 ? 133.552 3.605 58.433 1.00 126.87 531 GLU C N 1
ATOM 4323 C CA . GLU B 2 152 ? 134.845 3.391 59.069 1.00 130.04 531 GLU C CA 1
ATOM 4324 C C . GLU B 2 152 ? 134.759 2.277 60.108 1.00 136.42 531 GLU C C 1
ATOM 4325 O O . GLU B 2 152 ? 135.780 1.783 60.589 1.00 143.97 531 GLU C O 1
ATOM 4327 N N . ALA B 2 153 ? 133.535 1.885 60.448 1.00 130.88 532 ALA C N 1
ATOM 4328 C CA . ALA B 2 153 ? 133.306 0.810 61.407 1.00 127.37 532 ALA C CA 1
ATOM 4329 C C . ALA B 2 153 ? 133.012 -0.509 60.696 1.00 127.00 532 ALA C C 1
ATOM 4330 O O . ALA B 2 153 ? 132.853 -1.549 61.334 1.00 119.42 532 ALA C O 1
ATOM 4332 N N . GLY B 2 154 ? 132.935 -0.457 59.370 1.00 132.75 533 GLY C N 1
ATOM 4333 C CA . GLY B 2 154 ? 132.660 -1.640 58.576 1.00 129.14 533 GLY C CA 1
ATOM 4334 C C . GLY B 2 154 ? 131.262 -2.182 58.797 1.00 125.32 533 GLY C C 1
ATOM 4335 O O . GLY B 2 154 ? 131.088 -3.347 59.149 1.00 125.61 533 GLY C O 1
ATOM 4336 N N . TYR B 2 155 ? 130.263 -1.329 58.596 1.00 124.55 534 TYR C N 1
ATOM 4337 C CA . TYR B 2 155 ? 128.867 -1.734 58.718 1.00 127.72 534 TYR C CA 1
ATOM 4338 C C . TYR B 2 155 ? 128.187 -1.730 57.348 1.00 120.08 534 TYR C C 1
ATOM 4339 O O . TYR B 2 155 ? 127.313 -2.556 57.069 1.00 111.25 534 TYR C O 1
ATOM 4348 N N . VAL B 2 156 ? 128.601 -0.794 56.499 1.00 117.79 535 VAL C N 1
ATOM 4349 C CA . VAL B 2 156 ? 128.026 -0.640 55.168 1.00 115.66 535 VAL C CA 1
ATOM 4350 C C . VAL B 2 156 ? 128.430 -1.779 54.240 1.00 109.74 535 VAL C C 1
ATOM 4351 O O . VAL B 2 156 ? 129.595 -1.903 53.865 1.00 103.32 535 VAL C O 1
ATOM 4353 N N . TYR B 2 157 ? 127.459 -2.606 53.868 1.00 111.93 536 TYR C N 1
ATOM 4354 C CA . TYR B 2 157 ? 127.701 -3.712 52.949 1.00 109.13 536 TYR C CA 1
ATOM 4355 C C . TYR B 2 157 ? 126.906 -3.523 51.661 1.00 103.78 536 TYR C C 1
ATOM 4356 O O . TYR B 2 157 ? 126.030 -2.662 51.583 1.00 106.46 536 TYR C O 1
ATOM 4358 N N . ILE B 2 158 ? 127.217 -4.329 50.652 1.00 98.03 537 ILE C N 1
ATOM 4359 C CA . ILE B 2 158 ? 126.544 -4.232 49.360 1.00 89.97 537 ILE C CA 1
ATOM 4360 C C . ILE B 2 158 ? 126.101 -5.601 48.855 1.00 91.14 537 ILE C C 1
ATOM 4361 O O . ILE B 2 158 ? 126.922 -6.497 48.651 1.00 89.32 537 ILE C O 1
ATOM 4366 N N . ALA B 2 159 ? 124.794 -5.753 48.661 1.00 89.92 538 ALA C N 1
ATOM 4367 C CA . ALA B 2 159 ? 124.219 -7.008 48.195 1.00 95.54 538 ALA C CA 1
ATOM 4368 C C . ALA B 2 159 ? 124.783 -7.397 46.835 1.00 106.72 538 ALA C C 1
ATOM 4369 O O . ALA B 2 159 ? 124.960 -6.547 45.961 1.00 112.66 538 ALA C O 1
ATOM 4371 N N . GLN B 2 160 ? 125.066 -8.684 46.658 1.00 109.79 539 GLN C N 1
ATOM 4372 C CA . GLN B 2 160 ? 125.599 -9.172 45.391 1.00 115.54 539 GLN C CA 1
ATOM 4373 C C . GLN B 2 160 ? 124.659 -10.188 44.750 1.00 116.09 539 GLN C C 1
ATOM 4374 O O . GLN B 2 160 ? 124.953 -11.382 44.726 1.00 120.60 539 GLN C O 1
ATOM 4378 N N . PRO B 2 161 ? 123.518 -9.711 44.224 1.00 112.22 540 PRO C N 1
ATOM 4379 C CA . PRO B 2 161 ? 122.512 -10.587 43.614 1.00 104.26 540 PRO C CA 1
ATOM 4380 C C . PRO B 2 161 ? 123.110 -11.439 42.503 1.00 102.31 540 PRO C C 1
ATOM 4381 O O . PRO B 2 161 ? 124.078 -11.017 41.872 1.00 109.15 540 PRO C O 1
ATOM 4385 N N . PRO B 2 162 ? 122.546 -12.633 42.275 1.00 102.17 541 PRO C N 1
ATOM 4386 C CA . PRO B 2 162 ? 123.018 -13.570 41.248 1.00 106.27 541 PRO C CA 1
ATOM 4387 C C . PRO B 2 162 ? 122.467 -13.264 39.852 1.00 99.27 541 PRO C C 1
ATOM 4388 O O . PRO B 2 162 ? 121.612 -12.389 39.703 1.00 93.65 541 PRO C O 1
ATOM 4392 N N . LEU B 2 208 ? 114.918 -6.103 40.849 1.00 120.72 587 LEU C N 1
ATOM 4393 C CA . LEU B 2 208 ? 114.536 -6.877 42.023 1.00 127.69 587 LEU C CA 1
ATOM 4394 C C . LEU B 2 208 ? 113.019 -7.010 42.132 1.00 135.51 587 LEU C C 1
ATOM 4395 O O . LEU B 2 208 ? 112.512 -7.955 42.743 1.00 137.04 587 LEU C O 1
ATOM 4400 N N . GLY B 2 209 ? 112.301 -6.059 41.540 1.00 135.04 588 GLY C N 1
ATOM 4401 C CA . GLY B 2 209 ? 110.850 -6.075 41.568 1.00 136.28 588 GLY C CA 1
ATOM 4402 C C . GLY B 2 209 ? 110.284 -7.293 40.864 1.00 138.62 588 GLY C C 1
ATOM 4403 O O . GLY B 2 209 ? 109.220 -7.801 41.232 1.00 140.74 588 GLY C O 1
ATOM 4404 N N . GLU B 2 210 ? 111.001 -7.762 39.846 1.00 132.79 589 GLU C N 1
ATOM 4405 C CA . GLU B 2 210 ? 110.582 -8.931 39.084 1.00 129.48 589 GLU C CA 1
ATOM 4406 C C . GLU B 2 210 ? 111.147 -10.209 39.696 1.00 127.57 589 GLU C C 1
ATOM 4407 O O . GLU B 2 210 ? 111.655 -11.076 38.986 1.00 124.10 589 GLU C O 1
ATOM 4409 N N . MET B 2 211 ? 111.054 -10.317 41.018 1.00 130.63 590 MET C N 1
ATOM 4410 C CA . MET B 2 211 ? 111.541 -11.492 41.732 1.00 124.10 590 MET C CA 1
ATOM 4411 C C . MET B 2 211 ? 110.601 -11.831 42.884 1.00 122.74 590 MET C C 1
ATOM 4412 O O . MET B 2 211 ? 110.187 -10.948 43.634 1.00 122.18 590 MET C O 1
ATOM 4417 N N . ASP B 2 212 ? 110.268 -13.111 43.021 1.00 125.46 591 ASP C N 1
ATOM 4418 C CA . ASP B 2 212 ? 109.337 -13.558 44.055 1.00 128.83 591 ASP C CA 1
ATOM 4419 C C . ASP B 2 212 ? 109.976 -13.562 45.444 1.00 135.76 591 ASP C C 1
ATOM 4420 O O . ASP B 2 212 ? 111.166 -13.285 45.593 1.00 141.96 591 ASP C O 1
ATOM 4422 N N . ASP B 2 213 ? 109.175 -13.876 46.457 1.00 133.17 592 ASP C N 1
ATOM 4423 C CA . ASP B 2 213 ? 109.659 -13.932 47.832 1.00 122.63 592 ASP C CA 1
ATOM 4424 C C . ASP B 2 213 ? 110.802 -14.927 47.968 1.00 119.41 592 ASP C C 1
ATOM 4425 O O . ASP B 2 213 ? 111.946 -14.542 48.209 1.00 119.50 592 ASP C O 1
ATOM 4430 N N . HIS B 2 214 ? 110.483 -16.208 47.814 1.00 119.55 593 HIS C N 1
ATOM 4431 C CA . HIS B 2 214 ? 111.470 -17.270 47.969 1.00 122.89 593 HIS C CA 1
ATOM 4432 C C . HIS B 2 214 ? 112.707 -17.001 47.117 1.00 125.43 593 HIS C C 1
ATOM 4433 O O . HIS B 2 214 ? 113.817 -17.400 47.473 1.00 127.25 593 HIS C O 1
ATOM 4435 N N . GLN B 2 215 ? 112.506 -16.315 45.995 1.00 119.89 594 GLN C N 1
ATOM 4436 C CA . GLN B 2 215 ? 113.603 -15.983 45.093 1.00 110.28 594 GLN C CA 1
ATOM 4437 C C . GLN B 2 215 ? 114.587 -15.017 45.743 1.00 108.53 594 GLN C C 1
ATOM 4438 O O . GLN B 2 215 ? 115.795 -15.261 45.754 1.00 112.40 594 GLN C O 1
ATOM 4440 N N . LEU B 2 216 ? 114.065 -13.921 46.286 1.00 102.36 595 LEU C N 1
ATOM 4441 C CA . LEU B 2 216 ? 114.896 -12.918 46.943 1.00 99.32 595 LEU C CA 1
ATOM 4442 C C . LEU B 2 216 ? 115.722 -13.518 48.073 1.00 111.42 595 LEU C C 1
ATOM 4443 O O . LEU B 2 216 ? 116.944 -13.384 48.099 1.00 114.96 595 LEU C O 1
ATOM 4448 N N . TRP B 2 217 ? 115.044 -14.180 49.005 1.00 119.61 596 TRP C N 1
ATOM 4449 C CA . TRP B 2 217 ? 115.696 -14.734 50.186 1.00 121.91 596 TRP C CA 1
ATOM 4450 C C . TRP B 2 217 ? 116.742 -15.782 49.828 1.00 126.33 596 TRP C C 1
ATOM 4451 O O . TRP B 2 217 ? 117.889 -15.700 50.264 1.00 129.65 596 TRP C O 1
ATOM 4462 N N . GLU B 2 218 ? 116.342 -16.761 49.027 1.00 128.98 597 GLU C N 1
ATOM 4463 C CA . GLU B 2 218 ? 117.205 -17.891 48.704 1.00 135.46 597 GLU C CA 1
ATOM 4464 C C . GLU B 2 218 ? 118.465 -17.493 47.937 1.00 131.36 597 GLU C C 1
ATOM 4465 O O . GLU B 2 218 ? 119.397 -18.288 47.810 1.00 134.20 597 GLU C O 1
ATOM 4471 N N . THR B 2 219 ? 118.500 -16.263 47.437 1.00 124.86 598 THR C N 1
ATOM 4472 C CA . THR B 2 219 ? 119.586 -15.848 46.556 1.00 121.68 598 THR C CA 1
ATOM 4473 C C . THR B 2 219 ? 120.490 -14.760 47.134 1.00 122.04 598 THR C C 1
ATOM 4474 O O . THR B 2 219 ? 121.676 -14.706 46.812 1.00 123.08 598 THR C O 1
ATOM 4478 N N . THR B 2 220 ? 119.942 -13.895 47.981 1.00 118.81 599 THR C N 1
ATOM 4479 C CA . THR B 2 220 ? 120.713 -12.754 48.462 1.00 114.96 599 THR C CA 1
ATOM 4480 C C . THR B 2 220 ? 120.422 -12.349 49.906 1.00 117.41 599 THR C C 1
ATOM 4481 O O . THR B 2 220 ? 121.218 -11.643 50.526 1.00 119.73 599 THR C O 1
ATOM 4485 N N . MET B 2 221 ? 119.290 -12.789 50.443 1.00 115.80 600 MET C N 1
ATOM 4486 C CA . MET B 2 221 ? 118.918 -12.407 51.802 1.00 112.29 600 MET C CA 1
ATOM 4487 C C . MET B 2 221 ? 119.266 -13.473 52.844 1.00 106.56 600 MET C C 1
ATOM 4488 O O . MET B 2 221 ? 119.393 -13.173 54.032 1.00 105.91 600 MET C O 1
ATOM 4493 N N . ASP B 2 222 ? 119.429 -14.713 52.396 1.00 104.55 601 ASP C N 1
ATOM 4494 C CA . ASP B 2 222 ? 119.802 -15.797 53.296 1.00 114.25 601 ASP C CA 1
ATOM 4495 C C . ASP B 2 222 ? 121.317 -15.860 53.460 1.00 121.38 601 ASP C C 1
ATOM 4496 O O . ASP B 2 222 ? 122.040 -16.115 52.498 1.00 126.70 601 ASP C O 1
ATOM 4501 N N . PRO B 2 223 ? 121.800 -15.630 54.691 1.00 117.81 602 PRO C N 1
ATOM 4502 C CA . PRO B 2 223 ? 123.233 -15.581 55.009 1.00 115.28 602 PRO C CA 1
ATOM 4503 C C . PRO B 2 223 ? 123.937 -16.911 54.760 1.00 124.36 602 PRO C C 1
ATOM 4504 O O . PRO B 2 223 ? 125.166 -16.953 54.706 1.00 127.27 602 PRO C O 1
ATOM 4508 N N . GLU B 2 224 ? 123.163 -17.980 54.608 1.00 132.84 603 GLU C N 1
ATOM 4509 C CA . GLU B 2 224 ? 123.731 -19.307 54.402 1.00 144.32 603 GLU C CA 1
ATOM 4510 C C . GLU B 2 224 ? 124.066 -19.564 52.935 1.00 150.33 603 GLU C C 1
ATOM 4511 O O . GLU B 2 224 ? 124.695 -20.570 52.603 1.00 160.42 603 GLU C O 1
ATOM 4513 N N . HIS B 2 225 ? 123.647 -18.656 52.059 1.00 142.32 604 HIS C N 1
ATOM 4514 C CA . HIS B 2 225 ? 123.874 -18.826 50.629 1.00 146.29 604 HIS C CA 1
ATOM 4515 C C . HIS B 2 225 ? 124.080 -17.495 49.911 1.00 146.52 604 HIS C C 1
ATOM 4516 O O . HIS B 2 225 ? 124.406 -17.467 48.724 1.00 153.81 604 HIS C O 1
ATOM 4523 N N . ARG B 2 226 ? 123.891 -16.396 50.632 1.00 138.60 605 ARG C N 1
ATOM 4524 C CA . ARG B 2 226 ? 124.020 -15.067 50.042 1.00 130.57 605 ARG C CA 1
ATOM 4525 C C . ARG B 2 226 ? 125.482 -14.640 49.965 1.00 128.54 605 ARG C C 1
ATOM 4526 O O . ARG B 2 226 ? 126.296 -15.038 50.799 1.00 136.46 605 ARG C O 1
ATOM 4534 N N . LEU B 2 227 ? 125.809 -13.828 48.964 1.00 117.22 606 LEU C N 1
ATOM 4535 C CA . LEU B 2 227 ? 127.166 -13.310 48.812 1.00 111.88 606 LEU C CA 1
ATOM 4536 C C . LEU B 2 227 ? 127.208 -11.792 48.985 1.00 116.83 606 LEU C C 1
ATOM 4537 O O . LEU B 2 227 ? 126.726 -11.048 48.132 1.00 115.70 606 LEU C O 1
ATOM 4539 N N . MET B 2 228 ? 127.787 -11.343 50.095 1.00 125.44 607 MET C N 1
ATOM 4540 C CA . MET B 2 228 ? 127.863 -9.918 50.408 1.00 128.50 607 MET C CA 1
ATOM 4541 C C . MET B 2 228 ? 129.275 -9.379 50.207 1.00 135.50 607 MET C C 1
ATOM 4542 O O . MET B 2 228 ? 130.238 -10.143 50.141 1.00 143.52 607 MET C O 1
ATOM 4547 N N . ALA B 2 229 ? 129.391 -8.058 50.115 1.00 130.20 608 ALA C N 1
ATOM 4548 C CA . ALA B 2 229 ? 130.688 -7.413 49.947 1.00 124.70 608 ALA C CA 1
ATOM 4549 C C . ALA B 2 229 ? 130.861 -6.277 50.948 1.00 115.22 608 ALA C C 1
ATOM 4550 O O . ALA B 2 229 ? 130.001 -5.405 51.063 1.00 112.67 608 ALA C O 1
ATOM 4552 N N . ARG B 2 230 ? 131.977 -6.289 51.669 1.00 110.65 609 ARG C N 1
ATOM 4553 C CA . ARG B 2 230 ? 132.237 -5.273 52.684 1.00 121.65 609 ARG C CA 1
ATOM 4554 C C . ARG B 2 230 ? 132.905 -4.042 52.084 1.00 131.44 609 ARG C C 1
ATOM 4555 O O . ARG B 2 230 ? 133.996 -4.130 51.521 1.00 140.81 609 ARG C O 1
ATOM 4557 N N . VAL B 2 231 ? 132.245 -2.894 52.209 1.00 130.46 610 VAL C N 1
ATOM 4558 C CA . VAL B 2 231 ? 132.787 -1.644 51.689 1.00 128.37 610 VAL C CA 1
ATOM 4559 C C . VAL B 2 231 ? 133.919 -1.132 52.577 1.00 130.21 610 VAL C C 1
ATOM 4560 O O . VAL B 2 231 ? 133.684 -0.625 53.675 1.00 127.45 610 VAL C O 1
ATOM 4562 N N . SER B 2 232 ? 135.149 -1.274 52.090 1.00 132.32 611 SER C N 1
ATOM 4563 C CA . SER B 2 232 ? 136.331 -0.835 52.820 1.00 132.30 611 SER C CA 1
ATOM 4564 C C . SER B 2 232 ? 136.988 0.342 52.111 1.00 131.66 611 SER C C 1
ATOM 4565 O O . SER B 2 232 ? 137.046 0.381 50.884 1.00 139.42 611 SER C O 1
ATOM 4568 N N . VAL B 2 233 ? 137.482 1.301 52.885 1.00 127.50 612 VAL C N 1
ATOM 4569 C CA . VAL B 2 233 ? 138.166 2.458 52.319 1.00 132.42 612 VAL C CA 1
ATOM 4570 C C . VAL B 2 233 ? 139.678 2.337 52.492 1.00 144.25 612 VAL C C 1
ATOM 4571 O O . VAL B 2 233 ? 140.165 2.066 53.589 1.00 155.25 612 VAL C O 1
ATOM 4573 N N . ASP B 2 234 ? 140.417 2.534 51.405 1.00 142.28 613 ASP C N 1
ATOM 4574 C CA . ASP B 2 234 ? 141.874 2.458 51.451 1.00 146.11 613 ASP C CA 1
ATOM 4575 C C . ASP B 2 234 ? 142.481 3.797 51.856 1.00 156.69 613 ASP C C 1
ATOM 4576 O O . ASP B 2 234 ? 142.860 3.992 53.011 1.00 165.48 613 ASP C O 1
ATOM 4578 N N . ASP B 2 235 ? 142.572 4.717 50.900 1.00 153.79 614 ASP C N 1
ATOM 4579 C CA . ASP B 2 235 ? 143.129 6.040 51.161 1.00 149.04 614 ASP C CA 1
ATOM 4580 C C . ASP B 2 235 ? 142.035 7.100 51.183 1.00 145.19 614 ASP C C 1
ATOM 4581 O O . ASP B 2 235 ? 141.418 7.387 50.158 1.00 142.82 614 ASP C O 1
ATOM 4583 N N . ALA B 2 236 ? 141.797 7.676 52.356 1.00 147.58 615 ALA C N 1
ATOM 4584 C CA . ALA B 2 236 ? 140.779 8.710 52.508 1.00 153.37 615 ALA C CA 1
ATOM 4585 C C . ALA B 2 236 ? 141.041 9.877 51.564 1.00 149.97 615 ALA C C 1
ATOM 4586 O O . ALA B 2 236 ? 140.115 10.574 51.149 1.00 144.92 615 ALA C O 1
ATOM 4588 N N . ALA B 2 237 ? 142.309 10.086 51.230 1.00 154.37 616 ALA C N 1
ATOM 4589 C CA . ALA B 2 237 ? 142.689 11.151 50.313 1.00 157.82 616 ALA C CA 1
ATOM 4590 C C . ALA B 2 237 ? 142.161 10.849 48.918 1.00 156.45 616 ALA C C 1
ATOM 4591 O O . ALA B 2 237 ? 141.576 11.711 48.263 1.00 158.34 616 ALA C O 1
ATOM 4593 N N . GLU B 2 238 ? 142.370 9.614 48.472 1.00 153.58 617 GLU C N 1
ATOM 4594 C CA . GLU B 2 238 ? 141.892 9.178 47.166 1.00 146.87 617 GLU C CA 1
ATOM 4595 C C . GLU B 2 238 ? 140.373 9.053 47.157 1.00 141.63 617 GLU C C 1
ATOM 4596 O O . GLU B 2 238 ? 139.743 9.136 46.103 1.00 143.91 617 GLU C O 1
ATOM 4598 N N . ALA B 2 239 ? 139.789 8.856 48.334 1.00 134.18 618 ALA C N 1
ATOM 4599 C CA . ALA B 2 239 ? 138.341 8.736 48.456 1.00 130.52 618 ALA C CA 1
ATOM 4600 C C . ALA B 2 239 ? 137.664 10.096 48.329 1.00 132.01 618 ALA C 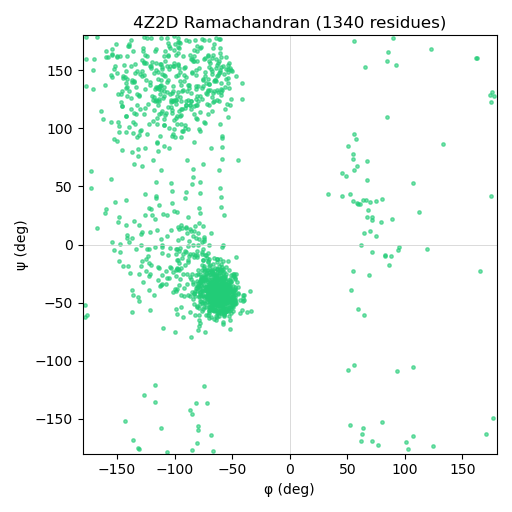C 1
ATOM 4601 O O . ALA B 2 239 ? 136.660 10.236 47.632 1.00 132.01 618 ALA C O 1
ATOM 4603 N N . ASP B 2 240 ? 138.218 11.097 49.005 1.00 136.91 619 ASP C N 1
ATOM 4604 C CA . ASP B 2 240 ? 137.656 12.442 48.964 1.00 139.15 619 ASP C CA 1
ATOM 4605 C C . ASP B 2 240 ? 137.696 13.002 47.546 1.00 129.27 619 ASP C C 1
ATOM 4606 O O . ASP B 2 240 ? 136.857 13.819 47.164 1.00 124.62 619 ASP C O 1
ATOM 4611 N N . LYS B 2 241 ? 138.673 12.545 46.768 1.00 124.75 620 LYS C N 1
ATOM 4612 C CA . LYS B 2 241 ? 138.863 13.012 45.399 1.00 117.36 620 LYS C CA 1
ATOM 4613 C C . LYS B 2 241 ? 137.867 12.378 44.432 1.00 112.42 620 LYS C C 1
ATOM 4614 O O . LYS B 2 241 ? 137.316 13.058 43.564 1.00 111.83 620 LYS C O 1
ATOM 4616 N N . ILE B 2 242 ? 137.642 11.076 44.585 1.00 107.32 621 ILE C N 1
ATOM 4617 C CA . ILE B 2 242 ? 136.732 10.345 43.709 1.00 103.36 621 ILE C CA 1
ATOM 4618 C C . ILE B 2 242 ? 135.309 10.888 43.793 1.00 109.15 621 ILE C C 1
ATOM 4619 O O . ILE B 2 242 ? 134.602 10.961 42.786 1.00 107.10 621 ILE C O 1
ATOM 4621 N N . PHE B 2 243 ? 134.891 11.267 44.997 1.00 112.46 622 PHE C N 1
ATOM 4622 C CA . PHE B 2 243 ? 133.565 11.839 45.192 1.00 112.17 622 PHE C CA 1
ATOM 4623 C C . PHE B 2 243 ? 133.511 13.273 44.682 1.00 125.82 622 PHE C C 1
ATOM 4624 O O . PHE B 2 243 ? 132.492 13.716 44.153 1.00 132.36 622 PHE C O 1
ATOM 4632 N N . ASP B 2 244 ? 134.616 13.995 44.841 1.00 128.33 623 ASP C N 1
ATOM 4633 C CA . ASP B 2 244 ? 134.700 15.375 44.378 1.00 126.22 623 ASP C CA 1
ATOM 4634 C C . ASP B 2 244 ? 134.669 15.447 42.856 1.00 125.67 623 ASP C C 1
ATOM 4635 O O . ASP B 2 244 ? 134.318 16.476 42.281 1.00 131.95 623 ASP C O 1
ATOM 4637 N N . MET B 2 245 ? 135.035 14.348 42.207 1.00 120.70 624 MET C N 1
ATOM 4638 C CA . MET B 2 245 ? 135.068 14.298 40.750 1.00 124.04 624 MET C CA 1
ATOM 4639 C C . MET B 2 245 ? 133.777 13.728 40.181 1.00 130.96 624 MET C C 1
ATOM 4640 O O . MET B 2 245 ? 133.132 14.347 39.335 1.00 139.60 624 MET C O 1
ATOM 4643 N N . LEU B 2 246 ? 133.407 12.542 40.653 1.00 124.87 625 LEU C N 1
ATOM 4644 C CA . LEU B 2 246 ? 132.244 11.835 40.131 1.00 118.09 625 LEU C CA 1
ATOM 4645 C C . LEU B 2 246 ? 130.929 12.464 40.588 1.00 115.27 625 LEU C C 1
ATOM 4646 O O . LEU B 2 246 ? 129.929 12.423 39.868 1.00 118.88 625 LEU C O 1
ATOM 4651 N N . MET B 2 247 ? 130.933 13.046 41.783 1.00 106.21 626 MET C N 1
ATOM 4652 C CA . MET B 2 247 ? 129.721 13.626 42.348 1.00 103.87 626 MET C CA 1
ATOM 4653 C C . MET B 2 247 ? 129.826 15.142 42.493 1.00 109.41 626 MET C C 1
ATOM 4654 O O . MET B 2 247 ? 128.811 15.833 42.598 1.00 107.03 626 MET C O 1
ATOM 4659 N N . GLY B 2 248 ? 131.055 15.651 42.494 1.00 116.15 627 GLY C N 1
ATOM 4660 C CA . GLY B 2 248 ? 131.296 17.073 42.666 1.00 117.87 627 GLY C CA 1
ATOM 4661 C C . GLY B 2 248 ? 130.605 17.934 41.626 1.00 112.94 627 GLY C C 1
ATOM 4662 O O . GLY B 2 248 ? 130.344 17.487 40.510 1.00 107.90 627 GLY C O 1
ATOM 4663 N N . ASP B 2 249 ? 130.314 19.178 41.993 1.00 114.51 628 ASP C N 1
ATOM 4664 C CA . ASP B 2 249 ? 129.641 20.110 41.093 1.00 115.69 628 ASP C CA 1
ATOM 4665 C C . ASP B 2 249 ? 130.419 20.314 39.793 1.00 117.22 628 ASP C C 1
ATOM 4666 O O . ASP B 2 249 ? 129.890 20.857 38.824 1.00 113.18 628 ASP C O 1
ATOM 4668 N N . ARG B 2 250 ? 131.675 19.879 39.780 1.00 120.85 629 ARG C N 1
ATOM 4669 C CA . ARG B 2 250 ? 132.519 20.005 38.597 1.00 114.92 629 ARG C CA 1
ATOM 4670 C C . ARG B 2 250 ? 132.086 19.024 37.509 1.00 118.96 629 ARG C C 1
ATOM 4671 O O . ARG B 2 250 ? 131.921 17.834 37.769 1.00 127.16 629 ARG C O 1
ATOM 4673 N N . VAL B 2 251 ? 131.905 19.527 36.291 1.00 116.42 630 VAL C N 1
ATOM 4674 C CA . VAL B 2 251 ? 131.485 18.686 35.172 1.00 109.66 630 VAL C CA 1
ATOM 4675 C C . VAL B 2 251 ? 132.651 18.320 34.262 1.00 111.68 630 VAL C C 1
ATOM 4676 O O . VAL B 2 251 ? 132.743 17.187 33.785 1.00 105.45 630 VAL C O 1
ATOM 4680 N N . GLU B 2 252 ? 133.531 19.286 34.015 1.00 120.19 631 GLU C N 1
ATOM 4681 C CA . GLU B 2 252 ? 134.682 19.074 33.144 1.00 130.41 631 GLU C CA 1
ATOM 4682 C C . GLU B 2 252 ? 135.482 17.847 33.571 1.00 139.63 631 GLU C C 1
ATOM 4683 O O . GLU B 2 252 ? 135.724 16.947 32.767 1.00 142.36 631 GLU C O 1
ATOM 4685 N N . PRO B 2 253 ? 135.896 17.812 34.846 1.00 139.50 632 PRO C N 1
ATOM 4686 C CA . PRO B 2 253 ? 136.627 16.677 35.417 1.00 136.05 632 PRO C CA 1
ATOM 4687 C C . PRO B 2 253 ? 135.869 15.372 35.210 1.00 128.15 632 PRO C C 1
ATOM 4688 O O . PRO B 2 253 ? 136.448 14.386 34.752 1.00 125.05 632 PRO C O 1
ATOM 4692 N N . ARG B 2 254 ? 134.582 15.376 35.544 1.00 124.88 633 ARG C N 1
ATOM 4693 C CA . ARG B 2 254 ? 133.736 14.200 35.373 1.00 116.48 633 ARG C CA 1
ATOM 4694 C C . ARG B 2 254 ? 133.635 13.807 33.902 1.00 109.63 633 ARG C C 1
ATOM 4695 O O . ARG B 2 254 ? 133.584 12.623 33.566 1.00 100.47 633 ARG C O 1
ATOM 4703 N N . ARG B 2 255 ? 133.601 14.809 33.030 1.00 112.01 634 ARG C N 1
ATOM 4704 C CA . ARG B 2 255 ? 133.555 14.567 31.596 1.00 114.40 634 ARG C CA 1
ATOM 4705 C C . ARG B 2 255 ? 134.856 13.933 31.126 1.00 115.82 634 ARG C C 1
ATOM 4706 O O . ARG B 2 255 ? 134.847 13.006 30.317 1.00 118.26 634 ARG C O 1
ATOM 4708 N N . GLU B 2 256 ? 135.975 14.439 31.638 1.00 112.71 635 GLU C N 1
ATOM 4709 C CA . GLU B 2 256 ? 137.286 13.916 31.270 1.00 110.98 635 GLU C CA 1
ATOM 4710 C C . GLU B 2 256 ? 137.451 12.493 31.787 1.00 113.32 635 GLU C C 1
ATOM 4711 O O . GLU B 2 256 ? 137.977 11.624 31.092 1.00 114.33 635 GLU C O 1
ATOM 4713 N N . PHE B 2 257 ? 136.992 12.263 33.012 1.00 116.41 636 PHE C N 1
ATOM 4714 C CA . PHE B 2 257 ? 137.052 10.938 33.617 1.00 120.14 636 PHE C CA 1
ATOM 4715 C C . PHE B 2 257 ? 136.312 9.918 32.759 1.00 114.76 636 PHE C C 1
ATOM 4716 O O . PHE B 2 257 ? 136.869 8.890 32.373 1.00 114.74 636 PHE C O 1
ATOM 4724 N N . ILE B 2 258 ? 135.052 10.214 32.460 1.00 109.91 637 ILE C N 1
ATOM 4725 C CA . ILE B 2 258 ? 134.233 9.333 31.639 1.00 106.30 637 ILE C CA 1
ATOM 4726 C C . ILE B 2 258 ? 134.919 9.035 30.309 1.00 109.30 637 ILE C C 1
ATOM 4727 O O . ILE B 2 258 ? 135.010 7.880 29.886 1.00 101.46 637 ILE C O 1
ATOM 4732 N N . GLU B 2 259 ? 135.409 10.086 29.660 1.00 114.36 638 GLU C N 1
ATOM 4733 C CA . GLU B 2 259 ? 136.049 9.958 28.356 1.00 110.17 638 GLU C CA 1
ATOM 4734 C C . GLU B 2 259 ? 137.340 9.149 28.429 1.00 110.64 638 GLU C C 1
ATOM 4735 O O . GLU B 2 259 ? 137.782 8.582 27.432 1.00 107.76 638 GLU C O 1
ATOM 4737 N N . GLU B 2 260 ? 137.936 9.098 29.616 1.00 118.17 639 GLU C N 1
ATOM 4738 C CA . GLU B 2 260 ? 139.228 8.442 29.800 1.00 126.53 639 GLU C CA 1
ATOM 4739 C C . GLU B 2 260 ? 139.088 7.006 30.294 1.00 134.18 639 GLU C C 1
ATOM 4740 O O . GLU B 2 260 ? 139.883 6.138 29.937 1.00 138.83 639 GLU C O 1
ATOM 4742 N N . ASN B 2 261 ? 138.076 6.762 31.121 1.00 137.69 640 ASN C N 1
ATOM 4743 C CA . ASN B 2 261 ? 137.863 5.438 31.694 1.00 136.96 640 ASN C CA 1
ATOM 4744 C C . ASN B 2 261 ? 136.545 4.807 31.248 1.00 133.48 640 ASN C C 1
ATOM 4745 O O . ASN B 2 261 ? 135.735 4.397 32.080 1.00 141.04 640 ASN C O 1
ATOM 4747 N N . ALA B 2 262 ? 136.336 4.727 29.936 1.00 111.23 641 ALA C N 1
ATOM 4748 C CA . ALA B 2 262 ? 135.107 4.157 29.392 1.00 111.18 641 ALA C CA 1
ATOM 4749 C C . ALA B 2 262 ? 135.354 3.413 28.083 1.00 121.88 641 ALA C C 1
ATOM 4750 O O . ALA B 2 262 ? 135.799 4.005 27.099 1.00 134.55 641 ALA C O 1
ATOM 4752 N N . VAL B 2 263 ? 135.054 2.117 28.071 1.00 115.35 642 VAL C N 1
ATOM 4753 C CA . VAL B 2 263 ? 135.243 1.304 26.872 1.00 108.90 642 VAL C CA 1
ATOM 4754 C C . VAL B 2 263 ? 133.918 0.993 26.180 1.00 111.14 642 VAL C C 1
ATOM 4755 O O . VAL B 2 263 ? 133.184 0.094 26.596 1.00 109.33 642 VAL C O 1
ATOM 4757 N N . TYR B 2 264 ? 133.618 1.740 25.121 1.00 113.59 643 TYR C N 1
ATOM 4758 C CA . TYR B 2 264 ? 132.399 1.523 24.349 1.00 116.00 643 TYR C CA 1
ATOM 4759 C C . TYR B 2 264 ? 132.501 0.245 23.519 1.00 127.19 643 TYR C C 1
ATOM 4760 O O . TYR B 2 264 ? 132.037 0.191 22.380 1.00 133.05 643 TYR C O 1
ATOM 4769 N N . GLN C 1 2 ? 125.152 -12.523 60.363 1.00 113.00 2 GLN B N 1
ATOM 4770 C CA . GLN C 1 2 ? 126.445 -13.185 60.206 1.00 130.40 2 GLN B CA 1
ATOM 4771 C C . GLN C 1 2 ? 126.489 -14.001 58.919 1.00 140.09 2 GLN B C 1
ATOM 4772 O O . GLN C 1 2 ? 125.765 -14.988 58.771 1.00 138.59 2 GLN B O 1
ATOM 4774 N N . ASP C 1 3 ? 127.346 -13.584 57.991 1.00 148.38 3 ASP B N 1
ATOM 4775 C CA . ASP C 1 3 ? 127.435 -14.224 56.683 1.00 147.07 3 ASP B CA 1
ATOM 4776 C C . ASP C 1 3 ? 128.492 -15.322 56.657 1.00 151.54 3 ASP B C 1
ATOM 4777 O O . ASP C 1 3 ? 129.367 -15.379 57.520 1.00 154.48 3 ASP B O 1
ATOM 4779 N N . LYS C 1 4 ? 128.401 -16.194 55.659 1.00 154.46 4 LYS B N 1
ATOM 4780 C CA . LYS C 1 4 ? 129.361 -17.278 55.495 1.00 162.86 4 LYS B CA 1
ATOM 4781 C C . LYS C 1 4 ? 130.416 -16.907 54.458 1.00 171.48 4 LYS B C 1
ATOM 4782 O O . LYS C 1 4 ? 131.616 -16.940 54.735 1.00 175.12 4 LYS B O 1
ATOM 4784 N N . ASN C 1 5 ? 129.958 -16.548 53.263 1.00 169.15 5 ASN B N 1
ATOM 4785 C CA . ASN C 1 5 ? 130.853 -16.150 52.183 1.00 163.12 5 ASN B CA 1
ATOM 4786 C C . ASN C 1 5 ? 130.847 -14.642 51.956 1.00 156.96 5 ASN B C 1
ATOM 4787 O O . ASN C 1 5 ? 130.146 -14.143 51.076 1.00 151.96 5 ASN B O 1
ATOM 4789 N N . LEU C 1 6 ? 131.629 -13.919 52.752 1.00 150.17 6 LEU B N 1
ATOM 4790 C CA . LEU C 1 6 ? 131.718 -12.469 52.621 1.00 139.02 6 LEU B CA 1
ATOM 4791 C C . LEU C 1 6 ? 132.956 -12.057 51.827 1.00 143.46 6 LEU B C 1
ATOM 4792 O O . LEU C 1 6 ? 134.006 -12.692 51.921 1.00 145.87 6 LEU B O 1
ATOM 4794 N N . VAL C 1 7 ? 132.820 -10.992 51.043 1.00 141.35 7 VAL B N 1
ATOM 4795 C CA . VAL C 1 7 ? 133.918 -10.484 50.228 1.00 137.01 7 VAL B CA 1
ATOM 4796 C C . VAL C 1 7 ? 134.149 -8.999 50.499 1.00 140.77 7 VAL B C 1
ATOM 4797 O O . VAL C 1 7 ? 133.240 -8.295 50.938 1.00 138.65 7 VAL B O 1
ATOM 4799 N N . ASN C 1 8 ? 135.364 -8.527 50.239 1.00 145.79 8 ASN B N 1
ATOM 4800 C CA . ASN C 1 8 ? 135.696 -7.122 50.452 1.00 150.08 8 ASN B CA 1
ATOM 4801 C C . ASN C 1 8 ? 135.706 -6.323 49.154 1.00 154.95 8 ASN B C 1
ATOM 4802 O O . ASN C 1 8 ? 136.226 -6.781 48.137 1.00 162.48 8 ASN B O 1
ATOM 4807 N N . VAL C 1 9 ? 135.130 -5.125 49.197 1.00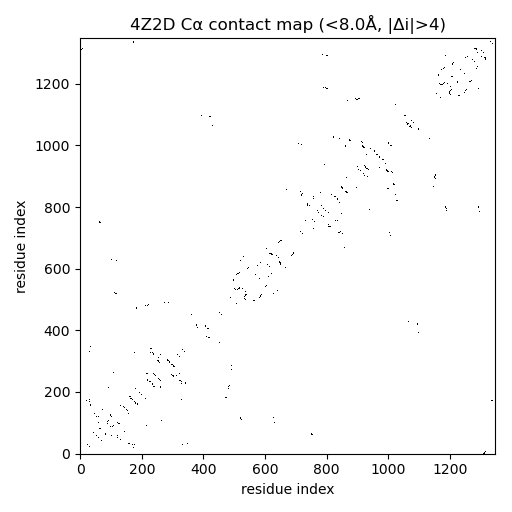 153.51 9 VAL B N 1
ATOM 4808 C CA . VAL C 1 9 ? 135.061 -4.259 48.024 1.00 154.68 9 VAL B CA 1
ATOM 4809 C C . VAL C 1 9 ? 135.458 -2.826 48.365 1.00 152.34 9 VAL B C 1
ATOM 4810 O O . VAL C 1 9 ? 134.750 -2.137 49.100 1.00 151.37 9 VAL B O 1
ATOM 4812 N N . ASN C 1 10 ? 136.590 -2.379 47.830 1.00 151.90 10 ASN B N 1
ATOM 4813 C CA . ASN C 1 10 ? 137.048 -1.012 48.053 1.00 148.65 10 ASN B CA 1
ATOM 4814 C C . ASN C 1 10 ? 135.987 0.003 47.638 1.00 182.13 10 ASN B C 1
ATOM 4815 O O . ASN C 1 10 ? 135.287 -0.194 46.645 1.00 180.73 10 ASN B O 1
ATOM 4817 N N . LEU C 1 11 ? 135.869 1.084 48.403 1.00 111.11 11 LEU B N 1
ATOM 4818 C CA . LEU C 1 11 ? 134.854 2.095 48.132 1.00 111.73 11 LEU B CA 1
ATOM 4819 C C . LEU C 1 11 ? 135.087 2.741 46.769 1.00 111.45 11 LEU B C 1
ATOM 4820 O O . LEU C 1 11 ? 134.204 2.733 45.909 1.00 108.61 11 LEU B O 1
ATOM 4825 N N . THR C 1 12 ? 136.281 3.295 46.578 1.00 114.69 12 THR B N 1
ATOM 4826 C CA . THR C 1 12 ? 136.632 3.954 45.324 1.00 111.53 12 THR B CA 1
ATOM 4827 C C . THR C 1 12 ? 136.429 3.033 44.121 1.00 118.22 12 THR B C 1
ATOM 4828 O O . THR C 1 12 ? 135.956 3.470 43.073 1.00 122.11 12 THR B O 1
ATOM 4830 N N . LYS C 1 13 ? 136.784 1.760 44.272 1.00 116.26 13 LYS B N 1
ATOM 4831 C CA . LYS C 1 13 ? 136.622 0.799 43.184 1.00 108.56 13 LYS B CA 1
ATOM 4832 C C . LYS C 1 13 ? 135.159 0.665 42.773 1.00 108.37 13 LYS B C 1
ATOM 4833 O O . LYS C 1 13 ? 134.838 0.697 41.587 1.00 108.30 13 LYS B O 1
ATOM 4835 N N . GLU C 1 14 ? 134.273 0.517 43.754 1.00 110.92 14 GLU B N 1
ATOM 4836 C CA . GLU C 1 14 ? 132.852 0.360 43.466 1.00 106.97 14 GLU B CA 1
ATOM 4837 C C . GLU C 1 14 ? 132.270 1.642 42.880 1.00 109.97 14 GLU B C 1
ATOM 4838 O O . GLU C 1 14 ? 131.502 1.601 41.919 1.00 122.43 14 GLU B O 1
ATOM 4841 N N . MET C 1 15 ? 132.641 2.777 43.462 1.00 101.49 15 MET B N 1
ATOM 4842 C CA . MET C 1 15 ? 132.174 4.072 42.978 1.00 108.55 15 MET B CA 1
ATOM 4843 C C . MET C 1 15 ? 132.507 4.280 41.502 1.00 131.29 15 MET B C 1
ATOM 4844 O O . MET C 1 15 ? 131.648 4.669 40.711 1.00 135.49 15 MET B O 1
ATOM 4849 N N . LYS C 1 16 ? 133.759 4.023 41.137 1.00 136.01 16 LYS B N 1
ATOM 4850 C CA . LYS C 1 16 ? 134.205 4.206 39.761 1.00 123.28 16 LYS B CA 1
ATOM 4851 C C . LYS C 1 16 ? 133.503 3.232 38.824 1.00 124.20 16 LYS B C 1
ATOM 4852 O O . LYS C 1 16 ? 133.124 3.593 37.711 1.00 136.58 16 LYS B O 1
ATOM 4854 N N . ALA C 1 17 ? 133.331 1.997 39.281 1.00 116.74 17 ALA B N 1
ATOM 4855 C CA . ALA C 1 17 ? 132.673 0.971 38.481 1.00 109.69 17 ALA B CA 1
ATOM 4856 C C . ALA C 1 17 ? 131.193 1.281 38.287 1.00 109.49 17 ALA B C 1
ATOM 4857 O O . ALA C 1 17 ? 130.703 1.338 37.160 1.00 114.63 17 ALA B O 1
ATOM 4859 N N . SER C 1 18 ? 130.484 1.486 39.392 1.00 108.00 18 SER B N 1
ATOM 4860 C CA . SER C 1 18 ? 129.056 1.772 39.333 1.00 111.30 18 SER B CA 1
ATOM 4861 C C . SER C 1 18 ? 128.761 3.002 38.479 1.00 114.05 18 SER B C 1
ATOM 4862 O O . SER C 1 18 ? 127.870 2.978 37.630 1.00 112.09 18 SER B O 1
ATOM 4865 N N . PHE C 1 19 ? 129.521 4.070 38.703 1.00 118.66 19 PHE B N 1
ATOM 4866 C CA . PHE C 1 19 ? 129.294 5.341 38.018 1.00 116.37 19 PHE B CA 1
ATOM 4867 C C . PHE C 1 19 ? 129.477 5.230 36.511 1.00 110.14 19 PHE B C 1
ATOM 4868 O O . PHE C 1 19 ? 128.611 5.646 35.744 1.00 116.99 19 PHE B O 1
ATOM 4876 N N . ILE C 1 20 ? 130.610 4.678 36.088 1.00 99.40 20 ILE B N 1
ATOM 4877 C CA . ILE C 1 20 ? 130.860 4.477 34.666 1.00 93.10 20 ILE B CA 1
ATOM 4878 C C . ILE C 1 20 ? 129.726 3.663 34.047 1.00 103.56 20 ILE B C 1
ATOM 4879 O O . ILE C 1 20 ? 129.306 3.923 32.919 1.00 109.24 20 ILE B O 1
ATOM 4881 N N . ASP C 1 21 ? 129.221 2.692 34.802 1.00 102.25 21 ASP B N 1
ATOM 4882 C CA . ASP C 1 21 ? 128.141 1.831 34.328 1.00 97.70 21 ASP B CA 1
ATOM 4883 C C . ASP C 1 21 ? 126.864 2.616 34.041 1.00 91.56 21 ASP B C 1
ATOM 4884 O O . ASP C 1 21 ? 126.162 2.338 33.073 1.00 94.05 21 ASP B O 1
ATOM 4886 N N . TYR C 1 22 ? 126.566 3.593 34.888 1.00 85.68 22 TYR B N 1
ATOM 4887 C CA . TYR C 1 22 ? 125.364 4.400 34.725 1.00 77.26 22 TYR B CA 1
ATOM 4888 C C . TYR C 1 22 ? 125.609 5.552 33.762 1.00 90.80 22 TYR B C 1
ATOM 4889 O O . TYR C 1 22 ? 124.678 6.054 33.136 1.00 99.66 22 TYR B O 1
ATOM 4898 N N . ALA C 1 23 ? 126.867 5.962 33.643 1.00 99.22 23 ALA B N 1
ATOM 4899 C CA . ALA C 1 23 ? 127.230 7.050 32.741 1.00 102.93 23 ALA B CA 1
ATOM 4900 C C . ALA C 1 23 ? 127.109 6.607 31.286 1.00 93.90 23 ALA B C 1
ATOM 4901 O O . ALA C 1 23 ? 126.332 7.174 30.517 1.00 88.06 23 ALA B O 1
ATOM 4903 N N . MET C 1 24 ? 127.880 5.591 30.914 1.00 82.37 24 MET B N 1
ATOM 4904 C CA . MET C 1 24 ? 127.803 5.043 29.567 1.00 82.38 24 MET B CA 1
ATOM 4905 C C . MET C 1 24 ? 126.358 4.701 29.198 1.00 93.69 24 MET B C 1
ATOM 4906 O O . MET C 1 24 ? 125.890 5.048 28.114 1.00 105.61 24 MET B O 1
ATOM 4909 N N . SER C 1 25 ? 125.652 4.033 30.106 1.00 91.18 25 SER B N 1
ATOM 4910 C CA . SER C 1 25 ? 124.279 3.599 29.846 1.00 90.63 25 SER B CA 1
ATOM 4911 C C . SER C 1 25 ? 123.319 4.766 29.607 1.00 93.27 25 SER B C 1
ATOM 4912 O O . SER C 1 25 ? 122.404 4.670 28.793 1.00 101.16 25 SER B O 1
ATOM 4914 N N . VAL C 1 26 ? 123.525 5.862 30.326 1.00 86.33 26 VAL B N 1
ATOM 4915 C CA . VAL C 1 26 ? 122.684 7.044 30.170 1.00 89.70 26 VAL B CA 1
ATOM 4916 C C . VAL C 1 26 ? 123.051 7.814 28.905 1.00 100.10 26 VAL B C 1
ATOM 4917 O O . VAL C 1 26 ? 122.200 8.466 28.295 1.00 105.14 26 VAL B O 1
ATOM 4921 N N . ILE C 1 27 ? 124.322 7.737 28.517 1.00 101.30 27 ILE B N 1
ATOM 4922 C CA . ILE C 1 27 ? 124.815 8.463 27.349 1.00 105.71 27 ILE B CA 1
ATOM 4923 C C . ILE C 1 27 ? 124.443 7.766 26.042 1.00 104.91 27 ILE B C 1
ATOM 4924 O O . ILE C 1 27 ? 123.684 8.301 25.234 1.00 112.76 27 ILE B O 1
ATOM 4929 N N . VAL C 1 28 ? 124.986 6.569 25.843 1.00 95.49 28 VAL B N 1
ATOM 4930 C CA . VAL C 1 28 ? 124.798 5.834 24.597 1.00 90.41 28 VAL B CA 1
ATOM 4931 C C . VAL C 1 28 ? 123.590 4.905 24.634 1.00 84.05 28 VAL B C 1
ATOM 4932 O O . VAL C 1 28 ? 123.650 3.793 24.118 1.00 82.22 28 VAL B O 1
ATOM 4934 N N . ALA C 1 29 ? 122.494 5.357 25.237 1.00 85.25 29 ALA B N 1
ATOM 4935 C CA . ALA C 1 29 ? 121.287 4.535 25.315 1.00 79.42 29 ALA B CA 1
ATOM 4936 C C . ALA C 1 29 ? 120.160 5.151 26.143 1.00 78.32 29 ALA B C 1
ATOM 4937 O O . ALA C 1 29 ? 119.496 4.445 26.906 1.00 64.75 29 ALA B O 1
ATOM 4939 N N . ARG C 1 30 ? 119.931 6.452 25.987 1.00 81.90 30 ARG B N 1
ATOM 4940 C CA . ARG C 1 30 ? 118.867 7.108 26.739 1.00 80.38 30 ARG B CA 1
ATOM 4941 C C . ARG C 1 30 ? 118.707 8.590 26.414 1.00 80.73 30 ARG B C 1
ATOM 4942 O O . ARG C 1 30 ? 117.658 9.020 25.936 1.00 83.81 30 ARG B O 1
ATOM 4950 N N . ALA C 1 31 ? 119.748 9.367 26.688 1.00 79.90 31 ALA B N 1
ATOM 4951 C CA . ALA C 1 31 ? 119.657 10.822 26.618 1.00 92.32 31 ALA B CA 1
ATOM 4952 C C . ALA C 1 31 ? 120.181 11.393 25.304 1.00 101.11 31 ALA B C 1
ATOM 4953 O O . ALA C 1 31 ? 119.850 12.521 24.932 1.00 93.41 31 ALA B O 1
ATOM 4955 N N . LEU C 1 32 ? 121.000 10.612 24.606 1.00 106.23 32 LEU B N 1
ATOM 4956 C CA . LEU C 1 32 ? 121.631 11.075 23.376 1.00 96.63 32 LEU B CA 1
ATOM 4957 C C . LEU C 1 32 ? 121.115 10.325 22.153 1.00 97.38 32 LEU B C 1
ATOM 4958 O O . LEU C 1 32 ? 120.958 9.106 22.189 1.00 112.66 32 LEU B O 1
ATOM 4963 N N . PRO C 1 33 ? 120.844 11.062 21.067 1.00 86.39 33 PRO B N 1
ATOM 4964 C CA . PRO C 1 33 ? 120.314 10.521 19.813 1.00 88.86 33 PRO B CA 1
ATOM 4965 C C . PRO C 1 33 ? 121.400 9.990 18.877 1.00 90.01 33 PRO B C 1
ATOM 4966 O O . PRO C 1 33 ? 122.570 10.361 19.002 1.00 88.35 33 PRO B O 1
ATOM 4970 N N . ASP C 1 34 ? 120.999 9.133 17.942 1.00 89.07 34 ASP B N 1
ATOM 4971 C CA . ASP C 1 34 ? 121.903 8.592 16.934 1.00 83.51 34 ASP B CA 1
ATOM 4972 C C . ASP C 1 34 ? 122.075 9.588 15.792 1.00 86.39 34 ASP B C 1
ATOM 4973 O O . ASP C 1 34 ? 121.094 10.028 15.192 1.00 88.52 34 ASP B O 1
ATOM 4978 N N . VAL C 1 35 ? 123.323 9.937 15.489 1.00 88.49 35 VAL B N 1
ATOM 4979 C CA . VAL C 1 35 ? 123.615 10.893 14.423 1.00 86.54 35 VAL B CA 1
ATOM 4980 C C . VAL C 1 35 ? 122.936 10.498 13.113 1.00 83.06 35 VAL B C 1
ATOM 4981 O O . VAL C 1 35 ? 122.706 11.337 12.242 1.00 83.85 35 VAL B O 1
ATOM 4985 N N . ARG C 1 36 ? 122.607 9.218 12.984 1.00 77.29 36 ARG B N 1
ATOM 4986 C CA . ARG C 1 36 ? 122.007 8.706 11.760 1.00 79.02 36 ARG B CA 1
ATOM 4987 C C . ARG C 1 36 ? 120.508 8.998 11.675 1.00 90.44 36 ARG B C 1
ATOM 4988 O O . ARG C 1 36 ? 120.082 9.867 10.913 1.00 102.01 36 ARG B O 1
ATOM 4996 N N . ASP C 1 37 ? 119.712 8.274 12.456 1.00 82.38 37 ASP B N 1
ATOM 4997 C CA . ASP C 1 37 ? 118.264 8.453 12.435 1.00 84.14 37 ASP B CA 1
ATOM 4998 C C . ASP C 1 37 ? 117.829 9.530 13.420 1.00 89.85 37 ASP B C 1
ATOM 4999 O O . ASP C 1 37 ? 116.643 9.841 13.535 1.00 88.45 37 ASP B O 1
ATOM 5004 N N . GLY C 1 38 ? 118.799 10.093 14.131 1.00 94.50 38 GLY B N 1
ATOM 5005 C CA . GLY C 1 38 ? 118.535 11.171 15.064 1.00 91.52 38 GLY B CA 1
ATOM 5006 C C . GLY C 1 38 ? 117.430 10.830 16.038 1.00 93.34 38 GLY B C 1
ATOM 5007 O O . GLY C 1 38 ? 116.552 11.649 16.303 1.00 106.86 38 GLY B O 1
ATOM 5008 N N . LEU C 1 39 ? 117.472 9.612 16.565 1.00 91.24 39 LEU B N 1
ATOM 5009 C CA . LEU C 1 39 ? 116.490 9.163 17.544 1.00 98.45 39 LEU B CA 1
ATOM 5010 C C . LEU C 1 39 ? 117.185 8.589 18.771 1.00 95.94 39 LEU B C 1
ATOM 5011 O O . LEU C 1 39 ? 118.282 8.038 18.677 1.00 99.60 39 LEU B O 1
ATOM 5016 N N . LYS C 1 40 ? 116.543 8.729 19.924 1.00 83.92 40 LYS B N 1
ATOM 5017 C CA . LYS C 1 40 ? 117.008 8.075 21.137 1.00 77.72 40 LYS B CA 1
ATOM 5018 C C . LYS C 1 40 ? 116.107 6.878 21.446 1.00 80.63 40 LYS B C 1
ATOM 5019 O O . LYS C 1 40 ? 114.923 6.883 21.110 1.00 74.19 40 LYS B O 1
ATOM 5025 N N . PRO C 1 41 ? 116.669 5.854 22.102 1.00 69.19 41 PRO B N 1
ATOM 5026 C CA . PRO C 1 41 ? 116.080 4.526 22.310 1.00 81.01 41 PRO B CA 1
ATOM 5027 C C . PRO C 1 41 ? 114.563 4.511 22.495 1.00 76.20 41 PRO B C 1
ATOM 5028 O O . PRO C 1 41 ? 113.897 3.611 21.978 1.00 68.48 41 PRO B O 1
ATOM 5032 N N . VAL C 1 42 ? 114.021 5.477 23.228 1.00 72.67 42 VAL B N 1
ATOM 5033 C CA . VAL C 1 42 ? 112.584 5.492 23.471 1.00 77.68 42 VAL B CA 1
ATOM 5034 C C . VAL C 1 42 ? 111.804 5.777 22.185 1.00 84.58 42 VAL B C 1
ATOM 5035 O O . VAL C 1 42 ? 110.949 4.987 21.780 1.00 82.66 42 VAL B O 1
ATOM 5039 N N . HIS C 1 43 ? 112.114 6.900 21.542 1.00 89.70 43 HIS B N 1
ATOM 5040 C CA . HIS C 1 43 ? 111.419 7.308 20.325 1.00 87.87 43 HIS B CA 1
ATOM 5041 C C . HIS C 1 43 ? 111.535 6.260 19.227 1.00 84.99 43 HIS B C 1
ATOM 5042 O O . HIS C 1 43 ? 110.595 6.023 18.474 1.00 83.98 43 HIS B O 1
ATOM 5049 N N . ARG C 1 44 ? 112.703 5.642 19.135 1.00 85.03 44 ARG B N 1
ATOM 5050 C CA . ARG C 1 44 ? 112.951 4.616 18.139 1.00 83.26 44 ARG B CA 1
ATOM 5051 C C . ARG C 1 44 ? 112.113 3.377 18.434 1.00 87.03 44 ARG B C 1
ATOM 5052 O O . ARG C 1 44 ? 111.683 2.673 17.517 1.00 82.42 44 ARG B O 1
ATOM 5060 N N . ARG C 1 45 ? 111.887 3.115 19.722 1.00 92.34 45 ARG B N 1
ATOM 5061 C CA . ARG C 1 45 ? 111.116 1.948 20.150 1.00 93.38 45 ARG B CA 1
ATOM 5062 C C . ARG C 1 45 ? 109.617 2.169 19.989 1.00 87.70 45 ARG B C 1
ATOM 5063 O O . ARG C 1 45 ? 108.865 1.232 19.721 1.00 67.81 45 ARG B O 1
ATOM 5071 N N . ILE C 1 46 ? 109.188 3.412 20.169 1.00 82.30 46 ILE B N 1
ATOM 5072 C CA . ILE C 1 46 ? 107.791 3.766 19.989 1.00 82.99 46 ILE B CA 1
ATOM 5073 C C . ILE C 1 46 ? 107.426 3.661 18.519 1.00 82.34 46 ILE B C 1
ATOM 5074 O O . ILE C 1 46 ? 106.338 3.200 18.172 1.00 86.02 46 ILE B O 1
ATOM 5079 N N . LEU C 1 47 ? 108.348 4.091 17.661 1.00 79.09 47 LEU B N 1
ATOM 5080 C CA . LEU C 1 47 ? 108.144 4.052 16.219 1.00 77.02 47 LEU B CA 1
ATOM 5081 C C . LEU C 1 47 ? 108.099 2.622 15.705 1.00 87.25 47 LEU B C 1
ATOM 5082 O O . LEU C 1 47 ? 107.138 2.219 15.047 1.00 91.63 47 LEU B O 1
ATOM 5087 N N . TYR C 1 48 ? 109.143 1.855 16.002 1.00 66.37 48 TYR B N 1
ATOM 5088 C CA . TYR C 1 48 ? 109.169 0.453 15.612 1.00 90.72 48 TYR B CA 1
ATOM 5089 C C . TYR C 1 48 ? 107.987 -0.287 16.231 1.00 83.70 48 TYR B C 1
ATOM 5090 O O . TYR C 1 48 ? 107.491 -1.267 15.682 1.00 76.22 48 TYR B O 1
ATOM 5099 N N . GLY C 1 49 ? 107.539 0.192 17.383 1.00 84.39 49 GLY B N 1
ATOM 5100 C CA . GLY C 1 49 ? 106.390 -0.394 18.042 1.00 82.83 49 GLY B CA 1
ATOM 5101 C C . GLY C 1 49 ? 105.140 -0.193 17.213 1.00 78.89 49 GLY B C 1
ATOM 5102 O O . GLY C 1 49 ? 104.536 -1.155 16.737 1.00 71.91 49 GLY B O 1
ATOM 5103 N N . MET C 1 50 ? 104.754 1.067 17.043 1.00 80.64 50 MET B N 1
ATOM 5104 C CA . MET C 1 50 ? 103.587 1.412 16.243 1.00 82.88 50 MET B CA 1
ATOM 5105 C C . MET C 1 50 ? 103.614 0.674 14.917 1.00 92.58 50 MET B C 1
ATOM 5106 O O . MET C 1 50 ? 102.578 0.235 14.417 1.00 97.77 50 MET B O 1
ATOM 5111 N N . ASN C 1 51 ? 104.808 0.537 14.353 1.00 91.87 51 ASN B N 1
ATOM 5112 C CA . ASN C 1 51 ? 104.974 -0.164 13.091 1.00 89.84 51 ASN B CA 1
ATOM 5113 C C . ASN C 1 51 ? 104.446 -1.594 13.169 1.00 86.38 51 ASN B C 1
ATOM 5114 O O . ASN C 1 51 ? 103.527 -1.964 12.443 1.00 93.08 51 ASN B O 1
ATOM 5119 N N . GLU C 1 52 ? 105.023 -2.391 14.063 1.00 81.74 52 GLU B N 1
ATOM 5120 C CA . GLU C 1 52 ? 104.619 -3.784 14.224 1.00 80.19 52 GLU B CA 1
ATOM 5121 C C . GLU C 1 52 ? 103.167 -3.896 14.670 1.00 82.39 52 GLU B C 1
ATOM 5122 O O . GLU C 1 52 ? 102.490 -4.875 14.360 1.00 85.87 52 GLU B O 1
ATOM 5128 N N . LEU C 1 53 ? 102.697 -2.896 15.408 1.00 83.32 53 LEU B N 1
ATOM 5129 C CA . LEU C 1 53 ? 101.333 -2.905 15.922 1.00 83.88 53 LEU B CA 1
ATOM 5130 C C . LEU C 1 53 ? 100.330 -2.694 14.792 1.00 81.30 53 LEU B C 1
ATOM 5131 O O . LEU C 1 53 ? 99.156 -3.050 14.911 1.00 75.77 53 LEU B O 1
ATOM 5136 N N . GLY C 1 54 ? 100.804 -2.115 13.693 1.00 75.14 54 GLY B N 1
ATOM 5137 C CA . GLY C 1 54 ? 99.954 -1.847 12.550 1.00 77.28 54 GLY B CA 1
ATOM 5138 C C . GLY C 1 54 ? 99.119 -0.592 12.720 1.00 87.07 54 GLY B C 1
ATOM 5139 O O . GLY C 1 54 ? 97.950 -0.558 12.333 1.00 101.28 54 GLY B O 1
ATOM 5140 N N . VAL C 1 55 ? 99.716 0.439 13.311 1.00 78.48 55 VAL B N 1
ATOM 5141 C CA . VAL C 1 55 ? 99.063 1.737 13.434 1.00 85.14 55 VAL B CA 1
ATOM 5142 C C . VAL C 1 55 ? 99.633 2.684 12.395 1.00 95.87 55 VAL B C 1
ATOM 5143 O O . VAL C 1 55 ? 99.973 3.830 12.692 1.00 100.88 55 VAL B O 1
ATOM 5147 N N . THR C 1 56 ? 99.744 2.184 11.172 1.00 95.88 56 THR B N 1
ATOM 5148 C CA . THR C 1 56 ? 100.252 2.962 10.059 1.00 92.24 56 THR B CA 1
ATOM 5149 C C . THR C 1 56 ? 99.256 4.046 9.672 1.00 92.60 56 THR B C 1
ATOM 5150 O O . THR C 1 56 ? 98.060 3.915 9.931 1.00 94.83 56 THR B O 1
ATOM 5154 N N . PRO C 1 57 ? 99.752 5.118 9.036 1.00 92.46 57 PRO B N 1
ATOM 5155 C CA . PRO C 1 57 ? 98.958 6.302 8.686 1.00 94.35 57 PRO B CA 1
ATOM 5156 C C . PRO C 1 57 ? 97.663 5.962 7.951 1.00 92.29 57 PRO B C 1
ATOM 5157 O O . PRO C 1 57 ? 96.706 6.733 8.027 1.00 89.30 57 PRO B O 1
ATOM 5161 N N . ASP C 1 58 ? 97.633 4.830 7.255 1.00 93.33 58 ASP B N 1
ATOM 5162 C CA . ASP C 1 58 ? 96.453 4.437 6.492 1.00 100.67 58 ASP B CA 1
ATOM 5163 C C . ASP C 1 58 ? 95.456 3.670 7.350 1.00 106.35 58 ASP B C 1
ATOM 5164 O O . ASP C 1 58 ? 94.251 3.698 7.093 1.00 111.26 58 ASP B O 1
ATOM 5169 N N . LYS C 1 59 ? 95.964 2.986 8.369 1.00 104.12 59 LYS B N 1
ATOM 5170 C CA . LYS C 1 59 ? 95.115 2.209 9.261 1.00 101.06 59 LYS B CA 1
ATOM 5171 C C . LYS C 1 59 ? 94.579 3.083 10.390 1.00 110.28 59 LYS B C 1
ATOM 5172 O O . LYS C 1 59 ? 95.101 4.170 10.642 1.00 112.76 59 LYS B O 1
ATOM 5174 N N . PRO C 1 60 ? 93.532 2.606 11.077 1.00 116.22 60 PRO B N 1
ATOM 5175 C CA . PRO C 1 60 ? 92.868 3.364 12.143 1.00 117.76 60 PRO B CA 1
ATOM 5176 C C . PRO C 1 60 ? 93.737 3.481 13.393 1.00 115.50 60 PRO B C 1
ATOM 5177 O O . PRO C 1 60 ? 94.693 2.718 13.551 1.00 111.40 60 PRO B O 1
ATOM 5181 N N . HIS C 1 61 ? 93.396 4.427 14.266 1.00 114.46 61 HIS B N 1
ATOM 5182 C CA . HIS C 1 61 ? 94.140 4.658 15.502 1.00 108.41 61 HIS B CA 1
ATOM 5183 C C . HIS C 1 61 ? 93.950 3.533 16.514 1.00 103.49 61 HIS B C 1
ATOM 5184 O O . HIS C 1 61 ? 92.960 2.800 16.465 1.00 108.24 61 HIS B O 1
ATOM 5191 N N . LYS C 1 62 ? 94.896 3.421 17.443 1.00 94.67 62 LYS B N 1
ATOM 5192 C CA . LYS C 1 62 ? 94.811 2.457 18.539 1.00 96.76 62 LYS B CA 1
ATOM 5193 C C . LYS C 1 62 ? 94.995 3.167 19.884 1.00 88.84 62 LYS B C 1
ATOM 5194 O O . LYS C 1 62 ? 95.751 4.135 19.978 1.00 79.76 62 LYS B O 1
ATOM 5196 N N . LYS C 1 63 ? 94.301 2.691 20.917 1.00 88.28 63 LYS B N 1
ATOM 5197 C CA . LYS C 1 63 ? 94.369 3.305 22.246 1.00 93.66 63 LYS B CA 1
ATOM 5198 C C . LYS C 1 63 ? 95.792 3.290 22.799 1.00 99.81 63 LYS B C 1
ATOM 5199 O O . LYS C 1 63 ? 96.457 2.257 22.773 1.00 103.29 63 LYS B O 1
ATOM 5202 N N . SER C 1 64 ? 96.257 4.432 23.300 1.00 80.90 64 SER B N 1
ATOM 5203 C CA . SER C 1 64 ? 97.642 4.547 23.768 1.00 92.30 64 SER B CA 1
ATOM 5204 C C . SER C 1 64 ? 98.033 3.418 24.719 1.00 88.02 64 SER B C 1
ATOM 5205 O O . SER C 1 64 ? 99.146 2.896 24.653 1.00 86.92 64 SER B O 1
ATOM 5208 N N . ALA C 1 65 ? 97.115 3.046 25.605 1.00 83.07 65 ALA B N 1
ATOM 5209 C CA . ALA C 1 65 ? 97.351 1.942 26.525 1.00 89.55 65 ALA B CA 1
ATOM 5210 C C . ALA C 1 65 ? 97.773 0.698 25.754 1.00 94.98 65 ALA B C 1
ATOM 5211 O O . ALA C 1 65 ? 98.595 -0.089 26.220 1.00 103.21 65 ALA B O 1
ATOM 5213 N N . ARG C 1 66 ? 97.203 0.537 24.565 1.00 93.75 66 ARG B N 1
ATOM 5214 C CA . ARG C 1 66 ? 97.528 -0.579 23.690 1.00 90.07 66 ARG B CA 1
ATOM 5215 C C . ARG C 1 66 ? 98.960 -0.459 23.194 1.00 89.73 66 ARG B C 1
ATOM 5216 O O . ARG C 1 66 ? 99.691 -1.445 23.151 1.00 90.90 66 ARG B O 1
ATOM 5224 N N . ILE C 1 67 ? 99.353 0.756 22.823 1.00 87.49 67 ILE B N 1
ATOM 5225 C CA . ILE C 1 67 ? 100.679 1.007 22.271 1.00 81.00 67 ILE B CA 1
ATOM 5226 C C . ILE C 1 67 ? 101.747 0.968 23.352 1.00 82.43 67 ILE B C 1
ATOM 5227 O O . ILE C 1 67 ? 102.761 0.285 23.213 1.00 86.82 67 ILE B O 1
ATOM 5232 N N . THR C 1 68 ? 101.512 1.709 24.428 1.00 90.87 68 THR B N 1
ATOM 5233 C CA . THR C 1 68 ? 102.426 1.731 25.563 1.00 93.74 68 THR B CA 1
ATOM 5234 C C . THR C 1 68 ? 102.635 0.325 26.124 1.00 87.22 68 THR B C 1
ATOM 5235 O O . THR C 1 68 ? 103.768 -0.099 26.358 1.00 77.22 68 THR B O 1
ATOM 5239 N N . GLY C 1 69 ? 101.538 -0.396 26.329 1.00 87.99 69 GLY B N 1
ATOM 5240 C CA . GLY C 1 69 ? 101.605 -1.759 26.821 1.00 77.81 69 GLY B CA 1
ATOM 5241 C C . GLY C 1 69 ? 102.581 -2.616 26.038 1.00 83.43 69 GLY B C 1
ATOM 5242 O O . GLY C 1 69 ? 103.345 -3.387 26.621 1.00 79.74 69 GLY B O 1
ATOM 5243 N N . ASP C 1 70 ? 102.561 -2.477 24.714 1.00 82.65 70 ASP B N 1
ATOM 5244 C CA . ASP C 1 70 ? 103.431 -3.261 23.839 1.00 81.52 70 ASP B CA 1
ATOM 5245 C C . ASP C 1 70 ? 104.873 -2.761 23.841 1.00 85.81 70 ASP B C 1
ATOM 5246 O O . ASP C 1 70 ? 105.796 -3.516 24.146 1.00 86.62 70 ASP B O 1
ATOM 5251 N N . VAL C 1 71 ? 105.064 -1.490 23.498 1.00 72.40 71 VAL B N 1
ATOM 5252 C CA . VAL C 1 71 ? 106.398 -0.895 23.500 1.00 75.34 71 VAL B CA 1
ATOM 5253 C C . VAL C 1 71 ? 107.147 -1.211 24.790 1.00 79.13 71 VAL B C 1
ATOM 5254 O O . VAL C 1 71 ? 108.372 -1.300 24.802 1.00 79.39 71 VAL B O 1
ATOM 5258 N N . MET C 1 72 ? 106.402 -1.374 25.877 1.00 73.87 72 MET B N 1
ATOM 5259 C CA . MET C 1 72 ? 106.995 -1.664 27.173 1.00 97.79 72 MET B CA 1
ATOM 5260 C C . MET C 1 72 ? 107.261 -3.155 27.348 1.00 106.48 72 MET B C 1
ATOM 5261 O O . MET C 1 72 ? 108.344 -3.556 27.778 1.00 105.41 72 MET B O 1
ATOM 5266 N N . GLY C 1 73 ? 106.267 -3.970 27.013 1.00 76.15 73 GLY B N 1
ATOM 5267 C CA . GLY C 1 73 ? 106.366 -5.402 27.210 1.00 77.14 73 GLY B CA 1
ATOM 5268 C C . GLY C 1 73 ? 107.245 -6.080 26.183 1.00 99.06 73 GLY B C 1
ATOM 5269 O O . GLY C 1 73 ? 107.397 -7.302 26.198 1.00 102.31 73 GLY B O 1
ATOM 5270 N N . LYS C 1 74 ? 107.835 -5.285 25.294 1.00 93.00 74 LYS B N 1
ATOM 5271 C CA . LYS C 1 74 ? 108.594 -5.832 24.173 1.00 86.86 74 LYS B CA 1
ATOM 5272 C C . LYS C 1 74 ? 109.978 -5.204 24.002 1.00 78.62 74 LYS B C 1
ATOM 5273 O O . LYS C 1 74 ? 110.970 -5.914 23.858 1.00 79.54 74 LYS B O 1
ATOM 5275 N N . TYR C 1 75 ? 110.050 -3.878 24.023 1.00 78.61 75 TYR B N 1
ATOM 5276 C CA . TYR C 1 75 ? 111.302 -3.200 23.691 1.00 84.83 75 TYR B CA 1
ATOM 5277 C C . TYR C 1 75 ? 111.843 -2.311 24.809 1.00 89.58 75 TYR B C 1
ATOM 5278 O O . TYR C 1 75 ? 112.980 -2.484 25.245 1.00 86.59 75 TYR B O 1
ATOM 5287 N N . HIS C 1 76 ? 111.027 -1.363 25.261 1.00 98.01 76 HIS B N 1
ATOM 5288 C CA . HIS C 1 76 ? 111.450 -0.377 26.251 1.00 98.55 76 HIS B CA 1
ATOM 5289 C C . HIS C 1 76 ? 111.072 -0.827 27.659 1.00 102.52 76 HIS B C 1
ATOM 5290 O O . HIS C 1 76 ? 109.910 -0.727 28.052 1.00 113.01 76 HIS B O 1
ATOM 5297 N N . PRO C 1 77 ? 112.058 -1.318 28.426 1.00 98.48 77 PRO B N 1
ATOM 5298 C CA . PRO C 1 77 ? 111.823 -1.886 29.757 1.00 93.95 77 PRO B CA 1
ATOM 5299 C C . PRO C 1 77 ? 111.765 -0.810 30.837 1.00 92.37 77 PRO B C 1
ATOM 5300 O O . PRO C 1 77 ? 112.617 -0.777 31.722 1.00 99.84 77 PRO B O 1
ATOM 5304 N N . HIS C 1 78 ? 110.762 0.058 30.762 1.00 90.54 78 HIS B N 1
ATOM 5305 C CA . HIS C 1 78 ? 110.615 1.142 31.727 1.00 79.78 78 HIS B CA 1
ATOM 5306 C C . HIS C 1 78 ? 109.151 1.415 32.051 1.00 87.49 78 HIS B C 1
ATOM 5307 O O . HIS C 1 78 ? 108.310 0.520 31.977 1.00 80.62 78 HIS B O 1
ATOM 5314 N N . GLY C 1 79 ? 108.853 2.658 32.408 1.00 81.05 79 GLY B N 1
ATOM 5315 C CA . GLY C 1 79 ? 107.515 3.020 32.835 1.00 116.42 79 GLY B CA 1
ATOM 5316 C C . GLY C 1 79 ? 106.621 3.487 31.705 1.00 110.25 79 GLY B C 1
ATOM 5317 O O . GLY C 1 79 ? 107.097 4.006 30.693 1.00 101.41 79 GLY B O 1
ATOM 5318 N N . ASP C 1 80 ? 105.317 3.300 31.879 1.00 110.84 80 ASP B N 1
ATOM 5319 C CA . ASP C 1 80 ? 104.345 3.775 30.904 1.00 110.33 80 ASP B CA 1
ATOM 5320 C C . ASP C 1 80 ? 104.493 5.278 30.726 1.00 101.53 80 ASP B C 1
ATOM 5321 O O . ASP C 1 80 ? 104.554 5.777 29.607 1.00 89.26 80 ASP B O 1
ATOM 5326 N N . SER C 1 81 ? 104.550 5.998 31.840 1.00 107.28 81 SER B N 1
ATOM 5327 C CA . SER C 1 81 ? 104.646 7.451 31.799 1.00 99.32 81 SER B CA 1
ATOM 5328 C C . SER C 1 81 ? 105.826 7.903 30.948 1.00 96.56 81 SER B C 1
ATOM 5329 O O . SER C 1 81 ? 105.711 8.852 30.176 1.00 105.85 81 SER B O 1
ATOM 5331 N N . SER C 1 82 ? 106.956 7.220 31.091 1.00 93.63 82 SER B N 1
ATOM 5332 C CA . SER C 1 82 ? 108.167 7.593 30.369 1.00 96.93 82 SER B CA 1
ATOM 5333 C C . SER C 1 82 ? 107.970 7.469 28.862 1.00 93.91 82 SER B C 1
ATOM 5334 O O . SER C 1 82 ? 108.480 8.283 28.087 1.00 86.95 82 SER B O 1
ATOM 5336 N N . ILE C 1 83 ? 107.221 6.447 28.462 1.00 96.21 83 ILE B N 1
ATOM 5337 C CA . ILE C 1 83 ? 106.915 6.201 27.058 1.00 90.56 83 ILE B CA 1
ATOM 5338 C C . ILE C 1 83 ? 105.816 7.136 26.565 1.00 87.78 83 ILE B C 1
ATOM 5339 O O . ILE C 1 83 ? 106.061 8.010 25.733 1.00 99.77 83 ILE B O 1
ATOM 5344 N N . TYR C 1 84 ? 104.606 6.946 27.087 1.00 90.14 84 TYR B N 1
ATOM 5345 C CA . TYR C 1 84 ? 103.459 7.769 26.713 1.00 77.81 84 TYR B CA 1
ATOM 5346 C C . TYR C 1 84 ? 103.801 9.253 26.692 1.00 79.09 84 TYR B C 1
ATOM 5347 O O . TYR C 1 84 ? 103.246 10.015 25.901 1.00 78.64 84 TYR B O 1
ATOM 5356 N N . GLU C 1 85 ? 104.712 9.662 27.569 1.00 81.81 85 GLU B N 1
ATOM 5357 C CA . GLU C 1 85 ? 105.140 11.054 27.614 1.00 83.94 85 GLU B CA 1
ATOM 5358 C C . GLU C 1 85 ? 105.961 11.395 26.375 1.00 89.93 85 GLU B C 1
ATOM 5359 O O . GLU C 1 85 ? 105.800 12.465 25.790 1.00 98.24 85 GLU B O 1
ATOM 5361 N N . ALA C 1 86 ? 106.835 10.476 25.977 1.00 87.92 86 ALA B N 1
ATOM 5362 C CA . ALA C 1 86 ? 107.632 10.654 24.770 1.00 84.21 86 ALA B CA 1
ATOM 5363 C C . ALA C 1 86 ? 106.730 10.643 23.546 1.00 88.30 86 ALA B C 1
ATOM 5364 O O . ALA C 1 86 ? 106.884 11.467 22.647 1.00 95.53 86 ALA B O 1
ATOM 5366 N N . MET C 1 87 ? 105.788 9.704 23.519 1.00 89.13 87 MET B N 1
ATOM 5367 C CA . MET C 1 87 ? 104.843 9.602 22.414 1.00 92.15 87 MET B CA 1
ATOM 5368 C C . MET C 1 87 ? 104.021 10.877 22.266 1.00 96.14 87 MET B C 1
ATOM 5369 O O . MET C 1 87 ? 103.588 11.222 21.167 1.00 100.77 87 MET B O 1
ATOM 5374 N N . VAL C 1 88 ? 103.804 11.572 23.379 1.00 92.69 88 VAL B N 1
ATOM 5375 C CA . VAL C 1 88 ? 102.974 12.771 23.378 1.00 91.29 88 VAL B CA 1
ATOM 5376 C C . VAL C 1 88 ? 103.701 13.982 22.802 1.00 93.68 88 VAL B C 1
ATOM 5377 O O . VAL C 1 88 ? 103.073 14.887 22.254 1.00 101.80 88 VAL B O 1
ATOM 5381 N N . ARG C 1 89 ? 105.024 13.998 22.927 1.00 88.23 89 ARG B N 1
ATOM 5382 C CA . ARG C 1 89 ? 105.821 15.072 22.351 1.00 90.74 89 ARG B CA 1
ATOM 5383 C C . ARG C 1 89 ? 105.947 14.894 20.840 1.00 93.14 89 ARG B C 1
ATOM 5384 O O . ARG C 1 89 ? 106.042 15.869 20.091 1.00 92.22 89 ARG B O 1
ATOM 5392 N N . MET C 1 90 ? 105.946 13.640 20.400 1.00 94.34 90 MET B N 1
ATOM 5393 C CA . MET C 1 90 ? 106.036 13.325 18.983 1.00 97.88 90 MET B CA 1
ATOM 5394 C C . MET C 1 90 ? 104.716 13.613 18.282 1.00 111.95 90 MET B C 1
ATOM 5395 O O . MET C 1 90 ? 104.553 13.300 17.104 1.00 116.64 90 MET B O 1
ATOM 5400 N N . ALA C 1 91 ? 103.772 14.203 19.006 1.00 77.17 91 ALA B N 1
ATOM 5401 C CA . ALA C 1 91 ? 102.463 14.498 18.437 1.00 91.92 91 ALA B CA 1
ATOM 5402 C C . ALA C 1 91 ? 102.056 15.948 18.670 1.00 96.47 91 ALA B C 1
ATOM 5403 O O . ALA C 1 91 ? 100.916 16.331 18.407 1.00 107.86 91 ALA B O 1
ATOM 5405 N N . GLN C 1 92 ? 102.990 16.755 19.159 1.00 86.35 92 GLN B N 1
ATOM 5406 C CA . GLN C 1 92 ? 102.697 18.156 19.436 1.00 100.49 92 GLN B CA 1
ATOM 5407 C C . GLN C 1 92 ? 103.404 19.080 18.456 1.00 107.40 92 GLN B C 1
ATOM 5408 O O . GLN C 1 92 ? 104.622 19.009 18.293 1.00 82.35 92 GLN B O 1
ATOM 5414 N N . TRP C 1 93 ? 102.638 19.948 17.803 1.00 85.76 93 TRP B N 1
ATOM 5415 C CA . TRP C 1 93 ? 103.198 20.787 16.754 1.00 115.63 93 TRP B CA 1
ATOM 5416 C C . TRP C 1 93 ? 104.231 21.770 17.291 1.00 115.30 93 TRP B C 1
ATOM 5417 O O . TRP C 1 93 ? 105.148 22.171 16.575 1.00 124.17 93 TRP B O 1
ATOM 5428 N N . TRP C 1 94 ? 104.078 22.155 18.552 1.00 108.08 94 TRP B N 1
ATOM 5429 C CA . TRP C 1 94 ? 104.991 23.104 19.176 1.00 106.17 94 TRP B CA 1
ATOM 5430 C C . TRP C 1 94 ? 106.282 22.421 19.618 1.00 105.61 94 TRP B C 1
ATOM 5431 O O . TRP C 1 94 ? 107.314 23.074 19.785 1.00 110.19 94 TRP B O 1
ATOM 5442 N N . SER C 1 95 ? 106.219 21.104 19.800 1.00 100.17 95 SER B N 1
ATOM 5443 C CA . SER C 1 95 ? 107.372 20.331 20.256 1.00 93.77 95 SER B CA 1
ATOM 5444 C C . SER C 1 95 ? 108.257 19.890 19.093 1.00 95.00 95 SER B C 1
ATOM 5445 O O . SER C 1 95 ? 109.442 20.215 19.054 1.00 104.00 95 SER B O 1
ATOM 5447 N N . TYR C 1 96 ? 107.683 19.147 18.152 1.00 92.43 96 TYR B N 1
ATOM 5448 C CA . TYR C 1 96 ? 108.417 18.727 16.960 1.00 100.73 96 TYR B CA 1
ATOM 5449 C C . TYR C 1 96 ? 108.066 19.587 15.750 1.00 106.36 96 TYR B C 1
ATOM 5450 O O . TYR C 1 96 ? 106.892 19.826 15.463 1.00 108.44 96 TYR B O 1
ATOM 5459 N N . ARG C 1 97 ? 109.093 20.052 15.046 1.00 108.21 97 ARG B N 1
ATOM 5460 C CA . ARG C 1 97 ? 108.904 20.814 13.816 1.00 99.90 97 ARG B CA 1
ATOM 5461 C C . ARG C 1 97 ? 108.138 19.974 12.800 1.00 98.85 97 ARG B C 1
ATOM 5462 O O . ARG C 1 97 ? 107.349 20.497 12.014 1.00 106.66 97 ARG B O 1
ATOM 5470 N N . TYR C 1 98 ? 108.375 18.666 12.827 1.00 88.45 98 TYR B N 1
ATOM 5471 C CA . TYR C 1 98 ? 107.656 17.726 11.972 1.00 79.53 98 TYR B CA 1
ATOM 5472 C C . TYR C 1 98 ? 107.239 16.498 12.770 1.00 83.18 98 TYR B C 1
ATOM 5473 O O . TYR C 1 98 ? 108.019 15.562 12.950 1.00 75.55 98 TYR B O 1
ATOM 5482 N N . MET C 1 99 ? 105.999 16.519 13.248 1.00 93.26 99 MET B N 1
ATOM 5483 C CA . MET C 1 99 ? 105.480 15.485 14.137 1.00 89.22 99 MET B CA 1
ATOM 5484 C C . MET C 1 99 ? 105.718 14.076 13.607 1.00 77.75 99 MET B C 1
ATOM 5485 O O . MET C 1 99 ? 105.750 13.851 12.401 1.00 78.05 99 MET B O 1
ATOM 5490 N N . LEU C 1 100 ? 105.883 13.130 14.524 1.00 74.86 100 LEU B N 1
ATOM 5491 C CA . LEU C 1 100 ? 106.130 11.741 14.158 1.00 71.67 100 LEU B CA 1
ATOM 5492 C C . LEU C 1 100 ? 104.984 10.850 14.613 1.00 90.39 100 LEU B C 1
ATOM 5493 O O . LEU C 1 100 ? 105.094 9.626 14.603 1.00 91.83 100 LEU B O 1
ATOM 5498 N N . VAL C 1 101 ? 103.882 11.476 15.010 1.00 73.38 101 VAL B N 1
ATOM 5499 C CA . VAL C 1 101 ? 102.717 10.748 15.493 1.00 86.25 101 VAL B CA 1
ATOM 5500 C C . VAL C 1 101 ? 101.451 11.529 15.181 1.00 92.98 101 VAL B C 1
ATOM 5501 O O . VAL C 1 101 ? 101.459 12.757 15.160 1.00 95.78 101 VAL B O 1
ATOM 5505 N N . ASP C 1 102 ? 100.364 10.812 14.927 1.00 76.54 102 ASP B N 1
ATOM 5506 C CA . ASP C 1 102 ? 99.061 11.446 14.783 1.00 95.15 102 ASP B CA 1
ATOM 5507 C C . ASP C 1 102 ? 98.109 10.846 15.804 1.00 96.02 102 ASP B C 1
ATOM 5508 O O . ASP C 1 102 ? 97.632 9.722 15.642 1.00 94.96 102 ASP B O 1
ATOM 5510 N N . GLY C 1 103 ? 97.851 11.597 16.868 1.00 91.62 103 GLY B N 1
ATOM 5511 C CA . GLY C 1 103 ? 96.978 11.133 17.924 1.00 91.91 103 GLY B CA 1
ATOM 5512 C C . GLY C 1 103 ? 95.649 11.858 17.944 1.00 96.87 103 GLY B C 1
ATOM 5513 O O . GLY C 1 103 ? 95.526 12.967 17.424 1.00 85.79 103 GLY B O 1
ATOM 5514 N N . HIS C 1 104 ? 94.651 11.219 18.546 1.00 100.36 104 HIS B N 1
ATOM 5515 C CA . HIS C 1 104 ? 93.337 11.817 18.724 1.00 104.68 104 HIS B CA 1
ATOM 5516 C C . HIS C 1 104 ? 93.082 12.015 20.209 1.00 105.30 104 HIS B C 1
ATOM 5517 O O . HIS C 1 104 ? 93.470 11.180 21.022 1.00 106.96 104 HIS B O 1
ATOM 5519 N N . GLY C 1 105 ? 92.433 13.120 20.561 1.00 110.31 105 GLY B N 1
ATOM 5520 C CA . GLY C 1 105 ? 92.129 13.418 21.950 1.00 109.16 105 GLY B CA 1
ATOM 5521 C C . GLY C 1 105 ? 93.084 14.437 22.540 1.00 108.23 105 GLY B C 1
ATOM 5522 O O . GLY C 1 105 ? 93.870 15.050 21.815 1.00 111.61 105 GLY B O 1
ATOM 5523 N N . ASN C 1 106 ? 93.019 14.624 23.856 1.00 103.20 106 ASN B N 1
ATOM 5524 C CA . ASN C 1 106 ? 93.903 15.572 24.526 1.00 105.11 106 ASN B CA 1
ATOM 5525 C C . ASN C 1 106 ? 95.359 15.121 24.482 1.00 105.05 106 ASN B C 1
ATOM 5526 O O . ASN C 1 106 ? 95.716 14.086 25.046 1.00 103.85 106 ASN B O 1
ATOM 5528 N N . PHE C 1 107 ? 96.191 15.896 23.794 1.00 91.62 107 PHE B N 1
ATOM 5529 C CA . PHE C 1 107 ? 97.624 15.634 23.743 1.00 89.09 107 PHE B CA 1
ATOM 5530 C C . PHE C 1 107 ? 98.395 16.839 24.257 1.00 90.09 107 PHE B C 1
ATOM 5531 O O . PHE C 1 107 ? 99.510 17.115 23.817 1.00 88.63 107 PHE B O 1
ATOM 5539 N N . GLY C 1 108 ? 97.788 17.557 25.195 1.00 99.71 108 GLY B N 1
ATOM 5540 C CA . GLY C 1 108 ? 98.437 18.688 25.828 1.00 104.18 108 GLY B CA 1
ATOM 5541 C C . GLY C 1 108 ? 98.193 19.994 25.104 1.00 109.23 108 GLY B C 1
ATOM 5542 O O . GLY C 1 108 ? 97.541 20.030 24.063 1.00 114.05 108 GLY B O 1
ATOM 5543 N N . SER C 1 109 ? 98.725 21.073 25.665 1.00 112.57 109 SER B N 1
ATOM 5544 C CA . SER C 1 109 ? 98.564 22.395 25.086 1.00 117.06 109 SER B CA 1
ATOM 5545 C C . SER C 1 109 ? 99.871 23.174 25.184 1.00 124.15 109 SER B C 1
ATOM 5546 O O . SER C 1 109 ? 100.828 22.721 25.806 1.00 119.78 109 SER B O 1
ATOM 5548 N N . MET C 1 110 ? 99.906 24.346 24.560 1.00 137.69 110 MET B N 1
ATOM 5549 C CA . MET C 1 110 ? 101.076 25.213 24.628 1.00 137.15 110 MET B CA 1
ATOM 5550 C C . MET C 1 110 ? 101.211 25.819 26.015 1.00 136.05 110 MET B C 1
ATOM 5551 O O . MET C 1 110 ? 102.263 26.355 26.366 1.00 135.75 110 MET B O 1
ATOM 5556 N N . ASP C 1 111 ? 100.136 25.738 26.795 1.00 132.78 111 ASP B N 1
ATOM 5557 C CA . ASP C 1 111 ? 100.090 26.369 28.109 1.00 130.49 111 ASP B CA 1
ATOM 5558 C C . ASP C 1 111 ? 100.575 25.437 29.212 1.00 124.61 111 ASP B C 1
ATOM 5559 O O . ASP C 1 111 ? 100.345 25.687 30.392 1.00 122.28 111 ASP B O 1
ATOM 5564 N N . GLY C 1 112 ? 101.247 24.360 28.822 1.00 123.83 112 GLY B N 1
ATOM 5565 C CA . GLY C 1 112 ? 101.790 23.415 29.778 1.00 123.14 112 GLY B CA 1
ATOM 5566 C C . GLY C 1 112 ? 100.812 22.321 30.162 1.00 123.18 112 GLY B C 1
ATOM 5567 O O . GLY C 1 112 ? 101.187 21.350 30.820 1.00 124.41 112 GLY B O 1
ATOM 5568 N N . ASP C 1 113 ? 99.556 22.476 29.754 1.00 120.65 113 ASP B N 1
ATOM 5569 C CA . ASP C 1 113 ? 98.527 21.487 30.054 1.00 113.78 113 ASP B CA 1
ATOM 5570 C C . ASP C 1 113 ? 98.953 20.099 29.579 1.00 114.43 113 ASP B C 1
ATOM 5571 O O . ASP C 1 113 ? 99.219 19.892 28.397 1.00 113.47 113 ASP B O 1
ATOM 5573 N N . SER C 1 114 ? 99.021 19.152 30.507 1.00 116.23 114 SER B N 1
ATOM 5574 C CA . SER C 1 114 ? 99.436 17.792 30.185 1.00 107.28 114 SER B CA 1
ATOM 5575 C C . SER C 1 114 ? 98.435 17.108 29.260 1.00 106.12 114 SER B C 1
ATOM 5576 O O . SER C 1 114 ? 97.363 17.644 28.981 1.00 103.89 114 SER B O 1
ATOM 5578 N N . ALA C 1 115 ? 98.796 15.923 28.783 1.00 110.47 115 ALA B N 1
ATOM 5579 C CA . ALA C 1 115 ? 97.901 15.126 27.959 1.00 92.07 115 ALA B CA 1
ATOM 5580 C C . ALA C 1 115 ? 96.901 14.382 28.838 1.00 93.54 115 ALA B C 1
ATOM 5581 O O . ALA C 1 115 ? 97.026 14.370 30.061 1.00 101.35 115 ALA B O 1
ATOM 5583 N N . ALA C 1 116 ? 95.907 13.765 28.212 1.00 101.26 116 ALA B N 1
ATOM 5584 C CA . ALA C 1 116 ? 94.918 12.985 28.943 1.00 94.93 116 ALA B CA 1
ATOM 5585 C C . ALA C 1 116 ? 95.466 11.602 29.275 1.00 128.60 116 ALA B C 1
ATOM 5586 O O . ALA C 1 116 ? 96.649 11.330 29.084 1.00 90.76 116 ALA B O 1
ATOM 5588 N N . ALA C 1 117 ? 94.597 10.732 29.775 1.00 94.03 117 ALA B N 1
ATOM 5589 C CA . ALA C 1 117 ? 94.998 9.384 30.143 1.00 92.66 117 ALA B CA 1
ATOM 5590 C C . ALA C 1 117 ? 95.051 8.481 28.920 1.00 127.69 117 ALA B C 1
ATOM 5591 O O . ALA C 1 117 ? 94.250 8.623 27.998 1.00 133.65 117 ALA B O 1
ATOM 5593 N N . GLN C 1 118 ? 95.996 7.548 28.921 1.00 117.04 118 GLN B N 1
ATOM 5594 C CA . GLN C 1 118 ? 96.153 6.607 27.819 1.00 99.16 118 GLN B CA 1
ATOM 5595 C C . GLN C 1 118 ? 94.872 5.809 27.594 1.00 97.97 118 GLN B C 1
ATOM 5596 O O . GLN C 1 118 ? 94.804 4.964 26.705 1.00 95.75 118 GLN B O 1
ATOM 5602 N N . ARG C 1 119 ? 93.859 6.075 28.410 1.00 102.57 119 ARG B N 1
ATOM 5603 C CA . ARG C 1 119 ? 92.587 5.373 28.304 1.00 104.51 119 ARG B CA 1
ATOM 5604 C C . ARG C 1 119 ? 91.593 6.208 27.515 1.00 103.21 119 ARG B C 1
ATOM 5605 O O . ARG C 1 119 ? 90.472 5.774 27.249 1.00 106.05 119 ARG B O 1
ATOM 5607 N N . TYR C 1 120 ? 92.016 7.413 27.145 1.00 102.74 120 TYR B N 1
ATOM 5608 C CA . TYR C 1 120 ? 91.160 8.339 26.416 1.00 107.38 120 TYR B CA 1
ATOM 5609 C C . TYR C 1 120 ? 91.771 8.727 25.073 1.00 116.18 120 TYR B C 1
ATOM 5610 O O . TYR C 1 120 ? 91.058 9.093 24.140 1.00 123.45 120 TYR B O 1
ATOM 5619 N N . THR C 1 121 ? 93.092 8.638 24.977 1.00 89.51 121 THR B N 1
ATOM 5620 C CA . THR C 1 121 ? 93.791 9.034 23.762 1.00 87.73 121 THR B CA 1
ATOM 5621 C C . THR C 1 121 ? 94.310 7.836 22.971 1.00 104.33 121 THR B C 1
ATOM 5622 O O . THR C 1 121 ? 94.933 6.931 23.525 1.00 84.23 121 THR B O 1
ATOM 5626 N N . GLU C 1 122 ? 94.039 7.838 21.670 1.00 105.05 122 GLU B N 1
ATOM 5627 C CA . GLU C 1 122 ? 94.577 6.828 20.765 1.00 83.02 122 GLU B CA 1
ATOM 5628 C C . GLU C 1 122 ? 95.400 7.524 19.690 1.00 81.75 122 GLU B C 1
ATOM 5629 O O . GLU C 1 122 ? 95.161 8.692 19.387 1.00 82.84 122 GLU B O 1
ATOM 5635 N N . ALA C 1 123 ? 96.372 6.816 19.122 1.00 79.67 123 ALA B N 1
ATOM 5636 C CA . ALA C 1 123 ? 97.289 7.430 18.168 1.00 96.87 123 ALA B CA 1
ATOM 5637 C C . ALA C 1 123 ? 97.831 6.448 17.134 1.00 96.31 123 ALA B C 1
ATOM 5638 O O . ALA C 1 123 ? 97.606 5.243 17.226 1.00 98.09 123 ALA B O 1
ATOM 5640 N N . ARG C 1 124 ? 98.547 6.982 16.150 1.00 89.47 124 ARG B N 1
ATOM 5641 C CA . ARG C 1 124 ? 99.161 6.176 15.102 1.00 82.07 124 ARG B CA 1
ATOM 5642 C C . ARG C 1 124 ? 100.287 6.962 14.450 1.00 83.93 124 ARG B C 1
ATOM 5643 O O . ARG C 1 124 ? 100.399 8.173 14.646 1.00 74.50 124 ARG B O 1
ATOM 5651 N N . MET C 1 125 ? 101.115 6.273 13.671 1.00 83.50 125 MET B N 1
ATOM 5652 C CA . MET C 1 125 ? 102.235 6.917 12.998 1.00 79.40 125 MET B CA 1
ATOM 5653 C C . MET C 1 125 ? 101.766 8.120 12.188 1.00 84.96 125 MET B C 1
ATOM 5654 O O . MET C 1 125 ? 100.612 8.187 11.760 1.00 88.03 125 MET B O 1
ATOM 5659 N N . SER C 1 126 ? 102.669 9.070 11.978 1.00 81.11 126 SER B N 1
ATOM 5660 C CA . SER C 1 126 ? 102.397 10.178 11.081 1.00 86.27 126 SER B CA 1
ATOM 5661 C C . SER C 1 126 ? 102.890 9.798 9.694 1.00 99.76 126 SER B C 1
ATOM 5662 O O . SER C 1 126 ? 103.824 9.006 9.560 1.00 108.35 126 SER B O 1
ATOM 5665 N N . LYS C 1 127 ? 102.260 10.355 8.665 1.00 97.61 127 LYS B N 1
ATOM 5666 C CA . LYS C 1 127 ? 102.648 10.059 7.292 1.00 81.63 127 LYS B CA 1
ATOM 5667 C C . LYS C 1 127 ? 104.151 10.222 7.101 1.00 82.54 127 LYS B C 1
ATOM 5668 O O . LYS C 1 127 ? 104.814 9.340 6.555 1.00 89.02 127 LYS B O 1
ATOM 5671 N N . ILE C 1 128 ? 104.691 11.346 7.560 1.00 81.00 128 ILE B N 1
ATOM 5672 C CA . ILE C 1 128 ? 106.117 11.606 7.406 1.00 85.99 128 ILE B CA 1
ATOM 5673 C C . ILE C 1 128 ? 106.958 10.632 8.217 1.00 82.83 128 ILE B C 1
ATOM 567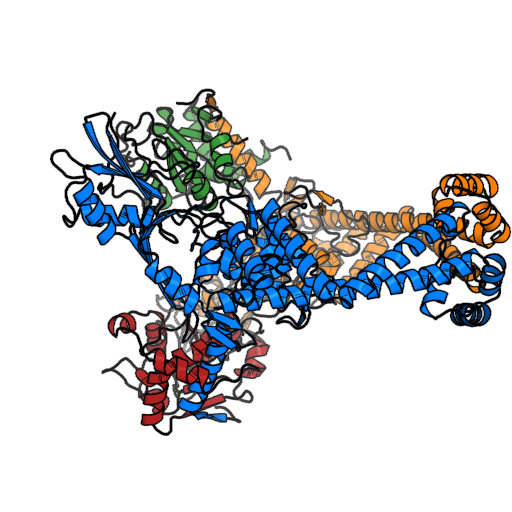4 O O . ILE C 1 128 ? 108.083 10.309 7.837 1.00 71.32 128 ILE B O 1
ATOM 5679 N N . ALA C 1 129 ? 106.411 10.171 9.337 1.00 93.50 129 ALA B N 1
ATOM 5680 C CA . ALA C 1 129 ? 107.112 9.225 10.199 1.00 96.99 129 ALA B CA 1
ATOM 5681 C C . ALA C 1 129 ? 107.338 7.911 9.467 1.00 99.12 129 ALA B C 1
ATOM 5682 O O . ALA C 1 129 ? 108.310 7.204 9.727 1.00 103.24 129 ALA B O 1
ATOM 5684 N N . LEU C 1 130 ? 106.435 7.592 8.548 1.00 95.69 130 LEU B N 1
ATOM 5685 C CA . LEU C 1 130 ? 106.541 6.365 7.773 1.00 96.72 130 LEU B CA 1
ATOM 5686 C C . LEU C 1 130 ? 107.852 6.325 6.989 1.00 95.41 130 LEU B C 1
ATOM 5687 O O . LEU C 1 130 ? 108.416 5.252 6.759 1.00 95.77 130 LEU B O 1
ATOM 5692 N N . GLU C 1 131 ? 108.334 7.501 6.592 1.00 85.62 131 GLU B N 1
ATOM 5693 C CA . GLU C 1 131 ? 109.609 7.617 5.888 1.00 84.42 131 GLU B CA 1
ATOM 5694 C C . GLU C 1 131 ? 110.761 7.157 6.770 1.00 85.10 131 GLU B C 1
ATOM 5695 O O . GLU C 1 131 ? 111.803 6.734 6.272 1.00 97.00 131 GLU B O 1
ATOM 5701 N N . MET C 1 132 ? 110.575 7.257 8.082 1.00 78.34 132 MET B N 1
ATOM 5702 C CA . MET C 1 132 ? 111.586 6.816 9.035 1.00 79.90 132 MET B CA 1
ATOM 5703 C C . MET C 1 132 ? 111.698 5.295 9.023 1.00 76.38 132 MET B C 1
ATOM 5704 O O . MET C 1 132 ? 112.695 4.735 9.477 1.00 73.97 132 MET B O 1
ATOM 5709 N N . LEU C 1 133 ? 110.672 4.634 8.494 1.00 79.02 133 LEU B N 1
ATOM 5710 C CA . LEU C 1 133 ? 110.606 3.176 8.512 1.00 84.82 133 LEU B CA 1
ATOM 5711 C C . LEU C 1 133 ? 110.619 2.538 7.121 1.00 86.52 133 LEU B C 1
ATOM 5712 O O . LEU C 1 133 ? 110.599 1.313 7.003 1.00 90.95 133 LEU B O 1
ATOM 5717 N N . ARG C 1 134 ? 110.648 3.360 6.076 1.00 87.59 134 ARG B N 1
ATOM 5718 C CA . ARG C 1 134 ? 110.604 2.851 4.704 1.00 88.99 134 ARG B CA 1
ATOM 5719 C C . ARG C 1 134 ? 111.642 1.774 4.410 1.00 96.98 134 ARG B C 1
ATOM 5720 O O . ARG C 1 134 ? 112.845 2.012 4.518 1.00 102.90 134 ARG B O 1
ATOM 5728 N N . ASP C 1 135 ? 111.166 0.592 4.026 1.00 93.05 135 ASP B N 1
ATOM 5729 C CA . ASP C 1 135 ? 112.047 -0.508 3.650 1.00 90.66 135 ASP B CA 1
ATOM 5730 C C . ASP C 1 135 ? 112.756 -1.097 4.868 1.00 82.37 135 ASP B C 1
ATOM 5731 O O . ASP C 1 135 ? 113.796 -1.741 4.749 1.00 79.36 135 ASP B O 1
ATOM 5736 N N . ILE C 1 136 ? 112.181 -0.867 6.042 1.00 82.00 136 ILE B N 1
ATOM 5737 C CA . ILE C 1 136 ? 112.701 -1.434 7.279 1.00 81.48 136 ILE B CA 1
ATOM 5738 C C . ILE C 1 136 ? 112.737 -2.951 7.167 1.00 68.74 136 ILE B C 1
ATOM 5739 O O . ILE C 1 136 ? 113.586 -3.608 7.773 1.00 78.73 136 ILE B O 1
ATOM 5744 N N . ASN C 1 137 ? 111.818 -3.498 6.377 1.00 77.36 137 ASN B N 1
ATOM 5745 C CA . ASN C 1 137 ? 111.697 -4.944 6.229 1.00 85.03 137 ASN B CA 1
ATOM 5746 C C . ASN C 1 137 ? 112.459 -5.492 5.022 1.00 84.45 137 ASN B C 1
ATOM 5747 O O . ASN C 1 137 ? 112.221 -6.621 4.586 1.00 73.05 137 ASN B O 1
ATOM 5752 N N . LYS C 1 138 ? 113.378 -4.686 4.494 1.00 80.65 138 LYS B N 1
ATOM 5753 C CA . LYS C 1 138 ? 114.243 -5.103 3.392 1.00 84.71 138 LYS B CA 1
ATOM 5754 C C . LYS C 1 138 ? 115.716 -5.123 3.805 1.00 80.86 138 LYS B C 1
ATOM 5755 O O . LYS C 1 138 ? 116.586 -4.699 3.052 1.00 84.89 138 LYS B O 1
ATOM 5761 N N . ASN C 1 139 ? 115.984 -5.621 5.005 1.00 83.35 139 ASN B N 1
ATOM 5762 C CA . ASN C 1 139 ? 117.341 -5.697 5.541 1.00 84.25 139 ASN B CA 1
ATOM 5763 C C . ASN C 1 139 ? 118.153 -4.421 5.337 1.00 84.65 139 ASN B C 1
ATOM 5764 O O . ASN C 1 139 ? 119.337 -4.472 5.005 1.00 72.66 139 ASN B O 1
ATOM 5769 N N . THR C 1 140 ? 117.515 -3.276 5.539 1.00 70.65 140 THR B N 1
ATOM 5770 C CA . THR C 1 140 ? 118.211 -2.000 5.437 1.00 91.75 140 THR B CA 1
ATOM 5771 C C . THR C 1 140 ? 118.795 -1.582 6.784 1.00 94.94 140 THR B C 1
ATOM 5772 O O . THR C 1 140 ? 119.529 -0.596 6.874 1.00 97.39 140 THR B O 1
ATOM 5776 N N . VAL C 1 141 ? 118.473 -2.342 7.827 1.00 97.12 141 VAL B N 1
ATOM 5777 C CA . VAL C 1 141 ? 118.909 -2.009 9.180 1.00 90.67 141 VAL B CA 1
ATOM 5778 C C . VAL C 1 141 ? 119.283 -3.241 10.003 1.00 97.56 141 VAL B C 1
ATOM 5779 O O . VAL C 1 141 ? 118.725 -4.324 9.809 1.00 99.93 141 VAL B O 1
ATOM 5783 N N . ASP C 1 142 ? 120.236 -3.065 10.917 1.00 96.57 142 ASP B N 1
ATOM 5784 C CA . ASP C 1 142 ? 120.677 -4.142 11.798 1.00 91.00 142 ASP B CA 1
ATOM 5785 C C . ASP C 1 142 ? 119.734 -4.302 12.984 1.00 84.05 142 ASP B C 1
ATOM 5786 O O . ASP C 1 142 ? 119.324 -3.321 13.600 1.00 85.22 142 ASP B O 1
ATOM 5791 N N . PHE C 1 143 ? 119.400 -5.545 13.307 1.00 86.25 143 PHE B N 1
ATOM 5792 C CA . PHE C 1 143 ? 118.522 -5.825 14.438 1.00 89.43 143 PHE B CA 1
ATOM 5793 C C . PHE C 1 143 ? 119.280 -6.460 15.602 1.00 88.36 143 PHE B C 1
ATOM 5794 O O . PHE C 1 143 ? 120.388 -6.968 15.431 1.00 84.19 143 PHE B O 1
ATOM 5802 N N . VAL C 1 144 ? 118.673 -6.421 16.784 1.00 90.19 144 VAL B N 1
ATOM 5803 C CA . VAL C 1 144 ? 119.286 -6.972 17.988 1.00 85.65 144 VAL B CA 1
ATOM 5804 C C . VAL C 1 144 ? 118.217 -7.528 18.922 1.00 79.52 144 VAL B C 1
ATOM 5805 O O . VAL C 1 144 ? 117.039 -7.198 18.795 1.00 72.65 144 VAL B O 1
ATOM 5809 N N . ASP C 1 145 ? 118.626 -8.374 19.860 1.00 77.41 145 ASP B N 1
ATOM 5810 C CA . ASP C 1 145 ? 117.689 -8.908 20.839 1.00 85.00 145 ASP B CA 1
ATOM 5811 C C . ASP C 1 145 ? 117.302 -7.841 21.863 1.00 83.19 145 ASP B C 1
ATOM 5812 O O . ASP C 1 145 ? 118.097 -6.949 22.181 1.00 79.36 145 ASP B O 1
ATOM 5817 N N . ASN C 1 146 ? 116.076 -7.933 22.368 1.00 75.48 146 ASN B N 1
ATOM 5818 C CA . ASN C 1 146 ? 115.602 -7.004 23.383 1.00 78.58 146 ASN B CA 1
ATOM 5819 C C . ASN C 1 146 ? 116.080 -7.423 24.765 1.00 98.01 146 ASN B C 1
ATOM 5820 O O . ASN C 1 146 ? 116.707 -8.475 24.924 1.00 78.34 146 ASN B O 1
ATOM 5825 N N . TYR C 1 147 ? 115.776 -6.598 25.763 1.00 100.40 147 TYR B N 1
ATOM 5826 C CA . TYR C 1 147 ? 116.201 -6.858 27.131 1.00 91.28 147 TYR B CA 1
ATOM 5827 C C . TYR C 1 147 ? 115.749 -8.240 27.601 1.00 94.16 147 TYR B C 1
ATOM 5828 O O . TYR C 1 147 ? 116.496 -8.953 28.270 1.00 103.94 147 TYR B O 1
ATOM 5837 N N . ASP C 1 148 ? 114.523 -8.610 27.242 1.00 89.19 148 ASP B N 1
ATOM 5838 C CA . ASP C 1 148 ? 113.978 -9.917 27.587 1.00 94.22 148 ASP B CA 1
ATOM 5839 C C . ASP C 1 148 ? 114.695 -11.024 26.828 1.00 100.70 148 ASP B C 1
ATOM 5840 O O . ASP C 1 148 ? 114.675 -12.185 27.240 1.00 99.40 148 ASP B O 1
ATOM 5845 N N . ALA C 1 149 ? 115.322 -10.656 25.714 1.00 105.32 149 ALA B N 1
ATOM 5846 C CA . ALA C 1 149 ? 115.997 -11.616 24.845 1.00 102.89 149 ALA B CA 1
ATOM 5847 C C . ALA C 1 149 ? 115.001 -12.517 24.118 1.00 99.93 149 ALA B C 1
ATOM 5848 O O . ALA C 1 149 ? 115.384 -13.516 23.511 1.00 101.14 149 ALA B O 1
ATOM 5850 N N . ASN C 1 150 ? 113.723 -12.156 24.183 1.00 99.16 150 ASN B N 1
ATOM 5851 C CA . ASN C 1 150 ? 112.679 -12.903 23.492 1.00 99.21 150 ASN B CA 1
ATOM 5852 C C . ASN C 1 150 ? 111.985 -12.064 22.422 1.00 87.47 150 ASN B C 1
ATOM 5853 O O . ASN C 1 150 ? 110.856 -12.352 22.022 1.00 82.86 150 ASN B O 1
ATOM 5858 N N . GLU C 1 151 ? 112.675 -11.025 21.965 1.00 85.89 151 GLU B N 1
ATOM 5859 C CA . GLU C 1 151 ? 112.195 -10.187 20.872 1.00 86.50 151 GLU B CA 1
ATOM 5860 C C . GLU C 1 151 ? 113.380 -9.538 20.161 1.00 87.66 151 GLU B C 1
ATOM 5861 O O . GLU C 1 151 ? 114.488 -9.496 20.698 1.00 91.08 151 GLU B O 1
ATOM 5867 N N . ARG C 1 152 ? 113.148 -9.032 18.954 1.00 83.09 152 ARG B N 1
ATOM 5868 C CA . ARG C 1 152 ? 114.210 -8.367 18.206 1.00 80.71 152 ARG B CA 1
ATOM 5869 C C . ARG C 1 152 ? 113.822 -6.958 17.782 1.00 82.16 152 ARG B C 1
ATOM 5870 O O . ARG C 1 152 ? 112.679 -6.702 17.405 1.00 85.53 152 ARG B O 1
ATOM 5878 N N . GLU C 1 153 ? 114.785 -6.047 17.851 1.00 70.34 153 GLU B N 1
ATOM 5879 C CA . GLU C 1 153 ? 114.543 -4.656 17.503 1.00 76.66 153 GLU B CA 1
ATOM 5880 C C . GLU C 1 153 ? 115.694 -4.062 16.692 1.00 75.97 153 GLU B C 1
ATOM 5881 O O . GLU C 1 153 ? 116.836 -4.506 16.804 1.00 69.95 153 GLU B O 1
ATOM 5887 N N . PRO C 1 154 ? 115.391 -3.049 15.870 1.00 67.73 154 PRO B N 1
ATOM 5888 C CA . PRO C 1 154 ? 116.399 -2.392 15.036 1.00 92.59 154 PRO B CA 1
ATOM 5889 C C . PRO C 1 154 ? 117.295 -1.468 15.849 1.00 67.45 154 PRO B C 1
ATOM 5890 O O . PRO C 1 154 ? 116.806 -0.794 16.753 1.00 70.04 154 PRO B O 1
ATOM 5894 N N . LEU C 1 155 ? 118.586 -1.440 15.523 1.00 67.91 155 LEU B N 1
ATOM 5895 C CA . LEU C 1 155 ? 119.531 -0.545 16.183 1.00 68.13 155 LEU B CA 1
ATOM 5896 C C . LEU C 1 155 ? 119.329 0.875 15.698 1.00 67.34 155 LEU B C 1
ATOM 5897 O O . LEU C 1 155 ? 119.703 1.834 16.366 1.00 139.44 155 LEU B O 1
ATOM 5902 N N . VAL C 1 156 ? 118.739 0.999 14.519 1.00 78.91 156 VAL B N 1
ATOM 5903 C CA . VAL C 1 156 ? 118.503 2.297 13.901 1.00 78.58 156 VAL B CA 1
ATOM 5904 C C . VAL C 1 156 ? 117.401 2.162 12.857 1.00 76.19 156 VAL B C 1
ATOM 5905 O O . VAL C 1 156 ? 117.083 1.057 12.421 1.00 71.96 156 VAL B O 1
ATOM 5909 N N . LEU C 1 157 ? 116.798 3.281 12.477 1.00 78.64 157 LEU B N 1
ATOM 5910 C CA . LEU C 1 157 ? 115.759 3.262 11.457 1.00 81.88 157 LEU B CA 1
ATOM 5911 C C . LEU C 1 157 ? 116.325 3.788 10.148 1.00 91.00 157 LEU B C 1
ATOM 5912 O O . LEU C 1 157 ? 117.283 4.560 10.151 1.00 98.91 157 LEU B O 1
ATOM 5917 N N . PRO C 1 158 ? 115.742 3.363 9.019 1.00 92.72 158 PRO B N 1
ATOM 5918 C CA . PRO C 1 158 ? 116.192 3.848 7.711 1.00 84.27 158 PRO B CA 1
ATOM 5919 C C . PRO C 1 158 ? 116.300 5.372 7.690 1.00 83.45 158 PRO B C 1
ATOM 5920 O O . PRO C 1 158 ? 117.291 5.908 7.194 1.00 88.02 158 PRO B O 1
ATOM 5924 N N . ALA C 1 159 ? 115.292 6.051 8.232 1.00 81.15 159 ALA B N 1
ATOM 5925 C CA . ALA C 1 159 ? 115.288 7.510 8.304 1.00 87.12 159 ALA B CA 1
ATOM 5926 C C . ALA C 1 159 ? 115.484 8.146 6.930 1.00 90.05 159 ALA B C 1
ATOM 5927 O O . ALA C 1 159 ? 116.552 8.678 6.627 1.00 90.53 159 ALA B O 1
ATOM 5929 N N . ARG C 1 160 ? 114.447 8.097 6.103 1.00 87.04 160 ARG B N 1
ATOM 5930 C CA . ARG C 1 160 ? 114.539 8.630 4.750 1.00 87.11 160 ARG B CA 1
ATOM 5931 C C . ARG C 1 160 ? 114.499 10.157 4.729 1.00 92.29 160 ARG B C 1
ATOM 5932 O O . ARG C 1 160 ? 114.279 10.765 3.682 1.00 96.92 160 ARG B O 1
ATOM 5940 N N . PHE C 1 161 ? 114.712 10.769 5.890 1.00 90.13 161 PHE B N 1
ATOM 5941 C CA . PHE C 1 161 ? 114.888 12.216 5.975 1.00 90.84 161 PHE B CA 1
ATOM 5942 C C . PHE C 1 161 ? 115.713 12.596 7.205 1.00 80.63 161 PHE B C 1
ATOM 5943 O O . PHE C 1 161 ? 115.602 11.960 8.251 1.00 72.72 161 PHE B O 1
ATOM 5951 N N . PRO C 1 162 ? 116.557 13.632 7.070 1.00 80.82 162 PRO B N 1
ATOM 5952 C CA . PRO C 1 162 ? 117.496 14.077 8.109 1.00 84.97 162 PRO B CA 1
ATOM 5953 C C . PRO C 1 162 ? 116.784 14.456 9.399 1.00 96.30 162 PRO B C 1
ATOM 5954 O O . PRO C 1 162 ? 116.678 15.633 9.732 1.00 103.23 162 PRO B O 1
ATOM 5958 N N . ASN C 1 163 ? 116.310 13.448 10.120 1.00 96.47 163 ASN B N 1
ATOM 5959 C CA . ASN C 1 163 ? 115.496 13.666 11.309 1.00 89.49 163 ASN B CA 1
ATOM 5960 C C . ASN C 1 163 ? 116.185 14.527 12.350 1.00 93.05 163 ASN B C 1
ATOM 5961 O O . ASN C 1 163 ? 115.596 15.471 12.876 1.00 102.27 163 ASN B O 1
ATOM 5966 N N . LEU C 1 164 ? 117.434 14.189 12.647 1.00 92.08 164 LEU B N 1
ATOM 5967 C CA . LEU C 1 164 ? 118.190 14.882 13.680 1.00 98.52 164 LEU B CA 1
ATOM 5968 C C . LEU C 1 164 ? 118.156 16.395 13.477 1.00 103.94 164 LEU B C 1
ATOM 5969 O O . LEU C 1 164 ? 117.751 17.139 14.370 1.00 109.23 164 LEU B O 1
ATOM 5974 N N . LEU C 1 165 ? 118.574 16.847 12.300 1.00 102.72 165 LEU B N 1
ATOM 5975 C CA . LEU C 1 165 ? 118.615 18.277 12.014 1.00 103.98 165 LEU B CA 1
ATOM 5976 C C . LEU C 1 165 ? 117.223 18.887 11.907 1.00 104.00 165 LEU B C 1
ATOM 5977 O O . LEU C 1 165 ? 116.997 20.010 12.350 1.00 112.33 165 LEU B O 1
ATOM 5982 N N . VAL C 1 166 ? 116.291 18.151 11.316 1.00 94.51 166 VAL B N 1
ATOM 5983 C CA . VAL C 1 166 ? 114.966 18.698 11.061 1.00 95.83 166 VAL B CA 1
ATOM 5984 C C . VAL C 1 166 ? 114.160 18.884 12.342 1.00 102.59 166 VAL B C 1
ATOM 5985 O O . VAL C 1 166 ? 113.515 19.917 12.529 1.00 114.66 166 VAL B O 1
ATOM 5989 N N . ASN C 1 167 ? 114.199 17.887 13.221 1.00 90.84 167 ASN B N 1
ATOM 5990 C CA . ASN C 1 167 ? 113.410 17.935 14.446 1.00 94.82 167 ASN B CA 1
ATOM 5991 C C . ASN C 1 167 ? 114.178 18.468 15.653 1.00 103.26 167 ASN B C 1
ATOM 5992 O O . ASN C 1 167 ? 113.592 19.067 16.557 1.00 97.55 167 ASN B O 1
ATOM 5997 N N . GLY C 1 168 ? 115.490 18.253 15.656 1.00 108.20 168 GLY B N 1
ATOM 5998 C CA . GLY C 1 168 ? 116.337 18.719 16.738 1.00 103.73 168 GLY B CA 1
ATOM 5999 C C . GLY C 1 168 ? 116.715 17.604 17.690 1.00 100.77 168 GLY B C 1
ATOM 6000 O O . GLY C 1 168 ? 116.373 16.443 17.468 1.00 105.05 168 GLY B O 1
ATOM 6001 N N . ALA C 1 169 ? 117.426 17.955 18.755 1.00 98.84 169 ALA B N 1
ATOM 6002 C CA . ALA C 1 169 ? 117.839 16.977 19.753 1.00 97.97 169 ALA B CA 1
ATOM 6003 C C . ALA C 1 169 ? 118.004 17.621 21.124 1.00 94.94 169 ALA B C 1
ATOM 6004 O O . ALA C 1 169 ? 118.284 18.817 21.234 1.00 90.89 169 ALA B O 1
ATOM 6006 N N . THR C 1 170 ? 117.833 16.814 22.165 1.00 96.74 170 THR B N 1
ATOM 6007 C CA . THR C 1 170 ? 117.877 17.305 23.532 1.00 94.62 170 THR B CA 1
ATOM 6008 C C . THR C 1 170 ? 117.540 16.164 24.490 1.00 104.77 170 THR B C 1
ATOM 6009 O O . THR C 1 170 ? 116.566 15.438 24.279 1.00 95.19 170 THR B O 1
ATOM 6013 N N . GLY C 1 171 ? 118.358 15.994 25.527 1.00 117.84 171 GLY B N 1
ATOM 6014 C CA . GLY C 1 171 ? 119.518 16.841 25.728 1.00 118.88 171 GLY B CA 1
ATOM 6015 C C . GLY C 1 171 ? 120.388 16.500 26.927 1.00 110.96 171 GLY B C 1
ATOM 6016 O O . GLY C 1 171 ? 121.602 16.348 26.792 1.00 116.09 171 GLY B O 1
ATOM 6017 N N . ILE C 1 172 ? 119.781 16.388 28.104 1.00 98.23 172 ILE B N 1
ATOM 6018 C CA . ILE C 1 172 ? 120.557 16.201 29.331 1.00 101.86 172 ILE B CA 1
ATOM 6019 C C . ILE C 1 172 ? 121.006 14.755 29.537 1.00 98.58 172 ILE B C 1
ATOM 6020 O O . ILE C 1 172 ? 120.181 13.845 29.631 1.00 96.82 172 ILE B O 1
ATOM 6025 N N . ALA C 1 173 ? 122.320 14.555 29.614 1.00 96.31 173 ALA B N 1
ATOM 6026 C CA . ALA C 1 173 ? 122.888 13.228 29.828 1.00 91.84 173 ALA B CA 1
ATOM 6027 C C . ALA C 1 173 ? 123.663 13.148 31.141 1.00 92.18 173 ALA B C 1
ATOM 6028 O O . ALA C 1 173 ? 123.109 13.380 32.213 1.00 92.82 173 ALA B O 1
ATOM 6030 N N . VAL C 1 174 ? 124.945 12.809 31.045 1.00 92.06 174 VAL B N 1
ATOM 6031 C CA . VAL C 1 174 ? 125.814 12.705 32.213 1.00 102.40 174 VAL B CA 1
ATOM 6032 C C . VAL C 1 174 ? 127.210 13.213 31.877 1.00 106.12 174 VAL B C 1
ATOM 6033 O O . VAL C 1 174 ? 127.939 12.587 31.112 1.00 98.73 174 VAL B O 1
ATOM 6037 N N . GLY C 1 175 ? 127.579 14.350 32.456 1.00 115.85 175 GLY B N 1
ATOM 6038 C CA . GLY C 1 175 ? 128.863 14.965 32.174 1.00 113.44 175 GLY B CA 1
ATOM 6039 C C . GLY C 1 175 ? 128.865 15.622 30.808 1.00 109.05 175 GLY B C 1
ATOM 6040 O O . GLY C 1 175 ? 129.899 16.085 30.330 1.00 110.18 175 GLY B O 1
ATOM 6041 N N . MET C 1 176 ? 127.693 15.663 30.182 1.00 108.21 176 MET B N 1
ATOM 6042 C CA . MET C 1 176 ? 127.552 16.226 28.846 1.00 109.56 176 MET B CA 1
ATOM 6043 C C . MET C 1 176 ? 126.081 16.351 28.475 1.00 108.99 176 MET B C 1
ATOM 6044 O O . MET C 1 176 ? 125.248 15.564 28.929 1.00 114.11 176 MET B O 1
ATOM 6049 N N . ALA C 1 177 ? 125.767 17.339 27.644 1.00 101.20 177 ALA B N 1
ATOM 6050 C CA . ALA C 1 177 ? 124.395 17.557 27.205 1.00 99.64 177 ALA B CA 1
ATOM 6051 C C . ALA C 1 177 ? 124.368 18.041 25.763 1.00 112.89 177 ALA B C 1
ATOM 6052 O O . ALA C 1 177 ? 125.250 18.782 25.332 1.00 122.48 177 ALA B O 1
ATOM 6054 N N . THR C 1 178 ? 123.348 17.618 25.024 1.00 116.80 178 THR B N 1
ATOM 6055 C CA . THR C 1 178 ? 123.226 17.961 23.614 1.00 110.78 178 THR B CA 1
ATOM 6056 C C . THR C 1 178 ? 121.995 18.819 23.349 1.00 116.71 178 THR B C 1
ATOM 6057 O O . THR C 1 178 ? 120.910 18.541 23.861 1.00 113.68 178 THR B O 1
ATOM 6061 N N . ASN C 1 179 ? 122.173 19.858 22.541 1.00 120.64 179 ASN B N 1
ATOM 6062 C CA . ASN C 1 179 ? 121.083 20.763 22.208 1.00 117.32 179 ASN B CA 1
ATOM 6063 C C . ASN C 1 179 ? 121.117 21.173 20.741 1.00 109.59 179 ASN B C 1
ATOM 6064 O O . ASN C 1 179 ? 121.895 22.040 20.345 1.00 114.87 179 ASN B O 1
ATOM 6069 N N . ILE C 1 180 ? 120.269 20.537 19.939 1.00 98.76 180 ILE B N 1
ATOM 6070 C CA . ILE C 1 180 ? 120.186 20.824 18.513 1.00 89.60 180 ILE B CA 1
ATOM 6071 C C . ILE C 1 180 ? 118.797 21.343 18.152 1.00 92.85 180 ILE B C 1
ATOM 6072 O O . ILE C 1 180 ? 117.790 20.716 18.481 1.00 100.38 180 ILE B O 1
ATOM 6077 N N . PRO C 1 181 ? 118.740 22.501 17.479 1.00 89.69 181 PRO B N 1
ATOM 6078 C CA . PRO C 1 181 ? 117.480 23.131 17.073 1.00 99.76 181 PRO B CA 1
ATOM 6079 C C . PRO C 1 181 ? 116.915 22.504 15.801 1.00 107.09 181 PRO B C 1
ATOM 6080 O O . PRO C 1 181 ? 117.661 21.895 15.035 1.00 101.15 181 PRO B O 1
ATOM 6084 N N . PRO C 1 182 ? 115.602 22.657 15.577 1.00 80.86 182 PRO B N 1
ATOM 6085 C CA . PRO C 1 182 ? 114.927 22.126 14.389 1.00 105.86 182 PRO B CA 1
ATOM 6086 C C . PRO C 1 182 ? 115.240 22.939 13.133 1.00 104.69 182 PRO B C 1
ATOM 6087 O O . PRO C 1 182 ? 115.660 24.095 13.223 1.00 101.00 182 PRO B O 1
ATOM 6091 N N . HIS C 1 183 ? 115.032 22.327 11.972 1.00 103.18 183 HIS B N 1
ATOM 6092 C CA . HIS C 1 183 ? 115.227 23.002 10.697 1.00 106.86 183 HIS B CA 1
ATOM 6093 C C . HIS C 1 183 ? 114.073 22.680 9.760 1.00 112.32 183 HIS B C 1
ATOM 6094 O O . HIS C 1 183 ? 113.294 21.760 10.012 1.00 107.21 183 HIS B O 1
ATOM 6101 N N . ASN C 1 184 ? 113.974 23.436 8.672 1.00 116.43 184 ASN B N 1
ATOM 6102 C CA . ASN C 1 184 ? 112.979 23.170 7.641 1.00 115.09 184 ASN B CA 1
ATOM 6103 C C . ASN C 1 184 ? 113.307 21.885 6.878 1.00 112.98 184 ASN B C 1
ATOM 6104 O O . ASN C 1 184 ? 114.468 21.624 6.555 1.00 110.49 184 ASN B O 1
ATOM 6109 N N . LEU C 1 185 ? 112.282 21.084 6.601 1.00 108.45 185 LEU B N 1
ATOM 6110 C CA . LEU C 1 185 ? 112.465 19.809 5.913 1.00 95.90 185 LEU B CA 1
ATOM 6111 C C . LEU C 1 185 ? 113.117 20.018 4.552 1.00 106.33 185 LEU B C 1
ATOM 6112 O O . LEU C 1 185 ? 114.105 19.365 4.218 1.00 113.26 185 LEU B O 1
ATOM 6117 N N . GLY C 1 186 ? 112.553 20.931 3.768 1.00 105.63 186 GLY B N 1
ATOM 6118 C CA . GLY C 1 186 ? 113.083 21.241 2.455 1.00 101.89 186 GLY B CA 1
ATOM 6119 C C . GLY C 1 186 ? 114.531 21.687 2.506 1.00 100.12 186 GLY B C 1
ATOM 6120 O O . GLY C 1 186 ? 115.405 21.040 1.931 1.00 102.85 186 GLY B O 1
ATOM 6121 N N . GLU C 1 187 ? 114.781 22.792 3.203 1.00 100.17 187 GLU B N 1
ATOM 6122 C CA . GLU C 1 187 ? 116.125 23.356 3.314 1.00 102.79 187 GLU B CA 1
ATOM 6123 C C . GLU C 1 187 ? 117.175 22.299 3.662 1.00 101.12 187 GLU B C 1
ATOM 6124 O O . GLU C 1 187 ? 118.221 22.217 3.018 1.00 102.73 187 GLU B O 1
ATOM 6130 N N . THR C 1 188 ? 116.893 21.492 4.681 1.00 99.05 188 THR B N 1
ATOM 6131 C CA . THR C 1 188 ? 117.805 20.425 5.076 1.00 94.64 188 THR B CA 1
ATOM 6132 C C . THR C 1 188 ? 118.127 19.526 3.884 1.00 93.76 188 THR B C 1
ATOM 6133 O O . THR C 1 188 ? 119.291 19.348 3.525 1.00 91.93 188 THR B O 1
ATOM 6137 N N . ILE C 1 189 ? 117.088 18.964 3.273 1.00 99.94 189 ILE B N 1
ATOM 6138 C CA . ILE C 1 189 ? 117.252 18.122 2.093 1.00 103.34 189 ILE B CA 1
ATOM 6139 C C . ILE C 1 189 ? 118.149 18.800 1.062 1.00 100.92 189 ILE B C 1
ATOM 6140 O O . ILE C 1 189 ? 119.005 18.160 0.451 1.00 91.72 189 ILE B O 1
ATOM 6145 N N . ASP C 1 190 ? 117.944 20.101 0.878 1.00 103.18 190 ASP B N 1
ATOM 6146 C CA . ASP C 1 190 ? 118.765 20.889 -0.032 1.00 103.49 190 ASP B CA 1
ATOM 6147 C C . ASP C 1 190 ? 120.237 20.791 0.345 1.00 109.49 190 ASP B C 1
ATOM 6148 O O . ASP C 1 190 ? 121.101 20.626 -0.517 1.00 116.77 190 ASP B O 1
ATOM 6153 N N . ALA C 1 191 ? 120.518 20.894 1.639 1.00 105.87 191 ALA B N 1
ATOM 6154 C CA . ALA C 1 191 ? 121.882 20.762 2.127 1.00 108.37 191 ALA B CA 1
ATOM 6155 C C . ALA C 1 191 ? 122.425 19.373 1.807 1.00 112.87 191 ALA B C 1
ATOM 6156 O O . ALA C 1 191 ? 123.529 19.235 1.278 1.00 117.02 191 ALA B O 1
ATOM 6158 N N . VAL C 1 192 ? 121.640 18.349 2.127 1.00 111.98 192 VAL B N 1
ATOM 6159 C CA . VAL C 1 192 ? 122.043 16.969 1.885 1.00 109.93 192 VAL B CA 1
ATOM 6160 C C . VAL C 1 192 ? 122.480 16.781 0.440 1.00 122.23 192 VAL B C 1
ATOM 6161 O O . VAL C 1 192 ? 123.545 16.229 0.170 1.00 134.17 192 VAL B O 1
ATOM 6163 N N . LYS C 1 193 ? 121.652 17.249 -0.488 1.00 115.34 193 LYS B N 1
ATOM 6164 C CA . LYS C 1 193 ? 121.964 17.147 -1.908 1.00 105.03 193 LYS B CA 1
ATOM 6165 C C . LYS C 1 193 ? 123.193 17.969 -2.282 1.00 105.42 193 LYS B C 1
ATOM 6166 O O . LYS C 1 193 ? 124.103 17.462 -2.935 1.00 100.41 193 LYS B O 1
ATOM 6172 N N . LEU C 1 194 ? 123.218 19.232 -1.861 1.00 111.87 194 LEU B N 1
ATOM 6173 C CA . LEU C 1 194 ? 124.345 20.114 -2.150 1.00 112.77 194 LEU B CA 1
ATOM 6174 C C . LEU C 1 194 ? 125.666 19.435 -1.791 1.00 114.38 194 LEU B C 1
ATOM 6175 O O . LEU C 1 194 ? 126.641 19.525 -2.541 1.00 121.99 194 LEU B O 1
ATOM 6180 N N . VAL C 1 195 ? 125.693 18.754 -0.648 1.00 101.40 195 VAL B N 1
ATOM 6181 C CA . VAL C 1 195 ? 126.889 18.029 -0.228 1.00 96.12 195 VAL B CA 1
ATOM 6182 C C . VAL C 1 195 ? 127.201 16.868 -1.181 1.00 94.10 195 VAL B C 1
ATOM 6183 O O . VAL C 1 195 ? 128.346 16.688 -1.601 1.00 85.10 195 VAL B O 1
ATOM 6185 N N . MET C 1 196 ? 126.180 16.088 -1.525 1.00 90.57 196 MET B N 1
ATOM 6186 C CA . MET C 1 196 ? 126.358 14.960 -2.435 1.00 99.00 196 MET B CA 1
ATOM 6187 C C . MET C 1 196 ? 126.855 15.418 -3.805 1.00 101.93 196 MET B C 1
ATOM 6188 O O . MET C 1 196 ? 127.366 14.618 -4.586 1.00 92.69 196 MET B O 1
ATOM 6193 N N . ASP C 1 197 ? 126.695 16.705 -4.093 1.00 106.62 197 ASP B N 1
ATOM 6194 C CA . ASP C 1 197 ? 127.101 17.257 -5.380 1.00 106.68 197 ASP B CA 1
ATOM 6195 C C . ASP C 1 197 ? 128.523 17.811 -5.333 1.00 100.87 197 ASP B C 1
ATOM 6196 O O . ASP C 1 197 ? 129.408 17.330 -6.042 1.00 100.00 197 ASP B O 1
ATOM 6201 N N . ASN C 1 198 ? 128.739 18.823 -4.499 1.00 99.22 198 ASN B N 1
ATOM 6202 C CA . ASN C 1 198 ? 130.064 19.416 -4.346 1.00 100.73 198 ASN B CA 1
ATOM 6203 C C . ASN C 1 198 ? 130.630 19.214 -2.943 1.00 93.81 198 ASN B C 1
ATOM 6204 O O . ASN C 1 198 ? 130.461 20.070 -2.076 1.00 95.97 198 ASN B O 1
ATOM 6206 N N . PRO C 1 199 ? 131.302 18.074 -2.720 1.00 90.31 199 PRO B N 1
ATOM 6207 C CA . PRO C 1 199 ? 131.922 17.726 -1.437 1.00 92.64 199 PRO B CA 1
ATOM 6208 C C . PRO C 1 199 ? 132.900 18.796 -0.971 1.00 106.54 199 PRO B C 1
ATOM 6209 O O . PRO C 1 199 ? 133.241 18.856 0.212 1.00 99.85 199 PRO B O 1
ATOM 6213 N N . GLU C 1 200 ? 133.349 19.630 -1.904 1.00 119.10 200 GLU B N 1
ATOM 6214 C CA . GLU C 1 200 ? 134.281 20.701 -1.587 1.00 124.51 200 GLU B CA 1
ATOM 6215 C C . GLU C 1 200 ? 133.547 21.925 -1.047 1.00 127.34 200 GLU B C 1
ATOM 6216 O O . GLU C 1 200 ? 134.130 23.004 -0.928 1.00 135.99 200 GLU B O 1
ATOM 6218 N N . VAL C 1 201 ? 132.269 21.754 -0.723 1.00 116.82 201 VAL B N 1
ATOM 6219 C CA . VAL C 1 201 ? 131.456 22.858 -0.228 1.00 117.03 201 VAL B CA 1
ATOM 6220 C C . VAL C 1 201 ? 132.029 23.415 1.069 1.00 124.35 201 VAL B C 1
ATOM 6221 O O . VAL C 1 201 ? 132.872 22.785 1.705 1.00 123.81 201 VAL B O 1
ATOM 6223 N N . THR C 1 202 ? 131.572 24.602 1.453 1.00 134.51 202 THR B N 1
ATOM 6224 C CA . THR C 1 202 ? 132.021 25.225 2.692 1.00 142.53 202 THR B CA 1
ATOM 6225 C C . THR C 1 202 ? 130.839 25.644 3.557 1.00 144.10 202 THR B C 1
ATOM 6226 O O . THR C 1 202 ? 129.699 25.676 3.092 1.00 146.81 202 THR B O 1
ATOM 6230 N N . THR C 1 203 ? 131.118 25.965 4.816 1.00 141.80 203 THR B N 1
ATOM 6231 C CA . THR C 1 203 ? 130.079 26.396 5.743 1.00 143.82 203 THR B CA 1
ATOM 6232 C C . THR C 1 203 ? 129.207 27.479 5.122 1.00 139.69 203 THR B C 1
ATOM 6233 O O . THR C 1 203 ? 127.978 27.411 5.184 1.00 131.48 203 THR B O 1
ATOM 6237 N N . LYS C 1 204 ? 129.850 28.480 4.528 1.00 139.10 204 LYS B N 1
ATOM 6238 C CA . LYS C 1 204 ? 129.133 29.596 3.926 1.00 129.72 204 LYS B CA 1
ATOM 6239 C C . LYS C 1 204 ? 128.179 29.100 2.851 1.00 132.37 204 LYS B C 1
ATOM 6240 O O . LYS C 1 204 ? 127.016 29.501 2.808 1.00 136.43 204 LYS B O 1
ATOM 6242 N N . ASP C 1 205 ? 128.677 28.218 1.990 1.00 134.71 205 ASP B N 1
ATOM 6243 C CA . ASP C 1 205 ? 127.872 27.674 0.902 1.00 137.13 205 ASP B CA 1
ATOM 6244 C C . ASP C 1 205 ? 126.676 26.884 1.431 1.00 135.95 205 ASP B C 1
ATOM 6245 O O . ASP C 1 205 ? 125.553 27.057 0.957 1.00 134.47 205 ASP B O 1
ATOM 6247 N N . LEU C 1 206 ? 126.917 26.023 2.415 1.00 136.81 206 LEU B N 1
ATOM 6248 C CA . LEU C 1 206 ? 125.848 25.215 2.991 1.00 133.63 206 LEU B CA 1
ATOM 6249 C C . LEU C 1 206 ? 124.753 26.101 3.572 1.00 115.95 206 LEU B C 1
ATOM 6250 O O . LEU C 1 206 ? 123.574 25.750 3.533 1.00 109.54 206 LEU B O 1
ATOM 6252 N N . MET C 1 207 ? 125.147 27.255 4.102 1.00 103.05 207 MET B N 1
ATOM 6253 C CA . MET C 1 207 ? 124.191 28.184 4.693 1.00 107.16 207 MET B CA 1
ATOM 6254 C C . MET C 1 207 ? 123.407 28.959 3.635 1.00 120.32 207 MET B C 1
ATOM 6255 O O . MET C 1 207 ? 122.477 29.697 3.960 1.00 125.95 207 MET B O 1
ATOM 6260 N N . GLU C 1 208 ? 123.785 28.791 2.372 1.00 124.96 208 GLU B N 1
ATOM 6261 C CA . GLU C 1 208 ? 123.085 29.453 1.275 1.00 126.59 208 GLU B CA 1
ATOM 6262 C C . GLU C 1 208 ? 121.715 28.820 1.051 1.00 123.64 208 GLU B C 1
ATOM 6263 O O . GLU C 1 208 ? 120.736 29.514 0.767 1.00 120.80 208 GLU B O 1
ATOM 6265 N N . VAL C 1 209 ? 121.657 27.497 1.184 1.00 124.29 209 VAL B N 1
ATOM 6266 C CA . VAL C 1 209 ? 120.406 26.757 1.046 1.00 125.33 209 VAL B CA 1
ATOM 6267 C C . VAL C 1 209 ? 119.771 26.480 2.405 1.00 122.55 209 VAL B C 1
ATOM 6268 O O . VAL C 1 209 ? 118.612 26.073 2.486 1.00 125.80 209 VAL B O 1
ATOM 6272 N N . LEU C 1 210 ? 120.538 26.692 3.470 1.00 115.00 210 LEU B N 1
ATOM 6273 C CA . LEU C 1 210 ? 120.014 26.568 4.825 1.00 114.02 210 LEU B CA 1
ATOM 6274 C C . LEU C 1 210 ? 120.380 27.797 5.649 1.00 121.56 210 LEU B C 1
ATOM 6275 O O . LEU C 1 210 ? 121.493 27.895 6.167 1.00 123.79 210 LEU B O 1
ATOM 6277 N N . PRO C 1 211 ? 119.440 28.746 5.764 1.00 126.21 211 PRO B N 1
ATOM 6278 C CA . PRO C 1 211 ? 119.653 29.969 6.543 1.00 129.94 211 PRO B CA 1
ATOM 6279 C C . PRO C 1 211 ? 120.054 29.633 7.971 1.00 132.42 211 PRO B C 1
ATOM 6280 O O . PRO C 1 211 ? 121.101 30.078 8.443 1.00 135.37 211 PRO B O 1
ATOM 6284 N N . GLY C 1 212 ? 119.219 28.845 8.642 1.00 129.48 212 GLY B N 1
ATOM 6285 C CA . GLY C 1 212 ? 119.457 28.442 10.016 1.00 118.01 212 GLY B CA 1
ATOM 6286 C C . GLY C 1 212 ? 118.301 27.622 10.562 1.00 110.18 212 GLY B C 1
ATOM 6287 O O . GLY C 1 212 ? 117.637 26.901 9.817 1.00 106.28 212 GLY B O 1
ATOM 6288 N N . PRO C 1 213 ? 118.055 27.725 11.876 1.00 111.15 213 PRO B N 1
ATOM 6289 C CA . PRO C 1 213 ? 116.964 26.995 12.532 1.00 111.46 213 PRO B CA 1
ATOM 6290 C C . PRO C 1 213 ? 115.587 27.420 12.023 1.00 117.43 213 PRO B C 1
ATOM 6291 O O . PRO C 1 213 ? 115.443 28.501 11.450 1.00 117.91 213 PRO B O 1
ATOM 6295 N N . ASP C 1 214 ? 114.589 26.567 12.234 1.00 118.72 214 ASP B N 1
ATOM 6296 C CA . ASP C 1 214 ? 113.212 26.880 11.872 1.00 119.14 214 ASP B CA 1
ATOM 6297 C C . ASP C 1 214 ? 112.256 26.260 12.886 1.00 116.63 214 ASP B C 1
ATOM 6298 O O . ASP C 1 214 ? 111.683 25.198 12.652 1.00 111.38 214 ASP B O 1
ATOM 6303 N N . PHE C 1 215 ? 112.092 26.939 14.016 1.00 120.57 215 PHE B N 1
ATOM 6304 C CA . PHE C 1 215 ? 111.316 26.413 15.133 1.00 118.88 215 PHE B CA 1
ATOM 6305 C C . PHE C 1 215 ? 109.818 26.355 14.838 1.00 113.10 215 PHE B C 1
ATOM 6306 O O . PHE C 1 215 ? 109.254 27.281 14.253 1.00 106.32 215 PHE B O 1
ATOM 6314 N N . PRO C 1 216 ? 109.170 25.258 15.254 1.00 111.59 216 PRO B N 1
ATOM 6315 C CA . PRO C 1 216 ? 107.748 25.000 15.000 1.00 108.52 216 PRO B CA 1
ATOM 6316 C C . PRO C 1 216 ? 106.831 26.079 15.561 1.00 102.83 216 PRO B C 1
ATOM 6317 O O . PRO C 1 216 ? 105.617 26.005 15.382 1.00 105.61 216 PRO B O 1
ATOM 6321 N N . THR C 1 217 ? 107.404 27.070 16.231 1.00 107.47 217 THR B N 1
ATOM 6322 C CA . THR C 1 217 ? 106.613 28.165 16.777 1.00 115.32 217 THR B CA 1
ATOM 6323 C C . THR C 1 217 ? 106.766 29.404 15.900 1.00 118.23 217 THR B C 1
ATOM 6324 O O . THR C 1 217 ? 105.929 30.309 15.925 1.00 117.30 217 THR B O 1
ATOM 6328 N N . GLY C 1 218 ? 107.836 29.423 15.112 1.00 113.17 218 GLY B N 1
ATOM 6329 C CA . GLY C 1 218 ? 108.143 30.565 14.275 1.00 117.33 218 GLY B CA 1
ATOM 6330 C C . GLY C 1 218 ? 109.081 31.518 14.987 1.00 125.22 218 GLY B C 1
ATOM 6331 O O . GLY C 1 218 ? 110.261 31.216 15.178 1.00 122.08 218 GLY B O 1
ATOM 6332 N N . ALA C 1 219 ? 108.553 32.671 15.387 1.00 129.46 219 ALA B N 1
ATOM 6333 C CA . ALA C 1 219 ? 109.348 33.674 16.084 1.00 132.41 219 ALA B CA 1
ATOM 6334 C C . ALA C 1 219 ? 110.482 34.195 15.206 1.00 136.34 219 ALA B C 1
ATOM 6335 O O . ALA C 1 219 ? 110.464 34.026 13.987 1.00 139.60 219 ALA B O 1
ATOM 6337 N N . LEU C 1 220 ? 111.466 34.829 15.837 1.00 135.51 220 LEU B N 1
ATOM 6338 C CA . LEU C 1 220 ? 112.586 35.430 15.120 1.00 129.72 220 LEU B CA 1
ATOM 6339 C C . LEU C 1 220 ? 113.920 35.096 15.788 1.00 127.84 220 LEU B C 1
ATOM 6340 O O . LEU C 1 220 ? 113.991 34.945 17.007 1.00 123.50 220 LEU B O 1
ATOM 6342 N N . VAL C 1 221 ? 114.973 34.981 14.982 1.00 130.92 221 VAL B N 1
ATOM 6343 C CA . VAL C 1 221 ? 116.317 34.736 15.498 1.00 128.59 221 VAL B CA 1
ATOM 6344 C C . VAL C 1 221 ? 117.241 35.916 15.206 1.00 125.45 221 VAL B C 1
ATOM 6345 O O . VAL C 1 221 ? 117.703 36.084 14.079 1.00 125.56 221 VAL B O 1
ATOM 6347 N N . MET C 1 222 ? 117.509 36.730 16.223 1.00 126.10 222 MET B N 1
ATOM 6348 C CA . MET C 1 222 ? 118.352 37.912 16.052 1.00 132.76 222 MET B CA 1
ATOM 6349 C C . MET C 1 222 ? 119.835 37.554 15.968 1.00 138.05 222 MET B C 1
ATOM 6350 O O . MET C 1 222 ? 120.376 36.892 16.855 1.00 139.79 222 MET B O 1
ATOM 6353 N N . GLY C 1 223 ? 120.484 37.998 14.894 1.00 139.43 223 GLY B N 1
ATOM 6354 C CA . GLY C 1 223 ? 121.889 37.709 14.672 1.00 136.88 223 GLY B CA 1
ATOM 6355 C C . GLY C 1 223 ? 122.091 36.462 13.834 1.00 131.57 223 GLY B C 1
ATOM 6356 O O . GLY C 1 223 ? 121.241 35.575 13.814 1.00 129.08 223 GLY B O 1
ATOM 6357 N N . LYS C 1 224 ? 123.222 36.393 13.140 1.00 136.41 224 LYS B N 1
ATOM 6358 C CA . LYS C 1 224 ? 123.535 35.248 12.291 1.00 139.16 224 LYS B CA 1
ATOM 6359 C C . LYS C 1 224 ? 124.931 34.711 12.593 1.00 139.38 224 LYS B C 1
ATOM 6360 O O . LYS C 1 224 ? 125.257 33.573 12.249 1.00 133.86 224 LYS B O 1
ATOM 6362 N N . SER C 1 225 ? 125.747 35.539 13.241 1.00 141.09 225 SER B N 1
ATOM 6363 C CA . SER C 1 225 ? 127.121 35.180 13.581 1.00 138.74 225 SER B CA 1
ATOM 6364 C C . SER C 1 225 ? 127.191 33.887 14.386 1.00 138.05 225 SER B C 1
ATOM 6365 O O . SER C 1 225 ? 128.112 33.087 14.218 1.00 137.11 225 SER B O 1
ATOM 6367 N N . GLY C 1 226 ? 126.216 33.690 15.264 1.00 142.69 226 GLY B N 1
ATOM 6368 C CA . GLY C 1 226 ? 126.149 32.482 16.063 1.00 141.48 226 GLY B CA 1
ATOM 6369 C C . GLY C 1 226 ? 125.838 31.263 15.217 1.00 131.17 226 GLY B C 1
ATOM 6370 O O . GLY C 1 226 ? 126.431 30.199 15.401 1.00 119.70 226 GLY B O 1
ATOM 6371 N N . ILE C 1 227 ? 124.906 31.416 14.283 1.00 132.88 227 ILE B N 1
ATOM 6372 C CA . ILE C 1 227 ? 124.511 30.308 13.424 1.00 127.42 227 ILE B CA 1
ATOM 6373 C C . ILE C 1 227 ? 125.726 29.731 12.710 1.00 131.91 227 ILE B C 1
ATOM 6374 O O . ILE C 1 227 ? 125.890 28.514 12.638 1.00 132.14 227 ILE B O 1
ATOM 6379 N N . HIS C 1 228 ? 126.577 30.612 12.189 1.00 136.65 228 HIS B N 1
ATOM 6380 C CA . HIS C 1 228 ? 127.769 30.197 11.456 1.00 134.88 228 HIS B CA 1
ATOM 6381 C C . HIS C 1 228 ? 128.718 29.390 12.337 1.00 133.69 228 HIS B C 1
ATOM 6382 O O . HIS C 1 228 ? 129.000 28.223 12.057 1.00 131.39 228 HIS B O 1
ATOM 6389 N N . LYS C 1 229 ? 129.214 30.020 13.398 1.00 134.64 229 LYS B N 1
ATOM 6390 C CA . LYS C 1 229 ? 130.116 29.352 14.328 1.00 132.13 229 LYS B CA 1
ATOM 6391 C C . LYS C 1 229 ? 129.511 28.044 14.830 1.00 129.42 229 LYS B C 1
ATOM 6392 O O . LYS C 1 229 ? 130.230 27.094 15.137 1.00 133.10 229 LYS B O 1
ATOM 6394 N N . ALA C 1 230 ? 128.185 28.001 14.908 1.00 121.65 230 ALA B N 1
ATOM 6395 C CA . ALA C 1 230 ? 127.481 26.800 15.339 1.00 113.31 230 ALA B CA 1
ATOM 6396 C C . ALA C 1 230 ? 127.603 25.690 14.299 1.00 103.42 230 ALA B C 1
ATOM 6397 O O . ALA C 1 230 ? 127.853 24.534 14.636 1.00 92.91 230 ALA B O 1
ATOM 6399 N N . TYR C 1 231 ? 127.424 26.050 13.033 1.00 107.06 231 TYR B N 1
ATOM 6400 C CA . TYR C 1 231 ? 127.476 25.083 11.944 1.00 110.44 231 TYR B CA 1
ATOM 6401 C C . TYR C 1 231 ? 128.910 24.679 11.616 1.00 119.73 231 TYR B C 1
ATOM 6402 O O . TYR C 1 231 ? 129.143 23.658 10.963 1.00 118.47 231 TYR B O 1
ATOM 6411 N N . GLU C 1 232 ? 129.868 25.484 12.068 1.00 123.49 232 GLU B N 1
ATOM 6412 C CA . GLU C 1 232 ? 131.274 25.225 11.781 1.00 122.86 232 GLU B CA 1
ATOM 6413 C C . GLU C 1 232 ? 131.961 24.445 12.901 1.00 118.92 232 GLU B C 1
ATOM 6414 O O . GLU C 1 232 ? 132.718 23.511 12.642 1.00 117.32 232 GLU B O 1
ATOM 6416 N N . THR C 1 233 ? 131.692 24.827 14.145 1.00 117.93 233 THR B N 1
ATOM 6417 C CA . THR C 1 233 ? 132.325 24.180 15.290 1.00 124.82 233 THR B CA 1
ATOM 6418 C C . THR C 1 233 ? 131.394 23.181 15.965 1.00 126.56 233 THR B C 1
ATOM 6419 O O . THR C 1 233 ? 131.845 22.254 16.636 1.00 130.89 233 THR B O 1
ATOM 6423 N N . GLY C 1 234 ? 130.092 23.374 15.784 1.00 124.27 234 GLY B N 1
ATOM 6424 C CA . GLY C 1 234 ? 129.105 22.531 16.429 1.00 118.66 234 GLY B CA 1
ATOM 6425 C C . GLY C 1 234 ? 128.636 23.140 17.736 1.00 113.11 234 GLY B C 1
ATOM 6426 O O . GLY C 1 234 ? 127.739 22.611 18.396 1.00 107.43 234 GLY B O 1
ATOM 6427 N N . LYS C 1 235 ? 129.252 24.258 18.110 1.00 108.61 235 LYS B N 1
ATOM 6428 C CA . LYS C 1 235 ? 128.878 24.975 19.322 1.00 113.76 235 LYS B CA 1
ATOM 6429 C C . LYS C 1 235 ? 128.748 26.471 19.049 1.00 120.88 235 LYS B C 1
ATOM 6430 O O . LYS C 1 235 ? 129.600 27.064 18.382 1.00 122.30 235 LYS B O 1
ATOM 6432 N N . GLY C 1 236 ? 127.679 27.072 19.566 1.00 123.34 236 GLY B N 1
ATOM 6433 C CA . GLY C 1 236 ? 127.429 28.492 19.380 1.00 124.08 236 GLY B CA 1
ATOM 6434 C C . GLY C 1 236 ? 126.194 28.965 20.124 1.00 122.99 236 GLY B C 1
ATOM 6435 O O . GLY C 1 236 ? 125.514 28.169 20.773 1.00 124.48 236 GLY B O 1
ATOM 6436 N N . SER C 1 237 ? 125.901 30.260 20.032 1.00 124.52 237 SER B N 1
ATOM 6437 C CA . SER C 1 237 ? 124.737 30.834 20.707 1.00 128.68 237 SER B CA 1
ATOM 6438 C C . SER C 1 237 ? 123.915 31.731 19.781 1.00 127.09 237 SER B C 1
ATOM 6439 O O . SER C 1 237 ? 124.453 32.366 18.870 1.00 120.38 237 SER B O 1
ATOM 6441 N N . ILE C 1 238 ? 122.608 31.773 20.023 1.00 131.28 238 ILE B N 1
ATOM 6442 C CA . ILE C 1 238 ? 121.692 32.573 19.218 1.00 133.70 238 ILE B CA 1
ATOM 6443 C C . ILE C 1 238 ? 120.591 33.159 20.100 1.00 131.57 238 ILE B C 1
ATOM 6444 O O . ILE C 1 238 ? 120.275 32.608 21.153 1.00 133.90 238 ILE B O 1
ATOM 6446 N N . VAL C 1 239 ? 120.013 34.278 19.673 1.00 130.05 239 VAL B N 1
ATOM 6447 C CA . VAL C 1 239 ? 118.926 34.903 20.421 1.00 137.11 239 VAL B CA 1
ATOM 6448 C C . VAL C 1 239 ? 117.590 34.674 19.721 1.00 139.33 239 VAL B C 1
ATOM 6449 O O . VAL C 1 239 ? 117.511 34.701 18.495 1.00 137.55 239 VAL B O 1
ATOM 6451 N N . LEU C 1 240 ? 116.543 34.444 20.506 1.00 108.02 240 LEU B N 1
ATOM 6452 C CA . LEU C 1 240 ? 115.220 34.174 19.955 1.00 107.40 240 LEU B CA 1
ATOM 6453 C C . LEU C 1 240 ? 114.168 35.113 20.543 1.00 135.98 240 LEU B C 1
ATOM 6454 O O . LEU C 1 240 ? 113.844 35.033 21.725 1.00 111.53 240 LEU B O 1
ATOM 6457 N N . ARG C 1 241 ? 113.637 36.001 19.710 1.00 118.85 241 ARG B N 1
ATOM 6458 C CA . ARG C 1 241 ? 112.642 36.973 20.154 1.00 113.34 241 ARG B CA 1
ATOM 6459 C C . ARG C 1 241 ? 111.236 36.593 19.697 1.00 108.35 241 ARG B C 1
ATOM 6460 O O . ARG C 1 241 ? 111.060 35.691 18.877 1.00 101.93 241 ARG B O 1
ATOM 6462 N N . SER C 1 242 ? 110.236 37.287 20.230 1.00 107.63 242 SER B N 1
ATOM 6463 C CA . SER C 1 242 ? 108.845 36.982 19.916 1.00 113.88 242 SER B CA 1
ATOM 6464 C C . SER C 1 242 ? 108.296 37.887 18.816 1.00 117.98 242 SER B C 1
ATOM 6465 O O . SER C 1 242 ? 108.668 39.058 18.716 1.00 117.71 242 SER B O 1
ATOM 6468 N N . ARG C 1 243 ? 107.409 37.339 17.990 1.00 123.52 243 ARG B N 1
ATOM 6469 C CA . ARG C 1 243 ? 106.773 38.119 16.935 1.00 132.53 243 ARG B CA 1
ATOM 6470 C C . ARG C 1 243 ? 105.613 38.933 17.498 1.00 135.75 243 ARG B C 1
ATOM 6471 O O . ARG C 1 243 ? 104.573 38.381 17.864 1.00 135.99 243 ARG B O 1
ATOM 6473 N N . THR C 1 244 ? 105.800 40.249 17.566 1.00 137.15 244 THR B N 1
ATOM 6474 C CA . THR C 1 244 ? 104.808 41.141 18.156 1.00 136.44 244 THR B CA 1
ATOM 6475 C C . THR C 1 244 ? 104.398 42.269 17.212 1.00 142.13 244 THR B C 1
ATOM 6476 O O . THR C 1 244 ? 105.085 42.556 16.229 1.00 145.79 244 THR B O 1
ATOM 6480 N N . GLU C 1 245 ? 103.277 42.908 17.527 1.00 144.70 245 GLU B N 1
ATOM 6481 C CA . GLU C 1 245 ? 102.746 43.988 16.707 1.00 152.68 245 GLU B CA 1
ATOM 6482 C C . GLU C 1 245 ? 101.890 44.925 17.550 1.00 170.81 245 GLU B C 1
ATOM 6483 O O . GLU C 1 245 ? 101.149 44.481 18.428 1.00 181.21 245 GLU B O 1
ATOM 6485 N N . ILE C 1 256 ? 99.756 46.386 22.516 1.00 114.93 256 ILE B N 1
ATOM 6486 C CA . ILE C 1 256 ? 100.876 45.494 22.226 1.00 116.25 256 ILE B CA 1
ATOM 6487 C C . ILE C 1 256 ? 100.445 44.028 22.248 1.00 121.49 256 ILE B C 1
ATOM 6488 O O . ILE C 1 256 ? 100.128 43.481 23.304 1.00 127.36 256 ILE B O 1
ATOM 6490 N N . VAL C 1 257 ? 100.437 43.396 21.078 1.00 118.16 257 VAL B N 1
ATOM 6491 C CA . VAL C 1 257 ? 100.042 41.994 20.972 1.00 122.96 257 VAL B CA 1
ATOM 6492 C C . VAL C 1 257 ? 101.222 41.110 20.573 1.00 126.25 257 VAL B C 1
ATOM 6493 O O . VAL C 1 257 ? 102.004 41.464 19.693 1.00 130.71 257 VAL B O 1
ATOM 6497 N N . VAL C 1 258 ? 101.348 39.960 21.229 1.00 127.15 258 VAL B N 1
ATOM 6498 C CA . VAL C 1 258 ? 102.387 38.993 20.886 1.00 128.75 258 VAL B CA 1
ATOM 6499 C C . VAL C 1 258 ? 101.793 37.827 20.101 1.00 134.29 258 VAL B C 1
ATOM 6500 O O . VAL C 1 258 ? 100.858 37.165 20.562 1.00 137.40 258 VAL B O 1
ATOM 6504 N N . THR C 1 259 ? 102.346 37.576 18.919 1.00 130.15 259 THR B N 1
ATOM 6505 C CA . THR C 1 259 ? 101.796 36.578 18.011 1.00 124.89 259 THR B CA 1
ATOM 6506 C C . THR C 1 259 ? 102.522 35.235 18.094 1.00 127.97 259 THR B C 1
ATOM 6507 O O . THR C 1 259 ? 101.896 34.178 18.004 1.00 97.17 259 THR B O 1
ATOM 6509 N N . GLU C 1 260 ? 103.840 35.279 18.260 1.00 129.97 260 GLU B N 1
ATOM 6510 C CA . GLU C 1 260 ? 104.639 34.058 18.323 1.00 131.06 260 GLU B CA 1
ATOM 6511 C C . GLU C 1 260 ? 105.703 34.120 19.418 1.00 133.70 260 GLU B C 1
ATOM 6512 O O . GLU C 1 260 ? 106.503 35.057 19.466 1.00 137.96 260 GLU B O 1
ATOM 6518 N N . PHE C 1 261 ? 105.707 33.116 20.291 1.00 126.73 261 PHE B N 1
ATOM 6519 C CA . PHE C 1 261 ? 106.691 33.028 21.366 1.00 117.88 261 PHE B CA 1
ATOM 6520 C C . PHE C 1 261 ? 107.852 32.111 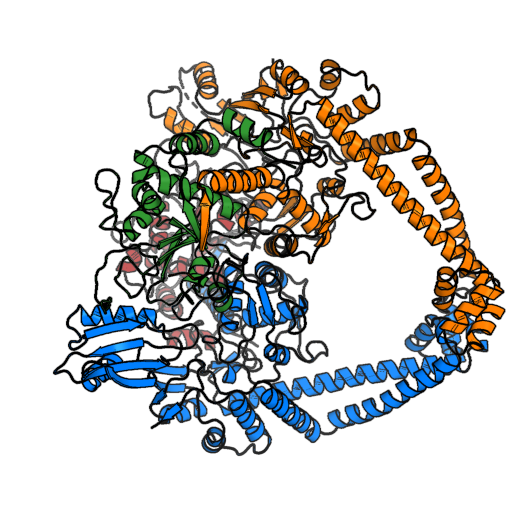20.977 1.00 126.82 261 PHE B C 1
ATOM 6521 O O . PHE C 1 261 ? 107.694 31.219 20.140 1.00 128.65 261 PHE B O 1
ATOM 6523 N N . PRO C 1 262 ? 109.029 32.336 21.584 1.00 132.66 262 PRO B N 1
ATOM 6524 C CA . PRO C 1 262 ? 110.259 31.588 21.294 1.00 97.79 262 PRO B CA 1
ATOM 6525 C C . PRO C 1 262 ? 110.150 30.091 21.583 1.00 116.11 262 PRO B C 1
ATOM 6526 O O . PRO C 1 262 ? 109.123 29.610 22.071 1.00 101.21 262 PRO B O 1
ATOM 6530 N N . TYR C 1 263 ? 111.223 29.367 21.280 1.00 115.99 263 TYR B N 1
ATOM 6531 C CA . TYR C 1 263 ? 111.244 27.909 21.373 1.00 104.19 263 TYR B CA 1
ATOM 6532 C C . TYR C 1 263 ? 111.233 27.420 22.816 1.00 121.82 263 TYR B C 1
ATOM 6533 O O . TYR C 1 263 ? 111.998 27.901 23.652 1.00 124.46 263 TYR B O 1
ATOM 6542 N N . MET C 1 264 ? 110.358 26.460 23.098 1.00 124.63 264 MET B N 1
ATOM 6543 C CA . MET C 1 264 ? 110.233 25.893 24.438 1.00 127.16 264 MET B CA 1
ATOM 6544 C C . MET C 1 264 ? 109.874 26.952 25.476 1.00 128.47 264 MET B C 1
ATOM 6545 O O . MET C 1 264 ? 110.311 26.885 26.622 1.00 134.48 264 MET B O 1
ATOM 6550 N N . VAL C 1 265 ? 109.075 27.930 25.063 1.00 125.03 265 VAL B N 1
ATOM 6551 C CA . VAL C 1 265 ? 108.626 28.987 25.960 1.00 121.27 265 VAL B CA 1
ATOM 6552 C C . VAL C 1 265 ? 107.120 28.883 26.187 1.00 123.27 265 VAL B C 1
ATOM 6553 O O . VAL C 1 265 ? 106.352 28.710 25.240 1.00 124.48 265 VAL B O 1
ATOM 6557 N N . ASN C 1 266 ? 106.700 28.979 27.444 1.00 123.41 266 ASN B N 1
ATOM 6558 C CA . ASN C 1 266 ? 105.285 28.851 27.773 1.00 123.73 266 ASN B CA 1
ATOM 6559 C C . ASN C 1 266 ? 104.571 30.194 27.878 1.00 122.34 266 ASN B C 1
ATOM 6560 O O . ASN C 1 266 ? 105.009 31.088 28.602 1.00 118.15 266 ASN B O 1
ATOM 6565 N N . LYS C 1 267 ? 103.468 30.327 27.148 1.00 124.06 267 LYS B N 1
ATOM 6566 C CA . LYS C 1 267 ? 102.686 31.556 27.158 1.00 121.45 267 LYS B CA 1
ATOM 6567 C C . LYS C 1 267 ? 102.164 31.862 28.558 1.00 129.38 267 LYS B C 1
ATOM 6568 O O . LYS C 1 267 ? 102.277 32.990 29.039 1.00 135.95 267 LYS B O 1
ATOM 6570 N N . THR C 1 268 ? 101.594 30.853 29.210 1.00 123.88 268 THR B N 1
ATOM 6571 C CA . THR C 1 268 ? 101.066 31.024 30.557 1.00 118.20 268 THR B CA 1
ATOM 6572 C C . THR C 1 268 ? 102.153 31.508 31.510 1.00 118.29 268 THR B C 1
ATOM 6573 O O . THR C 1 268 ? 102.010 32.554 32.145 1.00 113.57 268 THR B O 1
ATOM 6577 N N . LYS C 1 269 ? 103.241 30.748 31.601 1.00 127.10 269 LYS B N 1
ATOM 6578 C CA . LYS C 1 269 ? 104.359 31.115 32.466 1.00 136.23 269 LYS B CA 1
ATOM 6579 C C . LYS C 1 269 ? 104.814 32.554 32.218 1.00 111.21 269 LYS B C 1
ATOM 6580 O O . LYS C 1 269 ? 104.979 33.330 33.159 1.00 128.33 269 LYS B O 1
ATOM 6582 N N . VAL C 1 270 ? 105.013 32.914 30.956 1.00 120.84 270 VAL B N 1
ATOM 6583 C CA . VAL C 1 270 ? 105.352 34.292 30.627 1.00 119.91 270 VAL B CA 1
ATOM 6584 C C . VAL C 1 270 ? 104.280 35.222 31.187 1.00 125.18 270 VAL B C 1
ATOM 6585 O O . VAL C 1 270 ? 104.586 36.288 31.721 1.00 127.28 270 VAL B O 1
ATOM 6587 N N . HIS C 1 271 ? 103.023 34.800 31.076 1.00 129.05 271 HIS B N 1
ATOM 6588 C CA . HIS C 1 271 ? 101.902 35.577 31.594 1.00 133.49 271 HIS B CA 1
ATOM 6589 C C . HIS C 1 271 ? 102.029 35.767 33.100 1.00 140.54 271 HIS B C 1
ATOM 6590 O O . HIS C 1 271 ? 101.936 36.886 33.606 1.00 142.26 271 HIS B O 1
ATOM 6597 N N . GLU C 1 272 ? 102.242 34.663 33.809 1.00 141.35 272 GLU B N 1
ATOM 6598 C CA . GLU C 1 272 ? 102.372 34.685 35.261 1.00 132.67 272 GLU B CA 1
ATOM 6599 C C . GLU C 1 272 ? 103.551 35.545 35.702 1.00 135.61 272 GLU B C 1
ATOM 6600 O O . GLU C 1 272 ? 103.448 36.310 36.662 1.00 142.02 272 GLU B O 1
ATOM 6602 N N . HIS C 1 273 ? 104.669 35.415 34.996 1.00 135.28 273 HIS B N 1
ATOM 6603 C CA . HIS C 1 273 ? 105.875 36.168 35.322 1.00 136.86 273 HIS B CA 1
ATOM 6604 C C . HIS C 1 273 ? 105.713 37.646 34.976 1.00 135.63 273 HIS B C 1
ATOM 6605 O O . HIS C 1 273 ? 106.251 38.516 35.663 1.00 129.51 273 HIS B O 1
ATOM 6612 N N . ILE C 1 274 ? 104.974 37.928 33.907 1.00 139.17 274 ILE B N 1
ATOM 6613 C CA . ILE C 1 274 ? 104.702 39.309 33.527 1.00 141.83 274 ILE B CA 1
ATOM 6614 C C . ILE C 1 274 ? 103.854 39.991 34.599 1.00 138.60 274 ILE B C 1
ATOM 6615 O O . ILE C 1 274 ? 104.041 41.173 34.894 1.00 132.45 274 ILE B O 1
ATOM 6617 N N . VAL C 1 275 ? 102.928 39.233 35.183 1.00 137.14 275 VAL B N 1
ATOM 6618 C CA . VAL C 1 275 ? 102.072 39.738 36.254 1.00 133.26 275 VAL B CA 1
ATOM 6619 C C . VAL C 1 275 ? 102.889 40.064 37.497 1.00 130.32 275 VAL B C 1
ATOM 6620 O O . VAL C 1 275 ? 102.646 41.069 38.167 1.00 131.60 275 VAL B O 1
ATOM 6624 N N . ARG C 1 276 ? 103.855 39.204 37.800 1.00 125.29 276 ARG B N 1
ATOM 6625 C CA . ARG C 1 276 ? 104.732 39.402 38.945 1.00 124.22 276 ARG B CA 1
ATOM 6626 C C . ARG C 1 276 ? 105.574 40.664 38.779 1.00 161.10 276 ARG B C 1
ATOM 6627 O O . ARG C 1 276 ? 105.723 41.450 39.714 1.00 165.97 276 ARG B O 1
ATOM 6631 N N . LEU C 1 277 ? 106.120 40.856 37.584 1.00 157.16 277 LEU B N 1
ATOM 6632 C CA . LEU C 1 277 ? 106.941 42.027 37.301 1.00 151.97 277 LEU B CA 1
ATOM 6633 C C . LEU C 1 277 ? 106.108 43.307 37.318 1.00 147.30 277 LEU B C 1
ATOM 6634 O O . LEU C 1 277 ? 106.642 44.405 37.488 1.00 144.86 277 LEU B O 1
ATOM 6636 N N . VAL C 1 278 ? 104.798 43.159 37.140 1.00 143.22 278 VAL B N 1
ATOM 6637 C CA . VAL C 1 278 ? 103.887 44.298 37.142 1.00 137.85 278 VAL B CA 1
ATOM 6638 C C . VAL C 1 278 ? 103.598 44.763 38.565 1.00 155.46 278 VAL B C 1
ATOM 6639 O O . VAL C 1 278 ? 103.379 45.951 38.810 1.00 164.59 278 VAL B O 1
ATOM 6641 N N . GLN C 1 279 ? 103.599 43.819 39.501 1.00 157.32 279 GLN B N 1
ATOM 6642 C CA . GLN C 1 279 ? 103.328 44.124 40.899 1.00 163.02 279 GLN B CA 1
ATOM 6643 C C . GLN C 1 279 ? 104.614 44.144 41.717 1.00 167.69 279 GLN B C 1
ATOM 6644 O O . GLN C 1 279 ? 104.718 43.474 42.744 1.00 170.28 279 GLN B O 1
ATOM 6646 N N . GLU C 1 280 ? 105.594 44.915 41.257 1.00 169.69 280 GLU B N 1
ATOM 6647 C CA . GLU C 1 280 ? 106.868 45.026 41.960 1.00 172.48 280 GLU B CA 1
ATOM 6648 C C . GLU C 1 280 ? 107.774 46.090 41.348 1.00 176.43 280 GLU B C 1
ATOM 6649 O O . GLU C 1 280 ? 108.952 45.838 41.095 1.00 176.81 280 GLU B O 1
ATOM 6651 N N . LYS C 1 281 ? 107.215 47.275 41.117 1.00 177.53 281 LYS B N 1
ATOM 6652 C CA . LYS C 1 281 ? 107.968 48.406 40.578 1.00 178.24 281 LYS B CA 1
ATOM 6653 C C . LYS C 1 281 ? 109.064 47.972 39.608 1.00 174.95 281 LYS B C 1
ATOM 6654 O O . LYS C 1 281 ? 110.190 48.472 39.666 1.00 173.35 281 LYS B O 1
ATOM 6656 N N . ARG C 1 282 ? 108.727 47.038 38.722 1.00 174.48 282 ARG B N 1
ATOM 6657 C CA . ARG C 1 282 ? 109.669 46.541 37.724 1.00 167.47 282 ARG B CA 1
ATOM 6658 C C . ARG C 1 282 ? 109.284 46.977 36.313 1.00 164.42 282 ARG B C 1
ATOM 6659 O O . ARG C 1 282 ? 109.970 46.647 35.347 1.00 163.74 282 ARG B O 1
ATOM 6662 N N . ILE C 1 283 ? 108.185 47.717 36.201 1.00 166.67 283 ILE B N 1
ATOM 6663 C CA . ILE C 1 283 ? 107.734 48.225 34.908 1.00 168.37 283 ILE B CA 1
ATOM 6664 C C . ILE C 1 283 ? 106.381 48.919 35.017 1.00 171.52 283 ILE B C 1
ATOM 6665 O O . ILE C 1 283 ? 105.429 48.359 35.561 1.00 174.03 283 ILE B O 1
ATOM 6667 N N . GLU C 1 284 ? 106.302 50.140 34.497 1.00 170.46 284 GLU B N 1
ATOM 6668 C CA . GLU C 1 284 ? 105.046 50.880 34.488 1.00 173.35 284 GLU B CA 1
ATOM 6669 C C . GLU C 1 284 ? 104.216 50.485 33.273 1.00 168.01 284 GLU B C 1
ATOM 6670 O O . GLU C 1 284 ? 104.241 49.333 32.843 1.00 163.02 284 GLU B O 1
ATOM 6672 N N . GLY C 1 285 ? 103.477 51.444 32.726 1.00 170.72 285 GLY B N 1
ATOM 6673 C CA . GLY C 1 285 ? 102.657 51.208 31.552 1.00 164.80 285 GLY B CA 1
ATOM 6674 C C . GLY C 1 285 ? 101.715 50.028 31.698 1.00 164.03 285 GLY B C 1
ATOM 6675 O O . GLY C 1 285 ? 100.569 50.083 31.251 1.00 165.43 285 GLY B O 1
ATOM 6676 N N . ILE C 1 286 ? 102.201 48.962 32.328 1.00 165.58 286 ILE B N 1
ATOM 6677 C CA . ILE C 1 286 ? 101.432 47.731 32.491 1.00 166.47 286 ILE B CA 1
ATOM 6678 C C . ILE C 1 286 ? 99.994 47.991 32.934 1.00 168.34 286 ILE B C 1
ATOM 6679 O O . ILE C 1 286 ? 99.634 47.744 34.084 1.00 169.22 286 ILE B O 1
ATOM 6681 N N . THR C 1 287 ? 99.178 48.490 32.011 1.00 165.39 287 THR B N 1
ATOM 6682 C CA . THR C 1 287 ? 97.765 48.722 32.282 1.00 161.86 287 THR B CA 1
ATOM 6683 C C . THR C 1 287 ? 97.033 47.390 32.399 1.00 160.56 287 THR B C 1
ATOM 6684 O O . THR C 1 287 ? 96.294 47.157 33.355 1.00 164.04 287 THR B O 1
ATOM 6686 N N . ALA C 1 288 ? 97.247 46.520 31.417 1.00 156.25 288 ALA B N 1
ATOM 6687 C CA . ALA C 1 288 ? 96.644 45.192 31.414 1.00 147.82 288 ALA B CA 1
ATOM 6688 C C . ALA C 1 288 ? 97.538 44.189 30.690 1.00 142.76 288 ALA B C 1
ATOM 6689 O O . ALA C 1 288 ? 98.430 44.572 29.934 1.00 141.32 288 ALA B O 1
ATOM 6691 N N . VAL C 1 289 ? 97.289 42.905 30.928 1.00 141.51 289 VAL B N 1
ATOM 6692 C CA . VAL C 1 289 ? 98.056 41.837 30.298 1.00 136.55 289 VAL B CA 1
ATOM 6693 C C . VAL C 1 289 ? 97.188 40.597 30.122 1.00 127.82 289 VAL B C 1
ATOM 6694 O O . VAL C 1 289 ? 97.152 39.732 30.996 1.00 124.15 289 VAL B O 1
ATOM 6696 N N . ARG C 1 290 ? 96.490 40.510 28.994 1.00 125.08 290 ARG B N 1
ATOM 6697 C CA . ARG C 1 290 ? 95.585 39.388 28.748 1.00 127.34 290 ARG B CA 1
ATOM 6698 C C . ARG C 1 290 ? 96.143 38.391 27.729 1.00 130.88 290 ARG B C 1
ATOM 6699 O O . ARG C 1 290 ? 97.188 38.623 27.119 1.00 125.81 290 ARG B O 1
ATOM 6701 N N . ASP C 1 291 ? 95.441 37.278 27.555 1.00 134.02 291 ASP B N 1
ATOM 6702 C CA . ASP C 1 291 ? 95.849 36.254 26.600 1.00 139.77 291 ASP B CA 1
ATOM 6703 C C . ASP C 1 291 ? 94.668 35.825 25.734 1.00 143.23 291 ASP B C 1
ATOM 6704 O O . ASP C 1 291 ? 94.017 34.816 26.005 1.00 142.59 291 ASP B O 1
ATOM 6709 N N . GLU C 1 292 ? 94.398 36.603 24.692 1.00 148.51 292 GLU B N 1
ATOM 6710 C CA . GLU C 1 292 ? 93.280 36.332 23.798 1.00 155.07 292 GLU B CA 1
ATOM 6711 C C . GLU C 1 292 ? 93.666 35.329 22.717 1.00 152.00 292 GLU B C 1
ATOM 6712 O O . GLU C 1 292 ? 93.466 35.577 21.529 1.00 159.77 292 GLU B O 1
ATOM 6714 N N . SER C 1 293 ? 94.223 34.197 23.136 1.00 137.07 293 SER B N 1
ATOM 6715 C CA . SER C 1 293 ? 94.632 33.156 22.200 1.00 134.85 293 SER B CA 1
ATOM 6716 C C . SER C 1 293 ? 93.495 32.174 21.936 1.00 140.63 293 SER B C 1
ATOM 6717 O O . SER C 1 293 ? 92.855 31.690 22.870 1.00 142.64 293 SER B O 1
ATOM 6720 N N . ASN C 1 294 ? 93.248 31.889 20.660 1.00 146.71 294 ASN B N 1
ATOM 6721 C CA . ASN C 1 294 ? 92.186 30.968 20.266 1.00 157.87 294 ASN B CA 1
ATOM 6722 C C . ASN C 1 294 ? 92.734 29.628 19.785 1.00 120.56 294 ASN B C 1
ATOM 6723 O O . ASN C 1 294 ? 93.945 29.406 19.791 1.00 115.14 294 ASN B O 1
ATOM 6725 N N . ARG C 1 295 ? 91.837 28.736 19.371 1.00 134.62 295 ARG B N 1
ATOM 6726 C CA . ARG C 1 295 ? 92.239 27.429 18.863 1.00 144.98 295 ARG B CA 1
ATOM 6727 C C . ARG C 1 295 ? 92.673 27.531 17.405 1.00 153.50 295 ARG B C 1
ATOM 6728 O O . ARG C 1 295 ? 92.952 26.521 16.757 1.00 161.45 295 ARG B O 1
ATOM 6730 N N . GLU C 1 296 ? 92.729 28.760 16.899 1.00 150.14 296 GLU B N 1
ATOM 6731 C CA . GLU C 1 296 ? 93.099 29.005 15.511 1.00 149.59 296 GLU B CA 1
ATOM 6732 C C . GLU C 1 296 ? 94.216 30.039 15.410 1.00 148.94 296 GLU B C 1
ATOM 6733 O O . GLU C 1 296 ? 94.527 30.524 14.324 1.00 157.35 296 GLU B O 1
ATOM 6735 N N . GLY C 1 297 ? 94.818 30.374 16.546 1.00 140.35 297 GLY B N 1
ATOM 6736 C CA . GLY C 1 297 ? 95.905 31.335 16.567 1.00 138.21 297 GLY B CA 1
ATOM 6737 C C . GLY C 1 297 ? 96.174 31.925 17.940 1.00 140.23 297 GLY B C 1
ATOM 6738 O O . GLY C 1 297 ? 95.322 31.885 18.828 1.00 138.90 297 GLY B O 1
ATOM 6739 N N . VAL C 1 298 ? 97.369 32.480 18.110 1.00 104.83 298 VAL B N 1
ATOM 6740 C CA . VAL C 1 298 ? 97.759 33.095 19.372 1.00 114.36 298 VAL B CA 1
ATOM 6741 C C . VAL C 1 298 ? 97.550 34.606 19.331 1.00 116.70 298 VAL B C 1
ATOM 6742 O O . VAL C 1 298 ? 97.920 35.269 18.361 1.00 115.58 298 VAL B O 1
ATOM 6746 N N . PHE C 1 300 ? 97.829 36.920 22.438 1.00 126.56 300 PHE B N 1
ATOM 6747 C CA . PHE C 1 300 ? 98.422 37.398 23.683 1.00 133.06 300 PHE B CA 1
ATOM 6748 C C . PHE C 1 300 ? 98.567 38.919 23.667 1.00 133.09 300 PHE B C 1
ATOM 6749 O O . PHE C 1 300 ? 99.615 39.446 23.293 1.00 130.28 300 PHE B O 1
ATOM 6757 N N . VAL C 1 301 ? 97.512 39.619 24.075 1.00 133.56 301 VAL B N 1
ATOM 6758 C CA . VAL C 1 301 ? 97.507 41.080 24.069 1.00 128.86 301 VAL B CA 1
ATOM 6759 C C . VAL C 1 301 ? 97.984 41.658 25.400 1.00 132.19 301 VAL B C 1
ATOM 6760 O O . VAL C 1 301 ? 97.653 41.139 26.465 1.00 136.49 301 VAL B O 1
ATOM 6762 N N . ILE C 1 302 ? 98.761 42.735 25.336 1.00 130.11 302 ILE B N 1
ATOM 6763 C CA . ILE C 1 302 ? 99.245 43.397 26.546 1.00 125.93 302 ILE B CA 1
ATOM 6764 C C . ILE C 1 302 ? 99.085 44.915 26.473 1.00 128.31 302 ILE B C 1
ATOM 6765 O O . ILE C 1 302 ? 99.792 45.593 25.726 1.00 127.95 302 ILE B O 1
ATOM 6767 N N . ARG C 1 306 ? 97.886 55.908 30.069 1.00 164.15 306 ARG B N 1
ATOM 6768 C CA . ARG C 1 306 ? 98.705 56.092 28.876 1.00 169.28 306 ARG B CA 1
ATOM 6769 C C . ARG C 1 306 ? 100.111 56.558 29.240 1.00 181.64 306 ARG B C 1
ATOM 6770 O O . ARG C 1 306 ? 100.567 56.358 30.365 1.00 189.10 306 ARG B O 1
ATOM 6772 N N . ASP C 1 307 ? 100.792 57.179 28.282 1.00 185.94 307 ASP B N 1
ATOM 6773 C CA . ASP C 1 307 ? 102.137 57.701 28.506 1.00 189.54 307 ASP B CA 1
ATOM 6774 C C . ASP C 1 307 ? 103.086 56.629 29.034 1.00 194.83 307 ASP B C 1
ATOM 6775 O O . ASP C 1 307 ? 103.381 56.585 30.229 1.00 197.51 307 ASP B O 1
ATOM 6777 N N . ALA C 1 308 ? 103.564 55.769 28.139 1.00 194.47 308 ALA B N 1
ATOM 6778 C CA . ALA C 1 308 ? 104.480 54.700 28.520 1.00 193.37 308 ALA B CA 1
ATOM 6779 C C . ALA C 1 308 ? 105.455 54.365 27.394 1.00 188.82 308 ALA B C 1
ATOM 6780 O O . ALA C 1 308 ? 106.454 53.677 27.609 1.00 187.06 308 ALA B O 1
ATOM 6782 N N . SER C 1 309 ? 105.158 54.854 26.195 1.00 187.02 309 SER B N 1
ATOM 6783 C CA . SER C 1 309 ? 106.007 54.614 25.031 1.00 184.13 309 SER B CA 1
ATOM 6784 C C . SER C 1 309 ? 105.966 53.153 24.596 1.00 179.70 309 SER B C 1
ATOM 6785 O O . SER C 1 309 ? 106.187 52.839 23.426 1.00 178.19 309 SER B O 1
ATOM 6787 N N . ALA C 1 310 ? 105.683 52.263 25.542 1.00 177.24 310 ALA B N 1
ATOM 6788 C CA . ALA C 1 310 ? 105.613 50.835 25.256 1.00 175.53 310 ALA B CA 1
ATOM 6789 C C . ALA C 1 310 ? 106.939 50.311 24.709 1.00 174.88 310 ALA B C 1
ATOM 6790 O O . ALA C 1 310 ? 107.514 49.370 25.256 1.00 176.56 310 ALA B O 1
ATOM 6792 N N . ASN C 1 311 ? 107.418 50.921 23.628 1.00 170.18 311 ASN B N 1
ATOM 6793 C CA . ASN C 1 311 ? 108.698 50.542 23.040 1.00 164.78 311 ASN B CA 1
ATOM 6794 C C . ASN C 1 311 ? 109.785 50.433 24.104 1.00 168.17 311 ASN B C 1
ATOM 6795 O O . ASN C 1 311 ? 110.731 49.657 23.964 1.00 170.59 311 ASN B O 1
ATOM 6797 N N . VAL C 1 312 ? 109.638 51.217 25.170 1.00 169.69 312 VAL B N 1
ATOM 6798 C CA . VAL C 1 312 ? 110.556 51.161 26.301 1.00 162.65 312 VAL B CA 1
ATOM 6799 C C . VAL C 1 312 ? 110.163 50.032 27.248 1.00 161.41 312 VAL B C 1
ATOM 6800 O O . VAL C 1 312 ? 111.021 49.312 27.762 1.00 163.28 312 VAL B O 1
ATOM 6802 N N . ILE C 1 313 ? 108.860 49.887 27.475 1.00 155.87 313 ILE B N 1
ATOM 6803 C CA . ILE C 1 313 ? 108.338 48.809 28.307 1.00 147.63 313 ILE B CA 1
ATOM 6804 C C . ILE C 1 313 ? 108.377 47.484 27.554 1.00 136.23 313 ILE B C 1
ATOM 6805 O O . ILE C 1 313 ? 108.549 46.424 28.153 1.00 127.95 313 ILE B O 1
ATOM 6807 N N . LEU C 1 314 ? 108.217 47.550 26.237 1.00 141.73 314 LEU B N 1
ATOM 6808 C CA . LEU C 1 314 ? 108.292 46.358 25.401 1.00 139.38 314 LEU B CA 1
ATOM 6809 C C . LEU C 1 314 ? 109.730 45.863 25.314 1.00 135.90 314 LEU B C 1
ATOM 6810 O O . LEU C 1 314 ? 109.986 44.661 25.368 1.00 133.56 314 LEU B O 1
ATOM 6812 N N . ASN C 1 315 ? 110.666 46.798 25.180 1.00 133.39 315 ASN B N 1
ATOM 6813 C CA . ASN C 1 315 ? 112.083 46.459 25.124 1.00 133.50 315 ASN B CA 1
ATOM 6814 C C . ASN C 1 315 ? 112.567 45.851 26.435 1.00 135.74 315 ASN B C 1
ATOM 6815 O O . ASN C 1 315 ? 113.492 45.040 26.455 1.00 136.42 315 ASN B O 1
ATOM 6817 N N . ASN C 1 316 ? 111.931 46.249 27.532 1.00 136.58 316 ASN B N 1
ATOM 6818 C CA . ASN C 1 316 ? 112.285 45.740 28.850 1.00 133.04 316 ASN B CA 1
ATOM 6819 C C . ASN C 1 316 ? 111.763 44.325 29.072 1.00 131.70 316 ASN B C 1
ATOM 6820 O O . ASN C 1 316 ? 112.447 43.485 29.655 1.00 134.60 316 ASN B O 1
ATOM 6822 N N . LEU C 1 317 ? 110.548 44.066 28.601 1.00 130.68 317 LEU B N 1
ATOM 6823 C CA . LEU C 1 317 ? 109.935 42.753 28.757 1.00 132.30 317 LEU B CA 1
ATOM 6824 C C . LEU C 1 317 ? 110.777 41.679 28.078 1.00 138.73 317 LEU B C 1
ATOM 6825 O O . LEU C 1 317 ? 110.931 40.576 28.601 1.00 145.94 317 LEU B O 1
ATOM 6827 N N . PHE C 1 318 ? 111.328 42.009 26.915 1.00 140.08 318 PHE B N 1
ATOM 6828 C CA . PHE C 1 318 ? 112.144 41.064 26.160 1.00 141.48 318 PHE B CA 1
ATOM 6829 C C . PHE C 1 318 ? 113.510 40.844 26.809 1.00 148.33 318 PHE B C 1
ATOM 6830 O O . PHE C 1 318 ? 114.132 39.798 26.621 1.00 154.86 318 PHE B O 1
ATOM 6832 N N . LYS C 1 319 ? 113.971 41.827 27.575 1.00 144.23 319 LYS B N 1
ATOM 6833 C CA . LYS C 1 319 ? 115.289 41.753 28.200 1.00 141.15 319 LYS B CA 1
ATOM 6834 C C . LYS C 1 319 ? 115.228 41.316 29.663 1.00 140.39 319 LYS B C 1
ATOM 6835 O O . LYS C 1 319 ? 116.261 41.064 30.284 1.00 140.74 319 LYS B O 1
ATOM 6837 N N . MET C 1 320 ? 114.019 41.225 30.210 1.00 141.67 320 MET B N 1
ATOM 6838 C CA . MET C 1 320 ? 113.845 40.855 31.612 1.00 145.98 320 MET B CA 1
ATOM 6839 C C . MET C 1 320 ? 113.070 39.549 31.776 1.00 148.94 320 MET B C 1
ATOM 6840 O O . MET C 1 320 ? 113.440 38.698 32.586 1.00 148.31 320 MET B O 1
ATOM 6842 N N . THR C 1 321 ? 111.995 39.399 31.006 1.00 147.57 321 THR B N 1
ATOM 6843 C CA . THR C 1 321 ? 111.165 38.200 31.075 1.00 145.05 321 THR B CA 1
ATOM 6844 C C . THR C 1 321 ? 111.769 37.064 30.255 1.00 155.95 321 THR B C 1
ATOM 6845 O O . THR C 1 321 ? 112.976 36.828 30.295 1.00 165.47 321 THR B O 1
ATOM 6849 N N . GLN C 1 322 ? 110.920 36.365 29.509 1.00 158.68 322 GLN B N 1
ATOM 6850 C CA . GLN C 1 322 ? 111.363 35.245 28.685 1.00 164.69 322 GLN B CA 1
ATOM 6851 C C . GLN C 1 322 ? 111.014 35.457 27.215 1.00 155.82 322 GLN B C 1
ATOM 6852 O O . GLN C 1 322 ? 111.372 34.643 26.361 1.00 158.52 322 GLN B O 1
ATOM 6854 N N . MET C 1 323 ? 110.316 36.552 26.928 1.00 145.97 323 MET B N 1
ATOM 6855 C CA . MET C 1 323 ? 109.929 36.885 25.561 1.00 133.79 323 MET B CA 1
ATOM 6856 C C . MET C 1 323 ? 111.126 36.802 24.615 1.00 124.13 323 MET B C 1
ATOM 6857 O O . MET C 1 323 ? 110.967 36.578 23.414 1.00 118.78 323 MET B O 1
ATOM 6859 N N . GLN C 1 324 ? 112.323 36.984 25.166 1.00 119.48 324 GLN B N 1
ATOM 6860 C CA . GLN C 1 324 ? 113.556 36.832 24.401 1.00 110.78 324 GLN B CA 1
ATOM 6861 C C . GLN C 1 324 ? 114.532 35.919 25.137 1.00 113.88 324 GLN B C 1
ATOM 6862 O O . GLN C 1 324 ? 114.988 36.242 26.234 1.00 120.74 324 GLN B O 1
ATOM 6864 N N . THR C 1 325 ? 114.847 34.780 24.528 1.00 121.90 325 THR B N 1
ATOM 6865 C CA . THR C 1 325 ? 115.738 33.803 25.142 1.00 117.90 325 THR B CA 1
ATOM 6866 C C . THR C 1 325 ? 116.919 33.488 24.232 1.00 118.31 325 THR B C 1
ATOM 6867 O O . THR C 1 325 ? 116.880 33.763 23.036 1.00 127.44 325 THR B O 1
ATOM 6871 N N . ASN C 1 326 ? 117.968 32.905 24.802 1.00 118.70 326 ASN B N 1
ATOM 6872 C CA . ASN C 1 326 ? 119.152 32.535 24.032 1.00 115.57 326 ASN B CA 1
ATOM 6873 C C . ASN C 1 326 ? 119.294 31.025 23.867 1.00 116.20 326 ASN B C 1
ATOM 6874 O O . ASN C 1 326 ? 119.252 30.277 24.842 1.00 126.46 326 ASN B O 1
ATOM 6876 N N . PHE C 1 327 ? 119.458 30.586 22.623 1.00 114.64 327 PHE B N 1
ATOM 6877 C CA . PHE C 1 327 ? 119.632 29.170 22.318 1.00 120.45 327 PHE B CA 1
ATOM 6878 C C . PHE C 1 327 ? 121.101 28.857 22.051 1.00 130.08 327 PHE B C 1
ATOM 6879 O O . PHE C 1 327 ? 121.685 29.354 21.089 1.00 131.03 327 PHE B O 1
ATOM 6887 N N . GLY C 1 328 ? 121.694 28.033 22.908 1.00 133.39 328 GLY B N 1
ATOM 6888 C CA . GLY C 1 328 ? 123.097 27.687 22.780 1.00 125.68 328 GLY B CA 1
ATOM 6889 C C . GLY C 1 328 ? 123.321 26.386 22.035 1.00 115.23 328 GLY B C 1
ATOM 6890 O O . GLY C 1 328 ? 122.996 25.310 22.534 1.00 120.24 328 GLY B O 1
ATOM 6891 N N . PHE C 1 329 ? 123.880 26.486 20.834 1.00 106.37 329 PHE B N 1
ATOM 6892 C CA . PHE C 1 329 ? 124.193 25.306 20.038 1.00 106.78 329 PHE B CA 1
ATOM 6893 C C . PHE C 1 329 ? 125.171 24.388 20.759 1.00 108.54 329 PHE B C 1
ATOM 6894 O O . PHE C 1 329 ? 126.179 24.840 21.302 1.00 108.27 329 PHE B O 1
ATOM 6902 N N . ASN C 1 330 ? 124.862 23.096 20.760 1.00 111.26 330 ASN B N 1
ATOM 6903 C CA . ASN C 1 330 ? 125.749 22.088 21.326 1.00 112.60 330 ASN B CA 1
ATOM 6904 C C . ASN C 1 330 ? 125.487 20.734 20.677 1.00 114.80 330 ASN B C 1
ATOM 6905 O O . ASN C 1 330 ? 125.189 19.750 21.354 1.00 104.21 330 ASN B O 1
ATOM 6910 N N . MET C 1 331 ? 125.603 20.702 19.353 1.00 121.61 331 MET B N 1
ATOM 6911 C CA . MET C 1 331 ? 125.274 19.519 18.565 1.00 117.95 331 MET B CA 1
ATOM 6912 C C . MET C 1 331 ? 126.097 18.296 18.959 1.00 109.96 331 MET B C 1
ATOM 6913 O O . MET C 1 331 ? 127.185 18.064 18.428 1.00 101.43 331 MET B O 1
ATOM 6918 N N . LEU C 1 332 ? 125.561 17.516 19.892 1.00 109.57 332 LEU B N 1
ATOM 6919 C CA . LEU C 1 332 ? 126.209 16.295 20.352 1.00 110.31 332 LEU B CA 1
ATOM 6920 C C . LEU C 1 332 ? 125.341 15.086 20.024 1.00 114.97 332 LEU B C 1
ATOM 6921 O O . LEU C 1 332 ? 124.181 15.017 20.429 1.00 121.61 332 LEU B O 1
ATOM 6926 N N . ALA C 1 333 ? 125.904 14.136 19.285 1.00 106.74 333 ALA B N 1
ATOM 6927 C CA . ALA C 1 333 ? 125.183 12.914 18.947 1.00 97.41 333 ALA B CA 1
ATOM 6928 C C . ALA C 1 333 ? 126.040 11.682 19.209 1.00 95.81 333 ALA B C 1
ATOM 6929 O O . ALA C 1 333 ? 127.149 11.783 19.739 1.00 99.31 333 ALA B O 1
ATOM 6931 N N . ILE C 1 334 ? 125.518 10.518 18.836 1.00 86.20 334 ILE B N 1
ATOM 6932 C CA . ILE C 1 334 ? 126.262 9.275 18.969 1.00 84.96 334 ILE B CA 1
ATOM 6933 C C . ILE C 1 334 ? 126.671 8.751 17.599 1.00 90.30 334 ILE B C 1
ATOM 6934 O O . ILE C 1 334 ? 125.834 8.281 16.828 1.00 97.69 334 ILE B O 1
ATOM 6939 N N . GLN C 1 335 ? 127.961 8.842 17.299 1.00 87.73 335 GLN B N 1
ATOM 6940 C CA . GLN C 1 335 ? 128.485 8.356 16.030 1.00 92.17 335 GLN B CA 1
ATOM 6941 C C . GLN C 1 335 ? 129.496 7.242 16.248 1.00 93.71 335 GLN B C 1
ATOM 6942 O O . GLN C 1 335 ? 130.556 7.463 16.828 1.00 112.80 335 GLN B O 1
ATOM 6948 N N . ASN C 1 336 ? 129.168 6.045 15.778 1.00 81.40 336 ASN B N 1
ATOM 6949 C CA . ASN C 1 336 ? 130.063 4.906 15.936 1.00 94.64 336 ASN B CA 1
ATOM 6950 C C . ASN C 1 336 ? 130.232 4.498 17.396 1.00 93.52 336 ASN B C 1
ATOM 6951 O O . ASN C 1 336 ? 131.326 4.134 17.826 1.00 93.61 336 ASN B O 1
ATOM 6956 N N . GLY C 1 337 ? 129.144 4.569 18.155 1.00 95.29 337 GLY B N 1
ATOM 6957 C CA . GLY C 1 337 ? 129.141 4.109 19.532 1.00 98.32 337 GLY B CA 1
ATOM 6958 C C . GLY C 1 337 ? 129.674 5.109 20.539 1.00 95.73 337 GLY B C 1
ATOM 6959 O O . GLY C 1 337 ? 129.571 4.894 21.746 1.00 102.44 337 GLY B O 1
ATOM 6960 N N . ILE C 1 338 ? 130.245 6.203 20.051 1.00 86.96 338 ILE B N 1
ATOM 6961 C CA . ILE C 1 338 ? 130.809 7.214 20.937 1.00 90.43 338 ILE B CA 1
ATOM 6962 C C . ILE C 1 338 ? 130.156 8.573 20.724 1.00 91.79 338 ILE B C 1
ATOM 6963 O O . ILE C 1 338 ? 129.869 8.959 19.593 1.00 91.61 338 ILE B O 1
ATOM 6968 N N . PRO C 1 339 ? 129.907 9.300 21.822 1.00 98.57 339 PRO B N 1
ATOM 6969 C CA . PRO C 1 339 ? 129.357 10.655 21.744 1.00 98.94 339 PRO B CA 1
ATOM 6970 C C . PRO C 1 339 ? 130.390 11.612 21.169 1.00 103.61 339 PRO B C 1
ATOM 6971 O O . PRO C 1 339 ? 131.548 11.586 21.589 1.00 106.11 339 PRO B O 1
ATOM 6975 N N . LYS C 1 340 ? 129.973 12.439 20.215 1.00 106.74 340 LYS B N 1
ATOM 6976 C CA . LYS C 1 340 ? 130.886 13.353 19.539 1.00 103.33 340 LYS B CA 1
ATOM 6977 C C . LYS C 1 340 ? 130.224 14.698 19.261 1.00 102.34 340 LYS B C 1
ATOM 6978 O O . LYS C 1 340 ? 129.054 14.754 18.870 1.00 100.44 340 LYS B O 1
ATOM 6980 N N . ILE C 1 341 ? 130.973 15.778 19.470 1.00 99.17 341 ILE B N 1
ATOM 6981 C CA . ILE C 1 341 ? 130.499 17.111 19.114 1.00 105.58 341 ILE B CA 1
ATOM 6982 C C . ILE C 1 341 ? 130.662 17.331 17.613 1.00 100.05 341 ILE B C 1
ATOM 6983 O O . ILE C 1 341 ? 131.751 17.655 17.138 1.00 93.83 341 ILE B O 1
ATOM 6988 N N . LEU C 1 342 ? 129.572 17.158 16.873 1.00 105.42 342 LEU B N 1
ATOM 6989 C CA . LEU C 1 342 ? 129.608 17.226 15.417 1.00 108.82 342 LEU B CA 1
ATOM 6990 C C . LEU C 1 342 ? 129.208 18.594 14.882 1.00 118.79 342 LEU B C 1
ATOM 6991 O O . LEU C 1 342 ? 128.434 19.320 15.505 1.00 122.50 342 LEU B O 1
ATOM 6996 N N . SER C 1 343 ? 129.745 18.931 13.714 1.00 118.55 343 SER B N 1
ATOM 6997 C CA . SER C 1 343 ? 129.367 20.145 13.008 1.00 120.44 343 SER B CA 1
ATOM 6998 C C . SER C 1 343 ? 128.322 19.809 11.952 1.00 115.04 343 SER B C 1
ATOM 6999 O O . SER C 1 343 ? 128.007 18.640 11.732 1.00 114.31 343 SER B O 1
ATOM 7002 N N . LEU C 1 344 ? 127.795 20.837 11.295 1.00 122.83 344 LEU B N 1
ATOM 7003 C CA . LEU C 1 344 ? 126.776 20.648 10.268 1.00 112.51 344 LEU B CA 1
ATOM 7004 C C . LEU C 1 344 ? 127.233 19.679 9.181 1.00 106.51 344 LEU B C 1
ATOM 7005 O O . LEU C 1 344 ? 126.477 18.804 8.757 1.00 93.07 344 LEU B O 1
ATOM 7010 N N . ARG C 1 345 ? 128.472 19.843 8.730 1.00 112.54 345 ARG B N 1
ATOM 7011 C CA . ARG C 1 345 ? 129.029 18.974 7.702 1.00 111.03 345 ARG B CA 1
ATOM 7012 C C . ARG C 1 345 ? 129.173 17.549 8.222 1.00 113.73 345 ARG B C 1
ATOM 7013 O O . ARG C 1 345 ? 128.820 16.589 7.537 1.00 122.23 345 ARG B O 1
ATOM 7015 N N . GLN C 1 346 ? 129.693 17.416 9.437 1.00 105.31 346 GLN B N 1
ATOM 7016 C CA . GLN C 1 346 ? 129.906 16.103 10.027 1.00 107.89 346 GLN B CA 1
ATOM 7017 C C . GLN C 1 346 ? 128.590 15.351 10.165 1.00 103.10 346 GLN B C 1
ATOM 7018 O O . GLN C 1 346 ? 128.557 14.122 10.093 1.00 103.46 346 GLN B O 1
ATOM 7024 N N . ILE C 1 347 ? 127.507 16.096 10.358 1.00 90.04 347 ILE B N 1
ATOM 7025 C CA . ILE C 1 347 ? 126.190 15.494 10.522 1.00 90.73 347 ILE B CA 1
ATOM 7026 C C . ILE C 1 347 ? 125.592 15.118 9.174 1.00 93.48 347 ILE B C 1
ATOM 7027 O O . ILE C 1 347 ? 124.927 14.089 9.043 1.00 91.88 347 ILE B O 1
ATOM 7032 N N . LEU C 1 348 ? 125.834 15.956 8.172 1.00 89.00 348 LEU B N 1
ATOM 7033 C CA . LEU C 1 348 ? 125.349 15.691 6.824 1.00 95.96 348 LEU B CA 1
ATOM 7034 C C . LEU C 1 348 ? 126.043 14.471 6.234 1.00 98.87 348 LEU B C 1
ATOM 7035 O O . LEU C 1 348 ? 125.392 13.559 5.723 1.00 88.58 348 LEU B O 1
ATOM 7040 N N . ASP C 1 349 ? 127.370 14.457 6.310 1.00 99.99 349 ASP B N 1
ATOM 7041 C CA . ASP C 1 349 ? 128.144 13.329 5.815 1.00 108.28 349 ASP B CA 1
ATOM 7042 C C . ASP C 1 349 ? 127.747 12.046 6.542 1.00 91.19 349 ASP B C 1
ATOM 7043 O O . ASP C 1 349 ? 127.696 10.974 5.944 1.00 90.93 349 ASP B O 1
ATOM 7045 N N . ALA C 1 350 ? 127.456 12.166 7.834 1.00 89.18 350 ALA B N 1
ATOM 7046 C CA . ALA C 1 350 ? 127.053 11.017 8.636 1.00 106.65 350 ALA B CA 1
ATOM 7047 C C . ALA C 1 350 ? 125.696 10.471 8.200 1.00 94.14 350 ALA B C 1
ATOM 7048 O O . ALA C 1 350 ? 125.466 9.262 8.232 1.00 90.58 350 ALA B O 1
ATOM 7050 N N . TYR C 1 351 ? 124.801 11.370 7.799 1.00 86.76 351 TYR B N 1
ATOM 7051 C CA . TYR C 1 351 ? 123.463 10.985 7.361 1.00 86.26 351 TYR B CA 1
ATOM 7052 C C . TYR C 1 351 ? 123.503 10.409 5.960 1.00 93.80 351 TYR B C 1
ATOM 7053 O O . TYR C 1 351 ? 122.869 9.394 5.670 1.00 96.48 351 TYR B O 1
ATOM 7062 N N . ILE C 1 352 ? 124.249 11.078 5.089 1.00 93.34 352 ILE B N 1
ATOM 7063 C CA . ILE C 1 352 ? 124.399 10.630 3.716 1.00 93.02 352 ILE B CA 1
ATOM 7064 C C . ILE C 1 352 ? 124.931 9.205 3.674 1.00 89.92 352 ILE B C 1
ATOM 7065 O O . ILE C 1 352 ? 124.402 8.359 2.954 1.00 86.76 352 ILE B O 1
ATOM 7070 N N . GLU C 1 353 ? 125.973 8.940 4.457 1.00 87.13 353 GLU B N 1
ATOM 7071 C CA . GLU C 1 353 ? 126.569 7.610 4.499 1.00 87.62 353 GLU B CA 1
ATOM 7072 C C . GLU C 1 353 ? 125.564 6.570 4.984 1.00 84.33 353 GLU B C 1
ATOM 7073 O O . GLU C 1 353 ? 125.565 5.433 4.517 1.00 95.03 353 GLU B O 1
ATOM 7075 N N . HIS C 1 354 ? 124.709 6.962 5.922 1.00 81.94 354 HIS B N 1
ATOM 7076 C CA . HIS C 1 354 ? 123.679 6.066 6.431 1.00 104.25 354 HIS B CA 1
ATOM 7077 C C . HIS C 1 354 ? 122.634 5.820 5.357 1.00 78.05 354 HIS B C 1
ATOM 7078 O O . HIS C 1 354 ? 122.075 4.729 5.252 1.00 113.49 354 HIS B O 1
ATOM 7085 N N . GLN C 1 355 ? 122.377 6.846 4.556 1.00 116.73 355 GLN B N 1
ATOM 7086 C CA . GLN C 1 355 ? 121.404 6.737 3.481 1.00 113.43 355 GLN B CA 1
ATOM 7087 C C . GLN C 1 355 ? 121.904 5.771 2.403 1.00 105.54 355 GLN B C 1
ATOM 7088 O O . GLN C 1 355 ? 121.169 4.886 1.961 1.00 102.09 355 GLN B O 1
ATOM 7094 N N . LYS C 1 356 ? 123.161 5.931 2.000 1.00 99.87 356 LYS B N 1
ATOM 7095 C CA . LYS C 1 356 ? 123.762 5.046 1.009 1.00 100.34 356 LYS B CA 1
ATOM 7096 C C . LYS C 1 356 ? 123.686 3.578 1.436 1.00 95.02 356 LYS B C 1
ATOM 7097 O O . LYS C 1 356 ? 123.350 2.710 0.632 1.00 95.04 356 LYS B O 1
ATOM 7099 N N . GLU C 1 357 ? 123.992 3.305 2.702 1.00 92.23 357 GLU B N 1
ATOM 7100 C CA . GLU C 1 357 ? 123.970 1.937 3.218 1.00 96.55 357 GLU B CA 1
ATOM 7101 C C . GLU C 1 357 ? 122.597 1.291 3.065 1.00 95.26 357 GLU B C 1
ATOM 7102 O O . GLU C 1 357 ? 122.484 0.077 2.876 1.00 78.00 357 GLU B O 1
ATOM 7108 N N . VAL C 1 358 ? 121.554 2.109 3.153 1.00 90.13 358 VAL B N 1
ATOM 7109 C CA . VAL C 1 358 ? 120.188 1.605 3.111 1.00 85.53 358 VAL B CA 1
ATOM 7110 C C . VAL C 1 358 ? 119.736 1.299 1.683 1.00 83.44 358 VAL B C 1
ATOM 7111 O O . VAL C 1 358 ? 119.139 0.250 1.431 1.00 83.47 358 VAL B O 1
ATOM 7115 N N . VAL C 1 359 ? 120.019 2.207 0.751 1.00 81.48 359 VAL B N 1
ATOM 7116 C CA . VAL C 1 359 ? 119.670 1.978 -0.649 1.00 90.34 359 VAL B CA 1
ATOM 7117 C C . VAL C 1 359 ? 120.369 0.726 -1.173 1.00 99.17 359 VAL B C 1
ATOM 7118 O O . VAL C 1 359 ? 119.742 -0.135 -1.792 1.00 98.83 359 VAL B O 1
ATOM 7122 N N . VAL C 1 360 ? 121.671 0.636 -0.918 1.00 79.54 360 VAL B N 1
ATOM 7123 C CA . VAL C 1 360 ? 122.441 -0.565 -1.217 1.00 80.94 360 VAL B CA 1
ATOM 7124 C C . VAL C 1 360 ? 121.822 -1.794 -0.555 1.00 98.14 360 VAL B C 1
ATOM 7125 O O . VAL C 1 360 ? 121.518 -2.785 -1.216 1.00 78.67 360 VAL B O 1
ATOM 7129 N N . ARG C 1 361 ? 121.646 -1.727 0.760 1.00 77.57 361 ARG B N 1
ATOM 7130 C CA . ARG C 1 361 ? 121.100 -2.850 1.509 1.00 76.27 361 ARG B CA 1
ATOM 7131 C C . ARG C 1 361 ? 119.743 -3.263 0.950 1.00 80.83 361 ARG B C 1
ATOM 7132 O O . ARG C 1 361 ? 119.472 -4.451 0.770 1.00 79.64 361 ARG B O 1
ATOM 7140 N N . ARG C 1 362 ? 118.891 -2.278 0.684 1.00 73.12 362 ARG B N 1
ATOM 7141 C CA . ARG C 1 362 ? 117.580 -2.540 0.102 1.00 90.32 362 ARG B CA 1
ATOM 7142 C C . ARG C 1 362 ? 117.716 -3.126 -1.303 1.00 90.20 362 ARG B C 1
ATOM 7143 O O . ARG C 1 362 ? 117.062 -4.119 -1.639 1.00 83.98 362 ARG B O 1
ATOM 7151 N N . THR C 1 363 ? 118.569 -2.509 -2.118 1.00 90.83 363 THR B N 1
ATOM 7152 C CA . THR C 1 363 ? 118.816 -2.981 -3.478 1.00 75.98 363 THR B CA 1
ATOM 7153 C C . THR C 1 363 ? 119.266 -4.438 -3.479 1.00 76.33 363 THR B C 1
ATOM 7154 O O . THR C 1 363 ? 118.773 -5.250 -4.259 1.00 96.58 363 THR B O 1
ATOM 7158 N N . ARG C 1 364 ? 120.205 -4.761 -2.596 1.00 93.57 364 ARG B N 1
ATOM 7159 C CA . ARG C 1 364 ? 120.687 -6.128 -2.453 1.00 78.07 364 ARG B CA 1
ATOM 7160 C C . ARG C 1 364 ? 119.548 -7.057 -2.054 1.00 107.37 364 ARG B C 1
ATOM 7161 O O . ARG C 1 364 ? 119.482 -8.204 -2.495 1.00 76.34 364 ARG B O 1
ATOM 7169 N N . PHE C 1 365 ? 118.647 -6.551 -1.218 1.00 96.91 365 PHE B N 1
ATOM 7170 C CA . PHE C 1 365 ? 117.528 -7.348 -0.736 1.00 84.99 365 PHE B CA 1
ATOM 7171 C C . PHE C 1 365 ? 116.594 -7.726 -1.877 1.00 78.61 365 PHE B C 1
ATOM 7172 O O . PHE C 1 365 ? 116.220 -8.892 -2.018 1.00 80.56 365 PHE B O 1
ATOM 7180 N N . ASP C 1 366 ? 116.218 -6.735 -2.682 1.00 75.48 366 ASP B N 1
ATOM 7181 C CA . ASP C 1 366 ? 115.376 -6.974 -3.848 1.00 84.10 366 ASP B CA 1
ATOM 7182 C C . ASP C 1 366 ? 116.099 -7.901 -4.816 1.00 86.23 366 ASP B C 1
ATOM 7183 O O . ASP C 1 366 ? 115.537 -8.888 -5.298 1.00 81.75 366 ASP B O 1
ATOM 7188 N N . LYS C 1 367 ? 117.354 -7.565 -5.090 1.00 74.43 367 LYS B N 1
ATOM 7189 C CA . LYS C 1 367 ? 118.229 -8.391 -5.907 1.00 76.47 367 LYS B CA 1
ATOM 7190 C C . LYS C 1 367 ? 118.112 -9.869 -5.544 1.00 94.69 367 LYS B C 1
ATOM 7191 O O . LYS C 1 367 ? 117.775 -10.693 -6.390 1.00 93.02 367 LYS B O 1
ATOM 7197 N N . GLU C 1 368 ? 118.385 -10.203 -4.286 1.00 75.96 368 GLU B N 1
ATOM 7198 C CA . GLU C 1 368 ? 118.416 -11.602 -3.864 1.00 108.63 368 GLU B CA 1
ATOM 7199 C C . GLU C 1 368 ? 117.052 -12.268 -3.990 1.00 91.67 368 GLU B C 1
ATOM 7200 O O . GLU C 1 368 ? 116.961 -13.462 -4.275 1.00 94.49 368 GLU B O 1
ATOM 7202 N N . LYS C 1 369 ? 115.994 -11.493 -3.779 1.00 83.83 369 LYS B N 1
ATOM 7203 C CA . LYS C 1 369 ? 114.640 -12.023 -3.871 1.00 84.04 369 LYS B CA 1
ATOM 7204 C C . LYS C 1 369 ? 114.309 -12.359 -5.317 1.00 87.93 369 LYS B C 1
ATOM 7205 O O . LYS C 1 369 ? 113.913 -13.483 -5.626 1.00 90.47 369 LYS B O 1
ATOM 7207 N N . ALA C 1 370 ? 114.479 -11.378 -6.198 1.00 87.40 370 ALA B N 1
ATOM 7208 C CA . ALA C 1 370 ? 114.203 -11.563 -7.619 1.00 93.41 370 ALA B CA 1
ATOM 7209 C C . ALA C 1 370 ? 114.924 -12.792 -8.165 1.00 92.49 370 ALA B C 1
ATOM 7210 O O . ALA C 1 370 ? 114.302 -13.677 -8.755 1.00 88.44 370 ALA B O 1
ATOM 7212 N N . GLU C 1 371 ? 116.238 -12.837 -7.969 1.00 88.85 371 GLU B N 1
ATOM 7213 C CA . GLU C 1 371 ? 117.040 -13.966 -8.420 1.00 88.69 371 GLU B CA 1
ATOM 7214 C C . GLU C 1 371 ? 116.504 -15.281 -7.869 1.00 89.89 371 GLU B C 1
ATOM 7215 O O . GLU C 1 371 ? 116.373 -16.265 -8.599 1.00 93.12 371 GLU B O 1
ATOM 7221 N N . ALA C 1 372 ? 116.197 -15.293 -6.576 1.00 85.65 372 ALA B N 1
ATOM 7222 C CA . ALA C 1 372 ? 115.629 -16.475 -5.947 1.00 89.21 372 ALA B CA 1
ATOM 7223 C C . ALA C 1 372 ? 114.316 -16.847 -6.625 1.00 92.48 372 ALA B C 1
ATOM 7224 O O . ALA C 1 372 ? 114.083 -18.012 -6.950 1.00 98.95 372 ALA B O 1
ATOM 7226 N N . ARG C 1 373 ? 113.463 -15.851 -6.843 1.00 88.87 373 ARG B N 1
ATOM 7227 C CA . ARG C 1 373 ? 112.163 -16.084 -7.459 1.00 94.64 373 ARG B CA 1
ATOM 7228 C C . ARG C 1 373 ? 112.307 -16.670 -8.856 1.00 96.71 373 ARG B C 1
ATOM 7229 O O . ARG C 1 373 ? 111.545 -17.553 -9.248 1.00 92.92 373 ARG B O 1
ATOM 7237 N N . ALA C 1 374 ? 113.285 -16.170 -9.604 1.00 73.83 374 ALA B N 1
ATOM 7238 C CA . ALA C 1 374 ? 113.524 -16.645 -10.960 1.00 75.14 374 ALA B CA 1
ATOM 7239 C C . ALA C 1 374 ? 113.969 -18.108 -10.968 1.00 106.93 374 ALA B C 1
ATOM 7240 O O . ALA C 1 374 ? 113.520 -18.899 -11.798 1.00 76.63 374 ALA B O 1
ATOM 7242 N N . HIS C 1 375 ? 114.847 -18.463 -10.036 1.00 98.04 375 HIS B N 1
ATOM 7243 C CA . HIS C 1 375 ? 115.353 -19.827 -9.941 1.00 78.98 375 HIS B CA 1
ATOM 7244 C C . HIS C 1 375 ? 114.211 -20.825 -9.807 1.00 97.88 375 HIS B C 1
ATOM 7245 O O . HIS C 1 375 ? 114.179 -21.835 -10.503 1.00 104.76 375 HIS B O 1
ATOM 7252 N N . ILE C 1 376 ? 113.276 -20.538 -8.907 1.00 95.87 376 ILE B N 1
ATOM 7253 C CA . ILE C 1 376 ? 112.118 -21.405 -8.700 1.00 99.46 376 ILE B CA 1
ATOM 7254 C C . ILE C 1 376 ? 111.149 -21.300 -9.880 1.00 95.76 376 ILE B C 1
ATOM 7255 O O . ILE C 1 376 ? 110.378 -22.221 -10.156 1.00 75.17 376 ILE B O 1
ATOM 7260 N N . LEU C 1 377 ? 111.213 -20.172 -10.581 1.00 88.82 377 LEU B N 1
ATOM 7261 C CA . LEU C 1 377 ? 110.388 -19.940 -11.760 1.00 83.58 377 LEU B CA 1
ATOM 7262 C C . LEU C 1 377 ? 110.886 -20.753 -12.955 1.00 88.28 377 LEU B C 1
ATOM 7263 O O . LEU C 1 377 ? 110.091 -21.281 -13.732 1.00 88.12 377 LEU B O 1
ATOM 7268 N N . GLU C 1 378 ? 112.205 -20.846 -13.096 1.00 91.04 378 GLU B N 1
ATOM 7269 C CA . GLU C 1 378 ? 112.815 -21.635 -14.160 1.00 98.16 378 GLU B CA 1
ATOM 7270 C C . GLU C 1 378 ? 112.411 -23.097 -14.059 1.00 100.05 378 GLU B C 1
ATOM 7271 O O . GLU C 1 378 ? 112.162 -23.754 -15.067 1.00 102.72 378 GLU B O 1
ATOM 7277 N N . GLY C 1 379 ? 112.361 -23.602 -12.832 1.00 96.52 379 GLY B N 1
ATOM 7278 C CA . GLY C 1 379 ? 111.981 -24.980 -12.587 1.00 96.67 379 GLY B CA 1
ATOM 7279 C C . GLY C 1 379 ? 110.535 -25.253 -12.952 1.00 94.14 379 GLY B C 1
ATOM 7280 O O . GLY C 1 379 ? 110.240 -26.220 -13.651 1.00 94.81 379 GLY B O 1
ATOM 7281 N N . LEU C 1 380 ? 109.633 -24.401 -12.473 1.00 89.62 380 LEU B N 1
ATOM 7282 C CA . LEU C 1 380 ? 108.206 -24.564 -12.734 1.00 87.05 380 LEU B CA 1
ATOM 7283 C C . LEU C 1 380 ? 107.949 -24.678 -14.224 1.00 90.75 380 LEU B C 1
ATOM 7284 O O . LEU C 1 380 ? 107.134 -25.490 -14.665 1.00 76.64 380 LEU B O 1
ATOM 7289 N N . LEU C 1 381 ? 108.651 -23.848 -14.991 1.00 94.47 381 LEU B N 1
ATOM 7290 C CA . LEU C 1 381 ? 108.570 -23.864 -16.444 1.00 77.27 381 LEU B CA 1
ATOM 7291 C C . LEU C 1 381 ? 109.008 -25.223 -16.972 1.00 78.69 381 LEU B C 1
ATOM 7292 O O . LEU C 1 381 ? 108.258 -25.901 -17.669 1.00 90.92 381 LEU B O 1
ATOM 7297 N N . ILE C 1 382 ? 110.227 -25.618 -16.627 1.00 79.86 382 ILE B N 1
ATOM 7298 C CA . ILE C 1 382 ? 110.725 -26.951 -16.943 1.00 90.90 382 ILE B CA 1
ATOM 7299 C C . ILE C 1 382 ? 109.687 -28.021 -16.627 1.00 85.09 382 ILE B C 1
ATOM 7300 O O . ILE C 1 382 ? 109.486 -28.955 -17.403 1.00 82.29 382 ILE B O 1
ATOM 7305 N N . ALA C 1 383 ? 109.031 -27.882 -15.480 1.00 83.92 383 ALA B N 1
ATOM 7306 C CA . ALA C 1 383 ? 108.037 -28.858 -15.048 1.00 80.35 383 ALA B CA 1
ATOM 7307 C C . ALA C 1 383 ? 106.789 -28.782 -15.910 1.00 90.98 383 ALA B C 1
ATOM 7308 O O . ALA C 1 383 ? 106.322 -29.795 -16.424 1.00 103.71 383 ALA B O 1
ATOM 7310 N N . LEU C 1 384 ? 106.252 -27.578 -16.071 1.00 84.41 384 LEU B N 1
ATOM 7311 C CA . LEU C 1 384 ? 105.061 -27.383 -16.890 1.00 86.11 384 LEU B CA 1
ATOM 7312 C C . LEU C 1 384 ? 105.296 -27.862 -18.319 1.00 96.72 384 LEU B C 1
ATO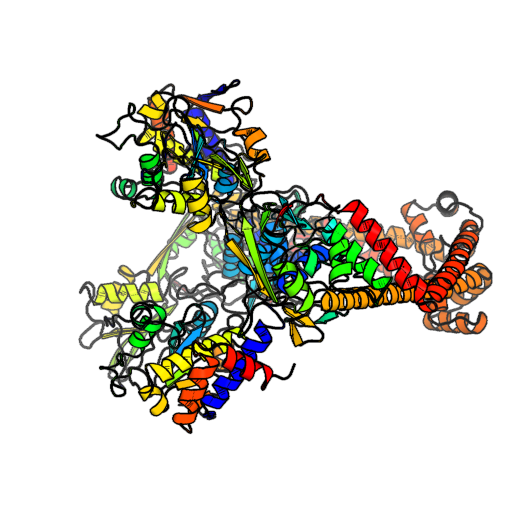M 7313 O O . LEU C 1 384 ? 104.362 -28.278 -19.005 1.00 102.49 384 LEU B O 1
ATOM 7318 N N . ASP C 1 385 ? 106.548 -27.808 -18.761 1.00 99.20 385 ASP B N 1
ATOM 7319 C CA . ASP C 1 385 ? 106.899 -28.283 -20.094 1.00 101.78 385 ASP B CA 1
ATOM 7320 C C . ASP C 1 385 ? 106.841 -29.806 -20.164 1.00 104.64 385 ASP B C 1
ATOM 7321 O O . ASP C 1 385 ? 106.437 -30.373 -21.178 1.00 115.01 385 ASP B O 1
ATOM 7326 N N . HIS C 1 386 ? 107.244 -30.463 -19.081 1.00 98.71 386 HIS B N 1
ATOM 7327 C CA . HIS C 1 386 ? 107.243 -31.920 -19.026 1.00 101.58 386 HIS B CA 1
ATOM 7328 C C . HIS C 1 386 ? 106.279 -32.438 -17.960 1.00 105.81 386 HIS B C 1
ATOM 7329 O O . HIS C 1 386 ? 106.591 -33.392 -17.247 1.00 107.49 386 HIS B O 1
ATOM 7336 N N . ILE C 1 387 ? 105.112 -31.809 -17.855 1.00 82.84 387 ILE B N 1
ATOM 7337 C CA . ILE C 1 387 ? 104.134 -32.174 -16.834 1.00 76.17 387 ILE B CA 1
ATOM 7338 C C . ILE C 1 387 ? 103.799 -33.660 -16.872 1.00 91.17 387 ILE B C 1
ATOM 7339 O O . ILE C 1 387 ? 103.574 -34.282 -15.836 1.00 90.89 387 ILE B O 1
ATOM 7341 N N . ASP C 1 388 ? 103.771 -34.224 -18.074 1.00 110.12 388 ASP B N 1
ATOM 7342 C CA . ASP C 1 388 ? 103.432 -35.630 -18.248 1.00 117.92 388 ASP B CA 1
ATOM 7343 C C . ASP C 1 388 ? 104.464 -36.528 -17.577 1.00 108.32 388 ASP B C 1
ATOM 7344 O O . ASP C 1 388 ? 104.113 -37.500 -16.911 1.00 104.16 388 ASP B O 1
ATOM 7349 N N . GLU C 1 389 ? 105.737 -36.192 -17.751 1.00 110.08 389 GLU B N 1
ATOM 7350 C CA . GLU C 1 389 ? 106.813 -36.961 -17.137 1.00 115.84 389 GLU B CA 1
ATOM 7351 C C . GLU C 1 389 ? 106.926 -36.665 -15.643 1.00 110.05 389 GLU B C 1
ATOM 7352 O O . GLU C 1 389 ? 107.144 -37.570 -14.839 1.00 107.05 389 GLU B O 1
ATOM 7354 N N . VAL C 1 390 ? 106.770 -35.396 -15.274 1.00 109.89 390 VAL B N 1
ATOM 7355 C CA . VAL C 1 390 ? 106.827 -35.001 -13.870 1.00 102.93 390 VAL B CA 1
ATOM 7356 C C . VAL C 1 390 ? 105.788 -35.759 -13.051 1.00 104.23 390 VAL B C 1
ATOM 7357 O O . VAL C 1 390 ? 106.102 -36.319 -12.000 1.00 109.59 390 VAL B O 1
ATOM 7359 N N . ILE C 1 391 ? 104.551 -35.781 -13.539 1.00 94.87 391 ILE B N 1
ATOM 7360 C CA . ILE C 1 391 ? 103.476 -36.491 -12.858 1.00 85.00 391 ILE B CA 1
ATOM 7361 C C . ILE C 1 391 ? 103.736 -37.992 -12.857 1.00 89.77 391 ILE B C 1
ATOM 7362 O O . ILE C 1 391 ? 103.440 -38.685 -11.884 1.00 81.42 391 ILE B O 1
ATOM 7367 N N . ARG C 1 392 ? 104.292 -38.490 -13.955 1.00 104.50 392 ARG B N 1
ATOM 7368 C CA . ARG C 1 392 ? 104.640 -39.899 -14.047 1.00 107.85 392 ARG B CA 1
ATOM 7369 C C . ARG C 1 392 ? 105.712 -40.240 -13.021 1.00 105.59 392 ARG B C 1
ATOM 7370 O O . ARG C 1 392 ? 105.732 -41.343 -12.475 1.00 114.42 392 ARG B O 1
ATOM 7378 N N . ILE C 1 393 ? 106.597 -39.284 -12.757 1.00 97.10 393 ILE B N 1
ATOM 7379 C CA . ILE C 1 393 ? 107.656 -39.476 -11.772 1.00 101.24 393 ILE B CA 1
ATOM 7380 C C . ILE C 1 393 ? 107.098 -39.489 -10.350 1.00 109.90 393 ILE B C 1
ATOM 7381 O O . ILE C 1 393 ? 107.464 -40.337 -9.534 1.00 115.87 393 ILE B O 1
ATOM 7386 N N . ILE C 1 394 ? 106.209 -38.543 -10.062 1.00 106.83 394 ILE B N 1
ATOM 7387 C CA . ILE C 1 394 ? 105.588 -38.441 -8.747 1.00 97.31 394 ILE B CA 1
ATOM 7388 C C . ILE C 1 394 ? 104.694 -39.642 -8.454 1.00 102.45 394 ILE B C 1
ATOM 7389 O O . ILE C 1 394 ? 104.770 -40.232 -7.376 1.00 102.62 394 ILE B O 1
ATOM 7394 N N . ARG C 1 395 ? 103.847 -39.997 -9.418 1.00 106.39 395 ARG B N 1
ATOM 7395 C CA . ARG C 1 395 ? 102.917 -41.112 -9.258 1.00 101.76 395 ARG B CA 1
ATOM 7396 C C . ARG C 1 395 ? 103.653 -42.414 -8.960 1.00 105.39 395 ARG B C 1
ATOM 7397 O O . ARG C 1 395 ? 103.206 -43.216 -8.141 1.00 111.61 395 ARG B O 1
ATOM 7401 N N . ALA C 1 396 ? 104.781 -42.618 -9.631 1.00 104.00 396 ALA B N 1
ATOM 7402 C CA . ALA C 1 396 ? 105.582 -43.820 -9.432 1.00 109.74 396 ALA B CA 1
ATOM 7403 C C . ALA C 1 396 ? 106.325 -43.771 -8.102 1.00 108.49 396 ALA B C 1
ATOM 7404 O O . ALA C 1 396 ? 106.717 -44.804 -7.556 1.00 107.53 396 ALA B O 1
ATOM 7406 N N . SER C 1 397 ? 106.516 -42.563 -7.584 1.00 108.76 397 SER B N 1
ATOM 7407 C CA . SER C 1 397 ? 107.250 -42.376 -6.340 1.00 107.21 397 SER B CA 1
ATOM 7408 C C . SER C 1 397 ? 106.405 -42.761 -5.131 1.00 110.22 397 SER B C 1
ATOM 7409 O O . SER C 1 397 ? 105.235 -42.387 -5.034 1.00 105.56 397 SER B O 1
ATOM 7411 N N . GLU C 1 398 ? 107.006 -43.512 -4.212 1.00 115.48 398 GLU B N 1
ATOM 7412 C CA . GLU C 1 398 ? 106.322 -43.924 -2.991 1.00 114.43 398 GLU B CA 1
ATOM 7413 C C . GLU C 1 398 ? 106.339 -42.803 -1.959 1.00 116.33 398 GLU B C 1
ATOM 7414 O O . GLU C 1 398 ? 105.299 -42.407 -1.437 1.00 120.74 398 GLU B O 1
ATOM 7416 N N . THR C 1 399 ? 107.531 -42.295 -1.672 1.00 117.05 399 THR B N 1
ATOM 7417 C CA . THR C 1 399 ? 107.688 -41.214 -0.711 1.00 116.10 399 THR B CA 1
ATOM 7418 C C . THR C 1 399 ? 108.110 -39.920 -1.401 1.00 115.86 399 THR B C 1
ATOM 7419 O O . THR C 1 399 ? 108.831 -39.941 -2.397 1.00 117.67 399 THR B O 1
ATOM 7423 N N . ASP C 1 400 ? 107.654 -38.796 -0.862 1.00 116.22 400 ASP B N 1
ATOM 7424 C CA . ASP C 1 400 ? 107.980 -37.489 -1.419 1.00 116.55 400 ASP B CA 1
ATOM 7425 C C . ASP C 1 400 ? 109.486 -37.252 -1.444 1.00 114.54 400 ASP B C 1
ATOM 7426 O O . ASP C 1 400 ? 109.974 -36.388 -2.169 1.00 117.11 400 ASP B O 1
ATOM 7431 N N . ALA C 1 401 ? 110.218 -38.019 -0.644 1.00 115.30 401 ALA B N 1
ATOM 7432 C CA . ALA C 1 401 ? 111.670 -37.904 -0.602 1.00 119.09 401 ALA B CA 1
ATOM 7433 C C . ALA C 1 401 ? 112.269 -38.442 -1.892 1.00 113.31 401 ALA B C 1
ATOM 7434 O O . ALA C 1 401 ? 113.166 -37.836 -2.476 1.00 108.66 401 ALA B O 1
ATOM 7436 N N . GLU C 1 402 ? 111.760 -39.590 -2.326 1.00 109.75 402 GLU B N 1
ATOM 7437 C CA . GLU C 1 402 ? 112.199 -40.217 -3.565 1.00 95.42 402 GLU B CA 1
ATOM 7438 C C . GLU C 1 402 ? 111.733 -39.391 -4.754 1.00 94.62 402 GLU B C 1
ATOM 7439 O O . GLU C 1 402 ? 112.475 -39.190 -5.715 1.00 106.59 402 GLU B O 1
ATOM 7441 N N . ALA C 1 403 ? 110.497 -38.914 -4.680 1.00 80.76 403 ALA B N 1
ATOM 7442 C CA . ALA C 1 403 ? 109.921 -38.108 -5.747 1.00 83.86 403 ALA B CA 1
ATOM 7443 C C . ALA C 1 403 ? 110.776 -36.883 -6.047 1.00 90.74 403 ALA B C 1
ATOM 7444 O O . ALA C 1 403 ? 110.796 -36.391 -7.173 1.00 100.85 403 ALA B O 1
ATOM 7446 N N . GLN C 1 404 ? 111.483 -36.390 -5.037 1.00 91.15 404 GLN B N 1
ATOM 7447 C CA . GLN C 1 404 ? 112.301 -35.196 -5.211 1.00 96.88 404 GLN B CA 1
ATOM 7448 C C . GLN C 1 404 ? 113.656 -35.529 -5.823 1.00 92.63 404 GLN B C 1
ATOM 7449 O O . GLN C 1 404 ? 114.166 -34.793 -6.668 1.00 86.77 404 GLN B O 1
ATOM 7455 N N . ALA C 1 405 ? 114.235 -36.642 -5.390 1.00 96.72 405 ALA B N 1
ATOM 7456 C CA . ALA C 1 405 ? 115.513 -37.089 -5.927 1.00 105.52 405 ALA B CA 1
ATOM 7457 C C . ALA C 1 405 ? 115.404 -37.375 -7.421 1.00 100.04 405 ALA B C 1
ATOM 7458 O O . ALA C 1 405 ? 116.273 -36.987 -8.197 1.00 101.76 405 ALA B O 1
ATOM 7460 N N . GLU C 1 406 ? 114.333 -38.050 -7.822 1.00 96.78 406 GLU B N 1
ATOM 7461 C CA . GLU C 1 406 ? 114.115 -38.352 -9.232 1.00 97.74 406 GLU B CA 1
ATOM 7462 C C . GLU C 1 406 ? 114.032 -37.072 -10.062 1.00 97.95 406 GLU B C 1
ATOM 7463 O O . GLU C 1 406 ? 114.823 -36.871 -10.984 1.00 108.02 406 GLU B O 1
ATOM 7465 N N . LEU C 1 407 ? 113.079 -36.207 -9.730 1.00 85.71 407 LEU B N 1
ATOM 7466 C CA . LEU C 1 407 ? 112.910 -34.947 -10.449 1.00 83.18 407 LEU B CA 1
ATOM 7467 C C . LEU C 1 407 ? 114.232 -34.200 -10.597 1.00 96.22 407 LEU B C 1
ATOM 7468 O O . LEU C 1 407 ? 114.515 -33.620 -11.643 1.00 107.69 407 LEU B O 1
ATOM 7473 N N . MET C 1 408 ? 115.039 -34.214 -9.544 1.00 93.62 408 MET B N 1
ATOM 7474 C CA . MET C 1 408 ? 116.314 -33.514 -9.568 1.00 98.82 408 MET B CA 1
ATOM 7475 C C . MET C 1 408 ? 117.303 -34.209 -10.497 1.00 115.88 408 MET B C 1
ATOM 7476 O O . MET C 1 408 ? 118.127 -33.556 -11.137 1.00 132.91 408 MET B O 1
ATOM 7481 N N . SER C 1 409 ? 117.218 -35.534 -10.568 1.00 111.02 409 SER B N 1
ATOM 7482 C CA . SER C 1 409 ? 118.128 -36.311 -11.402 1.00 106.32 409 SER B CA 1
ATOM 7483 C C . SER C 1 409 ? 117.722 -36.248 -12.869 1.00 107.34 409 SER B C 1
ATOM 7484 O O . SER C 1 409 ? 118.573 -36.128 -13.755 1.00 118.63 409 SER B O 1
ATOM 7486 N N . LYS C 1 410 ? 116.418 -36.327 -13.121 1.00 95.76 410 LYS B N 1
ATOM 7487 C CA . LYS C 1 410 ? 115.899 -36.288 -14.484 1.00 99.56 410 LYS B CA 1
ATOM 7488 C C . LYS C 1 410 ? 116.050 -34.902 -15.113 1.00 104.90 410 LYS B C 1
ATOM 7489 O O . LYS C 1 410 ? 116.773 -34.734 -16.096 1.00 123.04 410 LYS B O 1
ATOM 7491 N N . PHE C 1 411 ? 115.374 -33.912 -14.537 1.00 90.70 411 PHE B N 1
ATOM 7492 C CA . PHE C 1 411 ? 115.351 -32.568 -15.108 1.00 89.68 411 PHE B CA 1
ATOM 7493 C C . PHE C 1 411 ? 116.468 -31.662 -14.597 1.00 104.44 411 PHE B C 1
ATOM 7494 O O . PHE C 1 411 ? 116.420 -30.448 -14.793 1.00 109.56 411 PHE B O 1
ATOM 7502 N N . LYS C 1 412 ? 117.468 -32.246 -13.947 1.00 77.72 412 LYS B N 1
ATOM 7503 C CA . LYS C 1 412 ? 118.584 -31.467 -13.413 1.00 126.45 412 LYS B CA 1
ATOM 7504 C C . LYS C 1 412 ? 118.086 -30.262 -12.617 1.00 115.21 412 LYS B C 1
ATOM 7505 O O . LYS C 1 412 ? 118.406 -29.115 -12.939 1.00 109.88 412 LYS B O 1
ATOM 7507 N N . LEU C 1 413 ? 117.305 -30.535 -11.575 1.00 107.48 413 LEU B N 1
ATOM 7508 C CA . LEU C 1 413 ? 116.737 -29.489 -10.733 1.00 98.19 413 LEU B CA 1
ATOM 7509 C C . LEU C 1 413 ? 117.344 -29.496 -9.335 1.00 110.55 413 LEU B C 1
ATOM 7510 O O . LEU C 1 413 ? 117.830 -30.523 -8.860 1.00 117.94 413 LEU B O 1
ATOM 7515 N N . SER C 1 414 ? 117.300 -28.341 -8.678 1.00 105.46 414 SER B N 1
ATOM 7516 C CA . SER C 1 414 ? 117.812 -28.196 -7.322 1.00 91.51 414 SER B CA 1
ATOM 7517 C C . SER C 1 414 ? 116.768 -28.655 -6.318 1.00 94.87 414 SER B C 1
ATOM 7518 O O . SER C 1 414 ? 115.603 -28.843 -6.671 1.00 94.20 414 SER B O 1
ATOM 7521 N N . GLU C 1 415 ? 117.185 -28.827 -5.067 1.00 99.91 415 GLU B N 1
ATOM 7522 C CA . GLU C 1 415 ? 116.266 -29.233 -4.008 1.00 87.89 415 GLU B CA 1
ATOM 7523 C C . GLU C 1 415 ? 115.059 -28.304 -3.966 1.00 80.63 415 GLU B C 1
ATOM 7524 O O . GLU C 1 415 ? 113.915 -28.759 -3.943 1.00 75.28 415 GLU B O 1
ATOM 7526 N N . ARG C 1 416 ? 115.318 -26.999 -3.966 1.00 84.57 416 ARG B N 1
ATOM 7527 C CA . ARG C 1 416 ? 114.244 -26.013 -3.940 1.00 68.23 416 ARG B CA 1
ATOM 7528 C C . ARG C 1 416 ? 113.318 -26.195 -5.133 1.00 75.41 416 ARG B C 1
ATOM 7529 O O . ARG C 1 416 ? 112.155 -26.563 -4.975 1.00 73.09 416 ARG B O 1
ATOM 7537 N N . GLN C 1 417 ? 113.846 -25.938 -6.326 1.00 80.42 417 GLN B N 1
ATOM 7538 C CA . GLN C 1 417 ? 113.088 -26.103 -7.559 1.00 81.07 417 GLN B CA 1
ATOM 7539 C C . GLN C 1 417 ? 112.230 -27.359 -7.513 1.00 79.73 417 GLN B C 1
ATOM 7540 O O . GLN C 1 417 ? 111.052 -27.329 -7.866 1.00 85.72 417 GLN B O 1
ATOM 7546 N N . SER C 1 418 ? 112.826 -28.463 -7.077 1.00 73.58 418 SER B N 1
ATOM 7547 C CA . SER C 1 418 ? 112.098 -29.718 -6.967 1.00 72.17 418 SER B CA 1
ATOM 7548 C C . SER C 1 418 ? 110.978 -29.580 -5.948 1.00 82.42 418 SER B C 1
ATOM 7549 O O . SER C 1 418 ? 109.847 -30.005 -6.188 1.00 83.08 418 SER B O 1
ATOM 7552 N N . GLN C 1 419 ? 111.293 -28.977 -4.808 1.00 89.35 419 GLN B N 1
ATOM 7553 C CA . GLN C 1 419 ? 110.294 -28.782 -3.770 1.00 85.86 419 GLN B CA 1
ATOM 7554 C C . GLN C 1 419 ? 109.179 -27.879 -4.287 1.00 75.46 419 GLN B C 1
ATOM 7555 O O . GLN C 1 419 ? 108.003 -28.114 -4.012 1.00 74.00 419 GLN B O 1
ATOM 7561 N N . ALA C 1 420 ? 109.554 -26.853 -5.045 1.00 70.58 420 ALA B N 1
ATOM 7562 C CA . ALA C 1 420 ? 108.581 -25.938 -5.632 1.00 76.22 420 ALA B CA 1
ATOM 7563 C C . ALA C 1 420 ? 107.640 -26.678 -6.573 1.00 78.05 420 ALA B C 1
ATOM 7564 O O . ALA C 1 420 ? 106.449 -26.369 -6.653 1.00 73.26 420 ALA B O 1
ATOM 7566 N N . ILE C 1 421 ? 108.181 -27.657 -7.288 1.00 83.86 421 ILE B N 1
ATOM 7567 C CA . ILE C 1 421 ? 107.383 -28.439 -8.219 1.00 85.09 421 ILE B CA 1
ATOM 7568 C C . ILE C 1 421 ? 106.401 -29.327 -7.462 1.00 85.58 421 ILE B C 1
ATOM 7569 O O . ILE C 1 421 ? 105.236 -29.437 -7.842 1.00 97.88 421 ILE B O 1
ATOM 7571 N N . LEU C 1 422 ? 106.867 -29.946 -6.382 1.00 73.91 422 LEU B N 1
ATOM 7572 C CA . LEU C 1 422 ? 106.020 -30.841 -5.600 1.00 82.30 422 LEU B CA 1
ATOM 7573 C C . LEU C 1 422 ? 104.891 -30.094 -4.890 1.00 90.99 422 LEU B C 1
ATOM 7574 O O . LEU C 1 422 ? 103.863 -30.682 -4.553 1.00 100.27 422 LEU B O 1
ATOM 7579 N N . ASP C 1 423 ? 105.086 -28.798 -4.664 1.00 82.48 423 ASP B N 1
ATOM 7580 C CA . ASP C 1 423 ? 104.087 -27.979 -3.985 1.00 80.33 423 ASP B CA 1
ATOM 7581 C C . ASP C 1 423 ? 103.238 -27.206 -4.986 1.00 85.58 423 ASP B C 1
ATOM 7582 O O . ASP C 1 423 ? 102.733 -26.124 -4.683 1.00 96.27 423 ASP B O 1
ATOM 7587 N N . MET C 1 424 ? 103.089 -27.762 -6.182 1.00 82.27 424 MET B N 1
ATOM 7588 C CA . MET C 1 424 ? 102.316 -27.112 -7.231 1.00 90.07 424 MET B CA 1
ATOM 7589 C C . MET C 1 424 ? 100.855 -27.526 -7.185 1.00 77.80 424 MET B C 1
ATOM 7590 O O . MET C 1 424 ? 100.534 -28.704 -7.327 1.00 75.00 424 MET B O 1
ATOM 7595 N N . ARG C 1 425 ? 99.967 -26.559 -6.994 1.00 73.04 425 ARG B N 1
ATOM 7596 C CA . ARG C 1 425 ? 98.542 -26.842 -7.052 1.00 77.43 425 ARG B CA 1
ATOM 7597 C C . ARG C 1 425 ? 98.176 -27.244 -8.472 1.00 74.53 425 ARG B C 1
ATOM 7598 O O . ARG C 1 425 ? 98.694 -26.678 -9.436 1.00 75.11 425 ARG B O 1
ATOM 7601 N N . LEU C 1 426 ? 97.288 -28.223 -8.598 1.00 75.98 426 LEU B N 1
ATOM 7602 C CA . LEU C 1 426 ? 96.806 -28.645 -9.906 1.00 82.08 426 LEU B CA 1
ATOM 7603 C C . LEU C 1 426 ? 96.240 -27.478 -10.717 1.00 82.08 426 LEU B C 1
ATOM 7604 O O . LEU C 1 426 ? 96.429 -27.413 -11.930 1.00 83.90 426 LEU B O 1
ATOM 7609 N N . ARG C 1 427 ? 95.547 -26.557 -10.056 1.00 77.79 427 ARG B N 1
ATOM 7610 C CA . ARG C 1 427 ? 94.919 -25.458 -10.780 1.00 89.11 427 ARG B CA 1
ATOM 7611 C C . ARG C 1 427 ? 95.959 -24.622 -11.521 1.00 92.98 427 ARG B C 1
ATOM 7612 O O . ARG C 1 427 ? 95.618 -23.802 -12.375 1.00 99.42 427 ARG B O 1
ATOM 7616 N N . ARG C 1 428 ? 97.228 -24.846 -11.194 1.00 90.94 428 ARG B N 1
ATOM 7617 C CA . ARG C 1 428 ? 98.327 -24.156 -11.859 1.00 105.89 428 ARG B CA 1
ATOM 7618 C C . ARG C 1 428 ? 98.933 -25.012 -12.965 1.00 107.24 428 ARG B C 1
ATOM 7619 O O . ARG C 1 428 ? 100.030 -24.739 -13.439 1.00 112.10 428 ARG B O 1
ATOM 7627 N N . LEU C 1 429 ? 98.217 -26.055 -13.367 1.00 108.99 429 LEU B N 1
ATOM 7628 C CA . LEU C 1 429 ? 98.650 -26.899 -14.476 1.00 111.38 429 LEU B CA 1
ATOM 7629 C C . LEU C 1 429 ? 97.784 -26.633 -15.710 1.00 106.83 429 LEU B C 1
ATOM 7630 O O . LEU C 1 429 ? 97.635 -27.494 -16.578 1.00 88.49 429 LEU B O 1
ATOM 7632 N N . THR C 1 430 ? 97.214 -25.434 -15.780 1.00 121.58 430 THR B N 1
ATOM 7633 C CA . THR C 1 430 ? 96.418 -25.033 -16.934 1.00 134.08 430 THR B CA 1
ATOM 7634 C C . THR C 1 430 ? 97.313 -24.424 -18.007 1.00 139.29 430 THR B C 1
ATOM 7635 O O . THR C 1 430 ? 98.514 -24.248 -17.799 1.00 142.00 430 THR B O 1
ATOM 7639 N N . GLY C 1 431 ? 96.723 -24.107 -19.155 1.00 134.75 431 GLY B N 1
ATOM 7640 C CA . GLY C 1 431 ? 97.474 -23.543 -20.259 1.00 130.43 431 GLY B CA 1
ATOM 7641 C C . GLY C 1 431 ? 97.929 -22.123 -19.990 1.00 126.91 431 GLY B C 1
ATOM 7642 O O . GLY C 1 431 ? 99.127 -21.831 -20.002 1.00 120.36 431 GLY B O 1
ATOM 7643 N N . LEU C 1 432 ? 96.970 -21.237 -19.742 1.00 125.90 432 LEU B N 1
ATOM 7644 C CA . LEU C 1 432 ? 97.266 -19.822 -19.544 1.00 122.85 432 LEU B CA 1
ATOM 7645 C C . LEU C 1 432 ? 98.311 -19.606 -18.456 1.00 115.50 432 LEU B C 1
ATOM 7646 O O . LEU C 1 432 ? 98.873 -18.521 -18.335 1.00 123.20 432 LEU B O 1
ATOM 7648 N N . GLU C 1 433 ? 98.569 -20.643 -17.667 1.00 116.97 433 GLU B N 1
ATOM 7649 C CA . GLU C 1 433 ? 99.516 -20.543 -16.561 1.00 113.39 433 GLU B CA 1
ATOM 7650 C C . GLU C 1 433 ? 100.947 -20.369 -17.060 1.00 103.93 433 GLU B C 1
ATOM 7651 O O . GLU C 1 433 ? 101.587 -19.350 -16.791 1.00 98.34 433 GLU B O 1
ATOM 7653 N N . ARG C 1 434 ? 101.442 -21.369 -17.784 1.00 93.22 434 ARG B N 1
ATOM 7654 C CA . ARG C 1 434 ? 102.793 -21.324 -18.330 1.00 93.32 434 ARG B CA 1
ATOM 7655 C C . ARG C 1 434 ? 103.167 -19.918 -18.783 1.00 111.13 434 ARG B C 1
ATOM 7656 O O . ARG C 1 434 ? 104.148 -19.348 -18.311 1.00 120.23 434 ARG B O 1
ATOM 7664 N N . ASP C 1 435 ? 102.376 -19.361 -19.695 1.00 116.22 435 ASP B N 1
ATOM 7665 C CA . ASP C 1 435 ? 102.633 -18.021 -20.213 1.00 112.17 435 ASP B CA 1
ATOM 7666 C C . ASP C 1 435 ? 102.600 -16.964 -19.109 1.00 100.16 435 ASP B C 1
ATOM 7667 O O . ASP C 1 435 ? 103.190 -15.890 -19.249 1.00 97.54 435 ASP B O 1
ATOM 7669 N N . LYS C 1 436 ? 101.910 -17.267 -18.013 1.00 90.99 436 LYS B N 1
ATOM 7670 C CA . LYS C 1 436 ? 101.791 -16.318 -16.912 1.00 91.85 436 LYS B CA 1
ATOM 7671 C C . LYS C 1 436 ? 103.072 -16.292 -16.085 1.00 91.45 436 LYS B C 1
ATOM 7672 O O . LYS C 1 436 ? 103.439 -15.258 -15.523 1.00 92.08 436 LYS B O 1
ATOM 7675 N N . ILE C 1 437 ? 103.747 -17.436 -16.019 1.00 90.63 437 ILE B N 1
ATOM 7676 C CA . ILE C 1 437 ? 105.023 -17.540 -15.320 1.00 90.53 437 ILE B CA 1
ATOM 7677 C C . ILE C 1 437 ? 106.145 -16.964 -16.182 1.00 92.97 437 ILE B C 1
ATOM 7678 O O . ILE C 1 437 ? 107.042 -16.282 -15.681 1.00 92.33 437 ILE B O 1
ATOM 7683 N N . GLN C 1 438 ? 106.091 -17.247 -17.481 1.00 87.66 438 GLN B N 1
ATOM 7684 C CA . GLN C 1 438 ? 107.043 -16.682 -18.427 1.00 90.22 438 GLN B CA 1
ATOM 7685 C C . GLN C 1 438 ? 107.059 -15.161 -18.341 1.00 95.39 438 GLN B C 1
ATOM 7686 O O . GLN C 1 438 ? 108.120 -14.553 -18.218 1.00 94.27 438 GLN B O 1
ATOM 7692 N N . SER C 1 439 ? 105.879 -14.551 -18.405 1.00 104.24 439 SER B N 1
ATOM 7693 C CA . SER C 1 439 ? 105.772 -13.096 -18.367 1.00 108.02 439 SER B CA 1
ATOM 7694 C C . SER C 1 439 ? 106.414 -12.534 -17.103 1.00 101.81 439 SER B C 1
ATOM 7695 O O . SER C 1 439 ? 107.092 -11.505 -17.138 1.00 95.29 439 SER B O 1
ATOM 7698 N N . GLU C 1 440 ? 106.194 -13.221 -15.987 1.00 101.01 440 GLU B N 1
ATOM 7699 C CA . GLU C 1 440 ? 106.779 -12.824 -14.715 1.00 102.87 440 GLU B CA 1
ATOM 7700 C C . GLU C 1 440 ? 108.287 -13.013 -14.751 1.00 94.46 440 GLU B C 1
ATOM 7701 O O . GLU C 1 440 ? 109.043 -12.106 -14.400 1.00 95.54 440 GLU B O 1
ATOM 7707 N N . TYR C 1 441 ? 108.714 -14.198 -15.178 1.00 87.81 441 TYR B N 1
ATOM 7708 C CA . TYR C 1 441 ? 110.134 -14.520 -15.276 1.00 87.67 441 TYR B CA 1
ATOM 7709 C C . TYR C 1 441 ? 110.887 -13.494 -16.116 1.00 97.99 441 TYR B C 1
ATOM 7710 O O . TYR C 1 441 ? 111.899 -12.949 -15.683 1.00 97.44 441 TYR B O 1
ATOM 7719 N N . ASP C 1 442 ? 110.389 -13.233 -17.318 1.00 82.53 442 ASP B N 1
ATOM 7720 C CA . ASP C 1 442 ? 111.016 -12.262 -18.205 1.00 98.44 442 ASP B CA 1
ATOM 7721 C C . ASP C 1 442 ? 111.217 -10.921 -17.507 1.00 93.35 442 ASP B C 1
ATOM 7722 O O . ASP C 1 442 ? 112.273 -10.302 -17.633 1.00 93.43 442 ASP B O 1
ATOM 7727 N N . ASP C 1 443 ? 110.204 -10.480 -16.766 1.00 91.12 443 ASP B N 1
ATOM 7728 C CA . ASP C 1 443 ? 110.261 -9.195 -16.074 1.00 97.02 443 ASP B CA 1
ATOM 7729 C C . ASP C 1 443 ? 111.339 -9.157 -14.993 1.00 93.71 443 ASP B C 1
ATOM 7730 O O . ASP C 1 443 ? 111.957 -8.113 -14.759 1.00 82.59 443 ASP B O 1
ATOM 7735 N N . LEU C 1 444 ? 111.557 -10.296 -14.338 1.00 84.09 444 LEU B N 1
ATOM 7736 C CA . LEU C 1 444 ? 112.555 -10.399 -13.276 1.00 81.86 444 LEU B CA 1
ATOM 7737 C C . LEU C 1 444 ? 113.972 -10.248 -13.806 1.00 85.72 444 LEU B C 1
ATOM 7738 O O . LEU C 1 444 ? 114.800 -9.566 -13.201 1.00 83.79 444 LEU B O 1
ATOM 7743 N N . LEU C 1 445 ? 114.253 -10.901 -14.928 1.00 75.50 445 LEU B N 1
ATOM 7744 C CA . LEU C 1 445 ? 115.570 -10.810 -15.537 1.00 77.49 445 LEU B CA 1
ATOM 7745 C C . LEU C 1 445 ? 115.949 -9.347 -15.724 1.00 127.51 445 LEU B C 1
ATOM 7746 O O . LEU C 1 445 ? 117.095 -8.957 -15.493 1.00 80.42 445 LEU B O 1
ATOM 7751 N N . ALA C 1 446 ? 114.970 -8.543 -16.128 1.00 84.30 446 ALA B N 1
ATOM 7752 C CA . ALA C 1 446 ? 115.168 -7.111 -16.323 1.00 115.98 446 ALA B CA 1
ATOM 7753 C C . ALA C 1 446 ? 115.374 -6.400 -14.992 1.00 111.75 446 ALA B C 1
ATOM 7754 O O . ALA C 1 446 ? 116.155 -5.454 -14.893 1.00 114.17 446 ALA B O 1
ATOM 7756 N N . LEU C 1 447 ? 114.657 -6.860 -13.975 1.00 107.68 447 LEU B N 1
ATOM 7757 C CA . LEU C 1 447 ? 114.808 -6.336 -12.625 1.00 107.47 447 LEU B CA 1
ATOM 7758 C C . LEU C 1 447 ? 116.170 -6.718 -12.055 1.00 104.86 447 LEU B C 1
ATOM 7759 O O . LEU C 1 447 ? 116.923 -5.854 -11.600 1.00 103.19 447 LEU B O 1
ATOM 7764 N N . ILE C 1 448 ? 116.484 -8.011 -12.086 1.00 69.38 448 ILE B N 1
ATOM 7765 C CA . ILE C 1 448 ? 117.776 -8.492 -11.609 1.00 84.37 448 ILE B CA 1
ATOM 7766 C C . ILE C 1 448 ? 118.914 -7.793 -12.343 1.00 85.81 448 ILE B C 1
ATOM 7767 O O . ILE C 1 448 ? 119.978 -7.541 -11.771 1.00 77.58 448 ILE B O 1
ATOM 7772 N N . ALA C 1 449 ? 118.685 -7.487 -13.615 1.00 92.22 449 ALA B N 1
ATOM 7773 C CA . ALA C 1 449 ? 119.688 -6.813 -14.427 1.00 95.33 449 ALA B CA 1
ATOM 7774 C C . ALA C 1 449 ? 119.782 -5.321 -14.101 1.00 97.85 449 ALA B C 1
ATOM 7775 O O . ALA C 1 449 ? 120.841 -4.714 -14.265 1.00 102.09 449 ALA B O 1
ATOM 7777 N N . ASP C 1 450 ? 118.677 -4.735 -13.643 1.00 96.24 450 ASP B N 1
ATOM 7778 C CA . ASP C 1 450 ? 118.651 -3.320 -13.279 1.00 84.06 450 ASP B CA 1
ATOM 7779 C C . ASP C 1 450 ? 119.276 -3.103 -11.905 1.00 116.64 450 ASP B C 1
ATOM 7780 O O . ASP C 1 450 ? 120.063 -2.177 -11.707 1.00 79.99 450 ASP B O 1
ATOM 7785 N N . LEU C 1 451 ? 118.916 -3.966 -10.960 1.00 104.37 451 LEU B N 1
ATOM 7786 C CA . LEU C 1 451 ? 119.460 -3.898 -9.612 1.00 92.40 451 LEU B CA 1
ATOM 7787 C C . LEU C 1 451 ? 120.961 -4.173 -9.636 1.00 90.27 451 LEU B C 1
ATOM 7788 O O . LEU C 1 451 ? 121.731 -3.534 -8.916 1.00 93.46 451 LEU B O 1
ATOM 7793 N N . ALA C 1 452 ? 121.373 -5.117 -10.477 1.00 87.81 452 ALA B N 1
ATOM 7794 C CA . ALA C 1 452 ? 122.786 -5.463 -10.611 1.00 93.00 452 ALA B CA 1
ATOM 7795 C C . ALA C 1 452 ? 123.636 -4.269 -11.057 1.00 85.52 452 ALA B C 1
ATOM 7796 O O . ALA C 1 452 ? 124.818 -4.175 -10.712 1.00 79.45 452 ALA B O 1
ATOM 7798 N N . ASP C 1 453 ? 123.025 -3.362 -11.817 1.00 87.25 453 ASP B N 1
ATOM 7799 C CA . ASP C 1 453 ? 123.713 -2.177 -12.320 1.00 98.91 453 ASP B CA 1
ATOM 7800 C C . ASP C 1 453 ? 123.807 -1.104 -11.239 1.00 98.82 453 ASP B C 1
ATOM 7801 O O . ASP C 1 453 ? 124.781 -0.351 -11.181 1.00 94.55 453 ASP B O 1
ATOM 7806 N N . ILE C 1 454 ? 122.796 -1.042 -10.378 1.00 104.49 454 ILE B N 1
ATOM 7807 C CA . ILE C 1 454 ? 122.782 -0.059 -9.300 1.00 110.20 454 ILE B CA 1
ATOM 7808 C C . ILE C 1 454 ? 123.835 -0.384 -8.240 1.00 104.64 454 ILE B C 1
ATOM 7809 O O . ILE C 1 454 ? 124.473 0.514 -7.692 1.00 102.72 454 ILE B O 1
ATOM 7814 N N . LEU C 1 455 ? 124.016 -1.669 -7.953 1.00 100.71 455 LEU B N 1
ATOM 7815 C CA . LEU C 1 455 ? 125.016 -2.088 -6.979 1.00 98.92 455 LEU B CA 1
ATOM 7816 C C . LEU C 1 455 ? 126.410 -1.958 -7.568 1.00 104.01 455 LEU B C 1
ATOM 7817 O O . LEU C 1 455 ? 127.404 -1.898 -6.842 1.00 101.95 455 LEU B O 1
ATOM 7822 N N . ALA C 1 456 ? 126.472 -1.921 -8.893 1.00 102.50 456 ALA B N 1
ATOM 7823 C CA . ALA C 1 456 ? 127.740 -1.825 -9.594 1.00 92.56 456 ALA B CA 1
ATOM 7824 C C . ALA C 1 456 ? 128.101 -0.369 -9.874 1.00 96.63 456 ALA B C 1
ATOM 7825 O O . ALA C 1 456 ? 129.277 -0.028 -10.002 1.00 103.31 456 ALA B O 1
ATOM 7827 N N . LYS C 1 457 ? 127.088 0.488 -9.957 1.00 95.41 457 LYS B N 1
ATOM 7828 C CA . LYS C 1 457 ? 127.308 1.901 -10.251 1.00 105.07 457 LYS B CA 1
ATOM 7829 C C . LYS C 1 457 ? 126.968 2.807 -9.064 1.00 100.84 457 LYS B C 1
ATOM 7830 O O . LYS C 1 457 ? 125.821 3.218 -8.895 1.00 98.21 457 LYS B O 1
ATOM 7832 N N . PRO C 1 458 ? 127.977 3.131 -8.241 1.00 90.40 458 PRO B N 1
ATOM 7833 C CA . PRO C 1 458 ? 127.809 4.017 -7.087 1.00 94.04 458 PRO B CA 1
ATOM 7834 C C . PRO C 1 458 ? 127.023 5.274 -7.432 1.00 91.55 458 PRO B C 1
ATOM 7835 O O . PRO C 1 458 ? 126.408 5.876 -6.556 1.00 106.52 458 PRO B O 1
ATOM 7839 N N . GLU C 1 459 ? 127.053 5.668 -8.697 1.00 79.99 459 GLU B N 1
ATOM 7840 C CA . GLU C 1 459 ? 126.406 6.903 -9.112 1.00 95.91 459 GLU B CA 1
ATOM 7841 C C . GLU C 1 459 ? 124.891 6.815 -8.974 1.00 94.30 459 GLU B C 1
ATOM 7842 O O . GLU C 1 459 ? 124.245 7.776 -8.560 1.00 105.62 459 GLU B O 1
ATOM 7844 N N . ARG C 1 460 ? 124.325 5.662 -9.316 1.00 80.78 460 ARG B N 1
ATOM 7845 C CA . ARG C 1 460 ? 122.876 5.492 -9.262 1.00 87.51 460 ARG B CA 1
ATOM 7846 C C . ARG C 1 460 ? 122.360 5.569 -7.830 1.00 98.89 460 ARG B C 1
ATOM 7847 O O . ARG C 1 460 ? 121.415 6.307 -7.540 1.00 102.55 460 ARG B O 1
ATOM 7855 N N . VAL C 1 461 ? 122.983 4.801 -6.942 1.00 96.74 461 VAL B N 1
ATOM 7856 C CA . VAL C 1 461 ? 122.625 4.814 -5.530 1.00 85.54 461 VAL B CA 1
ATOM 7857 C C . VAL C 1 461 ? 122.509 6.249 -5.026 1.00 86.29 461 VAL B C 1
ATOM 7858 O O . VAL C 1 461 ? 121.538 6.610 -4.368 1.00 97.81 461 VAL B O 1
ATOM 7862 N N . SER C 1 462 ? 123.508 7.064 -5.345 1.00 83.61 462 SER B N 1
ATOM 7863 C CA . SER C 1 462 ? 123.490 8.478 -4.990 1.00 86.45 462 SER B CA 1
ATOM 7864 C C . SER C 1 462 ? 122.291 9.192 -5.613 1.00 89.33 462 SER B C 1
ATOM 7865 O O . SER C 1 462 ? 121.634 10.001 -4.962 1.00 93.87 462 SER B O 1
ATOM 7868 N N . GLN C 1 463 ? 122.009 8.891 -6.877 1.00 90.02 463 GLN B N 1
ATOM 7869 C CA . GLN C 1 463 ? 120.897 9.528 -7.576 1.00 89.46 463 GLN B CA 1
ATOM 7870 C C . GLN C 1 463 ? 119.557 9.106 -6.986 1.00 94.28 463 GLN B C 1
ATOM 7871 O O . GLN C 1 463 ? 118.650 9.924 -6.828 1.00 95.30 463 GLN B O 1
ATOM 7877 N N . ILE C 1 464 ? 119.438 7.820 -6.671 1.00 93.32 464 ILE B N 1
ATOM 7878 C CA . ILE C 1 464 ? 118.218 7.281 -6.083 1.00 86.15 464 ILE B CA 1
ATOM 7879 C C . ILE C 1 464 ? 117.926 7.960 -4.755 1.00 92.84 464 ILE B C 1
ATOM 7880 O O . ILE C 1 464 ? 116.770 8.181 -4.393 1.00 105.37 464 ILE B O 1
ATOM 7885 N N . ILE C 1 465 ? 118.992 8.276 -4.030 1.00 82.39 465 ILE B N 1
ATOM 7886 C CA . ILE C 1 465 ? 118.886 8.989 -2.768 1.00 82.94 465 ILE B CA 1
ATOM 7887 C C . ILE C 1 465 ? 118.362 10.399 -3.013 1.00 83.91 465 ILE B C 1
ATOM 7888 O O . ILE C 1 465 ? 117.344 10.798 -2.448 1.00 85.31 465 ILE B O 1
ATOM 7893 N N . LYS C 1 466 ? 119.052 11.145 -3.869 1.00 90.99 466 LYS B N 1
ATOM 7894 C CA . LYS C 1 466 ? 118.626 12.496 -4.212 1.00 92.76 466 LYS B CA 1
ATOM 7895 C C . LYS C 1 466 ? 117.156 12.502 -4.614 1.00 101.46 466 LYS B C 1
ATOM 7896 O O . LYS C 1 466 ? 116.358 13.263 -4.069 1.00 103.10 466 LYS B O 1
ATOM 7898 N N . ASP C 1 467 ? 116.802 11.640 -5.561 1.00 107.47 467 ASP B N 1
ATOM 7899 C CA . ASP C 1 467 ? 115.433 11.566 -6.059 1.00 115.42 467 ASP B CA 1
ATOM 7900 C C . ASP C 1 467 ? 114.427 11.275 -4.951 1.00 109.21 467 ASP B C 1
ATOM 7901 O O . ASP C 1 467 ? 113.431 11.981 -4.805 1.00 118.19 467 ASP B O 1
ATOM 7906 N N . GLU C 1 468 ? 114.692 10.234 -4.171 1.00 99.85 468 GLU B N 1
ATOM 7907 C CA . GLU C 1 468 ? 113.777 9.834 -3.110 1.00 98.81 468 GLU B CA 1
ATOM 7908 C C . GLU C 1 468 ? 113.680 10.875 -1.994 1.00 98.12 468 GLU B C 1
ATOM 7909 O O . GLU C 1 468 ? 112.746 10.843 -1.190 1.00 93.57 468 GLU B O 1
ATOM 7915 N N . LEU C 1 469 ? 114.645 11.791 -1.946 1.00 98.09 469 LEU B N 1
ATOM 7916 C CA . LEU C 1 469 ? 114.608 12.884 -0.977 1.00 95.15 469 LEU B CA 1
ATOM 7917 C C . LEU C 1 469 ? 113.715 14.011 -1.474 1.00 107.67 469 LEU B C 1
ATOM 7918 O O . LEU C 1 469 ? 112.916 14.561 -0.721 1.00 112.04 469 LEU B O 1
ATOM 7923 N N . ASP C 1 470 ? 113.860 14.358 -2.747 1.00 113.40 470 ASP B N 1
ATOM 7924 C CA . ASP C 1 470 ? 113.067 15.430 -3.330 1.00 114.36 470 ASP B CA 1
ATOM 7925 C C . ASP C 1 470 ? 111.596 15.052 -3.297 1.00 110.24 470 ASP B C 1
ATOM 7926 O O . ASP C 1 470 ? 110.720 15.916 -3.245 1.00 117.62 470 ASP B O 1
ATOM 7931 N N . GLU C 1 471 ? 111.334 13.750 -3.329 1.00 101.31 471 GLU B N 1
ATOM 7932 C CA . GLU C 1 471 ? 109.972 13.243 -3.263 1.00 104.35 471 GLU B CA 1
ATOM 7933 C C . GLU C 1 471 ? 109.394 13.521 -1.878 1.00 105.44 471 GLU B C 1
ATOM 7934 O O . GLU C 1 471 ? 108.215 13.849 -1.739 1.00 106.02 471 GLU B O 1
ATOM 7940 N N . VAL C 1 472 ? 110.244 13.397 -0.862 1.00 104.26 472 VAL B N 1
ATOM 7941 C CA . VAL C 1 472 ? 109.878 13.701 0.517 1.00 96.86 472 VAL B CA 1
ATOM 7942 C C . VAL C 1 472 ? 109.677 15.196 0.705 1.00 99.94 472 VAL B C 1
ATOM 7943 O O . VAL C 1 472 ? 108.680 15.632 1.283 1.00 111.29 472 VAL B O 1
ATOM 7947 N N . LYS C 1 473 ? 110.641 15.975 0.223 1.00 92.69 473 LYS B N 1
ATOM 7948 C CA . LYS C 1 473 ? 110.578 17.429 0.308 1.00 95.81 473 LYS B CA 1
ATOM 7949 C C . LYS C 1 473 ? 109.348 17.953 -0.419 1.00 97.26 473 LYS B C 1
ATOM 7950 O O . LYS C 1 473 ? 108.874 19.056 -0.148 1.00 103.60 473 LYS B O 1
ATOM 7956 N N . ARG C 1 474 ? 108.830 17.152 -1.342 1.00 91.65 474 ARG B N 1
ATOM 7957 C CA . ARG C 1 474 ? 107.690 17.568 -2.145 1.00 96.31 474 ARG B CA 1
ATOM 7958 C C . ARG C 1 474 ? 106.374 17.154 -1.499 1.00 95.76 474 ARG B C 1
ATOM 7959 O O . ARG C 1 474 ? 105.315 17.682 -1.829 1.00 102.74 474 ARG B O 1
ATOM 7967 N N . LYS C 1 475 ? 106.449 16.215 -0.566 1.00 95.78 475 LYS B N 1
ATOM 7968 C CA . LYS C 1 475 ? 105.251 15.684 0.067 1.00 98.83 475 LYS B CA 1
ATOM 7969 C C . LYS C 1 475 ? 105.083 16.167 1.502 1.00 101.97 475 LYS B C 1
ATOM 7970 O O . LYS C 1 475 ? 103.969 16.177 2.027 1.00 101.28 475 LYS B O 1
ATOM 7974 N N . PHE C 1 476 ? 106.182 16.574 2.132 1.00 102.56 476 PHE B N 1
ATOM 7975 C CA . PHE C 1 476 ? 106.156 16.869 3.561 1.00 101.41 476 PHE B CA 1
ATOM 7976 C C . PHE C 1 476 ? 106.827 18.184 3.974 1.00 104.48 476 PHE B C 1
ATOM 7977 O O . PHE C 1 476 ? 106.784 18.560 5.148 1.00 113.04 476 PHE B O 1
ATOM 7985 N N . SER C 1 477 ? 107.440 18.886 3.026 1.00 94.69 477 SER B N 1
ATOM 7986 C CA . SER C 1 477 ? 108.088 20.156 3.349 1.00 94.03 477 SER B CA 1
ATOM 7987 C C . SER C 1 477 ? 107.072 21.258 3.664 1.00 96.20 477 SER B C 1
ATOM 7988 O O . SER C 1 477 ? 106.006 21.335 3.052 1.00 83.10 477 SER B O 1
ATOM 7991 N N . ASP C 1 478 ? 107.418 22.104 4.631 1.00 103.73 478 ASP B N 1
ATOM 7992 C CA . ASP C 1 478 ? 106.579 23.227 5.044 1.00 106.47 478 ASP B CA 1
ATOM 7993 C C . ASP C 1 478 ? 107.169 24.536 4.546 1.00 92.08 478 ASP B C 1
ATOM 7994 O O . ASP C 1 478 ? 108.243 24.555 3.945 1.00 128.98 478 ASP B O 1
ATOM 7999 N N . LYS C 1 479 ? 106.467 25.633 4.809 1.00 94.77 479 LYS B N 1
ATOM 8000 C CA . LYS C 1 479 ? 107.034 26.957 4.599 1.00 131.85 479 LYS B CA 1
ATOM 8001 C C . LYS C 1 479 ? 107.832 27.348 5.838 1.00 124.59 479 LYS B C 1
ATOM 8002 O O . LYS C 1 479 ? 107.498 26.947 6.954 1.00 116.90 479 LYS B O 1
ATOM 8004 N N . ARG C 1 480 ? 108.892 28.124 5.641 1.00 123.69 480 ARG B N 1
ATOM 8005 C CA . ARG C 1 480 ? 109.720 28.562 6.757 1.00 116.61 480 ARG B CA 1
ATOM 8006 C C . ARG C 1 480 ? 108.894 29.337 7.776 1.00 117.67 480 ARG B C 1
ATOM 8007 O O . ARG C 1 480 ? 108.123 30.229 7.412 1.00 122.05 480 ARG B O 1
ATOM 8015 N N . ARG C 1 481 ? 109.059 28.990 9.050 1.00 116.08 481 ARG B N 1
ATOM 8016 C CA . ARG C 1 481 ? 108.297 29.616 10.129 1.00 120.40 481 ARG B CA 1
ATOM 8017 C C . ARG C 1 481 ? 109.095 30.708 10.841 1.00 123.28 481 ARG B C 1
ATOM 8018 O O . ARG C 1 481 ? 108.555 31.757 11.190 1.00 103.68 481 ARG B O 1
ATOM 8026 N N . THR C 1 482 ? 110.382 30.454 11.049 1.00 123.43 482 THR B N 1
ATOM 8027 C CA . THR C 1 482 ? 111.248 31.391 11.756 1.00 127.06 482 THR B CA 1
ATOM 8028 C C . THR C 1 482 ? 111.910 32.386 10.812 1.00 128.62 482 THR B C 1
ATOM 8029 O O . THR C 1 482 ? 112.654 31.999 9.912 1.00 133.47 482 THR B O 1
ATOM 8033 N N . GLU C 1 483 ? 111.642 33.670 11.027 1.00 127.04 483 GLU B N 1
ATOM 8034 C CA . GLU C 1 483 ? 112.237 34.723 10.209 1.00 130.42 483 GLU B CA 1
ATOM 8035 C C . GLU C 1 483 ? 113.551 35.206 10.812 1.00 134.03 483 GLU B C 1
ATOM 8036 O O . GLU C 1 483 ? 113.573 35.734 11.922 1.00 138.08 483 GLU B O 1
ATOM 8038 N N . LEU C 1 484 ? 114.645 35.027 10.079 1.00 134.37 484 LEU B N 1
ATOM 8039 C CA . LEU C 1 484 ? 115.960 35.428 10.567 1.00 133.64 484 LEU B CA 1
ATOM 8040 C C . LEU C 1 484 ? 116.182 36.924 10.399 1.00 136.22 484 LEU B C 1
ATOM 8041 O O . LEU C 1 484 ? 115.861 37.496 9.359 1.00 139.36 484 LEU B O 1
ATOM 8046 N N . MET C 1 485 ? 116.735 37.552 11.431 1.00 141.83 485 MET B N 1
ATOM 8047 C CA . MET C 1 485 ? 116.998 38.985 11.401 1.00 148.75 485 MET B CA 1
ATOM 8048 C C . MET C 1 485 ? 118.471 39.274 11.671 1.00 149.91 485 MET B C 1
ATOM 8049 O O . MET C 1 485 ? 119.259 38.359 11.916 1.00 144.82 485 MET B O 1
ATOM 8054 N N . VAL C 1 486 ? 118.835 40.550 11.619 1.00 153.62 486 VAL B N 1
ATOM 8055 C CA . VAL C 1 486 ? 120.212 40.963 11.856 1.00 149.36 486 VAL B CA 1
ATOM 8056 C C . VAL C 1 486 ? 120.271 42.208 12.735 1.00 153.65 486 VAL B C 1
ATOM 8057 O O . VAL C 1 486 ? 119.973 42.150 13.929 1.00 153.87 486 VAL B O 1
ATOM 8061 N N . MET D 2 24 ? 85.084 43.050 31.050 1.00 151.73 403 MET D N 1
ATOM 8062 C CA . MET D 2 24 ? 86.282 42.217 31.047 1.00 151.16 403 MET D CA 1
ATOM 8063 C C . MET D 2 24 ? 87.198 42.558 32.219 1.00 148.06 403 MET D C 1
ATOM 8064 O O . MET D 2 24 ? 87.342 43.723 32.590 1.00 153.05 403 MET D O 1
ATOM 8066 N N . LYS D 2 25 ? 87.815 41.533 32.797 1.00 136.69 404 LYS D N 1
ATOM 8067 C CA . LYS D 2 25 ? 88.728 41.718 33.921 1.00 120.98 404 LYS D CA 1
ATOM 8068 C C . LYS D 2 25 ? 89.999 42.432 33.483 1.00 122.73 404 LYS D C 1
ATOM 8069 O O . LYS D 2 25 ? 90.048 43.035 32.413 1.00 122.14 404 LYS D O 1
ATOM 8071 N N . SER D 2 26 ? 91.027 42.356 34.320 1.00 129.58 405 SER D N 1
ATOM 8072 C CA . SER D 2 26 ? 92.303 42.999 34.033 1.00 141.38 405 SER D CA 1
ATOM 8073 C C . SER D 2 26 ? 93.450 42.183 34.615 1.00 150.96 405 SER D C 1
ATOM 8074 O O . SER D 2 26 ? 94.618 42.557 34.496 1.00 149.31 405 SER D O 1
ATOM 8076 N N . GLY D 2 27 ? 93.107 41.065 35.245 1.00 162.14 406 GLY D N 1
ATOM 8077 C CA . GLY D 2 27 ? 94.098 40.186 35.834 1.00 169.57 406 GLY D CA 1
ATOM 8078 C C . GLY D 2 27 ? 94.862 40.853 36.959 1.00 175.14 406 GLY D C 1
ATOM 8079 O O . GLY D 2 27 ? 94.387 41.818 37.559 1.00 179.99 406 GLY D O 1
ATOM 8080 N N . LEU D 2 28 ? 96.051 40.332 37.246 1.00 170.54 407 LEU D N 1
ATOM 8081 C CA . LEU D 2 28 ? 96.891 40.868 38.311 1.00 162.72 407 LEU D CA 1
ATOM 8082 C C . LEU D 2 28 ? 96.219 40.757 39.680 1.00 162.70 407 LEU D C 1
ATOM 8083 O O . LEU D 2 28 ? 96.794 41.152 40.694 1.00 168.18 407 LEU D O 1
ATOM 8085 N N . GLU D 2 29 ? 95.005 40.215 39.704 1.00 158.12 408 GLU D N 1
ATOM 8086 C CA . GLU D 2 29 ? 94.260 40.051 40.949 1.00 153.95 408 GLU D CA 1
ATOM 8087 C C . GLU D 2 29 ? 94.822 38.907 41.793 1.00 155.68 408 GLU D C 1
ATOM 8088 O O . GLU D 2 29 ? 95.996 38.917 42.165 1.00 156.49 408 GLU D O 1
ATOM 8090 N N . ILE D 2 30 ? 93.977 37.925 42.095 1.00 154.88 409 ILE D N 1
ATOM 8091 C CA . ILE D 2 30 ? 94.393 36.761 42.874 1.00 145.65 409 ILE D CA 1
ATOM 8092 C C . ILE D 2 30 ? 93.227 35.811 43.128 1.00 134.10 409 ILE D C 1
ATOM 8093 O O . ILE D 2 30 ? 93.361 34.596 42.983 1.00 126.05 409 ILE D O 1
ATOM 8095 N N . PRO D 2 34 ? 90.873 29.152 42.720 1.00 88.75 413 PRO D N 1
ATOM 8096 C CA . PRO D 2 34 ? 91.272 27.750 42.876 1.00 90.34 413 PRO D CA 1
ATOM 8097 C C . PRO D 2 34 ? 92.524 27.409 42.074 1.00 97.26 413 PRO D C 1
ATOM 8098 O O . PRO D 2 34 ? 92.794 28.039 41.053 1.00 87.29 413 PRO D O 1
ATOM 8102 N N . GLY D 2 35 ? 93.282 26.424 42.544 1.00 110.82 414 GLY D N 1
ATOM 8103 C CA . GLY D 2 35 ? 94.471 25.984 41.841 1.00 111.10 414 GLY D CA 1
ATOM 8104 C C . GLY D 2 35 ? 94.123 25.622 40.412 1.00 96.59 414 GLY D C 1
ATOM 8105 O O . GLY D 2 35 ? 94.820 26.003 39.469 1.00 99.06 414 GLY D O 1
ATOM 8106 N N . LYS D 2 36 ? 93.031 24.881 40.259 1.00 176.30 415 LYS D N 1
ATOM 8107 C CA . LYS D 2 36 ? 92.502 24.548 38.948 1.00 157.50 415 LYS D CA 1
ATOM 8108 C C . LYS D 2 36 ? 91.572 25.662 38.482 1.00 156.38 415 LYS D C 1
ATOM 8109 O O . LYS D 2 36 ? 91.827 26.840 38.736 1.00 164.15 415 LYS D O 1
ATOM 8111 N N . LEU D 2 37 ? 90.491 25.285 37.808 1.00 144.31 416 LEU D N 1
ATOM 8112 C CA . LEU D 2 37 ? 89.505 26.252 37.338 1.00 133.60 416 LEU D CA 1
ATOM 8113 C C . LEU D 2 37 ? 90.135 27.337 36.471 1.00 127.26 416 LEU D C 1
ATOM 8114 O O . LEU D 2 37 ? 90.646 28.335 36.982 1.00 122.46 416 LEU D O 1
ATOM 8116 N N . ALA D 2 38 ? 90.096 27.131 35.158 1.00 126.75 417 ALA D N 1
ATOM 8117 C CA . ALA D 2 38 ? 90.565 28.130 34.211 1.00 109.22 417 ALA D CA 1
ATOM 8118 C C . ALA D 2 38 ? 89.480 29.174 34.027 1.00 111.36 417 ALA D C 1
ATOM 8119 O O . ALA D 2 38 ? 88.453 28.911 33.406 1.00 129.59 417 ALA D O 1
ATOM 8121 N N . ASP D 2 39 ? 89.711 30.360 34.577 1.00 114.24 418 ASP D N 1
ATOM 8122 C CA . ASP D 2 39 ? 88.701 31.407 34.572 1.00 123.54 418 ASP D CA 1
ATOM 8123 C C . ASP D 2 39 ? 88.726 32.174 33.254 1.00 126.61 418 ASP D C 1
ATOM 8124 O O . ASP D 2 39 ? 89.731 32.167 32.541 1.00 120.28 418 ASP D O 1
ATOM 8129 N N . CYS D 2 40 ? 87.616 32.828 32.932 1.00 131.14 419 CYS D N 1
ATOM 8130 C CA . CYS D 2 40 ? 87.515 33.581 31.691 1.00 123.53 419 CYS D CA 1
ATOM 8131 C C . CYS D 2 40 ? 88.193 34.940 31.820 1.00 127.61 419 CYS D C 1
ATOM 8132 O O . CYS D 2 40 ? 89.079 35.123 32.652 1.00 128.12 419 CYS D O 1
ATOM 8135 N N . SER D 2 41 ? 87.770 35.890 30.993 1.00 171.20 420 SER D N 1
ATOM 8136 C CA . SER D 2 41 ? 88.408 37.199 30.944 1.00 135.04 420 SER D CA 1
ATOM 8137 C C . SER D 2 41 ? 87.423 38.335 31.189 1.00 159.77 420 SER D C 1
ATOM 8138 O O . SER D 2 41 ? 87.816 39.499 31.247 1.00 164.10 420 SER D O 1
ATOM 8140 N N . SER D 2 42 ? 86.144 38.001 31.329 1.00 155.62 421 SER D N 1
ATOM 8141 C CA . SER D 2 42 ? 85.125 39.016 31.567 1.00 153.11 421 SER D CA 1
ATOM 8142 C C . SER D 2 42 ? 84.652 38.982 33.013 1.00 161.72 421 SER D C 1
ATOM 8143 O O . SER D 2 42 ? 84.858 37.995 33.721 1.00 167.25 421 SER D O 1
ATOM 8146 N N . ASN D 2 43 ? 84.022 40.067 33.447 1.00 164.91 422 ASN D N 1
ATOM 8147 C CA . ASN D 2 43 ? 83.487 40.145 34.798 1.00 161.66 422 ASN D CA 1
ATOM 8148 C C . ASN D 2 43 ? 81.983 40.381 34.781 1.00 164.05 422 ASN D C 1
ATOM 8149 O O . ASN D 2 43 ? 81.434 41.009 35.686 1.00 171.83 422 ASN D O 1
ATOM 8151 N N . ASN D 2 44 ? 81.322 39.874 33.745 1.00 153.97 423 ASN D N 1
ATOM 8152 C CA . ASN D 2 44 ? 79.880 40.037 33.607 1.00 152.85 423 ASN D CA 1
ATOM 8153 C C . ASN D 2 44 ? 79.110 38.740 33.820 1.00 147.72 423 ASN D C 1
ATOM 8154 O O . ASN D 2 44 ? 78.777 38.048 32.860 1.00 147.20 423 ASN D O 1
ATOM 8159 N N . PRO D 2 45 ? 78.814 38.416 35.086 1.00 150.41 424 PRO D N 1
ATOM 8160 C CA . PRO D 2 45 ? 78.081 37.201 35.459 1.00 152.16 424 PRO D CA 1
ATOM 8161 C C . PRO D 2 45 ? 76.716 37.097 34.780 1.00 153.95 424 PRO D C 1
ATOM 8162 O O . PRO D 2 45 ? 75.821 36.438 35.309 1.00 153.17 424 PRO D O 1
ATOM 8166 N N . ALA D 2 46 ? 76.560 37.743 33.629 1.00 152.63 425 ALA D N 1
ATOM 8167 C CA . ALA D 2 46 ? 75.314 37.674 32.876 1.00 152.01 425 ALA D CA 1
ATOM 8168 C C . ALA D 2 46 ? 75.541 36.952 31.555 1.00 155.78 425 ALA D C 1
ATOM 8169 O O . ALA D 2 46 ? 74.603 36.447 30.935 1.00 157.04 425 ALA D O 1
ATOM 8171 N N . GLU D 2 47 ? 76.800 36.908 31.133 1.00 156.28 426 GLU D N 1
ATOM 8172 C CA . GLU D 2 47 ? 77.174 36.253 29.890 1.00 155.04 426 GLU D CA 1
ATOM 8173 C C . GLU D 2 47 ? 78.203 35.160 30.149 1.00 128.34 426 GLU D C 1
ATOM 8174 O O . GLU D 2 47 ? 78.294 34.192 29.397 1.00 174.72 426 GLU D O 1
ATOM 8176 N N . THR D 2 48 ? 78.975 35.316 31.218 1.00 127.77 427 THR D N 1
ATOM 8177 C CA . THR D 2 48 ? 80.012 34.349 31.558 1.00 124.75 427 THR D CA 1
ATOM 8178 C C . THR D 2 48 ? 79.419 32.969 31.831 1.00 121.23 427 THR D C 1
ATOM 8179 O O . THR D 2 48 ? 78.236 32.847 32.148 1.00 122.59 427 THR D O 1
ATOM 8183 N N . GLU D 2 49 ? 80.248 31.936 31.706 1.00 118.50 428 GLU D N 1
ATOM 8184 C CA . GLU D 2 49 ? 79.800 30.557 31.879 1.00 117.46 428 GLU D CA 1
ATOM 8185 C C . GLU D 2 49 ? 80.852 29.714 32.600 1.00 120.34 428 GLU D C 1
ATOM 8186 O O . GLU D 2 49 ? 82.050 29.880 32.378 1.00 112.75 428 GLU D O 1
ATOM 8192 N N . LEU D 2 50 ? 80.399 28.813 33.467 1.00 110.12 429 LEU D N 1
ATOM 8193 C CA . LEU D 2 50 ? 81.300 27.865 34.116 1.00 117.71 429 LEU D CA 1
ATOM 8194 C C . LEU D 2 50 ? 81.002 26.440 33.666 1.00 113.91 429 LEU D C 1
ATOM 8195 O O . LEU D 2 50 ? 79.869 25.967 33.757 1.00 113.02 429 LEU D O 1
ATOM 8197 N N . PHE D 2 51 ? 82.028 25.761 33.173 1.00 103.09 430 PHE D N 1
ATOM 8198 C CA . PHE D 2 51 ? 81.883 24.378 32.754 1.00 100.52 430 PHE D CA 1
ATOM 8199 C C . PHE D 2 51 ? 82.458 23.438 33.803 1.00 113.56 430 PHE D C 1
ATOM 8200 O O . PHE D 2 51 ? 83.663 23.432 34.052 1.00 97.46 430 PHE D O 1
ATOM 8208 N N . ILE D 2 52 ? 81.588 22.660 34.434 1.00 111.00 431 ILE D N 1
ATOM 8209 C CA . ILE D 2 52 ? 82.031 21.674 35.410 1.00 110.59 431 ILE D CA 1
ATOM 8210 C C . ILE D 2 52 ? 82.199 20.323 34.725 1.00 104.36 431 ILE D C 1
ATOM 8211 O O . ILE D 2 52 ? 81.249 19.548 34.603 1.00 93.06 431 ILE D O 1
ATOM 8213 N N . VAL D 2 53 ? 83.416 20.065 34.259 1.00 107.22 432 VAL D N 1
ATOM 8214 C CA . VAL D 2 53 ? 83.753 18.810 33.606 1.00 111.24 432 VAL D CA 1
ATOM 8215 C C . VAL D 2 53 ? 84.482 17.898 34.583 1.00 119.74 432 VAL D C 1
ATOM 8216 O O . VAL D 2 53 ? 85.089 18.371 35.545 1.00 87.09 432 VAL D O 1
ATOM 8220 N N . GLU D 2 54 ? 84.427 16.593 34.329 1.00 119.81 433 GLU D N 1
ATOM 8221 C CA . GLU D 2 54 ? 85.043 15.616 35.218 1.00 114.63 433 GLU D CA 1
ATOM 8222 C C . GLU D 2 54 ? 86.461 15.252 34.790 1.00 115.58 433 GLU D C 1
ATOM 8223 O O . GLU D 2 54 ? 86.671 14.695 33.711 1.00 116.05 433 GLU D O 1
ATOM 8229 N N . GLY D 2 55 ? 87.428 15.565 35.646 1.00 82.04 434 GLY D N 1
ATOM 8230 C CA . GLY D 2 55 ? 88.811 15.210 35.390 1.00 93.02 434 GLY D CA 1
ATOM 8231 C C . GLY D 2 55 ? 89.552 16.206 34.521 1.00 93.95 434 GLY D C 1
ATOM 8232 O O . GLY D 2 55 ? 88.947 16.970 33.773 1.00 98.50 434 GLY D O 1
ATOM 8233 N N . ASP D 2 56 ? 90.876 16.194 34.626 1.00 95.62 435 ASP D N 1
ATOM 8234 C CA . ASP D 2 56 ? 91.717 17.081 33.837 1.00 103.78 435 ASP D CA 1
ATOM 8235 C C . ASP D 2 56 ? 91.933 16.491 32.449 1.00 106.94 435 ASP D C 1
ATOM 8236 O O . ASP D 2 56 ? 92.477 17.148 31.558 1.00 105.56 435 ASP D O 1
ATOM 8238 N N . SER D 2 57 ? 91.507 15.244 32.274 1.00 109.15 436 SER D N 1
ATOM 8239 C CA . SER D 2 57 ? 91.521 14.616 30.960 1.00 108.09 436 SER D CA 1
ATOM 8240 C C . SER D 2 57 ? 90.575 15.361 30.022 1.00 101.87 436 SER D C 1
ATOM 8241 O O . SER D 2 57 ? 90.922 15.660 28.879 1.00 109.49 436 SER D O 1
ATOM 8243 N N . ALA D 2 58 ? 89.380 15.667 30.516 1.00 86.47 437 ALA D N 1
ATOM 8244 C CA . ALA D 2 58 ? 88.404 16.423 29.745 1.00 87.32 437 ALA D CA 1
ATOM 8245 C C . ALA D 2 58 ? 88.593 17.921 29.945 1.00 91.49 437 ALA D C 1
ATOM 8246 O O . ALA D 2 58 ? 88.042 18.730 29.201 1.00 91.80 437 ALA D O 1
ATOM 8248 N N . GLY D 2 59 ? 89.376 18.282 30.956 1.00 89.70 438 GLY D N 1
ATOM 8249 C CA . GLY D 2 59 ? 89.629 19.676 31.275 1.00 107.29 438 GLY D CA 1
ATOM 8250 C C . GLY D 2 59 ? 90.516 20.363 30.253 1.00 108.74 438 GLY D C 1
ATOM 8251 O O . GLY D 2 59 ? 90.268 21.508 29.869 1.00 106.28 438 GLY D O 1
ATOM 8252 N N . GLY D 2 60 ? 91.557 19.663 29.814 1.00 113.92 439 GLY D N 1
ATOM 8253 C CA . GLY D 2 60 ? 92.473 20.207 28.828 1.00 121.12 439 GLY D CA 1
ATOM 8254 C C . GLY D 2 60 ? 91.786 20.446 27.499 1.00 123.03 439 GLY D C 1
ATOM 8255 O O . GLY D 2 60 ? 91.937 21.508 26.893 1.00 101.12 439 GLY D O 1
ATOM 8256 N N . SER D 2 61 ? 91.031 19.451 27.044 1.00 119.16 440 SER D N 1
ATOM 8257 C CA . SER D 2 61 ? 90.278 19.562 25.803 1.00 125.89 440 SER D CA 1
ATOM 8258 C C . SER D 2 61 ? 89.308 20.735 25.880 1.00 126.21 440 SER D C 1
ATOM 8259 O O . SER D 2 61 ? 89.192 21.526 24.943 1.00 135.86 440 SER D O 1
ATOM 8261 N N . ALA D 2 62 ? 88.616 20.843 27.008 1.00 119.43 441 ALA D N 1
ATOM 8262 C CA . ALA D 2 62 ? 87.651 21.913 27.216 1.00 122.08 441 ALA D CA 1
ATOM 8263 C C . ALA D 2 62 ? 88.347 23.258 27.415 1.00 122.79 441 ALA D C 1
ATOM 8264 O O . ALA D 2 62 ? 87.857 24.294 26.963 1.00 120.99 441 ALA D O 1
ATOM 8266 N N . LYS D 2 63 ? 89.493 23.235 28.090 1.00 123.38 442 LYS D N 1
ATOM 8267 C CA . LYS D 2 63 ? 90.234 24.459 28.378 1.00 125.41 442 LYS D CA 1
ATOM 8268 C C . LYS D 2 63 ? 90.976 24.989 27.150 1.00 123.01 442 LYS D C 1
ATOM 8269 O O . LYS D 2 63 ? 91.295 26.178 27.075 1.00 118.57 442 LYS D O 1
ATOM 8271 N N . SER D 2 64 ? 91.240 24.108 26.188 1.00 122.21 443 SER D N 1
ATOM 8272 C CA . SER D 2 64 ? 92.028 24.473 25.014 1.00 126.97 443 SER D CA 1
ATOM 8273 C C . SER D 2 64 ? 91.168 24.919 23.830 1.00 138.91 443 SER D C 1
ATOM 8274 O O . SER D 2 64 ? 91.652 25.007 22.703 1.00 146.95 443 SER D O 1
ATOM 8276 N N . GLY D 2 65 ? 89.896 25.203 24.091 1.00 141.40 444 GLY D N 1
ATOM 8277 C CA . GLY D 2 65 ? 88.990 25.690 23.063 1.00 141.87 444 GLY D CA 1
ATOM 8278 C C . GLY D 2 65 ? 87.659 26.110 23.655 1.00 143.65 444 GLY D C 1
ATOM 8279 O O . GLY D 2 65 ? 86.619 25.536 23.337 1.00 142.69 444 GLY D O 1
ATOM 8280 N N . ARG D 2 66 ? 87.696 27.124 24.515 1.00 145.94 445 ARG D N 1
ATOM 8281 C CA . ARG D 2 66 ? 86.530 27.507 25.305 1.00 143.95 445 ARG D CA 1
ATOM 8282 C C . ARG D 2 66 ? 86.122 28.964 25.098 1.00 149.37 445 ARG D C 1
ATOM 8283 O O . ARG D 2 66 ? 85.062 29.392 25.561 1.00 149.48 445 ARG D O 1
ATOM 8291 N N . ASN D 2 67 ? 86.964 29.726 24.408 1.00 146.19 446 ASN D N 1
ATOM 8292 C CA . ASN D 2 67 ? 86.742 31.160 24.277 1.00 145.66 446 ASN D CA 1
ATOM 8293 C C . ASN D 2 67 ? 86.899 31.833 25.631 1.00 124.33 446 ASN D C 1
ATOM 8294 O O . ASN D 2 67 ? 85.918 32.258 26.237 1.00 124.35 446 ASN D O 1
ATOM 8299 N N . ARG D 2 68 ? 88.137 31.918 26.107 1.00 124.60 447 ARG D N 1
ATOM 8300 C CA . ARG D 2 68 ? 88.410 32.478 27.427 1.00 141.00 447 ARG D CA 1
ATOM 8301 C C . ARG D 2 68 ? 87.973 33.939 27.531 1.00 147.35 447 ARG D C 1
ATOM 8302 O O . ARG D 2 68 ? 88.799 34.835 27.710 1.00 155.83 447 ARG D O 1
ATOM 8310 N N . GLU D 2 69 ? 86.670 34.171 27.417 1.00 140.31 448 GLU D N 1
ATOM 8311 C CA . GLU D 2 69 ? 86.115 35.513 27.545 1.00 140.47 448 GLU D CA 1
ATOM 8312 C C . GLU D 2 69 ? 84.844 35.480 28.381 1.00 138.92 448 GLU D C 1
ATOM 8313 O O . GLU D 2 69 ? 84.600 36.373 29.190 1.00 145.26 448 GLU D O 1
ATOM 8315 N N . PHE D 2 70 ? 84.037 34.444 28.180 1.00 134.42 449 PHE D N 1
ATOM 8316 C CA . PHE D 2 70 ? 82.809 34.271 28.944 1.00 149.78 449 PHE D CA 1
ATOM 8317 C C . PHE D 2 70 ? 82.573 32.800 29.273 1.00 122.16 449 PHE D C 1
ATOM 8318 O O . PHE D 2 70 ? 81.467 32.406 29.640 1.00 131.78 449 PHE D O 1
ATOM 8326 N N . GLN D 2 71 ? 83.624 31.996 29.145 1.00 131.37 450 GLN D N 1
ATOM 8327 C CA . GLN D 2 71 ? 83.544 30.567 29.439 1.00 131.31 450 GLN D CA 1
ATOM 8328 C C . GLN D 2 71 ? 84.736 30.078 30.259 1.00 132.01 450 GLN D C 1
ATOM 8329 O O . GLN D 2 71 ? 85.870 30.068 29.779 1.00 115.23 450 GLN D O 1
ATOM 8335 N N . ALA D 2 72 ? 84.468 29.670 31.497 1.00 130.00 451 ALA D N 1
ATOM 8336 C CA . ALA D 2 72 ? 85.507 29.155 32.382 1.00 110.98 451 ALA D CA 1
ATOM 8337 C C . ALA D 2 72 ? 85.272 27.677 32.684 1.00 111.93 451 ALA D C 1
ATOM 8338 O O . ALA D 2 72 ? 84.129 27.222 32.727 1.00 109.46 451 ALA D O 1
ATOM 8340 N N . ILE D 2 73 ? 86.354 26.932 32.894 1.00 114.79 452 ILE D N 1
ATOM 8341 C CA . ILE D 2 73 ? 86.253 25.506 33.198 1.00 119.93 452 ILE D CA 1
ATOM 8342 C C . ILE D 2 73 ? 86.669 25.195 34.639 1.00 117.39 452 ILE D C 1
ATOM 8343 O O . ILE D 2 73 ? 87.484 25.908 35.226 1.00 102.21 452 ILE D O 1
ATOM 8345 N N . LEU D 2 74 ? 86.098 24.133 35.203 1.00 111.37 453 LEU D N 1
ATOM 8346 C CA . LEU D 2 74 ? 86.470 23.675 36.541 1.00 111.31 453 LEU D CA 1
ATOM 8347 C C . LEU D 2 74 ? 86.312 22.161 36.676 1.00 107.82 453 LEU D C 1
ATOM 8348 O O . LEU D 2 74 ? 85.195 21.654 36.784 1.00 96.75 453 LEU D O 1
ATOM 8350 N N . PRO D 2 75 ? 87.439 21.435 36.671 1.00 119.68 454 PRO D N 1
ATOM 8351 C CA . PRO D 2 75 ? 87.458 19.973 36.776 1.00 89.30 454 PRO D CA 1
ATOM 8352 C C . PRO D 2 75 ? 86.974 19.477 38.137 1.00 93.69 454 PRO D C 1
ATOM 8353 O O . PRO D 2 75 ? 87.434 19.965 39.171 1.00 89.51 454 PRO D O 1
ATOM 8357 N N . ILE D 2 76 ? 86.054 18.519 38.134 1.00 108.26 455 ILE D N 1
ATOM 8358 C CA . ILE D 2 76 ? 85.631 17.872 39.369 1.00 118.02 455 ILE D CA 1
ATOM 8359 C C . ILE D 2 76 ? 86.347 16.533 39.508 1.00 120.95 455 ILE D C 1
ATOM 8360 O O . ILE D 2 76 ? 85.880 15.515 38.994 1.00 118.60 455 ILE D O 1
ATOM 8362 N N . ARG D 2 77 ? 87.489 16.542 40.191 1.00 124.07 456 ARG D N 1
ATOM 8363 C CA . ARG D 2 77 ? 88.306 15.341 40.348 1.00 118.22 456 ARG D CA 1
ATOM 8364 C C . ARG D 2 77 ? 87.612 14.289 41.212 1.00 106.28 456 ARG D C 1
ATOM 8365 O O . ARG D 2 77 ? 87.174 14.576 42.325 1.00 85.11 456 ARG D O 1
ATOM 8367 N N . GLY D 2 78 ? 87.509 13.072 40.684 1.00 115.44 457 GLY D N 1
ATOM 8368 C CA . GLY D 2 78 ? 86.869 11.974 41.388 1.00 118.87 457 GLY D CA 1
ATOM 8369 C C . GLY D 2 78 ? 85.353 12.047 41.373 1.00 119.70 457 GL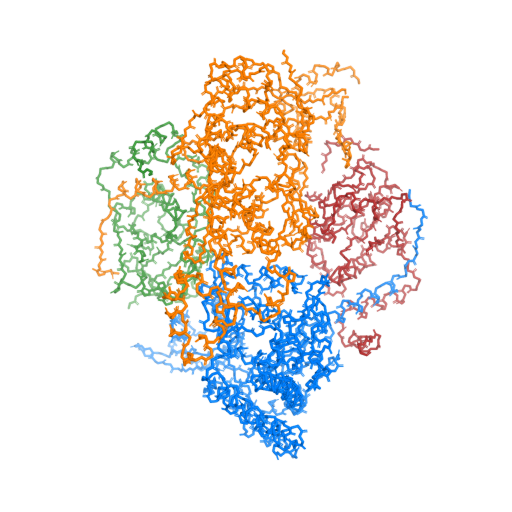Y D C 1
ATOM 8370 O O . GLY D 2 78 ? 84.769 12.889 40.689 1.00 131.36 457 GLY D O 1
ATOM 8371 N N . LYS D 2 79 ? 84.712 11.158 42.127 1.00 105.94 458 LYS D N 1
ATOM 8372 C CA . LYS D 2 79 ? 83.258 11.168 42.252 1.00 100.73 458 LYS D CA 1
ATOM 8373 C C . LYS D 2 79 ? 82.785 12.123 43.355 1.00 107.32 458 LYS D C 1
ATOM 8374 O O . LYS D 2 79 ? 83.187 12.003 44.514 1.00 98.60 458 LYS D O 1
ATOM 8380 N N . ILE D 2 80 ? 81.933 13.072 42.980 1.00 113.96 459 ILE D N 1
ATOM 8381 C CA . ILE D 2 80 ? 81.375 14.031 43.924 1.00 109.17 459 ILE D CA 1
ATOM 8382 C C . ILE D 2 80 ? 80.722 13.321 45.107 1.00 102.58 459 ILE D C 1
ATOM 8383 O O . ILE D 2 80 ? 80.114 12.264 44.947 1.00 103.26 459 ILE D O 1
ATOM 8385 N N . LEU D 2 81 ? 80.849 13.904 46.294 1.00 102.38 460 LEU D N 1
ATOM 8386 C CA . LEU D 2 81 ? 80.255 13.328 47.496 1.00 106.85 460 LEU D CA 1
ATOM 8387 C C . LEU D 2 81 ? 78.734 13.460 47.498 1.00 108.98 460 LEU D C 1
ATOM 8388 O O . LEU D 2 81 ? 78.192 14.542 47.271 1.00 114.11 460 LEU D O 1
ATOM 8390 N N . ASN D 2 82 ? 78.052 12.349 47.756 1.00 101.49 461 ASN D N 1
ATOM 8391 C CA . ASN D 2 82 ? 76.601 12.347 47.870 1.00 98.79 461 ASN D CA 1
ATOM 8392 C C . ASN D 2 82 ? 76.163 12.982 49.184 1.00 104.77 461 ASN D C 1
ATOM 8393 O O . ASN D 2 82 ? 76.275 12.369 50.245 1.00 108.04 461 ASN D O 1
ATOM 8398 N N . VAL D 2 83 ? 75.663 14.212 49.110 1.00 91.67 462 VAL D N 1
ATOM 8399 C CA . VAL D 2 83 ? 75.276 14.957 50.304 1.00 105.53 462 VAL D CA 1
ATOM 8400 C C . VAL D 2 83 ? 73.972 14.462 50.925 1.00 110.91 462 VAL D C 1
ATOM 8401 O O . VAL D 2 83 ? 73.684 14.754 52.085 1.00 119.47 462 VAL D O 1
ATOM 8405 N N . GLU D 2 84 ? 73.181 13.721 50.156 1.00 108.17 463 GLU D N 1
ATOM 8406 C CA . GLU D 2 84 ? 71.905 13.225 50.660 1.00 115.49 463 GLU D CA 1
ATOM 8407 C C . GLU D 2 84 ? 72.111 12.065 51.634 1.00 115.44 463 GLU D C 1
ATOM 8408 O O . GLU D 2 84 ? 71.149 11.481 52.133 1.00 115.12 463 GLU D O 1
ATOM 8410 N N . LYS D 2 85 ? 73.372 11.744 51.907 1.00 117.24 464 LYS D N 1
ATOM 8411 C CA . LYS D 2 85 ? 73.709 10.642 52.799 1.00 118.62 464 LYS D CA 1
ATOM 8412 C C . LYS D 2 85 ? 75.015 10.924 53.530 1.00 112.89 464 LYS D C 1
ATOM 8413 O O . LYS D 2 85 ? 75.662 10.009 54.036 1.00 119.14 464 LYS D O 1
ATOM 8415 N N . ALA D 2 86 ? 75.402 12.195 53.577 1.00 102.05 465 ALA D N 1
ATOM 8416 C CA . ALA D 2 86 ? 76.670 12.580 54.184 1.00 93.51 465 ALA D CA 1
ATOM 8417 C C . ALA D 2 86 ? 76.477 13.502 55.378 1.00 123.76 465 ALA D C 1
ATOM 8418 O O . ALA D 2 86 ? 75.540 14.299 55.418 1.00 98.74 465 ALA D O 1
ATOM 8420 N N . SER D 2 87 ? 77.381 13.378 56.346 1.00 124.90 466 SER D N 1
ATOM 8421 C CA . SER D 2 87 ? 77.360 14.182 57.560 1.00 125.23 466 SER D CA 1
ATOM 8422 C C . SER D 2 87 ? 77.761 15.622 57.258 1.00 124.78 466 SER D C 1
ATOM 8423 O O . SER D 2 87 ? 78.866 15.869 56.779 1.00 123.92 466 SER D O 1
ATOM 8425 N N . MET D 2 88 ? 76.874 16.573 57.545 1.00 129.11 467 MET D N 1
ATOM 8426 C CA . MET D 2 88 ? 77.127 17.973 57.196 1.00 135.68 467 MET D CA 1
ATOM 8427 C C . MET D 2 88 ? 78.533 18.412 57.592 1.00 125.62 467 MET D C 1
ATOM 8428 O O . MET D 2 88 ? 78.988 19.487 57.206 1.00 122.48 467 MET D O 1
ATOM 8431 N N . ASP D 2 89 ? 79.215 17.574 58.364 1.00 122.15 468 ASP D N 1
ATOM 8432 C CA . ASP D 2 89 ? 80.595 17.842 58.746 1.00 121.35 468 ASP D CA 1
ATOM 8433 C C . ASP D 2 89 ? 81.536 17.379 57.641 1.00 123.41 468 ASP D C 1
ATOM 8434 O O . ASP D 2 89 ? 82.490 18.076 57.290 1.00 98.94 468 ASP D O 1
ATOM 8436 N N . LYS D 2 90 ? 81.254 16.202 57.089 1.00 118.11 469 LYS D N 1
ATOM 8437 C CA . LYS D 2 90 ? 82.036 15.675 55.976 1.00 114.90 469 LYS D CA 1
ATOM 8438 C C . LYS D 2 90 ? 81.749 16.471 54.711 1.00 93.61 469 LYS D C 1
ATOM 8439 O O . LYS D 2 90 ? 82.583 16.545 53.810 1.00 124.34 469 LYS D O 1
ATOM 8443 N N . ILE D 2 91 ? 80.564 17.067 54.658 1.00 103.52 470 ILE D N 1
ATOM 8444 C CA . ILE D 2 91 ? 80.176 17.916 53.539 1.00 100.43 470 ILE D CA 1
ATOM 8445 C C . ILE D 2 91 ? 81.018 19.186 53.518 1.00 102.18 470 ILE D C 1
ATOM 8446 O O . ILE D 2 91 ? 81.592 19.545 52.488 1.00 101.34 470 ILE D O 1
ATOM 8451 N N . LEU D 2 92 ? 81.099 19.856 54.664 1.00 99.58 471 LEU D N 1
ATOM 8452 C CA . LEU D 2 92 ? 81.900 21.067 54.786 1.00 101.28 471 LEU D CA 1
ATOM 8453 C C . LEU D 2 92 ? 83.391 20.747 54.730 1.00 118.11 471 LEU D C 1
ATOM 8454 O O . LEU D 2 92 ? 84.232 21.643 54.813 1.00 120.84 471 LEU D O 1
ATOM 8459 N N . ALA D 2 93 ? 83.711 19.464 54.590 1.00 109.75 472 ALA D N 1
ATOM 8460 C CA . ALA D 2 93 ? 85.097 19.012 54.552 1.00 109.45 472 ALA D CA 1
ATOM 8461 C C . ALA D 2 93 ? 85.570 18.764 53.128 1.00 117.07 472 ALA D C 1
ATOM 8462 O O . ALA D 2 93 ? 86.716 19.057 52.790 1.00 116.01 472 ALA D O 1
ATOM 8464 N N . ASN D 2 94 ? 84.682 18.216 52.302 1.00 124.59 473 ASN D N 1
ATOM 8465 C CA . ASN D 2 94 ? 85.014 17.876 50.922 1.00 120.62 473 ASN D CA 1
ATOM 8466 C C . ASN D 2 94 ? 85.664 19.033 50.167 1.00 117.09 473 ASN D C 1
ATOM 8467 O O . ASN D 2 94 ? 85.110 20.132 50.093 1.00 111.70 473 ASN D O 1
ATOM 8472 N N . GLU D 2 95 ? 86.844 18.773 49.611 1.00 118.59 474 GLU D N 1
ATOM 8473 C CA . GLU D 2 95 ? 87.603 19.789 48.892 1.00 116.07 474 GLU D CA 1
ATOM 8474 C C . GLU D 2 95 ? 86.946 20.141 47.563 1.00 112.72 474 GLU D C 1
ATOM 8475 O O . GLU D 2 95 ? 87.026 21.282 47.106 1.00 118.09 474 GLU D O 1
ATOM 8477 N N . GLU D 2 96 ? 86.298 19.157 46.949 1.00 109.61 475 GLU D N 1
ATOM 8478 C CA . GLU D 2 96 ? 85.651 19.347 45.653 1.00 109.45 475 GLU D CA 1
ATOM 8479 C C . GLU D 2 96 ? 84.491 20.332 45.730 1.00 103.71 475 GLU D C 1
ATOM 8480 O O . GLU D 2 96 ? 84.376 21.238 44.902 1.00 98.09 475 GLU D O 1
ATOM 8486 N N . ILE D 2 97 ? 83.635 20.146 46.731 1.00 102.70 476 ILE D N 1
ATOM 8487 C CA . ILE D 2 97 ? 82.484 21.016 46.934 1.00 93.82 476 ILE D CA 1
ATOM 8488 C C . ILE D 2 97 ? 82.906 22.426 47.337 1.00 135.59 476 ILE D C 1
ATOM 8489 O O . ILE D 2 97 ? 82.175 23.387 47.108 1.00 98.59 476 ILE D O 1
ATOM 8494 N N . ARG D 2 98 ? 84.085 22.547 47.939 1.00 96.61 477 ARG D N 1
ATOM 8495 C CA . ARG D 2 98 ? 84.591 23.858 48.330 1.00 126.39 477 ARG D CA 1
ATOM 8496 C C . ARG D 2 98 ? 85.120 24.602 47.113 1.00 121.78 477 ARG D C 1
ATOM 8497 O O . ARG D 2 98 ? 85.080 25.832 47.060 1.00 102.70 477 ARG D O 1
ATOM 8505 N N . SER D 2 99 ? 85.612 23.845 46.137 1.00 108.67 478 SER D N 1
ATOM 8506 C CA . SER D 2 99 ? 86.121 24.418 44.896 1.00 101.06 478 SER D CA 1
ATOM 8507 C C . SER D 2 99 ? 84.978 24.989 44.066 1.00 104.55 478 SER D C 1
ATOM 8508 O O . SER D 2 99 ? 85.041 26.132 43.608 1.00 101.94 478 SER D O 1
ATOM 8510 N N . LEU D 2 100 ? 83.932 24.187 43.885 1.00 98.06 479 LEU D N 1
ATOM 8511 C CA . LEU D 2 100 ? 82.776 24.597 43.095 1.00 108.24 479 LEU D CA 1
ATOM 8512 C C . LEU D 2 100 ? 82.087 25.813 43.711 1.00 108.80 479 LEU D C 1
ATOM 8513 O O . LEU D 2 100 ? 81.659 26.719 42.997 1.00 103.95 479 LEU D O 1
ATOM 8516 N N . PHE D 2 101 ? 81.984 25.828 45.038 1.00 102.62 480 PHE D N 1
ATOM 8517 C CA . PHE D 2 101 ? 81.414 26.968 45.747 1.00 105.65 480 PHE D CA 1
ATOM 8518 C C . PHE D 2 101 ? 82.345 28.168 45.671 1.00 107.92 480 PHE D C 1
ATOM 8519 O O . PHE D 2 101 ? 81.897 29.303 45.518 1.00 126.18 480 PHE D O 1
ATOM 8527 N N . THR D 2 102 ? 83.643 27.914 45.789 1.00 135.88 481 THR D N 1
ATOM 8528 C CA . THR D 2 102 ? 84.628 28.983 45.724 1.00 135.29 481 THR D CA 1
ATOM 8529 C C . THR D 2 102 ? 84.599 29.627 44.343 1.00 134.00 481 THR D C 1
ATOM 8530 O O . THR D 2 102 ? 84.759 30.841 44.208 1.00 141.00 481 THR D O 1
ATOM 8534 N N . ALA D 2 103 ? 84.383 28.806 43.319 1.00 126.08 482 ALA D N 1
ATOM 8535 C CA . ALA D 2 103 ? 84.262 29.302 41.955 1.00 109.00 482 ALA D CA 1
ATOM 8536 C C . ALA D 2 103 ? 83.038 30.201 41.821 1.00 111.30 482 ALA D C 1
ATOM 8537 O O . ALA D 2 103 ? 83.162 31.399 41.562 1.00 114.21 482 ALA D O 1
ATOM 8539 N N . MET D 2 104 ? 81.858 29.613 41.996 1.00 110.21 483 MET D N 1
ATOM 8540 C CA . MET D 2 104 ? 80.607 30.360 41.939 1.00 117.35 483 MET D CA 1
ATOM 8541 C C . MET D 2 104 ? 80.727 31.700 42.651 1.00 117.64 483 MET D C 1
ATOM 8542 O O . MET D 2 104 ? 80.485 32.752 42.053 1.00 119.62 483 MET D O 1
ATOM 8547 N N . GLY D 2 105 ? 81.105 31.653 43.927 1.00 120.42 484 GLY D N 1
ATOM 8548 C CA . GLY D 2 105 ? 81.240 32.850 44.736 1.00 124.92 484 GLY D CA 1
ATOM 8549 C C . GLY D 2 105 ? 79.935 33.214 45.414 1.00 127.80 484 GLY D C 1
ATOM 8550 O O . GLY D 2 105 ? 79.717 34.366 45.794 1.00 124.15 484 GLY D O 1
ATOM 8551 N N . THR D 2 106 ? 79.063 32.221 45.565 1.00 125.61 485 THR D N 1
ATOM 8552 C CA . THR D 2 106 ? 77.743 32.437 46.146 1.00 128.51 485 THR D CA 1
ATOM 8553 C C . THR D 2 106 ? 77.793 32.456 47.674 1.00 135.96 485 THR D C 1
ATOM 8554 O O . THR D 2 106 ? 77.093 33.239 48.318 1.00 141.37 485 THR D O 1
ATOM 8558 N N . GLY D 2 107 ? 78.634 31.602 48.244 1.00 131.39 486 GLY D N 1
ATOM 8559 C CA . GLY D 2 107 ? 78.684 31.425 49.683 1.00 133.24 486 GLY D CA 1
ATOM 8560 C C . GLY D 2 107 ? 78.068 30.088 50.034 1.00 136.89 486 GLY D C 1
ATOM 8561 O O . GLY D 2 107 ? 77.882 29.246 49.156 1.00 135.29 486 GLY D O 1
ATOM 8562 N N . PHE D 2 108 ? 77.747 29.885 51.307 1.00 139.83 487 PHE D N 1
ATOM 8563 C CA . PHE D 2 108 ? 77.141 28.629 51.735 1.00 116.75 487 PHE D CA 1
ATOM 8564 C C . PHE D 2 108 ? 76.127 28.851 52.848 1.00 136.43 487 PHE D C 1
ATOM 8565 O O . PHE D 2 108 ? 76.321 29.702 53.716 1.00 144.19 487 PHE D O 1
ATOM 8573 N N . GLY D 2 109 ? 75.044 28.080 52.819 1.00 132.64 488 GLY D N 1
ATOM 8574 C CA . GLY D 2 109 ? 74.020 28.165 53.845 1.00 121.49 488 GLY D CA 1
ATOM 8575 C C . GLY D 2 109 ? 73.523 29.575 54.106 1.00 125.39 488 GLY D C 1
ATOM 8576 O O . GLY D 2 109 ? 72.807 30.154 53.291 1.00 131.83 488 GLY D O 1
ATOM 8577 N N . ALA D 2 110 ? 73.908 30.129 55.250 1.00 128.50 489 ALA D N 1
ATOM 8578 C CA . ALA D 2 110 ? 73.439 31.447 55.666 1.00 134.64 489 ALA D CA 1
ATOM 8579 C C . ALA D 2 110 ? 74.072 32.575 54.856 1.00 141.20 489 ALA D C 1
ATOM 8580 O O . ALA D 2 110 ? 73.667 33.733 54.971 1.00 148.16 489 ALA D O 1
ATOM 8582 N N . GLU D 2 111 ? 75.066 32.236 54.042 1.00 145.08 490 GLU D N 1
ATOM 8583 C CA . GLU D 2 111 ? 75.752 33.234 53.230 1.00 163.42 490 GLU D CA 1
ATOM 8584 C C . GLU D 2 111 ? 75.371 33.133 51.757 1.00 180.10 490 GLU D C 1
ATOM 8585 O O . GLU D 2 111 ? 75.957 33.810 50.913 1.00 185.68 490 GLU D O 1
ATOM 8591 N N . PHE D 2 112 ? 74.387 32.291 51.452 1.00 188.89 491 PHE D N 1
ATOM 8592 C CA . PHE D 2 112 ? 73.939 32.126 50.073 1.00 195.01 491 PHE D CA 1
ATOM 8593 C C . PHE D 2 112 ? 73.534 33.476 49.495 1.00 189.12 491 PHE D C 1
ATOM 8594 O O . PHE D 2 112 ? 72.601 34.118 49.978 1.00 196.02 491 PHE D O 1
ATOM 8602 N N . ASP D 2 113 ? 74.255 33.912 48.469 1.00 175.98 492 ASP D N 1
ATOM 8603 C CA . ASP D 2 113 ? 73.994 35.205 47.857 1.00 173.67 492 ASP D CA 1
ATOM 8604 C C . ASP D 2 113 ? 73.915 35.064 46.345 1.00 176.43 492 ASP D C 1
ATOM 8605 O O . ASP D 2 113 ? 74.849 35.425 45.628 1.00 176.04 492 ASP D O 1
ATOM 8610 N N . VAL D 2 114 ? 72.796 34.531 45.868 1.00 181.57 493 VAL D N 1
ATOM 8611 C CA . VAL D 2 114 ? 72.593 34.339 44.438 1.00 187.98 493 VAL D CA 1
ATOM 8612 C C . VAL D 2 114 ? 72.908 35.619 43.673 1.00 131.21 493 VAL D C 1
ATOM 8613 O O . VAL D 2 114 ? 73.296 35.577 42.509 1.00 130.27 493 VAL D O 1
ATOM 8615 N N . SER D 2 115 ? 72.748 36.755 44.342 1.00 134.56 494 SER D N 1
ATOM 8616 C CA . SER D 2 115 ? 73.006 38.052 43.729 1.00 137.42 494 SER D CA 1
ATOM 8617 C C . SER D 2 115 ? 74.497 38.360 43.682 1.00 136.94 494 SER D C 1
ATOM 8618 O O . SER D 2 115 ? 74.896 39.513 43.529 1.00 139.77 494 SER D O 1
ATOM 8620 N N . LYS D 2 116 ? 75.318 37.327 43.819 1.00 133.59 495 LYS D N 1
ATOM 8621 C CA . LYS D 2 116 ? 76.763 37.506 43.833 1.00 133.12 495 LYS D CA 1
ATOM 8622 C C . LYS D 2 116 ? 77.447 36.379 43.077 1.00 129.40 495 LYS D C 1
ATOM 8623 O O . LYS D 2 116 ? 78.672 36.255 43.102 1.00 161.75 495 LYS D O 1
ATOM 8625 N N . ALA D 2 117 ? 76.645 35.557 42.407 1.00 129.38 496 ALA D N 1
ATOM 8626 C CA . ALA D 2 117 ? 77.167 34.451 41.615 1.00 136.49 496 ALA D CA 1
ATOM 8627 C C . ALA D 2 117 ? 78.051 34.976 40.492 1.00 150.51 496 ALA D C 1
ATOM 8628 O O . ALA D 2 117 ? 77.671 35.891 39.763 1.00 127.32 496 ALA D O 1
ATOM 8630 N N . ARG D 2 118 ? 79.237 34.391 40.367 1.00 143.24 497 ARG D N 1
ATOM 8631 C CA . ARG D 2 118 ? 80.208 34.826 39.373 1.00 145.80 497 ARG D CA 1
ATOM 8632 C C . ARG D 2 118 ? 79.876 34.275 37.996 1.00 145.98 497 ARG D C 1
ATOM 8633 O O . ARG D 2 118 ? 80.577 34.547 37.020 1.00 146.19 497 ARG D O 1
ATOM 8641 N N . TYR D 2 119 ? 78.795 33.505 37.924 1.00 143.66 498 TYR D N 1
ATOM 8642 C CA . TYR D 2 119 ? 78.400 32.869 36.678 1.00 138.68 498 TYR D CA 1
ATOM 8643 C C . TYR D 2 119 ? 76.891 32.692 36.589 1.00 137.89 498 TYR D C 1
ATOM 8644 O O . TYR D 2 119 ? 76.263 32.157 37.503 1.00 118.87 498 TYR D O 1
ATOM 8653 N N . GLN D 2 120 ? 76.320 33.132 35.473 1.00 137.48 499 GLN D N 1
ATOM 8654 C CA . GLN D 2 120 ? 74.893 32.988 35.237 1.00 122.31 499 GLN D CA 1
ATOM 8655 C C . GLN D 2 120 ? 74.581 31.714 34.455 1.00 119.83 499 GLN D C 1
ATOM 8656 O O . GLN D 2 120 ? 73.439 31.481 34.064 1.00 147.21 499 GLN D O 1
ATOM 8658 N N . LYS D 2 121 ? 75.600 30.893 34.224 1.00 117.22 500 LYS D N 1
ATOM 8659 C CA . LYS D 2 121 ? 75.411 29.635 33.510 1.00 125.88 500 LYS D CA 1
ATOM 8660 C C . LYS D 2 121 ? 76.372 28.558 33.996 1.00 126.84 500 LYS D C 1
ATOM 8661 O O . LYS D 2 121 ? 77.548 28.556 33.634 1.00 128.66 500 LYS D O 1
ATOM 8663 N N . LEU D 2 122 ? 75.870 27.646 34.822 1.00 109.79 501 LEU D N 1
ATOM 8664 C CA . LEU D 2 122 ? 76.663 26.503 35.257 1.00 106.68 501 LEU D CA 1
ATOM 8665 C C . LEU D 2 122 ? 76.267 25.273 34.451 1.00 113.17 501 LEU D C 1
ATOM 8666 O O . LEU D 2 122 ? 75.185 24.715 34.641 1.00 108.61 501 LEU D O 1
ATOM 8668 N N . VAL D 2 123 ? 77.144 24.861 33.542 1.00 113.50 502 VAL D N 1
ATOM 8669 C CA . VAL D 2 123 ? 76.884 23.698 32.707 1.00 124.28 502 VAL D CA 1
ATOM 8670 C C . VAL D 2 123 ? 77.556 22.451 33.270 1.00 129.41 502 VAL D C 1
ATOM 8671 O O . VAL D 2 123 ? 78.740 22.470 33.615 1.00 98.07 502 VAL D O 1
ATOM 8673 N N . LEU D 2 124 ? 76.782 21.374 33.368 1.00 129.94 503 LEU D N 1
ATOM 8674 C CA . LEU D 2 124 ? 77.289 20.083 33.812 1.00 124.99 503 LEU D CA 1
ATOM 8675 C C . LEU D 2 124 ? 77.741 19.279 32.603 1.00 127.16 503 LEU D C 1
ATOM 8676 O O . LEU D 2 124 ? 76.923 18.709 31.879 1.00 124.95 503 LEU D O 1
ATOM 8681 N N . MET D 2 125 ? 79.049 19.229 32.393 1.00 129.89 504 MET D N 1
ATOM 8682 C CA . MET D 2 125 ? 79.605 18.606 31.203 1.00 119.95 504 MET D CA 1
ATOM 8683 C C . MET D 2 125 ? 80.366 17.335 31.553 1.00 122.54 504 MET D C 1
ATOM 8684 O O . MET D 2 125 ? 81.577 17.250 31.356 1.00 125.08 504 MET D O 1
ATOM 8689 N N . THR D 2 126 ? 79.644 16.351 32.075 1.00 121.70 505 THR D N 1
ATOM 8690 C CA . THR D 2 126 ? 80.239 15.081 32.465 1.00 118.30 505 THR D CA 1
ATOM 8691 C C . THR D 2 126 ? 80.367 14.161 31.261 1.00 109.56 505 THR D C 1
ATOM 8692 O O . THR D 2 126 ? 79.712 14.371 30.242 1.00 114.04 505 THR D O 1
ATOM 8696 N N . ASP D 2 127 ? 81.208 13.139 31.383 1.00 102.42 506 ASP D N 1
ATOM 8697 C CA . ASP D 2 127 ? 81.403 12.181 30.299 1.00 104.09 506 ASP D CA 1
ATOM 8698 C C . ASP D 2 127 ? 80.089 11.545 29.858 1.00 106.99 506 ASP D C 1
ATOM 8699 O O . ASP D 2 127 ? 79.097 11.568 30.591 1.00 98.12 506 ASP D O 1
ATOM 8704 N N . ALA D 2 128 ? 80.097 10.979 28.655 1.00 112.33 507 ALA D N 1
ATOM 8705 C CA . ALA D 2 128 ? 78.900 10.381 28.083 1.00 84.77 507 ALA D CA 1
ATOM 8706 C C . ALA D 2 128 ? 78.745 8.908 28.462 1.00 115.51 507 ALA D C 1
ATOM 8707 O O . ALA D 2 128 ? 77.896 8.208 27.914 1.00 118.20 507 ALA D O 1
ATOM 8709 N N . ASP D 2 129 ? 79.570 8.441 29.395 1.00 108.51 508 ASP D N 1
ATOM 8710 C CA . ASP D 2 129 ? 79.447 7.076 29.901 1.00 112.53 508 ASP D CA 1
ATOM 8711 C C . ASP D 2 129 ? 78.504 7.027 31.104 1.00 111.53 508 ASP D C 1
ATOM 8712 O O . ASP D 2 129 ? 78.027 8.064 31.566 1.00 110.97 508 ASP D O 1
ATOM 8717 N N . VAL D 2 130 ? 78.235 5.824 31.606 1.00 110.63 509 VAL D N 1
ATOM 8718 C CA . VAL D 2 130 ? 77.358 5.662 32.763 1.00 108.37 509 VAL D CA 1
ATOM 8719 C C . VAL D 2 130 ? 77.926 6.399 33.969 1.00 98.75 509 VAL D C 1
ATOM 8720 O O . VAL D 2 130 ? 77.208 7.118 34.665 1.00 87.62 509 VAL D O 1
ATOM 8724 N N . ASP D 2 131 ? 79.222 6.221 34.202 1.00 100.16 510 ASP D N 1
ATOM 8725 C CA . ASP D 2 131 ? 79.906 6.865 35.316 1.00 103.34 510 ASP D CA 1
ATOM 8726 C C . ASP D 2 131 ? 79.646 8.367 35.329 1.00 110.18 510 ASP D C 1
ATOM 8727 O O . ASP D 2 131 ? 79.363 8.948 36.378 1.00 124.34 510 ASP D O 1
ATOM 8732 N N . GLY D 2 132 ? 79.747 8.991 34.161 1.00 103.46 511 GLY D N 1
ATOM 8733 C CA . GLY D 2 132 ? 79.431 10.400 34.033 1.00 102.88 511 GLY D CA 1
ATOM 8734 C C . GLY D 2 132 ? 77.981 10.636 34.401 1.00 100.02 511 GLY D C 1
ATOM 8735 O O . GLY D 2 132 ? 77.645 11.619 35.064 1.00 90.15 511 GLY D O 1
ATOM 8736 N N . ALA D 2 133 ? 77.121 9.719 33.968 1.00 103.48 512 ALA D N 1
ATOM 8737 C CA . ALA D 2 133 ? 75.704 9.781 34.293 1.00 83.78 512 ALA D CA 1
ATOM 8738 C C . ALA D 2 133 ? 75.522 9.788 35.805 1.00 104.15 512 ALA D C 1
ATOM 8739 O O . ALA D 2 133 ? 74.660 10.489 36.339 1.00 85.28 512 ALA D O 1
ATOM 8741 N N . HIS D 2 134 ? 76.343 9.001 36.490 1.00 81.57 513 HIS D N 1
ATOM 8742 C CA . HIS D 2 134 ? 76.318 8.962 37.942 1.00 90.58 513 HIS D CA 1
ATOM 8743 C C . HIS D 2 134 ? 76.750 10.310 38.512 1.00 90.59 513 HIS D C 1
ATOM 8744 O O . HIS D 2 134 ? 76.047 10.901 39.329 1.00 83.43 513 HIS D O 1
ATOM 8751 N N . ILE D 2 135 ? 77.905 10.795 38.069 1.00 88.13 514 ILE D N 1
ATOM 8752 C CA . ILE D 2 135 ? 78.402 12.099 38.493 1.00 81.87 514 ILE D CA 1
ATOM 8753 C C . ILE D 2 135 ? 77.380 13.203 38.229 1.00 107.35 514 ILE D C 1
ATOM 8754 O O . ILE D 2 135 ? 77.384 14.235 38.899 1.00 85.49 514 ILE D O 1
ATOM 8759 N N . ARG D 2 136 ? 76.505 12.985 37.250 1.00 85.19 515 ARG D N 1
ATOM 8760 C CA . ARG D 2 136 ? 75.444 13.943 36.962 1.00 104.55 515 ARG D CA 1
ATOM 8761 C C . ARG D 2 136 ? 74.464 14.005 38.128 1.00 101.40 515 ARG D C 1
ATOM 8762 O O . ARG D 2 136 ? 74.123 15.085 38.611 1.00 105.73 515 ARG D O 1
ATOM 8764 N N . THR D 2 137 ? 74.020 12.837 38.578 1.00 90.33 516 THR D N 1
ATOM 8765 C CA . THR D 2 137 ? 73.076 12.749 39.684 1.00 89.66 516 THR D CA 1
ATOM 8766 C C . THR D 2 137 ? 73.655 13.336 40.967 1.00 94.92 516 THR D C 1
ATOM 8767 O O . THR D 2 137 ? 72.962 14.044 41.700 1.00 104.84 516 THR D O 1
ATOM 8771 N N . LEU D 2 138 ? 74.923 13.041 41.236 1.00 92.37 517 LEU D N 1
ATOM 8772 C CA . LEU D 2 138 ? 75.589 13.569 42.423 1.00 100.89 517 LEU D CA 1
ATOM 8773 C C . LEU D 2 138 ? 75.639 15.092 42.376 1.00 113.49 517 LEU D C 1
ATOM 8774 O O . LEU D 2 138 ? 75.240 15.766 43.325 1.00 125.48 517 LEU D O 1
ATOM 8779 N N . LEU D 2 139 ? 76.126 15.628 41.263 1.00 111.13 518 LEU D N 1
ATOM 8780 C CA . LEU D 2 139 ? 76.221 17.071 41.093 1.00 113.02 518 LEU D CA 1
ATOM 8781 C C . LEU D 2 139 ? 74.853 17.728 41.203 1.00 116.27 518 LEU D C 1
ATOM 8782 O O . LEU D 2 139 ? 74.735 18.848 41.692 1.00 115.80 518 LEU D O 1
ATOM 8787 N N . LEU D 2 140 ? 73.818 17.029 40.749 1.00 122.47 519 LEU D N 1
ATOM 8788 C CA . LEU D 2 140 ? 72.462 17.567 40.803 1.00 124.03 519 LEU D CA 1
ATOM 8789 C C . LEU D 2 140 ? 71.939 17.596 42.242 1.00 119.11 519 LEU D C 1
ATOM 8790 O O . LEU D 2 140 ? 71.371 18.598 42.690 1.00 100.01 519 LEU D O 1
ATOM 8792 N N . THR D 2 141 ? 72.144 16.498 42.963 1.00 104.12 520 THR D N 1
ATOM 8793 C CA . THR D 2 141 ? 71.752 16.429 44.366 1.00 108.23 520 THR D CA 1
ATOM 8794 C C . THR D 2 141 ? 72.455 17.523 45.166 1.00 106.41 520 THR D C 1
ATOM 8795 O O . THR D 2 141 ? 71.840 18.194 45.988 1.00 112.10 520 THR D O 1
ATOM 8799 N N . LEU D 2 142 ? 73.747 17.699 44.915 1.00 105.19 521 LEU D N 1
ATOM 8800 C CA . LEU D 2 142 ? 74.520 18.762 45.550 1.00 113.44 521 LEU D CA 1
ATOM 8801 C C . LEU D 2 142 ? 73.936 20.139 45.242 1.00 113.15 521 LEU D C 1
ATOM 8802 O O . LEU D 2 142 ? 73.783 20.971 46.134 1.00 114.71 521 LEU D O 1
ATOM 8807 N N . ILE D 2 143 ? 73.607 20.377 43.976 1.00 117.14 522 ILE D N 1
ATOM 8808 C CA . ILE D 2 143 ? 73.066 21.670 43.567 1.00 123.10 522 ILE D CA 1
ATOM 8809 C C . ILE D 2 143 ? 71.654 21.897 44.101 1.00 125.93 522 ILE D C 1
ATOM 8810 O O . ILE D 2 143 ? 71.331 22.985 44.579 1.00 132.68 522 ILE D O 1
ATOM 8815 N N . TYR D 2 144 ? 70.817 20.869 44.024 1.00 119.30 523 TYR D N 1
ATOM 8816 C CA . TYR D 2 144 ? 69.437 20.998 44.472 1.00 118.32 523 TYR D CA 1
ATOM 8817 C C . TYR D 2 144 ? 69.332 21.185 45.984 1.00 116.90 523 TYR D C 1
ATOM 8818 O O . TYR D 2 144 ? 68.431 21.872 46.467 1.00 121.98 523 TYR D O 1
ATOM 8827 N N . ARG D 2 145 ? 70.254 20.576 46.725 1.00 114.63 524 ARG D N 1
ATOM 8828 C CA . ARG D 2 145 ? 70.208 20.622 48.185 1.00 108.03 524 ARG D CA 1
ATOM 8829 C C . ARG D 2 145 ? 70.908 21.853 48.766 1.00 126.65 524 ARG D C 1
ATOM 8830 O O . ARG D 2 145 ? 70.376 22.500 49.666 1.00 125.95 524 ARG D O 1
ATOM 8832 N N . TYR D 2 146 ? 72.087 22.186 48.248 1.00 123.99 525 TYR D N 1
ATOM 8833 C CA . TYR D 2 146 ? 72.858 23.301 48.800 1.00 121.29 525 TYR D CA 1
ATOM 8834 C C . TYR D 2 146 ? 73.128 24.433 47.809 1.00 120.74 525 TYR D C 1
ATOM 8835 O O . TYR D 2 146 ? 74.099 25.173 47.951 1.00 124.53 525 TYR D O 1
ATOM 8844 N N . MET D 2 147 ? 72.262 24.566 46.812 1.00 119.41 526 MET D N 1
ATOM 8845 C CA . MET D 2 147 ? 72.353 25.657 45.848 1.00 119.74 526 MET D CA 1
ATOM 8846 C C . MET D 2 147 ? 71.009 25.842 45.154 1.00 122.00 526 MET D C 1
ATOM 8847 O O . MET D 2 147 ? 70.939 26.314 44.021 1.00 130.32 526 MET D O 1
ATOM 8852 N N . LYS D 2 148 ? 69.943 25.466 45.853 1.00 122.68 527 LYS D N 1
ATOM 8853 C CA . LYS D 2 148 ? 68.597 25.493 45.294 1.00 116.53 527 LYS D CA 1
ATOM 8854 C C . LYS D 2 148 ? 68.273 26.811 44.587 1.00 129.27 527 LYS D C 1
ATOM 8855 O O . LYS D 2 148 ? 67.715 26.804 43.489 1.00 129.68 527 LYS D O 1
ATOM 8859 N N . PRO D 2 149 ? 68.624 27.945 45.214 1.00 130.54 528 PRO D N 1
ATOM 8860 C CA . PRO D 2 149 ? 68.382 29.266 44.622 1.00 134.55 528 PRO D CA 1
ATOM 8861 C C . PRO D 2 149 ? 68.945 29.368 43.207 1.00 136.79 528 PRO D C 1
ATOM 8862 O O . PRO D 2 149 ? 68.364 30.039 42.356 1.00 136.78 528 PRO D O 1
ATOM 8866 N N . ILE D 2 150 ? 70.071 28.706 42.967 1.00 137.29 529 ILE D N 1
ATOM 8867 C CA . ILE D 2 150 ? 70.676 28.679 41.641 1.00 117.57 529 ILE D CA 1
ATOM 8868 C C . ILE D 2 150 ? 69.765 27.951 40.657 1.00 120.54 529 ILE D C 1
ATOM 8869 O O . ILE D 2 150 ? 69.455 28.473 39.587 1.00 118.49 529 ILE D O 1
ATOM 8874 N N . LEU D 2 151 ? 69.334 26.747 41.024 1.00 121.36 530 LEU D N 1
ATOM 8875 C CA . LEU D 2 151 ? 68.452 25.957 40.168 1.00 124.67 530 LEU D CA 1
ATOM 8876 C C . LEU D 2 151 ? 67.088 26.623 40.015 1.00 137.14 530 LEU D C 1
ATOM 8877 O O . LEU D 2 151 ? 66.466 26.558 38.954 1.00 144.15 530 LEU D O 1
ATOM 8879 N N . GLU D 2 152 ? 66.628 27.267 41.083 1.00 137.98 531 GLU D N 1
ATOM 8880 C CA . GLU D 2 152 ? 65.343 27.953 41.065 1.00 137.50 531 GLU D CA 1
ATOM 8881 C C . GLU D 2 152 ? 65.368 29.145 40.115 1.00 134.39 531 GLU D C 1
ATOM 8882 O O . GLU D 2 152 ? 64.327 29.573 39.616 1.00 137.84 531 GLU D O 1
ATOM 8884 N N . ALA D 2 153 ? 66.559 29.677 39.865 1.00 129.72 532 ALA D N 1
ATOM 8885 C CA . ALA D 2 153 ? 66.708 30.837 38.993 1.00 134.50 532 ALA D CA 1
ATOM 8886 C C . ALA D 2 153 ? 67.058 30.427 37.566 1.00 135.32 532 ALA D C 1
ATOM 8887 O O . ALA D 2 153 ? 67.118 31.266 36.666 1.00 136.44 532 ALA D O 1
ATOM 8889 N N . GLY D 2 154 ? 67.290 29.133 37.367 1.00 138.10 533 GLY D N 1
ATOM 8890 C CA . GLY D 2 154 ? 67.570 28.601 36.045 1.00 137.51 533 GLY D CA 1
ATOM 8891 C C . GLY D 2 154 ? 68.966 28.908 35.537 1.00 133.42 533 GLY D C 1
ATOM 8892 O O . GLY D 2 154 ? 69.156 29.172 34.351 1.00 136.27 533 GLY D O 1
ATOM 8893 N N . TYR D 2 155 ? 69.946 28.873 36.434 1.00 127.28 534 TYR D N 1
ATOM 8894 C CA . TYR D 2 155 ? 71.335 29.117 36.061 1.00 124.50 534 TYR D CA 1
ATOM 8895 C C . TYR D 2 155 ? 72.053 27.813 35.743 1.00 120.36 534 TYR D C 1
ATOM 8896 O O . TYR D 2 155 ? 73.188 27.819 35.267 1.00 120.90 534 TYR D O 1
ATOM 8905 N N . VAL D 2 156 ? 71.387 26.696 36.013 1.00 115.95 535 VAL D N 1
ATOM 8906 C CA . VAL D 2 156 ? 71.994 25.385 35.821 1.00 114.66 535 VAL D CA 1
ATOM 8907 C C . VAL D 2 156 ? 71.562 24.756 34.503 1.00 116.96 535 VAL D C 1
ATOM 8908 O O . VAL D 2 156 ? 70.370 24.598 34.245 1.00 121.59 535 VAL D O 1
ATOM 8912 N N . TYR D 2 157 ? 72.539 24.401 33.673 1.00 107.49 536 TYR D N 1
ATOM 8913 C CA . TYR D 2 157 ? 72.272 23.720 32.412 1.00 120.96 536 TYR D CA 1
ATOM 8914 C C . TYR D 2 157 ? 72.975 22.367 32.381 1.00 114.14 536 TYR D C 1
ATOM 8915 O O . TYR D 2 157 ? 73.689 22.006 33.315 1.00 118.53 536 TYR D O 1
ATOM 8924 N N . ILE D 2 158 ? 72.771 21.621 31.300 1.00 108.54 537 ILE D N 1
ATOM 8925 C CA . ILE D 2 158 ? 73.413 20.321 31.129 1.00 114.95 537 ILE D CA 1
ATOM 8926 C C . ILE D 2 158 ? 73.910 20.148 29.696 1.00 117.23 537 ILE D C 1
ATOM 8927 O O . ILE D 2 158 ? 73.117 20.125 28.755 1.00 113.60 537 ILE D O 1
ATOM 8932 N N . ALA D 2 159 ? 75.223 20.026 29.532 1.00 114.48 538 ALA D N 1
ATOM 8933 C CA . ALA D 2 159 ? 75.806 19.840 28.206 1.00 118.92 538 ALA D CA 1
ATOM 8934 C C . ALA D 2 159 ? 75.169 18.652 27.487 1.00 124.47 538 ALA D C 1
ATOM 8935 O O . ALA D 2 159 ? 74.711 17.702 28.124 1.00 120.85 538 ALA D O 1
ATOM 8937 N N . GLN D 2 160 ? 75.141 18.710 26.160 1.00 100.71 539 GLN D N 1
ATOM 8938 C CA . GLN D 2 160 ? 74.514 17.661 25.363 1.00 122.66 539 GLN D CA 1
ATOM 8939 C C . GLN D 2 160 ? 75.448 17.138 24.274 1.00 124.50 539 GLN D C 1
ATOM 8940 O O . GLN D 2 160 ? 75.201 17.347 23.088 1.00 144.40 539 GLN D O 1
ATOM 8946 N N . PRO D 2 161 ? 76.526 16.452 24.677 1.00 119.30 540 PRO D N 1
ATOM 8947 C CA . PRO D 2 161 ? 77.509 15.885 23.745 1.00 125.18 540 PRO D CA 1
ATOM 8948 C C . PRO D 2 161 ? 76.896 14.807 22.851 1.00 135.10 540 PRO D C 1
ATOM 8949 O O . PRO D 2 161 ? 75.932 14.154 23.254 1.00 138.03 540 PRO D O 1
ATOM 8953 N N . PRO D 2 162 ? 77.447 14.630 21.639 1.00 133.34 541 PRO D N 1
ATOM 8954 C CA . PRO D 2 162 ? 76.992 13.632 20.667 1.00 123.62 541 PRO D CA 1
ATOM 8955 C C . PRO D 2 162 ? 77.668 12.274 20.867 1.00 125.25 541 PRO D C 1
ATOM 8956 O O . PRO D 2 162 ? 77.153 11.261 20.389 1.00 96.86 541 PRO D O 1
ATOM 8960 N N . LEU D 2 208 ? 84.985 12.054 27.021 1.00 87.18 587 LEU D N 1
ATOM 8961 C CA . LEU D 2 208 ? 85.127 13.440 26.581 1.00 104.75 587 LEU D CA 1
ATOM 8962 C C . LEU D 2 208 ? 86.592 13.824 26.411 1.00 109.32 587 LEU D C 1
ATOM 8963 O O . LEU D 2 208 ? 86.912 14.808 25.744 1.00 105.71 587 LEU D O 1
ATOM 8965 N N . GLY D 2 209 ? 87.479 13.045 27.022 1.00 114.73 588 GLY D N 1
ATOM 8966 C CA . GLY D 2 209 ? 88.906 13.270 26.879 1.00 122.53 588 GLY D CA 1
ATOM 8967 C C . GLY D 2 209 ? 89.366 12.810 25.512 1.00 127.94 588 GLY D C 1
ATOM 8968 O O . GLY D 2 209 ? 90.323 13.340 24.947 1.00 133.55 588 GLY D O 1
ATOM 8969 N N . GLU D 2 210 ? 88.670 11.810 24.983 1.00 122.00 589 GLU D N 1
ATOM 8970 C CA . GLU D 2 210 ? 88.944 11.295 23.653 1.00 119.49 589 GLU D CA 1
ATOM 8971 C C . GLU D 2 210 ? 88.348 12.222 22.599 1.00 118.21 589 GLU D C 1
ATOM 8972 O O . GLU D 2 210 ? 87.723 11.767 21.640 1.00 118.50 589 GLU D O 1
ATOM 8974 N N . MET D 2 211 ? 88.540 13.524 22.780 1.00 120.01 590 MET D N 1
ATOM 8975 C CA . MET D 2 211 ? 87.969 14.507 21.869 1.00 130.01 590 MET D CA 1
ATOM 8976 C C . MET D 2 211 ? 88.887 15.719 21.729 1.00 139.51 590 MET D C 1
ATOM 8977 O O . MET D 2 211 ? 89.333 16.290 22.724 1.00 143.56 590 MET D O 1
ATOM 8982 N N . ASP D 2 212 ? 89.169 16.102 20.488 1.00 137.79 591 ASP D N 1
ATOM 8983 C CA . ASP D 2 212 ? 90.070 17.215 20.213 1.00 137.27 591 ASP D CA 1
ATOM 8984 C C . ASP D 2 212 ? 89.514 18.531 20.748 1.00 143.33 591 ASP D C 1
ATOM 8985 O O . ASP D 2 212 ? 88.415 18.574 21.298 1.00 142.32 591 ASP D O 1
ATOM 8987 N N . ASP D 2 213 ? 90.282 19.604 20.587 1.00 146.87 592 ASP D N 1
ATOM 8988 C CA . ASP D 2 213 ? 89.847 20.920 21.032 1.00 144.71 592 ASP D CA 1
ATOM 8989 C C . ASP D 2 213 ? 88.707 21.419 20.156 1.00 140.86 592 ASP D C 1
ATOM 8990 O O . ASP D 2 213 ? 87.630 21.747 20.651 1.00 142.47 592 ASP D O 1
ATOM 8995 N N . HIS D 2 214 ? 88.951 21.474 18.851 1.00 139.54 593 HIS D N 1
ATOM 8996 C CA . HIS D 2 214 ? 87.944 21.942 17.909 1.00 143.20 593 HIS D CA 1
ATOM 8997 C C . HIS D 2 214 ? 86.747 20.998 17.884 1.00 137.47 593 HIS D C 1
ATOM 8998 O O . HIS D 2 214 ? 85.652 21.379 17.462 1.00 135.42 593 HIS D O 1
ATOM 9000 N N . GLN D 2 215 ? 86.963 19.766 18.337 1.00 129.63 594 GLN D N 1
ATOM 9001 C CA . GLN D 2 215 ? 85.899 18.769 18.372 1.00 122.98 594 GLN D CA 1
ATOM 9002 C C . GLN D 2 215 ? 84.845 19.116 19.423 1.00 116.23 594 GLN D C 1
ATOM 9003 O O . GLN D 2 215 ? 83.646 19.047 19.156 1.00 110.19 594 GLN D O 1
ATOM 9005 N N . LEU D 2 216 ? 85.296 19.497 20.615 1.00 116.97 595 LEU D N 1
ATOM 9006 C CA . LEU D 2 216 ? 84.384 19.874 21.693 1.00 115.55 595 LEU D CA 1
ATOM 9007 C C . LEU D 2 216 ? 83.831 21.281 21.482 1.00 122.95 595 LEU D C 1
ATOM 9008 O O . LEU D 2 216 ? 82.673 21.555 21.799 1.00 126.64 595 LEU D O 1
ATOM 9010 N N . TRP D 2 217 ? 84.663 22.168 20.946 1.00 124.95 596 TRP D N 1
ATOM 9011 C CA . TRP D 2 217 ? 84.252 23.543 20.686 1.00 134.64 596 TRP D CA 1
ATOM 9012 C C . TRP D 2 217 ? 83.154 23.581 19.631 1.00 137.95 596 TRP D C 1
ATOM 9013 O O . TRP D 2 217 ? 82.161 24.295 19.776 1.00 136.95 596 TRP D O 1
ATOM 9024 N N . GLU D 2 218 ? 83.337 22.800 18.572 1.00 142.36 597 GLU D N 1
ATOM 9025 C CA . GLU D 2 218 ? 82.421 22.816 17.439 1.00 142.94 597 GLU D CA 1
ATOM 9026 C C . GLU D 2 218 ? 81.236 21.874 17.630 1.00 136.78 597 GLU D C 1
ATOM 9027 O O . GLU D 2 218 ? 80.509 21.586 16.682 1.00 146.66 597 GLU D O 1
ATOM 9029 N N . THR D 2 219 ? 81.036 21.402 18.855 1.00 123.85 598 THR D N 1
ATOM 9030 C CA . THR D 2 219 ? 79.991 20.419 19.119 1.00 123.25 598 THR D CA 1
ATOM 9031 C C . THR D 2 219 ? 79.117 20.774 20.319 1.00 135.02 598 THR D C 1
ATOM 9032 O O . THR D 2 219 ? 77.892 20.660 20.259 1.00 140.79 598 THR D O 1
ATOM 9036 N N . THR D 2 220 ? 79.747 21.194 21.411 1.00 132.65 599 THR D N 1
ATOM 9037 C CA . THR D 2 220 ? 79.027 21.384 22.665 1.00 127.35 599 THR D CA 1
ATOM 9038 C C . THR D 2 220 ? 79.289 22.732 23.336 1.00 121.00 599 THR D C 1
ATOM 9039 O O . THR D 2 220 ? 78.454 23.223 24.097 1.00 115.79 599 THR D O 1
ATOM 9043 N N . MET D 2 221 ? 80.441 23.331 23.057 1.00 118.83 600 MET D N 1
ATOM 9044 C CA . MET D 2 221 ? 80.837 24.548 23.761 1.00 118.94 600 MET D CA 1
ATOM 9045 C C . MET D 2 221 ? 80.517 25.847 23.023 1.00 125.06 600 MET D C 1
ATOM 9046 O O . MET D 2 221 ? 80.536 26.921 23.623 1.00 128.33 600 MET D O 1
ATOM 9051 N N . ASP D 2 222 ? 80.227 25.751 21.730 1.00 130.33 601 ASP D N 1
ATOM 9052 C CA . ASP D 2 222 ? 79.932 26.934 20.927 1.00 118.66 601 ASP D CA 1
ATOM 9053 C C . ASP D 2 222 ? 78.456 27.312 21.033 1.00 119.86 601 ASP D C 1
ATOM 9054 O O . ASP D 2 222 ? 77.580 26.493 20.755 1.00 150.57 601 ASP D O 1
ATOM 9059 N N . PRO D 2 223 ? 78.180 28.560 21.444 1.00 122.03 602 PRO D N 1
ATOM 9060 C CA . PRO D 2 223 ? 76.822 29.076 21.648 1.00 123.54 602 PRO D CA 1
ATOM 9061 C C . PRO D 2 223 ? 76.002 29.086 20.363 1.00 157.30 602 PRO D C 1
ATOM 9062 O O . PRO D 2 223 ? 74.840 28.679 20.370 1.00 155.96 602 PRO D O 1
ATOM 9066 N N . GLU D 2 224 ? 76.606 29.555 19.275 1.00 161.52 603 GLU D N 1
ATOM 9067 C CA . GLU D 2 224 ? 75.927 29.624 17.986 1.00 160.60 603 GLU D CA 1
ATOM 9068 C C . GLU D 2 224 ? 75.314 28.277 17.622 1.00 160.22 603 GLU D C 1
ATOM 9069 O O . GLU D 2 224 ? 74.272 28.214 16.973 1.00 164.34 603 GLU D O 1
ATOM 9071 N N . HIS D 2 225 ? 75.968 27.202 18.047 1.00 157.84 604 HIS D N 1
ATOM 9072 C CA . HIS D 2 225 ? 75.469 25.856 17.804 1.00 162.74 604 HIS D CA 1
ATOM 9073 C C . HIS D 2 225 ? 75.161 25.159 19.123 1.00 163.50 604 HIS D C 1
ATOM 9074 O O . HIS D 2 225 ? 74.558 25.752 20.017 1.00 167.76 604 HIS D O 1
ATOM 9081 N N . ARG D 2 226 ? 75.575 23.901 19.236 1.00 161.22 605 ARG D N 1
ATOM 9082 C CA . ARG D 2 226 ? 75.404 23.128 20.466 1.00 159.80 605 ARG D CA 1
ATOM 9083 C C . ARG D 2 226 ? 73.949 23.059 20.926 1.00 154.47 605 ARG D C 1
ATOM 9084 O O . ARG D 2 226 ? 73.064 23.675 20.330 1.00 166.38 605 ARG D O 1
ATOM 9092 N N . LEU D 2 227 ? 73.709 22.296 21.986 1.00 137.06 606 LEU D N 1
ATOM 9093 C CA . LEU D 2 227 ? 72.367 22.138 22.528 1.00 135.47 606 LEU D CA 1
ATOM 9094 C C . LEU D 2 227 ? 72.422 22.002 24.042 1.00 147.03 606 LEU D C 1
ATOM 9095 O O . LEU D 2 227 ? 73.039 21.076 24.573 1.00 152.02 606 LEU D O 1
ATOM 9097 N N . MET D 2 228 ? 71.777 22.933 24.735 1.00 146.99 607 MET D N 1
ATOM 9098 C CA . MET D 2 228 ? 71.776 22.937 26.190 1.00 140.20 607 MET D CA 1
ATOM 9099 C C . MET D 2 228 ? 70.502 22.319 26.750 1.00 139.18 607 MET D C 1
ATOM 9100 O O . MET D 2 228 ? 69.505 22.177 26.042 1.00 139.33 607 MET D O 1
ATOM 9105 N N . ALA D 2 229 ? 70.545 21.951 28.026 1.00 139.69 608 ALA D N 1
ATOM 9106 C CA . ALA D 2 229 ? 69.379 21.407 28.706 1.00 141.06 608 ALA D CA 1
ATOM 9107 C C . ALA D 2 229 ? 69.164 22.122 30.033 1.00 145.28 608 ALA D C 1
ATOM 9108 O O . ALA D 2 229 ? 69.754 21.755 31.050 1.00 147.28 608 ALA D O 1
ATOM 9110 N N . ARG D 2 230 ? 68.322 23.151 30.012 1.00 147.99 609 ARG D N 1
ATOM 9111 C CA . ARG D 2 230 ? 68.013 23.914 31.215 1.00 114.35 609 ARG D CA 1
ATOM 9112 C C . ARG D 2 230 ? 67.323 23.044 32.259 1.00 134.06 609 ARG D C 1
ATOM 9113 O O . ARG D 2 230 ? 66.297 22.421 31.983 1.00 114.73 609 ARG D O 1
ATOM 9121 N N . VAL D 2 231 ? 67.893 22.996 33.457 1.00 135.20 610 VAL D N 1
ATOM 9122 C CA . VAL D 2 231 ? 67.298 22.234 34.545 1.00 140.31 610 VAL D CA 1
ATOM 9123 C C . VAL D 2 231 ? 66.185 23.037 35.211 1.00 137.64 610 VAL D C 1
ATOM 9124 O O . VAL D 2 231 ? 66.414 24.133 35.725 1.00 115.99 610 VAL D O 1
ATOM 9126 N N . SER D 2 232 ? 64.977 22.486 35.181 1.00 134.34 611 SER D N 1
ATOM 9127 C CA . SER D 2 232 ? 63.811 23.145 35.752 1.00 141.25 611 SER D CA 1
ATOM 9128 C C . SER D 2 232 ? 63.043 22.186 36.654 1.00 146.55 611 SER D C 1
ATOM 9129 O O . SER D 2 232 ? 62.707 21.075 36.243 1.00 148.45 611 SER D O 1
ATOM 9131 N N . VAL D 2 233 ? 62.770 22.616 37.883 1.00 149.92 612 VAL D N 1
ATOM 9132 C CA . VAL D 2 233 ? 62.000 21.807 38.821 1.00 155.72 612 VAL D CA 1
ATOM 9133 C C . VAL D 2 233 ? 60.523 22.191 38.772 1.00 164.30 612 VAL D C 1
ATOM 9134 O O . VAL D 2 233 ? 60.182 23.372 38.725 1.00 172.28 612 VAL D O 1
ATOM 9136 N N . ASP D 2 234 ? 59.648 21.190 38.780 1.00 160.43 613 ASP D N 1
ATOM 9137 C CA . ASP D 2 234 ? 58.208 21.429 38.740 1.00 153.16 613 ASP D CA 1
ATOM 9138 C C . ASP D 2 234 ? 57.589 21.317 40.130 1.00 158.09 613 ASP D C 1
ATOM 9139 O O . ASP D 2 234 ? 57.247 22.324 40.750 1.00 162.96 613 ASP D O 1
ATOM 9141 N N . ASP D 2 235 ? 57.449 20.087 40.614 1.00 159.10 614 ASP D N 1
ATOM 9142 C CA . ASP D 2 235 ? 56.865 19.842 41.930 1.00 166.21 614 ASP D CA 1
ATOM 9143 C C . ASP D 2 235 ? 57.935 19.530 42.972 1.00 164.92 614 ASP D C 1
ATOM 9144 O O . ASP D 2 235 ? 58.338 18.379 43.139 1.00 165.70 614 ASP D O 1
ATOM 9149 N N . ALA D 2 236 ? 58.381 20.564 43.679 1.00 162.57 615 ALA D N 1
ATOM 9150 C CA . ALA D 2 236 ? 59.426 20.421 44.688 1.00 155.46 615 ALA D CA 1
ATOM 9151 C C . ALA D 2 236 ? 59.241 19.157 45.519 1.00 156.44 615 ALA D C 1
ATOM 9152 O O . ALA D 2 236 ? 60.204 18.442 45.795 1.00 151.32 615 ALA D O 1
ATOM 9154 N N . ALA D 2 237 ? 58.002 18.890 45.918 1.00 132.57 616 ALA D N 1
ATOM 9155 C CA . ALA D 2 237 ? 57.689 17.692 46.686 1.00 132.96 616 ALA D CA 1
ATOM 9156 C C . ALA D 2 237 ? 58.158 16.444 45.946 1.00 156.30 616 ALA D C 1
ATOM 9157 O O . ALA D 2 237 ? 58.830 15.587 46.522 1.00 156.68 616 ALA D O 1
ATOM 9159 N N . GLU D 2 238 ? 57.806 16.347 44.668 1.00 150.58 617 GLU D N 1
ATOM 9160 C CA . GLU D 2 238 ? 58.250 15.228 43.847 1.00 144.52 617 GLU D CA 1
ATOM 9161 C C . GLU D 2 238 ? 59.774 15.201 43.770 1.00 142.76 617 GLU D C 1
ATOM 9162 O O . GLU D 2 238 ? 60.390 14.139 43.853 1.00 141.36 617 GLU D O 1
ATOM 9164 N N . ALA D 2 239 ? 60.373 16.378 43.616 1.00 141.69 618 ALA D N 1
ATOM 9165 C CA . ALA D 2 239 ? 61.824 16.500 43.541 1.00 138.69 618 ALA D CA 1
ATOM 9166 C C . ALA D 2 239 ? 62.464 16.033 44.841 1.00 136.12 618 ALA D C 1
ATOM 9167 O O . ALA D 2 239 ? 63.371 15.198 44.837 1.00 129.34 618 ALA D O 1
ATOM 9169 N N . ASP D 2 240 ? 61.988 16.582 45.953 1.00 136.31 619 ASP D N 1
ATOM 9170 C CA . ASP D 2 240 ? 62.461 16.179 47.268 1.00 136.63 619 ASP D CA 1
ATOM 9171 C C . ASP D 2 240 ? 62.320 14.670 47.435 1.00 138.58 619 ASP D C 1
ATOM 9172 O O . ASP D 2 240 ? 63.234 13.998 47.913 1.00 140.18 619 ASP D O 1
ATOM 9174 N N . LYS D 2 241 ? 61.170 14.141 47.030 1.00 140.15 620 LYS D N 1
ATOM 9175 C CA . LYS D 2 241 ? 60.909 12.711 47.135 1.00 139.82 620 LYS D CA 1
ATOM 9176 C C . LYS D 2 241 ? 61.932 11.908 46.340 1.00 132.98 620 LYS D C 1
ATOM 9177 O O . LYS D 2 241 ? 62.530 10.964 46.859 1.00 114.04 620 LYS D O 1
ATOM 9179 N N . ILE D 2 242 ? 62.128 12.294 45.081 1.00 130.38 621 ILE D N 1
ATOM 9180 C CA . ILE D 2 242 ? 63.039 11.586 44.186 1.00 125.72 621 ILE D CA 1
ATOM 9181 C C . ILE D 2 242 ? 64.431 11.424 44.794 1.00 123.76 621 ILE D C 1
ATOM 9182 O O . ILE D 2 242 ? 64.893 10.303 45.007 1.00 122.57 621 ILE D O 1
ATOM 9184 N N . PHE D 2 243 ? 65.096 12.542 45.067 1.00 107.30 622 PHE D N 1
ATOM 9185 C CA . PHE D 2 243 ? 66.427 12.504 45.659 1.00 112.28 622 PHE D CA 1
ATOM 9186 C C . PHE D 2 243 ? 66.458 11.559 46.850 1.00 115.43 622 PHE D C 1
ATOM 9187 O O . PHE D 2 243 ? 67.333 10.698 46.946 1.00 119.94 622 PHE D O 1
ATOM 9195 N N . ASP D 2 244 ? 65.499 11.728 47.755 1.00 119.87 623 ASP D N 1
ATOM 9196 C CA . ASP D 2 244 ? 65.416 10.896 48.949 1.00 127.65 623 ASP D CA 1
ATOM 9197 C C . ASP D 2 244 ? 65.323 9.417 48.585 1.00 135.80 623 ASP D C 1
ATOM 9198 O O . ASP D 2 244 ? 65.868 8.559 49.280 1.00 140.83 623 ASP D O 1
ATOM 9200 N N . MET D 2 245 ? 64.629 9.129 47.488 1.00 139.95 624 MET D N 1
ATOM 9201 C CA . MET D 2 245 ? 64.441 7.758 47.030 1.00 144.02 624 MET D CA 1
ATOM 9202 C C . MET D 2 245 ? 65.723 7.197 46.436 1.00 103.29 624 MET D C 1
ATOM 9203 O O . MET D 2 245 ? 66.192 6.131 46.832 1.00 108.43 624 MET D O 1
ATOM 9206 N N . LEU D 2 246 ? 66.283 7.927 45.477 1.00 128.99 625 LEU D N 1
ATOM 9207 C CA . LEU D 2 246 ? 67.471 7.483 44.760 1.00 120.36 625 LEU D CA 1
ATOM 9208 C C . LEU D 2 246 ? 68.747 7.700 45.573 1.00 109.61 625 LEU D C 1
ATOM 9209 O O . LEU D 2 246 ? 69.458 6.748 45.891 1.00 98.78 625 LEU D O 1
ATOM 9211 N N . MET D 2 247 ? 69.024 8.956 45.910 1.00 110.90 626 MET D N 1
ATOM 9212 C CA . MET D 2 247 ? 70.250 9.313 46.617 1.00 108.42 626 MET D CA 1
ATOM 9213 C C . MET D 2 247 ? 70.097 9.217 48.135 1.00 106.77 626 MET D C 1
ATOM 9214 O O . MET D 2 247 ? 71.025 9.531 48.879 1.00 102.82 626 MET D O 1
ATOM 9219 N N . GLY D 2 248 ? 68.927 8.779 48.590 1.00 113.48 627 GLY D N 1
ATOM 9220 C CA . GLY D 2 248 ? 68.631 8.711 50.011 1.00 115.42 627 GLY D CA 1
ATOM 9221 C C . GLY D 2 248 ? 69.449 7.693 50.783 1.00 107.68 627 GLY D C 1
ATOM 9222 O O . GLY D 2 248 ? 70.316 7.026 50.226 1.00 104.20 627 GLY D O 1
ATOM 9223 N N . ASP D 2 249 ? 69.166 7.578 52.077 1.00 113.63 628 ASP D N 1
ATOM 9224 C CA . ASP D 2 249 ? 69.868 6.645 52.952 1.00 110.51 628 ASP D CA 1
ATOM 9225 C C . ASP D 2 249 ? 69.235 5.259 52.886 1.00 113.86 628 ASP D C 1
ATOM 9226 O O . ASP D 2 249 ? 69.935 4.244 52.864 1.00 97.98 628 ASP D O 1
ATOM 9228 N N . ARG D 2 250 ? 67.904 5.232 52.862 1.00 118.29 629 ARG D N 1
ATOM 9229 C CA . ARG D 2 250 ? 67.147 3.990 52.744 1.00 124.11 629 ARG D CA 1
ATOM 9230 C C . ARG D 2 250 ? 67.463 3.279 51.432 1.00 134.63 629 ARG D C 1
ATOM 9231 O O . ARG D 2 250 ? 67.299 3.848 50.352 1.00 139.04 629 ARG D O 1
ATOM 9235 N N . VAL D 2 251 ? 67.904 2.029 51.532 1.00 135.10 630 VAL D N 1
ATOM 9236 C CA . VAL D 2 251 ? 68.274 1.247 50.356 1.00 128.56 630 VAL D CA 1
ATOM 9237 C C . VAL D 2 251 ? 67.088 0.496 49.758 1.00 129.35 630 VAL D C 1
ATOM 9238 O O . VAL D 2 251 ? 66.907 0.470 48.542 1.00 128.02 630 VAL D O 1
ATOM 9242 N N . GLU D 2 252 ? 66.284 -0.117 50.620 1.00 135.90 631 GLU D N 1
ATOM 9243 C CA . GLU D 2 252 ? 65.140 -0.906 50.175 1.00 136.46 631 GLU D CA 1
ATOM 9244 C C . GLU D 2 252 ? 64.302 -0.156 49.145 1.00 128.55 631 GLU D C 1
ATOM 9245 O O . GLU D 2 252 ? 64.005 -0.689 48.076 1.00 125.70 631 GLU D O 1
ATOM 9251 N N . PRO D 2 253 ? 63.919 1.090 49.464 1.00 130.39 632 PRO D N 1
ATOM 9252 C CA . PRO D 2 253 ? 63.128 1.920 48.549 1.00 131.76 632 PRO D CA 1
ATOM 9253 C C . PRO D 2 253 ? 63.819 2.058 47.202 1.00 125.84 632 PRO D C 1
ATOM 9254 O O . PRO D 2 253 ? 63.173 1.992 46.156 1.00 124.60 632 PRO D O 1
ATOM 9258 N N . ARG D 2 254 ? 65.133 2.248 47.240 1.00 122.91 633 ARG D N 1
ATOM 9259 C CA . ARG D 2 254 ? 65.919 2.393 46.024 1.00 117.69 633 ARG D CA 1
ATOM 9260 C C . ARG D 2 254 ? 65.824 1.134 45.165 1.00 111.36 633 ARG D C 1
ATOM 9261 O O . ARG D 2 254 ? 65.529 1.215 43.973 1.00 103.79 633 ARG D O 1
ATOM 9269 N N . ARG D 2 255 ? 66.068 -0.024 45.773 1.00 100.22 634 ARG D N 1
ATOM 9270 C CA . ARG D 2 255 ? 65.959 -1.298 45.067 1.00 131.47 634 ARG D CA 1
ATOM 9271 C C . ARG D 2 255 ? 64.616 -1.396 44.354 1.00 139.39 634 ARG D C 1
ATOM 9272 O O . ARG D 2 255 ? 64.560 -1.560 43.133 1.00 145.49 634 ARG D O 1
ATOM 9276 N N . GLU D 2 256 ? 63.537 -1.294 45.122 1.00 134.70 635 GLU D N 1
ATOM 9277 C CA . GLU D 2 256 ? 62.195 -1.310 44.556 1.00 130.17 635 GLU D CA 1
ATOM 9278 C C . GLU D 2 256 ? 62.149 -0.494 43.269 1.00 126.48 635 GLU D C 1
ATOM 9279 O O . GLU D 2 256 ? 61.641 -0.957 42.248 1.00 122.18 635 GLU D O 1
ATOM 9281 N N . PHE D 2 257 ? 62.690 0.720 43.322 1.00 129.86 636 PHE D N 1
ATOM 9282 C CA . PHE D 2 257 ? 62.719 1.585 42.151 1.00 107.73 636 PHE D CA 1
ATOM 9283 C C . PHE D 2 257 ? 63.424 0.894 40.994 1.00 124.77 636 PHE D C 1
ATOM 9284 O O . PHE D 2 257 ? 62.946 0.920 39.861 1.00 126.58 636 PHE D O 1
ATOM 9292 N N . ILE D 2 258 ? 64.565 0.276 41.280 1.00 102.19 637 ILE D N 1
ATOM 9293 C CA . ILE D 2 258 ? 65.275 -0.485 40.262 1.00 138.76 637 ILE D CA 1
ATOM 9294 C C . ILE D 2 258 ? 64.351 -1.555 39.687 1.00 133.35 637 ILE D C 1
ATOM 9295 O O . ILE D 2 258 ? 64.082 -1.574 38.485 1.00 129.00 637 ILE D O 1
ATOM 9297 N N . GLU D 2 259 ? 63.852 -2.432 40.554 1.00 129.69 638 GLU D N 1
ATOM 9298 C CA . GLU D 2 259 ? 62.960 -3.507 40.128 1.00 130.31 638 GLU D CA 1
ATOM 9299 C C . GLU D 2 259 ? 61.787 -2.975 39.308 1.00 134.70 638 GLU D C 1
ATOM 9300 O O . GLU D 2 259 ? 61.363 -3.600 38.339 1.00 111.81 638 GLU D O 1
ATOM 9302 N N . GLU D 2 260 ? 61.272 -1.815 39.699 1.00 124.20 639 GLU D N 1
ATOM 9303 C CA . GLU D 2 260 ? 60.101 -1.238 39.048 1.00 121.27 639 GLU D CA 1
ATOM 9304 C C . GLU D 2 260 ? 60.435 -0.679 37.670 1.00 128.62 639 GLU D C 1
ATOM 9305 O O . GLU D 2 260 ? 60.105 -1.282 36.650 1.00 141.54 639 GLU D O 1
ATOM 9307 N N . ASN D 2 261 ? 61.089 0.478 37.648 1.00 122.19 640 ASN D N 1
ATOM 9308 C CA . ASN D 2 261 ? 61.422 1.145 36.395 1.00 118.21 640 ASN D CA 1
ATOM 9309 C C . ASN D 2 261 ? 62.776 0.719 35.833 1.00 120.89 640 ASN D C 1
ATOM 9310 O O . ASN D 2 261 ? 63.742 1.480 35.877 1.00 124.63 640 ASN D O 1
ATOM 9312 N N . ALA D 2 262 ? 62.841 -0.502 35.307 1.00 122.73 641 ALA D N 1
ATOM 9313 C CA . ALA D 2 262 ? 64.072 -1.018 34.712 1.00 123.66 641 ALA D CA 1
ATOM 9314 C C . ALA D 2 262 ? 63.820 -2.248 33.843 1.00 133.58 641 ALA D C 1
ATOM 9315 O O . ALA D 2 262 ? 63.409 -3.296 34.344 1.00 140.31 641 ALA D O 1
ATOM 9317 N N . VAL D 2 263 ? 64.071 -2.117 32.542 1.00 131.11 642 VAL D N 1
ATOM 9318 C CA . VAL D 2 263 ? 63.908 -3.233 31.614 1.00 134.20 642 VAL D CA 1
ATOM 9319 C C . VAL D 2 263 ? 65.260 -3.834 31.225 1.00 129.96 642 VAL D C 1
ATOM 9320 O O . VAL D 2 263 ? 66.102 -3.158 30.631 1.00 123.07 642 VAL D O 1
ATOM 9322 N N . TYR D 2 264 ? 65.457 -5.106 31.561 1.00 133.57 643 TYR D N 1
ATOM 9323 C CA . TYR D 2 264 ? 66.730 -5.782 31.318 1.00 134.53 643 TYR D CA 1
ATOM 9324 C C . TYR D 2 264 ? 66.722 -6.623 30.039 1.00 135.07 643 TYR D C 1
ATOM 9325 O O . TYR D 2 264 ? 67.530 -6.397 29.136 1.00 131.57 643 TYR D O 1
ATOM 9327 N N . SER D 2 265 ? 65.819 -7.595 29.969 1.00 135.62 644 SER D N 1
ATOM 9328 C CA . SER D 2 265 ? 65.710 -8.447 28.789 1.00 135.68 644 SER D CA 1
ATOM 9329 C C . SER D 2 265 ? 64.331 -8.329 28.138 1.00 140.34 644 SER D C 1
ATOM 9330 O O . SER D 2 265 ? 64.083 -7.428 27.334 1.00 134.81 644 SER D O 1
#

Foldseek 3Di:
DDDDDDDDDPVRVVVVVCVVQQLCQALANFFAALAQRDHQLRQLLLVLLVVVVQAPVDDWDQQCVSLVCSCVAANVDDSCVNSVVQLQLCDLQNFVFRQKPKDAQSADLLGGHRDDSRPMTMHTDNLNVLQAVCVVLPLFDWDAHPVRPHIGTPGTLNLFSRCQQGHHWFDGPPTIATHAHFFRLLSLVLLLVCVVPVVDDLVNSCVSGVAHFGSQAFAKDDCPQVSVCQVFLWGKIKTAFDWDWDADPVGFIKIKTFGAGRPDNPNVQLVVVVCCDVVVVADFWPDWDWPADPVTGTTMTTGDPPDDPVVRRVVSCVRTSNMDMGTRQHWHDDPSRIDRDHNSRSSVSNLVSNLSSLLSSLVSVLVVLVVVLLLLVLLLLCLVPVPVLVVLVVPDDDVVSSLVVSCVVVVHDSSNSVSSVPDDPVCNDDVNNVVSVVSSVVSVVSNVVSVVCNVDVVVSSVVSSVSSVVSCVVRTDDRRYHYDD/DAWADPVDPLVADPAKLAATHQDQVQAEEEEEEDVLFLVLCSQQQNRHRYIYDYQYDAADLPQPDDVVVVVVDVRVVSVCRQQVQDWDVRRHPVRGRHQAYEYEYDPDVVSVRSVVSVVSCCVVIVVVSLQSFRYKYWDFCGSPAHNCRCCVTTNPPVHTDMGTDHDDDVVVVVVVCCQCRNPDDVSVVVCCVPPDDD/DDDDDDDDDPVRCVVVVVVVQQLCQDLAPAFAALALRDHQLVQLLLVQLVVVVQAPVDDWDQLCVSLVRSCVAANVDDSCVRLVVLLLLDDLQRFVFRQKDKDAASADLQRGHGDDSRGMTIHTDPLNVLQAVCVVLQLFDWDAHPVSPHIGTPGTLNLFSRCQAGHHWFDTPPGIATHAHFFRQLLLVLLLVCLPDVVDDLVRSCVSPVAHFGSQAFAKEDRVQRSCCQVQQKGKIKTAFDCPVFTFTAGRPDGPNQLQVVVVVCDPPPNAPPFPDWDWPADPVGTTDTPPRPCVVRVVSSCVPTRNMDMGIGQHWHADPSDIDSDHNSRSSVSNSVSNLSSLLSSLVSLLVVLVVLLLLLVLLLLCLVVVVVLVVLVVPDDDLVSSLVVSCVPSVHDSNNSVSNVPDDVVCSDDVNSVVSVVSSVVSVVSNVVSVVCNVDVVVSSVVSSVSSVVSCVVRTDDRRYHYDD/DADDPPDPPDKAAAHDQDQVQAEEEEEADVLQVCLCVVAQHRHRYIYDHQYDAADQPQADDVVVVVVDPRNVRVCVQQVQDWDVSGNNVGGSHLAYEYEYDPDVSSVNSVLRVVNCCCPIVVVSLQSQRYKYWDACGSPAHNCRCNVETNPPVDGDIGTRHDDDVVVVVVVCCQCSNPDVVSVVVVCVPPDDDD